Protein AF-0000000067216711 (afdb_homodimer)

Radius of gyration: 52.89 Å; Cα contacts (8 Å, |Δi|>4): 1421; chains: 2; bounding box: 70×177×104 Å

Foldseek 3Di:
DPPPPPVQQQAAPQPRHGAQQWKAWDVGDIHRPVRQLVVCVPDDPDRADPPPRHGTDPDIHGDVVSVVVSLVVCVPPVPPPPDQPPQADPVPRHGQFKAFPPVGDTHDPVRCCDPVNVPTDIDGPSVVVVVVSVVVVVVVVVVSVVVVVVVVVVVVVVVCVVCVVVVVVVVVVVVVVVVVVVVVVLVVVVVVVVVLQVVVQVVLVVVQVVLVVVQVVLVVLLVVLVVVVVVLVPDDPVSNVVCVVVSVVSNVVSPPDRRDHGDPATDWAARPCQLVVLCVQEDDWAWDPPPLPQAWPQDPRSRKTDLANPDVSNPPDDPADLKGKTWTPDWDQADKHKYKDFPDPFQWKKWFKWFPVVSPDDGDPLDDDTQTQIWIGHNVQFIWGSGDPPTDTFHDDDDLGMKMWMDHQCQQKIWIARNVRNTTRDMDHRHHDDGIMIIMMMGRSDNDDMD/DPPPPPVQQQAAPQPRHGADQWKAWDVGDIHRPVRQLVVCVVDDPDRADPPPRHGTDPDIHGDVVSVVVSLVVPVPPPPPPPDQPPQADPVPRHGQFKAFPPVGDTHDPVRCCDPVNVPTDIDGPSVVVVVVSVVVVVVVVVVSVVVVVVVVVVVVVVVCVVCVVVVVVVVVVVVVVVVVVVVVVLVVVVVVVVVLQVVVQVVLVVVQVVLVVVQVVLVVLLVVLVVVVVVLVPDDPVSNVVCVVVSVVSNVVSPPDRRDHGDPATDWAARPCQLVVLCVQEDDWAWDPPLQPQAWPQDPVSRKTDLANPDVSRPPDDDADLKGKTWTPDWDQADKHKYKDFPDPFQWKKWFKWFPVVSPDDGDPPDQPTQTQIWIGHNVQWIWGNGHDDTDTFHDDDDLGMKMWMDHQCQQKIWIARNVRNTTRDMDPRHHDDGIMIIMMMGRSDNDDMD

Nearest PDB structures (foldseek):
  6j0k-assembly1_B  TM=8.368E-01  e=1.723E-11  Homo sapiens
  5zz3-assembly1_A  TM=7.904E-01  e=6.500E-12  Homo sapiens
  6sjh-assembly2_B  TM=7.836E-01  e=4.033E-10  Homo sapiens
  7jl4-assembly3_B  TM=8.054E-01  e=1.896E-09  Homo sapiens
  7qs2-assembly1_A  TM=8.087E-01  e=2.252E-09  Homo sapiens

pLDDT: mean 81.12, std 16.22, range [25.59, 97.12]

Structure (mmCIF, N/CA/C/O backbone):
data_AF-0000000067216711-model_v1
#
loop_
_entity.id
_entity.type
_entity.pdbx_description
1 polymer 'Tripartite motif containing 77'
#
loop_
_atom_site.group_PDB
_atom_site.id
_atom_site.type_symbol
_atom_site.label_atom_id
_atom_site.label_alt_id
_atom_site.label_comp_id
_atom_site.label_asym_id
_atom_site.label_entity_id
_atom_site.label_seq_id
_atom_site.pdbx_PDB_ins_code
_atom_site.Cartn_x
_atom_site.Cartn_y
_atom_site.Cartn_z
_atom_site.occupancy
_atom_site.B_iso_or_equiv
_atom_site.auth_seq_id
_atom_site.auth_comp_id
_atom_site.auth_asym_id
_atom_site.auth_atom_id
_atom_site.pdbx_PDB_model_num
ATOM 1 N N . MET A 1 1 ? -6.895 -93.688 -28.984 1 25.84 1 MET A N 1
ATOM 2 C CA . MET A 1 1 ? -7.379 -92.5 -29.719 1 25.84 1 MET A CA 1
ATOM 3 C C . MET A 1 1 ? -6.516 -91.312 -29.406 1 25.84 1 MET A C 1
ATOM 5 O O . MET A 1 1 ? -6.441 -90.812 -28.266 1 25.84 1 MET A O 1
ATOM 9 N N . ASP A 1 2 ? -5.305 -91.188 -29.984 1 31.84 2 ASP A N 1
ATOM 10 C CA . ASP A 1 2 ? -4.25 -90.188 -29.891 1 31.84 2 ASP A CA 1
ATOM 11 C C . ASP A 1 2 ? -4.809 -88.812 -30.078 1 31.84 2 ASP A C 1
ATOM 13 O O . ASP A 1 2 ? -5.418 -88.5 -31.109 1 31.84 2 ASP A O 1
ATOM 17 N N . SER A 1 3 ? -5.555 -88.25 -29.156 1 39.06 3 SER A N 1
ATOM 18 C CA . SER A 1 3 ? -6.152 -86.875 -29.188 1 39.06 3 SER A CA 1
ATOM 19 C C . SER A 1 3 ? -5.23 -85.875 -29.875 1 39.06 3 SER A C 1
ATOM 21 O O . SER A 1 3 ? -4.223 -85.438 -29.297 1 39.06 3 SER A O 1
ATOM 23 N N . ASN A 1 4 ? -4.926 -86.062 -31.141 1 39.53 4 ASN A N 1
ATOM 24 C CA . ASN A 1 4 ? -4.258 -85.125 -32.031 1 39.53 4 ASN A CA 1
ATOM 25 C C . ASN A 1 4 ? -4.762 -83.688 -31.812 1 39.53 4 ASN A C 1
ATOM 27 O O . ASN A 1 4 ? -5.832 -83.312 -32.281 1 39.53 4 ASN A O 1
ATOM 31 N N . ILE A 1 5 ? -4.773 -83.125 -30.625 1 47.5 5 ILE A N 1
ATOM 32 C CA . ILE A 1 5 ? -4.977 -81.688 -30.516 1 47.5 5 ILE A CA 1
ATOM 33 C C . ILE A 1 5 ? -4.414 -80.938 -31.75 1 47.5 5 ILE A C 1
ATOM 35 O O . ILE A 1 5 ? -3.24 -81.125 -32.094 1 47.5 5 ILE A O 1
ATOM 39 N N . ASP A 1 6 ? -5.16 -80.812 -32.781 1 51.59 6 ASP A N 1
ATOM 40 C CA . ASP A 1 6 ? -4.758 -80.062 -33.969 1 51.59 6 ASP A CA 1
ATOM 41 C C . ASP A 1 6 ? -3.883 -78.812 -33.594 1 51.59 6 ASP A C 1
ATOM 43 O O . ASP A 1 6 ? -4.242 -78.062 -32.719 1 51.59 6 ASP A O 1
ATOM 47 N N . GLN A 1 7 ? -2.477 -78.938 -33.719 1 56.66 7 GLN A N 1
ATOM 48 C CA . GLN A 1 7 ? -1.347 -78 -33.531 1 56.66 7 GLN A CA 1
ATOM 49 C C . GLN A 1 7 ? -1.715 -76.562 -33.875 1 56.66 7 GLN A C 1
ATOM 51 O O . GLN A 1 7 ? -1.201 -75.625 -33.281 1 56.66 7 GLN A O 1
ATOM 56 N N . ASP A 1 8 ? -2.695 -76.438 -34.719 1 66.69 8 ASP A N 1
ATOM 57 C CA . ASP A 1 8 ? -3.01 -75.125 -35.188 1 66.69 8 ASP A CA 1
ATOM 58 C C . ASP A 1 8 ? -3.713 -74.312 -34.125 1 66.69 8 ASP A C 1
ATOM 60 O O . ASP A 1 8 ? -3.674 -73.062 -34.125 1 66.69 8 ASP A O 1
ATOM 64 N N . GLU A 1 9 ? -4.148 -74.938 -33.031 1 81.06 9 GLU A N 1
ATOM 65 C CA . GLU A 1 9 ? -4.949 -74.25 -32.031 1 81.06 9 GLU A CA 1
ATOM 66 C C . GLU A 1 9 ? -4.062 -73.625 -30.953 1 81.06 9 GLU A C 1
ATOM 68 O O . GLU A 1 9 ? -4.543 -72.875 -30.109 1 81.06 9 GLU A O 1
ATOM 73 N N . LEU A 1 10 ? -2.826 -73.812 -31.016 1 90.56 10 LEU A N 1
ATOM 74 C CA . LEU A 1 10 ? -1.934 -73.312 -29.984 1 90.56 10 LEU A CA 1
ATOM 75 C C . LEU A 1 10 ? -1.128 -72.125 -30.484 1 90.56 10 LEU A C 1
ATOM 77 O O . LEU A 1 10 ? -0.149 -71.75 -29.859 1 90.56 10 LEU A O 1
ATOM 81 N N . PHE A 1 11 ? -1.542 -71.625 -31.656 1 92.31 11 PHE A N 1
ATOM 82 C CA . PHE A 1 11 ? -0.827 -70.5 -32.25 1 92.31 11 PHE A CA 1
ATOM 83 C C . PHE A 1 11 ? -1.663 -69.25 -32.188 1 92.31 11 PHE A C 1
ATOM 85 O O . PHE A 1 11 ? -2.887 -69.312 -32.344 1 92.31 11 PHE A O 1
ATOM 92 N N . CYS A 1 12 ? -1.003 -68.25 -31.984 1 93.5 12 CYS A N 1
ATOM 93 C CA . CYS A 1 12 ? -1.645 -66.938 -32 1 93.5 12 CYS A CA 1
ATOM 94 C C . CYS A 1 12 ? -1.988 -66.5 -33.406 1 93.5 12 CYS A C 1
ATOM 96 O O . CYS A 1 12 ? -1.147 -66.562 -34.312 1 93.5 12 CYS A O 1
ATOM 98 N N . SER A 1 13 ? -3.207 -65.938 -33.625 1 92.69 13 SER A N 1
ATOM 99 C CA . SER A 1 13 ? -3.664 -65.562 -34.938 1 92.69 13 SER A CA 1
ATOM 100 C C . SER A 1 13 ? -2.98 -64.25 -35.438 1 92.69 13 SER A C 1
ATOM 102 O O . SER A 1 13 ? -2.994 -63.969 -36.625 1 92.69 13 SER A O 1
ATOM 104 N N . ILE A 1 14 ? -2.297 -63.562 -34.531 1 91.56 14 ILE A N 1
ATOM 105 C CA . ILE A 1 14 ? -1.688 -62.312 -34.906 1 91.56 14 ILE A CA 1
ATOM 106 C C . ILE A 1 14 ? -0.231 -62.531 -35.312 1 91.56 14 ILE A C 1
ATOM 108 O O . ILE A 1 14 ? 0.186 -62.125 -36.375 1 91.56 14 ILE A O 1
ATOM 112 N N . CYS A 1 15 ? 0.497 -63.125 -34.438 1 91 15 CYS A N 1
ATOM 113 C CA . CYS A 1 15 ? 1.919 -63.281 -34.719 1 91 15 CYS A CA 1
ATOM 114 C C . CYS A 1 15 ? 2.193 -64.625 -35.375 1 91 15 CYS A C 1
ATOM 116 O O . CYS A 1 15 ? 3.281 -64.875 -35.906 1 91 15 CYS A O 1
ATOM 118 N N . GLU A 1 16 ? 1.276 -65.688 -35.25 1 91.38 16 GLU A N 1
ATOM 119 C CA . GLU A 1 16 ? 1.35 -67 -35.844 1 91.38 16 GLU A CA 1
ATOM 120 C C . GLU A 1 16 ? 2.416 -67.875 -35.156 1 91.38 16 GLU A C 1
ATOM 122 O O . GLU A 1 16 ? 3.049 -68.688 -35.812 1 91.38 16 GLU A O 1
ATOM 127 N N . ASN A 1 17 ? 2.674 -67.562 -33.969 1 90.81 17 ASN A N 1
ATOM 128 C CA . ASN A 1 17 ? 3.557 -68.375 -33.125 1 90.81 17 ASN A CA 1
ATOM 129 C C . ASN A 1 17 ? 2.812 -68.938 -31.906 1 90.81 17 ASN A C 1
ATOM 131 O O . ASN A 1 17 ? 1.635 -68.625 -31.703 1 90.81 17 ASN A O 1
ATOM 135 N N . TYR A 1 18 ? 3.586 -69.875 -31.25 1 90.19 18 TYR A N 1
ATOM 136 C CA . TYR A 1 18 ? 3.008 -70.375 -30 1 90.19 18 TYR A CA 1
ATOM 137 C C . TYR A 1 18 ? 2.633 -69.188 -29.078 1 90.19 18 TYR A C 1
ATOM 139 O O . TYR A 1 18 ? 3.371 -68.25 -28.969 1 90.19 18 TYR A O 1
ATOM 147 N N . PHE A 1 19 ? 1.536 -69.375 -28.422 1 92.44 19 PHE A N 1
ATOM 148 C CA . PHE A 1 19 ? 1.042 -68.312 -27.516 1 92.44 19 PHE A CA 1
ATOM 149 C C . PHE A 1 19 ? 2.088 -68 -26.469 1 92.44 19 PHE A C 1
ATOM 151 O O . PHE A 1 19 ? 2.748 -68.875 -25.922 1 92.44 19 PHE A O 1
ATOM 158 N N . ILE A 1 20 ? 2.221 -66.688 -26.328 1 90.12 20 ILE A N 1
ATOM 159 C CA . ILE A 1 20 ? 2.967 -66.188 -25.172 1 90.12 20 ILE A CA 1
ATOM 160 C C . ILE A 1 20 ? 2.031 -65.438 -24.25 1 90.12 20 ILE A C 1
ATOM 162 O O . ILE A 1 20 ? 1.416 -64.438 -24.656 1 90.12 20 ILE A O 1
ATOM 166 N N . ASP A 1 21 ? 1.976 -65.812 -23.016 1 91.62 21 ASP A N 1
ATOM 167 C CA . ASP A 1 21 ? 1.042 -65.25 -22.062 1 91.62 21 ASP A CA 1
ATOM 168 C C . ASP A 1 21 ? -0.345 -65.062 -22.688 1 91.62 21 ASP A C 1
ATOM 170 O O . ASP A 1 21 ? -0.819 -63.969 -22.875 1 91.62 21 ASP A O 1
ATOM 174 N N . PRO A 1 22 ? -0.914 -66.188 -22.969 1 93.69 22 PRO A N 1
ATOM 175 C CA . PRO A 1 22 ? -2.188 -66.188 -23.703 1 93.69 22 PRO A CA 1
ATOM 176 C C . PRO A 1 22 ? -3.309 -65.5 -22.891 1 93.69 22 PRO A C 1
ATOM 178 O O . PRO A 1 22 ? -3.438 -65.812 -21.688 1 93.69 22 PRO A O 1
ATOM 181 N N . VAL A 1 23 ? -4.043 -64.625 -23.547 1 92.94 23 VAL A N 1
ATOM 182 C CA . VAL A 1 23 ? -5.195 -64 -22.938 1 92.94 23 VAL A CA 1
ATOM 183 C C . VAL A 1 23 ? -6.438 -64.25 -23.797 1 92.94 23 VAL A C 1
ATOM 185 O O . VAL A 1 23 ? -6.352 -64.312 -25.016 1 92.94 23 VAL A O 1
ATOM 188 N N . THR A 1 24 ? -7.574 -64.438 -23.062 1 91.25 24 THR A N 1
ATOM 189 C CA . THR A 1 24 ? -8.844 -64.625 -23.75 1 91.25 24 THR A CA 1
ATOM 190 C C . THR A 1 24 ? -9.75 -63.406 -23.547 1 91.25 24 THR A C 1
ATOM 192 O O . THR A 1 24 ? -9.906 -62.906 -22.406 1 91.25 24 THR A O 1
ATOM 195 N N . ILE A 1 25 ? -10.25 -62.906 -24.609 1 90.56 25 ILE A N 1
ATOM 196 C CA . ILE A 1 25 ? -11.062 -61.688 -24.5 1 90.56 25 ILE A CA 1
ATOM 197 C C . ILE A 1 25 ? -12.547 -62.062 -24.547 1 90.56 25 ILE A C 1
ATOM 199 O O . ILE A 1 25 ? -12.898 -63.25 -24.547 1 90.56 25 ILE A O 1
ATOM 203 N N . GLY A 1 26 ? -13.461 -61.125 -24.469 1 86.25 26 GLY A N 1
ATOM 204 C CA . GLY A 1 26 ? -14.891 -61.344 -24.266 1 86.25 26 GLY A CA 1
ATOM 205 C C . GLY A 1 26 ? -15.523 -62.188 -25.344 1 86.25 26 GLY A C 1
ATOM 206 O O . GLY A 1 26 ? -16.406 -63 -25.062 1 86.25 26 GLY A O 1
ATOM 207 N N . CYS A 1 27 ? -15.086 -62.125 -26.562 1 87.38 27 CYS A N 1
ATOM 208 C CA . CYS A 1 27 ? -15.695 -62.844 -27.672 1 87.38 27 CYS A CA 1
ATOM 209 C C . CYS A 1 27 ? -15.273 -64.312 -27.672 1 87.38 27 CYS A C 1
ATOM 211 O O . CYS A 1 27 ? -15.812 -65.125 -28.422 1 87.38 27 CYS A O 1
ATOM 213 N N . GLY A 1 28 ? -14.203 -64.625 -26.828 1 87.75 28 GLY A N 1
ATOM 214 C CA . GLY A 1 28 ? -13.766 -66 -26.703 1 87.75 28 GLY A CA 1
ATOM 215 C C . GLY A 1 28 ? -12.453 -66.25 -27.406 1 87.75 28 GLY A C 1
ATOM 216 O O . GLY A 1 28 ? -11.844 -67.312 -27.203 1 87.75 28 GLY A O 1
ATOM 217 N N . HIS A 1 29 ? -12.062 -65.375 -28.203 1 89.81 29 HIS A N 1
ATOM 218 C CA . HIS A 1 29 ? -10.797 -65.562 -28.906 1 89.81 29 HIS A CA 1
ATOM 219 C C . HIS A 1 29 ? -9.617 -65.312 -27.969 1 89.81 29 HIS A C 1
ATOM 221 O O . HIS A 1 29 ? -9.719 -64.438 -27.062 1 89.81 29 HIS A O 1
ATOM 227 N N . SER A 1 30 ? -8.477 -66.062 -28.25 1 92.5 30 SER A N 1
ATOM 228 C CA . SER A 1 30 ? -7.289 -65.875 -27.422 1 92.5 30 SER A CA 1
ATOM 229 C C . SER A 1 30 ? -6.117 -65.375 -28.25 1 92.5 30 SER A C 1
ATOM 231 O O . SER A 1 30 ? -6.008 -65.688 -29.438 1 92.5 30 SER A O 1
ATOM 233 N N . PHE A 1 31 ? -5.312 -64.625 -27.641 1 93.31 31 PHE A N 1
ATOM 234 C CA . PHE A 1 31 ? -4.137 -64 -28.25 1 93.31 31 PHE A CA 1
ATOM 235 C C . PHE A 1 31 ? -2.986 -63.938 -27.25 1 93.31 31 PHE A C 1
ATOM 237 O O . PHE A 1 31 ? -3.188 -64.125 -26.047 1 93.31 31 PHE A O 1
ATOM 244 N N . CYS A 1 32 ? -1.756 -63.781 -27.875 1 93.56 32 CYS A N 1
ATOM 245 C CA . CYS A 1 32 ? -0.687 -63.344 -26.984 1 93.56 32 CYS A CA 1
ATOM 246 C C . CYS A 1 32 ? -1.005 -62 -26.344 1 93.56 32 CYS A C 1
ATOM 248 O O . CYS A 1 32 ? -1.479 -61.094 -27.031 1 93.56 32 CYS A O 1
ATOM 250 N N . ARG A 1 33 ? -0.792 -61.812 -25.109 1 92.12 33 ARG A N 1
ATOM 251 C CA . ARG A 1 33 ? -1.007 -60.531 -24.469 1 92.12 33 ARG A CA 1
ATOM 252 C C . ARG A 1 33 ? -0.234 -59.438 -25.172 1 92.12 33 ARG A C 1
ATOM 254 O O . ARG A 1 33 ? -0.8 -58.375 -25.516 1 92.12 33 ARG A O 1
ATOM 261 N N . PRO A 1 34 ? 1.048 -59.656 -25.438 1 91.25 34 PRO A N 1
ATOM 262 C CA . PRO A 1 34 ? 1.799 -58.594 -26.125 1 91.25 34 PRO A CA 1
ATOM 263 C C . PRO A 1 34 ? 1.244 -58.25 -27.5 1 91.25 34 PRO A C 1
ATOM 265 O O . PRO A 1 34 ? 1.243 -57.094 -27.922 1 91.25 34 PRO A O 1
ATOM 268 N N . CYS A 1 35 ? 0.791 -59.312 -28.234 1 91.94 35 CYS A N 1
ATOM 269 C CA . CYS A 1 35 ? 0.217 -59.094 -29.547 1 91.94 35 CYS A CA 1
ATOM 270 C C . CYS A 1 35 ? -1.052 -58.25 -29.453 1 91.94 35 CYS A C 1
ATOM 272 O O . CYS A 1 35 ? -1.236 -57.281 -30.219 1 91.94 35 CYS A O 1
ATOM 274 N N . LEU A 1 36 ? -1.818 -58.562 -28.516 1 91.06 36 LEU A N 1
ATOM 275 C CA . LEU A 1 36 ? -3.072 -57.844 -28.344 1 91.06 36 LEU A CA 1
ATOM 276 C C . LEU A 1 36 ? -2.812 -56.375 -27.922 1 91.06 36 LEU A C 1
ATOM 278 O O . LEU A 1 36 ? -3.463 -55.469 -28.406 1 91.06 36 LEU A O 1
ATOM 282 N N . CYS A 1 37 ? -1.928 -56.188 -26.984 1 88.81 37 CYS A N 1
ATOM 283 C CA . CYS A 1 37 ? -1.57 -54.875 -26.5 1 88.81 37 CYS A CA 1
ATOM 284 C C . CYS A 1 37 ? -1.113 -53.969 -27.641 1 88.81 37 CYS A C 1
ATOM 286 O O . CYS A 1 37 ? -1.572 -52.844 -27.766 1 88.81 37 CYS A O 1
ATOM 288 N N . ILE A 1 38 ? -0.231 -54.469 -28.453 1 88.12 38 ILE A N 1
ATOM 289 C CA . ILE A 1 38 ? 0.293 -53.688 -29.578 1 88.12 38 ILE A CA 1
ATOM 290 C C . ILE A 1 38 ? -0.833 -53.375 -30.562 1 88.12 38 ILE A C 1
ATOM 292 O O . ILE A 1 38 ? -0.942 -52.25 -31.062 1 88.12 38 ILE A O 1
ATOM 296 N N . PHE A 1 39 ? -1.649 -54.406 -30.766 1 90.69 39 PHE A N 1
ATOM 297 C CA . PHE A 1 39 ? -2.766 -54.219 -31.688 1 90.69 39 PHE A CA 1
ATOM 298 C C . PHE A 1 39 ? -3.707 -53.125 -31.203 1 90.69 39 PHE A C 1
ATOM 300 O O . PHE A 1 39 ? -4.09 -52.25 -31.969 1 90.69 39 PHE A O 1
ATOM 307 N N . TRP A 1 40 ? -4.07 -53.125 -29.969 1 88.94 40 TRP A N 1
ATOM 308 C CA . TRP A 1 40 ? -5.039 -52.188 -29.406 1 88.94 40 TRP A CA 1
ATOM 309 C C . TRP A 1 40 ? -4.449 -50.781 -29.312 1 88.94 40 TRP A C 1
ATOM 311 O O . TRP A 1 40 ? -5.184 -49.781 -29.297 1 88.94 40 TRP A O 1
ATOM 321 N N . GLU A 1 41 ? -3.229 -50.688 -29.172 1 84.44 41 GLU A N 1
ATOM 322 C CA . GLU A 1 41 ? -2.58 -49.375 -29.125 1 84.44 41 GLU A CA 1
ATOM 323 C C . GLU A 1 41 ? -2.688 -48.688 -30.469 1 84.44 41 GLU A C 1
ATOM 325 O O . GLU A 1 41 ? -2.799 -47.438 -30.531 1 84.44 41 GLU A O 1
ATOM 330 N N . GLU A 1 42 ? -2.574 -49.406 -31.469 1 85.75 42 GLU A N 1
ATOM 331 C CA . GLU A 1 42 ? -2.561 -48.844 -32.812 1 85.75 42 GLU A CA 1
ATOM 332 C C . GLU A 1 42 ? -3.975 -48.688 -33.375 1 85.75 42 GLU A C 1
ATOM 334 O O . GLU A 1 42 ? -4.211 -47.906 -34.312 1 85.75 42 GLU A O 1
ATOM 339 N N . ALA A 1 43 ? -4.844 -49.438 -32.75 1 85.06 43 ALA A N 1
ATOM 340 C CA . ALA A 1 43 ? -6.215 -49.469 -33.25 1 85.06 43 ALA A CA 1
ATOM 341 C C . ALA A 1 43 ? -7.016 -48.281 -32.656 1 85.06 43 ALA A C 1
ATOM 343 O O . ALA A 1 43 ? -6.66 -47.75 -31.625 1 85.06 43 ALA A O 1
ATOM 344 N N . PRO A 1 44 ? -7.949 -47.906 -33.406 1 82.88 44 PRO A N 1
ATOM 345 C CA . PRO A 1 44 ? -8.812 -46.812 -32.906 1 82.88 44 PRO A CA 1
ATOM 346 C C . PRO A 1 44 ? -9.625 -47.25 -31.688 1 82.88 44 PRO A C 1
ATOM 348 O O . PRO A 1 44 ? -9.883 -48.438 -31.5 1 82.88 44 PRO A O 1
ATOM 351 N N . TYR A 1 45 ? -10.023 -46.375 -30.953 1 81.94 45 TYR A N 1
ATOM 352 C CA . TYR A 1 45 ? -10.875 -46.625 -29.797 1 81.94 45 TYR A CA 1
ATOM 353 C C . TYR A 1 45 ? -12.344 -46.688 -30.203 1 81.94 45 TYR A C 1
ATOM 355 O O . TYR A 1 45 ? -12.797 -45.906 -31.047 1 81.94 45 TYR A O 1
ATOM 363 N N . PRO A 1 46 ? -12.906 -47.594 -29.531 1 86.44 46 PRO A N 1
ATOM 364 C CA . PRO A 1 46 ? -12.602 -48.5 -28.438 1 86.44 46 PRO A CA 1
ATOM 365 C C . PRO A 1 46 ? -11.938 -49.812 -28.906 1 86.44 46 PRO A C 1
ATOM 367 O O . PRO A 1 46 ? -12.023 -50.156 -30.094 1 86.44 46 PRO A O 1
ATOM 370 N N . PRO A 1 47 ? -11.352 -50.5 -28.078 1 87.88 47 PRO A N 1
ATOM 371 C CA . PRO A 1 47 ? -10.68 -51.75 -28.438 1 87.88 47 PRO A CA 1
ATOM 372 C C . PRO A 1 47 ? -11.633 -52.812 -29 1 87.88 47 PRO A C 1
ATOM 374 O O . PRO A 1 47 ? -12.781 -52.906 -28.562 1 87.88 47 PRO A O 1
ATOM 377 N N . TYR A 1 48 ? -11.148 -53.562 -30.016 1 90.81 48 TYR A N 1
ATOM 378 C CA . TYR A 1 48 ? -11.945 -54.594 -30.641 1 90.81 48 TYR A CA 1
ATOM 379 C C . TYR A 1 48 ? -11.102 -55.844 -30.922 1 90.81 48 TYR A C 1
ATOM 381 O O . TYR A 1 48 ? -9.867 -55.781 -30.906 1 90.81 48 TYR A O 1
ATOM 389 N N . CYS A 1 49 ? -11.75 -57 -31.109 1 91.31 49 CYS A N 1
ATOM 390 C CA . CYS A 1 49 ? -11.07 -58.25 -31.375 1 91.31 49 CYS A CA 1
ATOM 391 C C . CYS A 1 49 ? -10.461 -58.25 -32.75 1 91.31 49 CYS A C 1
ATOM 393 O O . CYS A 1 49 ? -11.141 -57.969 -33.75 1 91.31 49 CYS A O 1
ATOM 395 N N . PRO A 1 50 ? -9.227 -58.625 -32.938 1 91.5 50 PRO A N 1
ATOM 396 C CA . PRO A 1 50 ? -8.547 -58.625 -34.219 1 91.5 50 PRO A CA 1
ATOM 397 C C . PRO A 1 50 ? -9.133 -59.656 -35.188 1 91.5 50 PRO A C 1
ATOM 399 O O . PRO A 1 50 ? -8.945 -59.531 -36.406 1 91.5 50 PRO A O 1
ATOM 402 N N . VAL A 1 51 ? -9.875 -60.625 -34.688 1 92.25 51 VAL A N 1
ATOM 403 C CA . VAL A 1 51 ? -10.359 -61.688 -35.531 1 92.25 51 VAL A CA 1
ATOM 404 C C . VAL A 1 51 ? -11.828 -61.469 -35.906 1 92.25 51 VAL A C 1
ATOM 406 O O . VAL A 1 51 ? -12.18 -61.344 -37.062 1 92.25 51 VAL A O 1
ATOM 409 N N . CYS A 1 52 ? -12.672 -61.25 -34.906 1 92.19 52 CYS A N 1
ATOM 410 C CA . CYS A 1 52 ? -14.102 -61.156 -35.156 1 92.19 52 CYS A CA 1
ATOM 411 C C . CYS A 1 52 ? -14.562 -59.719 -35.156 1 92.19 52 CYS A C 1
ATOM 413 O O . CYS A 1 52 ? -15.703 -59.406 -35.531 1 92.19 52 CYS A O 1
ATOM 415 N N . ARG A 1 53 ? -13.812 -58.75 -34.594 1 91.38 53 ARG A N 1
ATOM 416 C CA . ARG A 1 53 ? -14.039 -57.312 -34.625 1 91.38 53 ARG A CA 1
ATOM 417 C C . ARG A 1 53 ? -15.109 -56.938 -33.594 1 91.38 53 ARG A C 1
ATOM 419 O O . ARG A 1 53 ? -15.656 -55.812 -33.688 1 91.38 53 ARG A O 1
ATOM 426 N N . GLU A 1 54 ? -15.391 -57.781 -32.75 1 90.44 54 GLU A N 1
ATOM 427 C CA . GLU A 1 54 ? -16.297 -57.438 -31.656 1 90.44 54 GLU A CA 1
ATOM 428 C C . GLU A 1 54 ? -15.625 -56.5 -30.641 1 90.44 54 GLU A C 1
ATOM 430 O O . GLU A 1 54 ? -14.438 -56.688 -30.344 1 90.44 54 GLU A O 1
ATOM 435 N N . THR A 1 55 ? -16.406 -55.625 -30.109 1 88.81 55 THR A N 1
ATOM 436 C CA . THR A 1 55 ? -15.875 -54.688 -29.156 1 88.81 55 THR A CA 1
ATOM 437 C C . THR A 1 55 ? -15.484 -55.375 -27.859 1 88.81 55 THR A C 1
ATOM 439 O O . THR A 1 55 ? -16.203 -56.25 -27.375 1 88.81 55 THR A O 1
ATOM 442 N N . SER A 1 56 ? -14.32 -55.094 -27.406 1 82 56 SER A N 1
ATOM 443 C CA . SER A 1 56 ? -13.812 -55.719 -26.203 1 82 56 SER A CA 1
ATOM 444 C C . SER A 1 56 ? -13.438 -54.688 -25.141 1 82 56 SER A C 1
ATOM 446 O O . SER A 1 56 ? -13.164 -53.531 -25.453 1 82 56 SER A O 1
ATOM 448 N N . HIS A 1 57 ? -13.695 -55.188 -23.875 1 73.19 57 HIS A N 1
ATOM 449 C CA . HIS A 1 57 ? -13.242 -54.344 -22.781 1 73.19 57 HIS A CA 1
ATOM 450 C C . HIS A 1 57 ? -11.805 -54.656 -22.391 1 73.19 57 HIS A C 1
ATOM 452 O O . HIS A 1 57 ? -11.336 -55.781 -22.609 1 73.19 57 HIS A O 1
ATOM 458 N N . GLN A 1 58 ? -10.984 -53.75 -21.969 1 65.12 58 GLN A N 1
ATOM 459 C CA . GLN A 1 58 ? -9.547 -53.844 -21.75 1 65.12 58 GLN A CA 1
ATOM 460 C C . GLN A 1 58 ? -9.211 -54.781 -20.594 1 65.12 58 GLN A C 1
ATOM 462 O O . GLN A 1 58 ? -8.047 -55.125 -20.391 1 65.12 58 GLN A O 1
ATOM 467 N N . MET A 1 59 ? -10.234 -55.469 -20.016 1 66.38 59 MET A N 1
ATOM 468 C CA . MET A 1 59 ? -9.844 -56.312 -18.891 1 66.38 59 MET A CA 1
ATOM 469 C C . MET A 1 59 ? -9.734 -57.781 -19.312 1 66.38 59 MET A C 1
ATOM 471 O O . MET A 1 59 ? -10.703 -58.344 -19.812 1 66.38 59 MET A O 1
ATOM 475 N N . PHE A 1 60 ? -8.508 -58.25 -19.453 1 76.56 60 PHE A N 1
ATOM 476 C CA . PHE A 1 60 ? -8.352 -59.656 -19.734 1 76.56 60 PHE A CA 1
ATOM 477 C C . PHE A 1 60 ? -7.344 -60.281 -18.797 1 76.56 60 PHE A C 1
ATOM 479 O O . PHE A 1 60 ? -6.492 -59.594 -18.234 1 76.56 60 PHE A O 1
ATOM 486 N N . LYS A 1 61 ? -7.734 -61.562 -18.531 1 81.69 61 LYS A N 1
ATOM 487 C CA . LYS A 1 61 ? -6.859 -62.344 -17.672 1 81.69 61 LYS A CA 1
ATOM 488 C C . LYS A 1 61 ? -6.133 -63.438 -18.469 1 81.69 61 LYS A C 1
ATOM 490 O O . LYS A 1 61 ? -6.602 -63.844 -19.531 1 81.69 61 LYS A O 1
ATOM 495 N N . THR A 1 62 ? -5.023 -63.781 -18 1 87.94 62 THR A N 1
ATOM 496 C CA . THR A 1 62 ? -4.227 -64.812 -18.625 1 87.94 62 THR A CA 1
ATOM 497 C C . THR A 1 62 ? -4.992 -66.125 -18.641 1 87.94 62 THR A C 1
ATOM 499 O O . THR A 1 62 ? -5.641 -66.5 -17.656 1 87.94 62 THR A O 1
ATOM 502 N N . ASN A 1 63 ? -5.035 -66.812 -19.797 1 91.19 63 ASN A N 1
ATOM 503 C CA . ASN A 1 63 ? -5.602 -68.125 -19.922 1 91.19 63 ASN A CA 1
ATOM 504 C C . ASN A 1 63 ? -4.613 -69.188 -19.484 1 91.19 63 ASN A C 1
ATOM 506 O O . ASN A 1 63 ? -3.748 -69.625 -20.25 1 91.19 63 ASN A O 1
ATOM 510 N N . ILE A 1 64 ? -4.742 -69.75 -18.344 1 91.06 64 ILE A N 1
ATOM 511 C CA . ILE A 1 64 ? -3.781 -70.625 -17.703 1 91.06 64 ILE A CA 1
ATOM 512 C C . ILE A 1 64 ? -3.732 -71.938 -18.422 1 91.06 64 ILE A C 1
ATOM 514 O O . ILE A 1 64 ? -2.656 -72.5 -18.609 1 91.06 64 ILE A O 1
ATOM 518 N N . VAL A 1 65 ? -4.879 -72.438 -18.828 1 91.06 65 VAL A N 1
ATOM 519 C CA . VAL A 1 65 ? -4.953 -73.75 -19.5 1 91.06 65 VAL A CA 1
ATOM 520 C C . VAL A 1 65 ? -4.199 -73.688 -20.828 1 91.06 65 VAL A C 1
ATOM 522 O O . VAL A 1 65 ? -3.387 -74.562 -21.109 1 91.06 65 VAL A O 1
ATOM 525 N N . LEU A 1 66 ? -4.547 -72.688 -21.484 1 91.38 66 LEU A N 1
ATOM 526 C CA . LEU A 1 66 ? -3.873 -72.562 -22.766 1 91.38 66 LEU A CA 1
ATOM 527 C C . LEU A 1 66 ? -2.371 -72.375 -22.578 1 91.38 66 LEU A C 1
ATOM 529 O O . LEU A 1 66 ? -1.573 -72.875 -23.359 1 91.38 66 LEU A O 1
ATOM 533 N N . LYS A 1 67 ? -1.979 -71.625 -21.562 1 90.88 67 LYS A N 1
ATOM 534 C CA . LYS A 1 67 ? -0.57 -71.438 -21.234 1 90.88 67 LYS A CA 1
ATOM 535 C C . LYS A 1 67 ? 0.131 -72.75 -20.969 1 90.88 67 LYS A C 1
ATOM 537 O O . LYS A 1 67 ? 1.228 -73 -21.484 1 90.88 67 LYS A O 1
ATOM 542 N N . THR A 1 68 ? -0.506 -73.625 -20.281 1 89 68 THR A N 1
ATOM 543 C CA . THR A 1 68 ? 0.049 -74.938 -19.938 1 89 68 THR A CA 1
ATOM 544 C C . THR A 1 68 ? 0.154 -75.812 -21.188 1 89 68 THR A C 1
ATOM 546 O O . THR A 1 68 ? 1.155 -76.5 -21.375 1 89 68 THR A O 1
ATOM 549 N N . GLN A 1 69 ? -0.873 -75.75 -21.953 1 90.25 69 GLN A N 1
ATOM 550 C CA . GLN A 1 69 ? -0.879 -76.562 -23.156 1 90.25 69 GLN A CA 1
ATOM 551 C C . GLN A 1 69 ? 0.254 -76.188 -24.109 1 90.25 69 GLN A C 1
ATOM 553 O O . GLN A 1 69 ? 0.901 -77 -24.703 1 90.25 69 GLN A O 1
ATOM 558 N N . VAL A 1 70 ? 0.419 -74.938 -24.203 1 89.44 70 VAL A N 1
ATOM 559 C CA . VAL A 1 70 ? 1.488 -74.438 -25.062 1 89.44 70 VAL A CA 1
ATOM 560 C C . VAL A 1 70 ? 2.842 -74.875 -24.516 1 89.44 70 VAL A C 1
ATOM 562 O O . VAL A 1 70 ? 3.729 -75.312 -25.266 1 89.44 70 VAL A O 1
ATOM 565 N N . PHE A 1 71 ? 3.031 -74.812 -23.25 1 85.56 71 PHE A N 1
ATOM 566 C CA . PHE A 1 71 ? 4.262 -75.25 -22.594 1 85.56 71 PHE A CA 1
ATOM 567 C C . PHE A 1 71 ? 4.547 -76.75 -22.906 1 85.56 71 PHE A C 1
ATOM 569 O O . PHE A 1 71 ? 5.664 -77.062 -23.281 1 85.56 71 PHE A O 1
ATOM 576 N N . LEU A 1 72 ? 3.549 -77.5 -22.797 1 84.06 72 LEU A N 1
ATOM 577 C CA . LEU A 1 72 ? 3.699 -78.938 -23.031 1 84.06 72 LEU A CA 1
ATOM 578 C C . LEU A 1 72 ? 4.008 -79.25 -24.5 1 84.06 72 LEU A C 1
ATOM 580 O O . LEU A 1 72 ? 4.824 -80.125 -24.812 1 84.06 72 LEU A O 1
ATOM 584 N N . ALA A 1 73 ? 3.359 -78.5 -25.281 1 84.06 73 ALA A N 1
ATOM 585 C CA . ALA A 1 73 ? 3.596 -78.688 -26.719 1 84.06 73 ALA A CA 1
ATOM 586 C C . ALA A 1 73 ? 5.027 -78.312 -27.078 1 84.06 73 ALA A C 1
ATOM 588 O O . ALA A 1 73 ? 5.66 -79 -27.906 1 84.06 73 ALA A O 1
ATOM 589 N N . ARG A 1 74 ? 5.562 -77.375 -26.469 1 79.31 74 ARG A N 1
ATOM 590 C CA . ARG A 1 74 ? 6.934 -76.938 -26.719 1 79.31 74 ARG A CA 1
ATOM 591 C C . ARG A 1 74 ? 7.934 -77.938 -26.188 1 79.31 74 ARG A C 1
ATOM 593 O O . ARG A 1 74 ? 8.961 -78.188 -26.828 1 79.31 74 ARG A O 1
ATOM 600 N N . TRP A 1 75 ? 7.484 -78.438 -25.109 1 74.88 75 TRP A N 1
ATOM 601 C CA . TRP A 1 75 ? 8.344 -79.438 -24.469 1 74.88 75 TRP A CA 1
ATOM 602 C C . TRP A 1 75 ? 8.414 -80.75 -25.297 1 74.88 75 TRP A C 1
ATOM 604 O O . TRP A 1 75 ? 9.469 -81.375 -25.375 1 74.88 75 TRP A O 1
ATOM 614 N N . ALA A 1 76 ? 7.188 -81.125 -25.797 1 71.81 76 ALA A N 1
ATOM 615 C CA . ALA A 1 76 ? 7.094 -82.375 -26.531 1 71.81 76 ALA A CA 1
ATOM 616 C C . ALA A 1 76 ? 7.773 -82.312 -27.891 1 71.81 76 ALA A C 1
ATOM 618 O O . ALA A 1 76 ? 8.18 -83.312 -28.469 1 71.81 76 ALA A O 1
ATOM 619 N N . ARG A 1 77 ? 7.48 -81.25 -28.578 1 61.81 77 ARG A N 1
ATOM 620 C CA . ARG A 1 77 ? 8.086 -81.125 -29.906 1 61.81 77 ARG A CA 1
ATOM 621 C C . ARG A 1 77 ? 9.555 -80.688 -29.797 1 61.81 77 ARG A C 1
ATOM 623 O O . ARG A 1 77 ? 9.867 -79.5 -29.656 1 61.81 77 ARG A O 1
ATOM 630 N N . PRO A 1 78 ? 10.242 -81.562 -29.281 1 49.19 78 PRO A N 1
ATOM 631 C CA . PRO A 1 78 ? 11.641 -81.125 -29.328 1 49.19 78 PRO A CA 1
ATOM 632 C C . PRO A 1 78 ? 11.969 -80.375 -30.594 1 49.19 78 PRO A C 1
ATOM 634 O O . PRO A 1 78 ? 11.5 -80.688 -31.688 1 49.19 78 PRO A O 1
ATOM 637 N N . TYR A 1 79 ? 11.82 -79.125 -30.625 1 45.28 79 TYR A N 1
ATOM 638 C CA . TYR A 1 79 ? 12.234 -78.438 -31.812 1 45.28 79 TYR A CA 1
ATOM 639 C C . TYR A 1 79 ? 13.125 -79.312 -32.688 1 45.28 79 TYR A C 1
ATOM 641 O O . TYR A 1 79 ? 14.047 -79.938 -32.219 1 45.28 79 TYR A O 1
ATOM 649 N N . CYS A 1 80 ? 12.57 -79.938 -33.656 1 43.66 80 CYS A N 1
ATOM 650 C CA . CYS A 1 80 ? 13.445 -80.25 -34.781 1 43.66 80 CYS A CA 1
ATOM 651 C C . CYS A 1 80 ? 14.555 -79.25 -34.938 1 43.66 80 CYS A C 1
ATOM 653 O O . CYS A 1 80 ? 14.312 -78.125 -35.375 1 43.66 80 CYS A O 1
ATOM 655 N N . LEU A 1 81 ? 15.367 -78.938 -33.906 1 44.12 81 LEU A N 1
ATOM 656 C CA . LEU A 1 81 ? 16.594 -78.188 -33.938 1 44.12 81 LEU A CA 1
ATOM 657 C C . LEU A 1 81 ? 17.156 -78.125 -35.375 1 44.12 81 LEU A C 1
ATOM 659 O O . LEU A 1 81 ? 17.156 -79.125 -36.094 1 44.12 81 LEU A O 1
ATOM 663 N N . PRO A 1 82 ? 17.109 -77.062 -36 1 43.28 82 PRO A N 1
ATOM 664 C CA . PRO A 1 82 ? 17.906 -77.125 -37.25 1 43.28 82 PRO A CA 1
ATOM 665 C C . PRO A 1 82 ? 19.078 -78.062 -37.156 1 43.28 82 PRO A C 1
ATOM 667 O O . PRO A 1 82 ? 19.297 -78.688 -36.094 1 43.28 82 PRO A O 1
ATOM 670 N N . SER A 1 83 ? 20.391 -77.562 -37.781 1 46 83 SER A N 1
ATOM 671 C CA . SER A 1 83 ? 21.609 -78.312 -38.125 1 46 83 SER A CA 1
ATOM 672 C C . SER A 1 83 ? 22.141 -79.125 -36.938 1 46 83 SER A C 1
ATOM 674 O O . SER A 1 83 ? 22.109 -78.625 -35.812 1 46 83 SER A O 1
ATOM 676 N N . SER A 1 84 ? 22.141 -80.562 -36.844 1 49.72 84 SER A N 1
ATOM 677 C CA . SER A 1 84 ? 22.656 -81.75 -36.219 1 49.72 84 SER A CA 1
ATOM 678 C C . SER A 1 84 ? 23.922 -81.438 -35.406 1 49.72 84 SER A C 1
ATOM 680 O O . SER A 1 84 ? 24.125 -82 -34.312 1 49.72 84 SER A O 1
ATOM 682 N N . ALA A 1 85 ? 24.828 -80.75 -36 1 54.72 85 ALA A N 1
ATOM 683 C CA . ALA A 1 85 ? 26.203 -80.688 -35.5 1 54.72 85 ALA A CA 1
ATOM 684 C C . ALA A 1 85 ? 26.312 -79.812 -34.25 1 54.72 85 ALA A C 1
ATOM 686 O O . ALA A 1 85 ? 27.078 -80.125 -33.344 1 54.72 85 ALA A O 1
ATOM 687 N N . GLU A 1 86 ? 25.547 -78.688 -34 1 58.25 86 GLU A N 1
ATOM 688 C CA . GLU A 1 86 ? 25.766 -77.688 -32.938 1 58.25 86 GLU A CA 1
ATOM 689 C C . GLU A 1 86 ? 25.094 -78.125 -31.641 1 58.25 86 GLU A C 1
ATOM 691 O O . GLU A 1 86 ? 25.422 -77.625 -30.578 1 58.25 86 GLU A O 1
ATOM 696 N N . GLN A 1 87 ? 24.266 -79.125 -31.656 1 68.69 87 GLN A N 1
ATOM 697 C CA . GLN A 1 87 ? 23.547 -79.625 -30.5 1 68.69 87 GLN A CA 1
ATOM 698 C C . GLN A 1 87 ? 24.25 -80.812 -29.891 1 68.69 87 GLN A C 1
ATOM 700 O O . GLN A 1 87 ? 23.859 -81.25 -28.812 1 68.69 87 GLN A O 1
ATOM 705 N N . MET A 1 88 ? 25.266 -80.938 -30.594 1 79.69 88 MET A N 1
ATOM 706 C CA . MET A 1 88 ? 25.984 -82.125 -30.047 1 79.69 88 MET A CA 1
ATOM 707 C C . MET A 1 88 ? 27.234 -81.688 -29.312 1 79.69 88 MET A C 1
ATOM 709 O O . MET A 1 88 ? 27.938 -80.75 -29.75 1 79.69 88 MET A O 1
ATOM 713 N N . CYS A 1 89 ? 27.344 -82.188 -28.172 1 84.38 89 CYS A N 1
ATOM 714 C CA . CYS A 1 89 ? 28.562 -81.938 -27.406 1 84.38 89 CYS A CA 1
ATOM 715 C C . CYS A 1 89 ? 29.797 -82.375 -28.156 1 84.38 89 CYS A C 1
ATOM 717 O O . CYS A 1 89 ? 29.844 -83.562 -28.609 1 84.38 89 CYS A O 1
ATOM 719 N N . GLU A 1 90 ? 30.719 -81.562 -28.422 1 81.81 90 GLU A N 1
ATOM 720 C CA . GLU A 1 90 ? 31.922 -81.938 -29.172 1 81.81 90 GLU A CA 1
ATOM 721 C C . GLU A 1 90 ? 32.75 -83 -28.453 1 81.81 90 GLU A C 1
ATOM 723 O O . GLU A 1 90 ? 33.438 -83.812 -29.094 1 81.81 90 GLU A O 1
ATOM 728 N N . ILE A 1 91 ? 32.625 -83 -27.203 1 82.94 91 ILE A N 1
ATOM 729 C CA . ILE A 1 91 ? 33.469 -83.875 -26.391 1 82.94 91 ILE A CA 1
ATOM 730 C C . ILE A 1 91 ? 32.844 -85.25 -26.297 1 82.94 91 ILE A C 1
ATOM 732 O O . ILE A 1 91 ? 33.531 -86.312 -26.484 1 82.94 91 ILE A O 1
ATOM 736 N N . HIS A 1 92 ? 31.531 -85.312 -26.109 1 85.94 92 HIS A N 1
ATOM 737 C CA . HIS A 1 92 ? 30.891 -86.562 -25.781 1 85.94 92 HIS A CA 1
ATOM 738 C C . HIS A 1 92 ? 29.984 -87.062 -26.922 1 85.94 92 HIS A C 1
ATOM 740 O O . HIS A 1 92 ? 29.469 -88.188 -26.875 1 85.94 92 HIS A O 1
ATOM 746 N N . MET A 1 93 ? 29.828 -86.25 -27.922 1 83.94 93 MET A N 1
ATOM 747 C CA . MET A 1 93 ? 29.031 -86.5 -29.109 1 83.94 93 MET A CA 1
ATOM 748 C C . MET A 1 93 ? 27.594 -86.875 -28.734 1 83.94 93 MET A C 1
ATOM 750 O O . MET A 1 93 ? 27.031 -87.812 -29.266 1 83.94 93 MET A O 1
ATOM 754 N N . LYS A 1 94 ? 27.172 -86.312 -27.609 1 84.56 94 LYS A N 1
ATOM 755 C CA . LYS A 1 94 ? 25.781 -86.438 -27.188 1 84.56 94 LYS A CA 1
ATOM 756 C C . LYS A 1 94 ? 25.031 -85.125 -27.312 1 84.56 94 LYS A C 1
ATOM 758 O O . LYS A 1 94 ? 25.656 -84.062 -27.406 1 84.56 94 LYS A O 1
ATOM 763 N N . THR A 1 95 ? 23.75 -85.25 -27.422 1 83.12 95 THR A N 1
ATOM 764 C CA . THR A 1 95 ? 22.906 -84.062 -27.562 1 83.12 95 THR A CA 1
ATOM 765 C C . THR A 1 95 ? 22.953 -83.25 -26.297 1 83.12 95 THR A C 1
ATOM 767 O O . THR A 1 95 ? 22.953 -83.75 -25.188 1 83.12 95 THR A O 1
ATOM 770 N N . LYS A 1 96 ? 23.141 -81.938 -26.516 1 86 96 LYS A N 1
ATOM 771 C CA . LYS A 1 96 ? 23.141 -81 -25.391 1 86 96 LYS A CA 1
ATOM 772 C C . LYS A 1 96 ? 21.703 -80.688 -24.938 1 86 96 LYS A C 1
ATOM 774 O O . LYS A 1 96 ? 21 -79.938 -25.578 1 86 96 LYS A O 1
ATOM 779 N N . ASN A 1 97 ? 21.234 -81.25 -23.812 1 83.75 97 ASN A N 1
ATOM 780 C CA . ASN A 1 97 ? 19.844 -81.125 -23.359 1 83.75 97 ASN A CA 1
ATOM 781 C C . ASN A 1 97 ? 19.781 -80.375 -22.031 1 83.75 97 ASN A C 1
ATOM 783 O O . ASN A 1 97 ? 18.688 -80.125 -21.516 1 83.75 97 ASN A O 1
ATOM 787 N N . PHE A 1 98 ? 20.953 -79.938 -21.547 1 88.88 98 PHE A N 1
ATOM 788 C CA . PHE A 1 98 ? 20.969 -79.312 -20.234 1 88.88 98 PHE A CA 1
ATOM 789 C C . PHE A 1 98 ? 21.625 -77.938 -20.297 1 88.88 98 PHE A C 1
ATOM 791 O O . PHE A 1 98 ? 22.422 -77.688 -21.188 1 88.88 98 PHE A O 1
ATOM 798 N N . PHE A 1 99 ? 21.172 -77.125 -19.422 1 89.94 99 PHE A N 1
ATOM 799 C CA . PHE A 1 99 ? 21.672 -75.75 -19.328 1 89.94 99 PHE A CA 1
ATOM 800 C C . PHE A 1 99 ? 22.234 -75.5 -17.938 1 89.94 99 PHE A C 1
ATOM 802 O O . PHE A 1 99 ? 21.609 -75.812 -16.922 1 89.94 99 PHE A O 1
ATOM 809 N N . CYS A 1 100 ? 23.469 -75.062 -17.875 1 89.88 100 CYS A N 1
ATOM 810 C CA . CYS A 1 100 ? 24.094 -74.688 -16.594 1 89.88 100 CYS A CA 1
ATOM 811 C C . CYS A 1 100 ? 23.703 -73.312 -16.172 1 89.88 100 CYS A C 1
ATOM 813 O O . CYS A 1 100 ? 24 -72.312 -16.875 1 89.88 100 CYS A O 1
ATOM 815 N N . GLU A 1 101 ? 23.141 -73 -15.07 1 83.94 101 GLU A N 1
ATOM 816 C CA . GLU A 1 101 ? 22.641 -71.75 -14.602 1 83.94 101 GLU A CA 1
ATOM 817 C C . GLU A 1 101 ? 23.797 -70.812 -14.211 1 83.94 101 GLU A C 1
ATOM 819 O O . GLU A 1 101 ? 23.641 -69.562 -14.211 1 83.94 101 GLU A O 1
ATOM 824 N N . VAL A 1 102 ? 24.891 -71.375 -13.906 1 85.69 102 VAL A N 1
ATOM 825 C CA . VAL A 1 102 ? 26.016 -70.625 -13.414 1 85.69 102 VAL A CA 1
ATOM 826 C C . VAL A 1 102 ? 26.875 -70.125 -14.594 1 85.69 102 VAL A C 1
ATOM 828 O O . VAL A 1 102 ? 27.109 -68.938 -14.758 1 85.69 102 VAL A O 1
ATOM 831 N N . THR A 1 103 ? 27.281 -71.062 -15.477 1 85.5 103 THR A N 1
ATOM 832 C CA . THR A 1 103 ? 28.172 -70.688 -16.578 1 85.5 103 THR A CA 1
ATOM 833 C C . THR A 1 103 ? 27.359 -70.312 -17.812 1 85.5 103 THR A C 1
ATOM 835 O O . THR A 1 103 ? 27.891 -69.688 -18.766 1 85.5 103 THR A O 1
ATOM 838 N N . LYS A 1 104 ? 26.109 -70.625 -17.891 1 86.06 104 LYS A N 1
ATOM 839 C CA . LYS A 1 104 ? 25.188 -70.375 -18.969 1 86.06 104 LYS A CA 1
ATOM 840 C C . LYS A 1 104 ? 25.562 -71.125 -20.234 1 86.06 104 LYS A C 1
ATOM 842 O O . LYS A 1 104 ? 25.406 -70.562 -21.344 1 86.06 104 LYS A O 1
ATOM 847 N N . ASP A 1 105 ? 26.016 -72.312 -20.062 1 85.06 105 ASP A N 1
ATOM 848 C CA . ASP A 1 105 ? 26.422 -73.125 -21.188 1 85.06 105 ASP A CA 1
ATOM 849 C C . ASP A 1 105 ? 25.438 -74.312 -21.391 1 85.06 105 ASP A C 1
ATOM 851 O O . ASP A 1 105 ? 24.766 -74.75 -20.453 1 85.06 105 ASP A O 1
ATOM 855 N N . LEU A 1 106 ? 25.375 -74.75 -22.594 1 87.44 106 LEU A N 1
ATOM 856 C CA . LEU A 1 106 ? 24.625 -75.938 -22.922 1 87.44 106 LEU A CA 1
ATOM 857 C C . LEU A 1 106 ? 25.484 -77.188 -22.703 1 87.44 106 LEU A C 1
ATOM 859 O O . LEU A 1 106 ? 26.656 -77.188 -23.094 1 87.44 106 LEU A O 1
ATOM 863 N N . LEU A 1 107 ? 24.828 -78.125 -22.016 1 87.75 107 LEU A N 1
ATOM 864 C CA . LEU A 1 107 ? 25.594 -79.25 -21.609 1 87.75 107 LEU A CA 1
ATOM 865 C C . LEU A 1 107 ? 24.891 -80.562 -22.047 1 87.75 107 LEU A C 1
ATOM 867 O O . LEU A 1 107 ? 23.672 -80.625 -22.188 1 87.75 107 LEU A O 1
ATOM 871 N N . CYS A 1 108 ? 25.734 -81.5 -22.406 1 87.06 108 CYS A N 1
ATOM 872 C CA . CYS A 1 108 ? 25.203 -82.875 -22.531 1 87.06 108 CYS A CA 1
ATOM 873 C C . CYS A 1 108 ? 25.156 -83.562 -21.172 1 87.06 108 CYS A C 1
ATOM 875 O O . CYS A 1 108 ? 25.625 -83 -20.172 1 87.06 108 CYS A O 1
ATOM 877 N N . LEU A 1 109 ? 24.562 -84.75 -21.047 1 85.94 109 LEU A N 1
ATOM 878 C CA . LEU A 1 109 ? 24.391 -85.438 -19.766 1 85.94 109 LEU A CA 1
ATOM 879 C C . LEU A 1 109 ? 25.75 -85.75 -19.125 1 85.94 109 LEU A C 1
ATOM 881 O O . LEU A 1 109 ? 25.906 -85.625 -17.906 1 85.94 109 LEU A O 1
ATOM 885 N N . HIS A 1 110 ? 26.734 -85.938 -19.922 1 88.94 110 HIS A N 1
ATOM 886 C CA . HIS A 1 110 ? 28.062 -86.312 -19.422 1 88.94 110 HIS A CA 1
ATOM 887 C C . HIS A 1 110 ? 28.797 -85.062 -18.953 1 88.94 110 HIS A C 1
ATOM 889 O O . HIS A 1 110 ? 29.531 -85.062 -17.953 1 88.94 110 HIS A O 1
ATOM 895 N N . CYS A 1 111 ? 28.609 -84 -19.75 1 89.19 111 CYS A N 1
ATOM 896 C CA . CYS A 1 111 ? 29.234 -82.75 -19.344 1 89.19 111 CYS A CA 1
ATOM 897 C C . CYS A 1 111 ? 28.703 -82.312 -18 1 89.19 111 CYS A C 1
ATOM 899 O O . CYS A 1 111 ? 29.438 -81.625 -17.234 1 89.19 111 CYS A O 1
ATOM 901 N N . CYS A 1 112 ? 27.438 -82.625 -17.609 1 86.62 112 CYS A N 1
ATOM 902 C CA . CYS A 1 112 ? 26.828 -82.25 -16.344 1 86.62 112 CYS A CA 1
ATOM 903 C C . CYS A 1 112 ? 27.547 -82.938 -15.164 1 86.62 112 CYS A C 1
ATOM 905 O O . CYS A 1 112 ? 27.562 -82.375 -14.062 1 86.62 112 CYS A O 1
ATOM 907 N N . THR A 1 113 ? 28.156 -84.062 -15.445 1 85.69 113 THR A N 1
ATOM 908 C CA . THR A 1 113 ? 28.828 -84.75 -14.383 1 85.69 113 THR A CA 1
ATOM 909 C C . THR A 1 113 ? 30.328 -84.5 -14.391 1 85.69 113 THR A C 1
ATOM 911 O O . THR A 1 113 ? 31.078 -85.062 -13.641 1 85.69 113 THR A O 1
ATOM 914 N N . SER A 1 114 ? 30.703 -83.688 -15.219 1 86.31 114 SER A N 1
ATOM 915 C CA . SER A 1 114 ? 32.125 -83.312 -15.289 1 86.31 114 SER A CA 1
ATOM 916 C C . SER A 1 114 ? 32.531 -82.5 -14.094 1 86.31 114 SER A C 1
ATOM 918 O O . SER A 1 114 ? 31.703 -81.938 -13.383 1 86.31 114 SER A O 1
ATOM 920 N N . LYS A 1 115 ? 33.812 -82.312 -13.844 1 87.06 115 LYS A N 1
ATOM 921 C CA . LYS A 1 115 ? 34.375 -81.562 -12.695 1 87.06 115 LYS A CA 1
ATOM 922 C C . LYS A 1 115 ? 34.031 -80.125 -12.742 1 87.06 115 LYS A C 1
ATOM 924 O O . LYS A 1 115 ? 33.812 -79.5 -11.703 1 87.06 115 LYS A O 1
ATOM 929 N N . GLU A 1 116 ? 33.938 -79.688 -13.898 1 86 116 GLU A N 1
ATOM 930 C CA . GLU A 1 116 ? 33.719 -78.25 -14.062 1 86 116 GLU A CA 1
ATOM 931 C C . GLU A 1 116 ? 32.281 -77.812 -13.703 1 86 116 GLU A C 1
ATOM 933 O O . GLU A 1 116 ? 32.031 -76.688 -13.234 1 86 116 GLU A O 1
ATOM 938 N N . HIS A 1 117 ? 31.203 -78.812 -13.906 1 87.81 117 HIS A N 1
ATOM 939 C CA . HIS A 1 117 ? 29.812 -78.438 -13.797 1 87.81 117 HIS A CA 1
ATOM 940 C C . HIS A 1 117 ? 29.078 -79.188 -12.719 1 87.81 117 HIS A C 1
ATOM 942 O O . HIS A 1 117 ? 27.906 -78.938 -12.438 1 87.81 117 HIS A O 1
ATOM 948 N N . VAL A 1 118 ? 29.797 -80.125 -12.086 1 85.56 118 VAL A N 1
ATOM 949 C CA . VAL A 1 118 ? 29.172 -81.125 -11.18 1 85.56 118 VAL A CA 1
ATOM 950 C C . VAL A 1 118 ? 28.547 -80.375 -10 1 85.56 118 VAL A C 1
ATOM 952 O O . VAL A 1 118 ? 27.5 -80.75 -9.484 1 85.56 118 VAL A O 1
ATOM 955 N N . VAL A 1 119 ? 29.188 -79.25 -9.625 1 87.56 119 VAL A N 1
ATOM 956 C CA . VAL A 1 119 ? 28.719 -78.562 -8.438 1 87.56 119 VAL A CA 1
ATOM 957 C C . VAL A 1 119 ? 27.672 -77.5 -8.836 1 87.56 119 VAL A C 1
ATOM 959 O O . VAL A 1 119 ? 27 -76.938 -7.973 1 87.56 119 VAL A O 1
ATOM 962 N N . HIS A 1 120 ? 27.453 -77.375 -10.156 1 87.5 120 HIS A N 1
ATOM 963 C CA . HIS A 1 120 ? 26.516 -76.375 -10.617 1 87.5 120 HIS A CA 1
ATOM 964 C C . HIS A 1 120 ? 25.094 -76.938 -10.711 1 87.5 120 HIS A C 1
ATOM 966 O O . HIS A 1 120 ? 24.922 -78.125 -10.727 1 87.5 120 HIS A O 1
ATOM 972 N N . ASN A 1 121 ? 24.125 -76 -10.664 1 87.12 121 ASN A N 1
ATOM 973 C CA . ASN A 1 121 ? 22.75 -76.438 -10.922 1 87.12 121 ASN A CA 1
ATOM 974 C C . ASN A 1 121 ? 22.453 -76.5 -12.414 1 87.12 121 ASN A C 1
ATOM 976 O O . ASN A 1 121 ? 22.75 -75.562 -13.156 1 87.12 121 ASN A O 1
ATOM 980 N N . HIS A 1 122 ? 22.109 -77.75 -12.891 1 86.75 122 HIS A N 1
ATOM 981 C CA . HIS A 1 122 ? 21.781 -77.938 -14.289 1 86.75 122 HIS A CA 1
ATOM 982 C C . HIS A 1 122 ? 20.297 -78.25 -14.461 1 86.75 122 HIS A C 1
ATOM 984 O O . HIS A 1 122 ? 19.688 -78.938 -13.625 1 86.75 122 HIS A O 1
ATOM 990 N N . CYS A 1 123 ? 19.641 -77.562 -15.383 1 85.25 123 CYS A N 1
ATOM 991 C CA . CYS A 1 123 ? 18.25 -77.875 -15.703 1 85.25 123 CYS A CA 1
ATOM 992 C C . CYS A 1 123 ? 18.078 -78.125 -17.188 1 85.25 123 CYS A C 1
ATOM 994 O O . CYS A 1 123 ? 18.969 -77.812 -17.984 1 85.25 123 CYS A O 1
ATOM 996 N N . SER A 1 124 ? 16.984 -78.812 -17.484 1 87.31 124 SER A N 1
ATOM 997 C CA . SER A 1 124 ? 16.703 -79.062 -18.906 1 87.31 124 SER A CA 1
ATOM 998 C C . SER A 1 124 ? 16.547 -77.75 -19.656 1 87.31 124 SER A C 1
ATOM 1000 O O . SER A 1 124 ? 16.188 -76.688 -19.062 1 87.31 124 SER A O 1
ATOM 1002 N N . ILE A 1 125 ? 16.922 -77.75 -20.812 1 85.56 125 ILE A N 1
ATOM 1003 C CA . ILE A 1 125 ? 16.859 -76.562 -21.656 1 85.56 125 ILE A CA 1
ATOM 1004 C C . ILE A 1 125 ? 15.43 -76 -21.688 1 85.56 125 ILE A C 1
ATOM 1006 O O . ILE A 1 125 ? 15.203 -74.812 -21.547 1 85.56 125 ILE A O 1
ATOM 1010 N N . GLY A 1 126 ? 14.492 -76.875 -21.859 1 82.25 126 GLY A N 1
ATOM 1011 C CA . GLY A 1 126 ? 13.086 -76.5 -21.922 1 82.25 126 GLY A CA 1
ATOM 1012 C C . GLY A 1 126 ? 12.602 -75.812 -20.656 1 82.25 126 GLY A C 1
ATOM 1013 O O . GLY A 1 126 ? 11.93 -74.75 -20.719 1 82.25 126 GLY A O 1
ATOM 1014 N N . TRP A 1 127 ? 13.023 -76.312 -19.578 1 86.81 127 TRP A N 1
ATOM 1015 C CA . TRP A 1 127 ? 12.594 -75.812 -18.297 1 86.81 127 TRP A CA 1
ATOM 1016 C C . TRP A 1 127 ? 13.203 -74.438 -18.047 1 86.81 127 TRP A C 1
ATOM 1018 O O . TRP A 1 127 ? 12.508 -73.5 -17.641 1 86.81 127 TRP A O 1
ATOM 1028 N N . THR A 1 128 ? 14.453 -74.312 -18.266 1 88.94 128 THR A N 1
ATOM 1029 C CA . THR A 1 128 ? 15.141 -73.062 -18.047 1 88.94 128 THR A CA 1
ATOM 1030 C C . THR A 1 128 ? 14.609 -72 -19.016 1 88.94 128 THR A C 1
ATOM 1032 O O . THR A 1 128 ? 14.422 -70.875 -18.625 1 88.94 128 THR A O 1
ATOM 1035 N N . ALA A 1 129 ? 14.414 -72.438 -20.234 1 89.75 129 ALA A N 1
ATOM 1036 C CA . ALA A 1 129 ? 13.898 -71.5 -21.234 1 89.75 129 ALA A CA 1
ATOM 1037 C C . ALA A 1 129 ? 12.531 -70.938 -20.828 1 89.75 129 ALA A C 1
ATOM 1039 O O . ALA A 1 129 ? 12.258 -69.75 -20.984 1 89.75 129 ALA A O 1
ATOM 1040 N N . GLU A 1 130 ? 11.75 -71.812 -20.312 1 88.69 130 GLU A N 1
ATOM 1041 C CA . GLU A 1 130 ? 10.43 -71.375 -19.859 1 88.69 130 GLU A CA 1
ATOM 1042 C C . GLU A 1 130 ? 10.547 -70.375 -18.703 1 88.69 130 GLU A C 1
ATOM 1044 O O . GLU A 1 130 ? 9.812 -69.438 -18.656 1 88.69 130 GLU A O 1
ATOM 1049 N N . GLY A 1 131 ? 11.43 -70.688 -17.812 1 89.25 131 GLY A N 1
ATOM 1050 C CA . GLY A 1 131 ? 11.672 -69.688 -16.734 1 89.25 131 GLY A CA 1
ATOM 1051 C C . GLY A 1 131 ? 12.109 -68.375 -17.234 1 89.25 131 GLY A C 1
ATOM 1052 O O . GLY A 1 131 ? 11.617 -67.312 -16.75 1 89.25 131 GLY A O 1
ATOM 1053 N N . TYR A 1 132 ? 13 -68.375 -18.141 1 92.5 132 TYR A N 1
ATOM 1054 C CA . TYR A 1 132 ? 13.484 -67.125 -18.734 1 92.5 132 TYR A CA 1
ATOM 1055 C C . TYR A 1 132 ? 12.359 -66.375 -19.469 1 92.5 132 TYR A C 1
ATOM 1057 O O . TYR A 1 132 ? 12.25 -65.188 -19.406 1 92.5 132 TYR A O 1
ATOM 1065 N N . ARG A 1 133 ? 11.531 -67.125 -20.141 1 91.94 133 ARG A N 1
ATOM 1066 C CA . ARG A 1 133 ? 10.391 -66.562 -20.844 1 91.94 133 ARG A CA 1
ATOM 1067 C C . ARG A 1 133 ? 9.453 -65.812 -19.875 1 91.94 133 ARG A C 1
ATOM 1069 O O . ARG A 1 133 ? 8.992 -64.75 -20.125 1 91.94 133 ARG A O 1
ATOM 1076 N N . GLN A 1 134 ? 9.297 -66.438 -18.75 1 91.19 134 GLN A N 1
ATOM 1077 C CA . GLN A 1 134 ? 8.422 -65.812 -17.734 1 91.19 134 GLN A CA 1
ATOM 1078 C C . GLN A 1 134 ? 9.016 -64.562 -17.203 1 91.19 134 GLN A C 1
ATOM 1080 O O . GLN A 1 134 ? 8.281 -63.594 -16.938 1 91.19 134 GLN A O 1
ATOM 1085 N N . ASN A 1 135 ? 10.242 -64.562 -17.047 1 94.12 135 ASN A N 1
ATOM 1086 C CA . ASN A 1 135 ? 10.914 -63.344 -16.578 1 94.12 135 ASN A CA 1
ATOM 1087 C C . ASN A 1 135 ? 10.773 -62.188 -17.594 1 94.12 135 ASN A C 1
ATOM 1089 O O . ASN A 1 135 ? 10.5 -61.062 -17.234 1 94.12 135 ASN A O 1
ATOM 1093 N N . LEU A 1 136 ? 10.953 -62.562 -18.812 1 94.69 136 LEU A N 1
ATOM 1094 C CA . LEU A 1 136 ? 10.82 -61.562 -19.875 1 94.69 136 LEU A CA 1
ATOM 1095 C C . LEU A 1 136 ? 9.391 -61.031 -19.953 1 94.69 136 LEU A C 1
ATOM 1097 O O . LEU A 1 136 ? 9.18 -59.844 -20.172 1 94.69 136 LEU A O 1
ATOM 1101 N N . LEU A 1 137 ? 8.477 -61.875 -19.688 1 92.19 137 LEU A N 1
ATOM 1102 C CA . LEU A 1 137 ? 7.078 -61.469 -19.703 1 92.19 137 LEU A CA 1
ATOM 1103 C C . LEU A 1 137 ? 6.785 -60.5 -18.562 1 92.19 137 LEU A C 1
ATOM 1105 O O . LEU A 1 137 ? 6.012 -59.562 -18.734 1 92.19 137 LEU A O 1
ATOM 1109 N N . LYS A 1 138 ? 7.402 -60.75 -17.469 1 93.38 138 LYS A N 1
ATOM 1110 C CA . LYS A 1 138 ? 7.273 -59.812 -16.359 1 93.38 138 LYS A CA 1
ATOM 1111 C C . LYS A 1 138 ? 7.828 -58.438 -16.734 1 93.38 138 LYS A C 1
ATOM 1113 O O . LYS A 1 138 ? 7.203 -57.406 -16.438 1 93.38 138 LYS A O 1
ATOM 1118 N N . GLN A 1 139 ? 8.969 -58.438 -17.375 1 94.56 139 GLN A N 1
ATOM 1119 C CA . GLN A 1 139 ? 9.562 -57.188 -17.844 1 94.56 139 GLN A CA 1
ATOM 1120 C C . GLN A 1 139 ? 8.672 -56.5 -18.859 1 94.56 139 GLN A C 1
ATOM 1122 O O . GLN A 1 139 ? 8.539 -55.281 -18.859 1 94.56 139 GLN A O 1
ATOM 1127 N N . MET A 1 140 ? 8.062 -57.25 -19.672 1 94.19 140 MET A N 1
ATOM 1128 C CA . MET A 1 140 ? 7.188 -56.719 -20.703 1 94.19 140 MET A CA 1
ATOM 1129 C C . MET A 1 140 ? 5.957 -56.062 -20.094 1 94.19 140 MET A C 1
ATOM 1131 O O . MET A 1 140 ? 5.492 -55.031 -20.578 1 94.19 140 MET A O 1
ATOM 1135 N N . ARG A 1 141 ? 5.465 -56.656 -19.016 1 91.38 141 ARG A N 1
ATOM 1136 C CA . ARG A 1 141 ? 4.34 -56.031 -18.328 1 91.38 141 ARG A CA 1
ATOM 1137 C C . ARG A 1 141 ? 4.723 -54.688 -17.766 1 91.38 141 ARG A C 1
ATOM 1139 O O . ARG A 1 141 ? 3.977 -53.688 -17.922 1 91.38 141 ARG A O 1
ATOM 1146 N N . SER A 1 142 ? 5.883 -54.656 -17.156 1 93.81 142 SER A N 1
ATOM 1147 C CA . SER A 1 142 ? 6.391 -53.375 -16.625 1 93.81 142 SER A CA 1
ATOM 1148 C C . SER A 1 142 ? 6.602 -52.344 -17.719 1 93.81 142 SER A C 1
ATOM 1150 O O . SER A 1 142 ? 6.23 -51.188 -17.578 1 93.81 142 SER A O 1
ATOM 1152 N N . LEU A 1 143 ? 7.156 -52.812 -18.797 1 94.06 143 LEU A N 1
ATOM 1153 C CA . LEU A 1 143 ? 7.414 -51.938 -19.938 1 94.06 143 LEU A CA 1
ATOM 1154 C C . LEU A 1 143 ? 6.109 -51.375 -20.5 1 94.06 143 LEU A C 1
ATOM 1156 O O . LEU A 1 143 ? 6.051 -50.219 -20.859 1 94.06 143 LEU A O 1
ATOM 1160 N N . TRP A 1 144 ? 5.148 -52.188 -20.5 1 92.38 144 TRP A N 1
ATOM 1161 C CA . TRP A 1 144 ? 3.865 -51.719 -21.031 1 92.38 144 TRP A CA 1
ATOM 1162 C C . TRP A 1 144 ? 3.23 -50.688 -20.125 1 92.38 144 TRP A C 1
ATOM 1164 O O . TRP A 1 144 ? 2.684 -49.688 -20.609 1 92.38 144 TRP A O 1
ATOM 1174 N N . GLU A 1 145 ? 3.32 -50.906 -18.844 1 92.44 145 GLU A N 1
ATOM 1175 C CA . GLU A 1 145 ? 2.811 -49.906 -17.891 1 92.44 145 GLU A CA 1
ATOM 1176 C C . GLU A 1 145 ? 3.52 -48.562 -18.062 1 92.44 145 GLU A C 1
ATOM 1178 O O . GLU A 1 145 ? 2.879 -47.531 -18.047 1 92.44 145 GLU A O 1
ATOM 1183 N N . GLN A 1 146 ? 4.762 -48.594 -18.266 1 94.56 146 GLN A N 1
ATOM 1184 C CA . GLN A 1 146 ? 5.535 -47.375 -18.453 1 94.56 146 GLN A CA 1
ATOM 1185 C C . GLN A 1 146 ? 5.184 -46.688 -19.781 1 94.56 146 GLN A C 1
ATOM 1187 O O . GLN A 1 146 ? 5.168 -45.438 -19.859 1 94.56 146 GLN A O 1
ATOM 1192 N N . THR A 1 147 ? 4.934 -47.5 -20.75 1 93 147 THR A N 1
ATOM 1193 C CA . THR A 1 147 ? 4.535 -46.969 -22.047 1 93 147 THR A CA 1
ATOM 1194 C C . THR A 1 147 ? 3.213 -46.219 -21.922 1 93 147 THR A C 1
ATOM 1196 O O . THR A 1 147 ? 3.068 -45.125 -22.469 1 93 147 THR A O 1
ATOM 1199 N N . GLN A 1 148 ? 2.322 -46.844 -21.156 1 91.31 148 GLN A N 1
ATOM 1200 C CA . GLN A 1 148 ? 1.026 -46.188 -20.969 1 91.31 148 GLN A CA 1
ATOM 1201 C C . GLN A 1 148 ? 1.169 -44.906 -20.172 1 91.31 148 GLN A C 1
ATOM 1203 O O . GLN A 1 148 ? 0.548 -43.906 -20.516 1 91.31 148 GLN A O 1
ATOM 1208 N N . GLU A 1 149 ? 1.967 -44.906 -19.156 1 93.31 149 GLU A N 1
ATOM 1209 C CA . GLU A 1 149 ? 2.211 -43.719 -18.344 1 93.31 149 GLU A CA 1
ATOM 1210 C C . GLU A 1 149 ? 2.854 -42.625 -19.172 1 93.31 149 GLU A C 1
ATOM 1212 O O . GLU A 1 149 ? 2.436 -41.469 -19.094 1 93.31 149 GLU A O 1
ATOM 1217 N N . ASN A 1 150 ? 3.818 -42.969 -19.938 1 95.12 150 ASN A N 1
ATOM 1218 C CA . ASN A 1 150 ? 4.492 -42 -20.797 1 95.12 150 ASN A CA 1
ATOM 1219 C C . ASN A 1 150 ? 3.531 -41.375 -21.828 1 95.12 150 ASN A C 1
ATOM 1221 O O . ASN A 1 150 ? 3.598 -40.188 -22.109 1 95.12 150 ASN A O 1
ATOM 1225 N N . ARG A 1 151 ? 2.66 -42.219 -22.328 1 92.62 151 ARG A N 1
ATOM 1226 C CA . ARG A 1 151 ? 1.687 -41.75 -23.297 1 92.62 151 ARG A CA 1
ATOM 1227 C C . ARG A 1 151 ? 0.725 -40.75 -22.672 1 92.62 151 ARG A C 1
ATOM 1229 O O . ARG A 1 151 ? 0.4 -39.719 -23.281 1 92.62 151 ARG A O 1
ATOM 1236 N N . ARG A 1 152 ? 0.306 -41 -21.5 1 91.69 152 ARG A N 1
ATOM 1237 C CA . ARG A 1 152 ? -0.562 -40.094 -20.781 1 91.69 152 ARG A CA 1
ATOM 1238 C C . ARG A 1 152 ? 0.137 -38.75 -20.531 1 91.69 152 ARG A C 1
ATOM 1240 O O . ARG A 1 152 ? -0.447 -37.688 -20.734 1 91.69 152 ARG A O 1
ATOM 1247 N N . ASN A 1 153 ? 1.307 -38.812 -20.078 1 92.69 153 ASN A N 1
ATOM 1248 C CA . ASN A 1 153 ? 2.088 -37.625 -19.812 1 92.69 153 ASN A CA 1
ATOM 1249 C C . ASN A 1 153 ? 2.338 -36.812 -21.094 1 92.69 153 ASN A C 1
ATOM 1251 O O . ASN A 1 153 ? 2.301 -35.594 -21.078 1 92.69 153 ASN A O 1
ATOM 1255 N N . GLN A 1 154 ? 2.551 -37.562 -22.125 1 94.06 154 GLN A N 1
ATOM 1256 C CA . GLN A 1 154 ? 2.783 -36.906 -23.406 1 94.06 154 GLN A CA 1
ATOM 1257 C C . GLN A 1 154 ? 1.539 -36.156 -23.875 1 94.06 154 GLN A C 1
ATOM 1259 O O . GLN A 1 154 ? 1.638 -35.031 -24.375 1 94.06 154 GLN A O 1
ATOM 1264 N N . LYS A 1 155 ? 0.404 -36.75 -23.734 1 92.12 155 LYS A N 1
ATOM 1265 C CA . LYS A 1 155 ? -0.846 -36.094 -24.109 1 92.12 155 LYS A CA 1
ATOM 1266 C C . LYS A 1 155 ? -1.068 -34.844 -23.266 1 92.12 155 LYS A C 1
ATOM 1268 O O . LYS A 1 155 ? -1.491 -33.812 -23.797 1 92.12 155 LYS A O 1
ATOM 1273 N N . ARG A 1 156 ? -0.784 -34.906 -22.047 1 89.06 156 ARG A N 1
ATOM 1274 C CA . ARG A 1 156 ? -0.913 -33.781 -21.156 1 89.06 156 ARG A CA 1
ATOM 1275 C C . ARG A 1 156 ? 0.031 -32.656 -21.562 1 89.06 156 ARG A C 1
ATOM 1277 O O . ARG A 1 156 ? -0.361 -31.484 -21.594 1 89.06 156 ARG A O 1
ATOM 1284 N N . GLU A 1 157 ? 1.229 -33.094 -21.859 1 91.88 157 GLU A N 1
ATOM 1285 C CA . GLU A 1 157 ? 2.213 -32.094 -22.266 1 91.88 157 GLU A CA 1
ATOM 1286 C C . GLU A 1 157 ? 1.812 -31.438 -23.578 1 91.88 157 GLU A C 1
ATOM 1288 O O . GLU A 1 157 ? 1.96 -30.219 -23.734 1 91.88 157 GLU A O 1
ATOM 1293 N N . THR A 1 158 ? 1.312 -32.188 -24.5 1 93.88 158 THR A N 1
ATOM 1294 C CA . THR A 1 158 ? 0.861 -31.656 -25.766 1 93.88 158 THR A CA 1
ATOM 1295 C C . THR A 1 158 ? -0.285 -30.672 -25.578 1 93.88 158 THR A C 1
ATOM 1297 O O . THR A 1 158 ? -0.341 -29.625 -26.234 1 93.88 158 THR A O 1
ATOM 1300 N N . SER A 1 159 ? -1.15 -30.984 -24.688 1 90.38 159 SER A N 1
ATOM 1301 C CA . SER A 1 159 ? -2.262 -30.094 -24.375 1 90.38 159 SER A CA 1
ATOM 1302 C C . SER A 1 159 ? -1.766 -28.781 -23.781 1 90.38 159 SER A C 1
ATOM 1304 O O . SER A 1 159 ? -2.266 -27.703 -24.109 1 90.38 159 SER A O 1
ATOM 1306 N N . LYS A 1 160 ? -0.822 -28.844 -22.891 1 89.25 160 LYS A N 1
ATOM 1307 C CA . LYS A 1 160 ? -0.239 -27.656 -22.297 1 89.25 160 LYS A CA 1
ATOM 1308 C C . LYS A 1 160 ? 0.383 -26.734 -23.344 1 89.25 160 LYS A C 1
ATOM 1310 O O . LYS A 1 160 ? 0.207 -25.516 -23.312 1 89.25 160 LYS A O 1
ATOM 1315 N N . VAL A 1 161 ? 1.096 -27.375 -24.266 1 93.75 161 VAL A N 1
ATOM 1316 C CA . VAL A 1 161 ? 1.764 -26.625 -25.312 1 93.75 161 VAL A CA 1
ATOM 1317 C C . VAL A 1 161 ? 0.725 -25.922 -26.188 1 93.75 161 VAL A C 1
ATOM 1319 O O . VAL A 1 161 ? 0.887 -24.75 -26.531 1 93.75 161 VAL A O 1
ATOM 1322 N N . ARG A 1 162 ? -0.305 -26.625 -26.5 1 92.06 162 ARG A N 1
ATOM 1323 C CA . ARG A 1 162 ? -1.344 -26.078 -27.359 1 92.06 162 ARG A CA 1
ATOM 1324 C C . ARG A 1 162 ? -2.064 -24.922 -26.703 1 92.06 162 ARG A C 1
ATOM 1326 O O . ARG A 1 162 ? -2.365 -23.906 -27.344 1 92.06 162 ARG A O 1
ATOM 1333 N N . THR A 1 163 ? -2.33 -24.938 -25.359 1 89.62 163 THR A N 1
ATOM 1334 C CA . THR A 1 163 ? -3.133 -23.938 -24.656 1 89.62 163 THR A CA 1
ATOM 1335 C C . THR A 1 163 ? -2.24 -22.875 -24.031 1 89.62 163 THR A C 1
ATOM 1337 O O . THR A 1 163 ? -2.736 -21.891 -23.469 1 89.62 163 THR A O 1
ATOM 1340 N N . TRP A 1 164 ? -0.915 -23.016 -24.156 1 91.62 164 TRP A N 1
ATOM 1341 C CA . TRP A 1 164 ? 0.02 -22.172 -23.422 1 91.62 164 TRP A CA 1
ATOM 1342 C C . TRP A 1 164 ? -0.109 -20.719 -23.859 1 91.62 164 TRP A C 1
ATOM 1344 O O . TRP A 1 164 ? -0.197 -19.812 -23.016 1 91.62 164 TRP A O 1
ATOM 1354 N N . LYS A 1 165 ? -0.172 -20.469 -25.172 1 91.38 165 LYS A N 1
ATOM 1355 C CA . LYS A 1 165 ? -0.258 -19.094 -25.672 1 91.38 165 LYS A CA 1
ATOM 1356 C C . LYS A 1 165 ? -1.53 -18.406 -25.203 1 91.38 165 LYS A C 1
ATOM 1358 O O . LYS A 1 165 ? -1.509 -17.234 -24.844 1 91.38 165 LYS A O 1
ATOM 1363 N N . GLY A 1 166 ? -2.615 -19.141 -25.219 1 89.31 166 GLY A N 1
ATOM 1364 C CA . GLY A 1 166 ? -3.859 -18.594 -24.703 1 89.31 166 GLY A CA 1
ATOM 1365 C C . GLY A 1 166 ? -3.809 -18.312 -23.203 1 89.31 166 GLY A C 1
ATOM 1366 O O . GLY A 1 166 ? -4.301 -17.281 -22.75 1 89.31 166 GLY A O 1
ATOM 1367 N N . TYR A 1 167 ? -3.174 -19.172 -22.531 1 87.31 167 TYR A N 1
ATOM 1368 C CA . TYR A 1 167 ? -3.023 -19.016 -21.094 1 87.31 167 TYR A CA 1
ATOM 1369 C C . TYR A 1 167 ? -2.215 -17.766 -20.766 1 87.31 167 TYR A C 1
ATOM 1371 O O . TYR A 1 167 ? -2.602 -16.984 -19.891 1 87.31 167 TYR A O 1
ATOM 1379 N N . VAL A 1 168 ? -1.148 -17.562 -21.438 1 92.38 168 VAL A N 1
ATOM 1380 C CA . VAL A 1 168 ? -0.269 -16.422 -21.188 1 92.38 168 VAL A CA 1
ATOM 1381 C C . VAL A 1 168 ? -0.991 -15.125 -21.547 1 92.38 168 VAL A C 1
ATOM 1383 O O . VAL A 1 168 ? -0.903 -14.141 -20.812 1 92.38 168 VAL A O 1
ATOM 1386 N N . SER A 1 169 ? -1.675 -15.133 -22.641 1 92.31 169 SER A N 1
ATOM 1387 C CA . SER A 1 169 ? -2.42 -13.945 -23.062 1 92.31 169 SER A CA 1
ATOM 1388 C C . SER A 1 169 ? -3.484 -13.578 -22.031 1 92.31 169 SER A C 1
ATOM 1390 O O . SER A 1 169 ? -3.646 -12.398 -21.703 1 92.31 169 SER A O 1
ATOM 1392 N N . LEU A 1 170 ? -4.148 -14.539 -21.562 1 88.62 170 LEU A N 1
ATOM 1393 C CA . LEU A 1 170 ? -5.172 -14.289 -20.562 1 88.62 170 LEU A CA 1
ATOM 1394 C C . LEU A 1 170 ? -4.555 -13.758 -19.281 1 88.62 170 LEU A C 1
ATOM 1396 O O . LEU A 1 170 ? -5.098 -12.836 -18.656 1 88.62 170 LEU A O 1
ATOM 1400 N N . ARG A 1 171 ? -3.488 -14.352 -18.938 1 90.5 171 ARG A N 1
ATOM 1401 C CA . ARG A 1 171 ? -2.803 -13.906 -17.734 1 90.5 171 ARG A CA 1
ATOM 1402 C C . ARG A 1 171 ? -2.371 -12.445 -17.859 1 90.5 171 ARG A C 1
ATOM 1404 O O . ARG A 1 171 ? -2.514 -11.664 -16.906 1 90.5 171 ARG A O 1
ATOM 1411 N N . ARG A 1 172 ? -1.871 -12.078 -18.984 1 93.12 172 ARG A N 1
ATOM 1412 C CA . ARG A 1 172 ? -1.47 -10.703 -19.25 1 93.12 172 ARG A CA 1
ATOM 1413 C C . ARG A 1 172 ? -2.652 -9.75 -19.109 1 93.12 172 ARG A C 1
ATOM 1415 O O . ARG A 1 172 ? -2.533 -8.688 -18.5 1 93.12 172 ARG A O 1
ATOM 1422 N N . GLU A 1 173 ? -3.736 -10.172 -19.625 1 91.44 173 GLU A N 1
ATOM 1423 C CA . GLU A 1 173 ? -4.93 -9.336 -19.562 1 91.44 173 GLU A CA 1
ATOM 1424 C C . GLU A 1 173 ? -5.422 -9.188 -18.125 1 91.44 173 GLU A C 1
ATOM 1426 O O . GLU A 1 173 ? -5.887 -8.117 -17.719 1 91.44 173 GLU A O 1
ATOM 1431 N N . MET A 1 174 ? -5.336 -10.211 -17.391 1 89.94 174 MET A N 1
ATOM 1432 C CA . MET A 1 174 ? -5.758 -10.164 -15.992 1 89.94 174 MET A CA 1
ATOM 1433 C C . MET A 1 174 ? -4.871 -9.219 -15.188 1 89.94 174 MET A C 1
ATOM 1435 O O . MET A 1 174 ? -5.367 -8.461 -14.352 1 89.94 174 MET A O 1
ATOM 1439 N N . ILE A 1 175 ? -3.619 -9.281 -15.477 1 93.06 175 ILE A N 1
ATOM 1440 C CA . ILE A 1 175 ? -2.676 -8.422 -14.781 1 93.06 175 ILE A CA 1
ATOM 1441 C C . ILE A 1 175 ? -2.963 -6.961 -15.125 1 93.06 175 ILE A C 1
ATOM 1443 O O . ILE A 1 175 ? -3.027 -6.109 -14.234 1 93.06 175 ILE A O 1
ATOM 1447 N N . ARG A 1 176 ? -3.148 -6.691 -16.391 1 93.81 176 ARG A N 1
ATOM 1448 C CA . ARG A 1 176 ? -3.471 -5.336 -16.812 1 93.81 176 ARG A CA 1
ATOM 1449 C C . ARG A 1 176 ? -4.758 -4.844 -16.156 1 93.81 176 ARG A C 1
ATOM 1451 O O . ARG A 1 176 ? -4.828 -3.701 -15.703 1 93.81 176 ARG A O 1
ATOM 1458 N N . ALA A 1 177 ? -5.695 -5.711 -16.109 1 91.62 177 ALA A N 1
ATOM 1459 C CA . ALA A 1 177 ? -6.98 -5.352 -15.516 1 91.62 177 ALA A CA 1
ATOM 1460 C C . ALA A 1 177 ? -6.832 -5.059 -14.031 1 91.62 177 ALA A C 1
ATOM 1462 O O . ALA A 1 177 ? -7.492 -4.16 -13.5 1 91.62 177 ALA A O 1
ATOM 1463 N N . GLU A 1 178 ? -6.023 -5.812 -13.422 1 93 178 GLU A N 1
ATOM 1464 C CA . GLU A 1 178 ? -5.809 -5.598 -12 1 93 178 GLU A CA 1
ATOM 1465 C C . GLU A 1 178 ? -5.152 -4.246 -11.734 1 93 178 GLU A C 1
ATOM 1467 O O . GLU A 1 178 ? -5.551 -3.523 -10.82 1 93 178 GLU A O 1
ATOM 1472 N N . TYR A 1 179 ? -4.164 -3.914 -12.5 1 94.88 179 TYR A N 1
ATOM 1473 C CA . TYR A 1 179 ? -3.502 -2.625 -12.336 1 94.88 179 TYR A CA 1
ATOM 1474 C C . TYR A 1 179 ? -4.445 -1.479 -12.68 1 94.88 179 TYR A C 1
ATOM 1476 O O . TYR A 1 179 ? -4.41 -0.422 -12.047 1 94.88 179 TYR A O 1
ATOM 1484 N N . GLN A 1 180 ? -5.258 -1.704 -13.625 1 92.31 180 GLN A N 1
ATOM 1485 C CA . GLN A 1 180 ? -6.262 -0.697 -13.953 1 92.31 180 GLN A CA 1
ATOM 1486 C C . GLN A 1 180 ? -7.23 -0.487 -12.797 1 92.31 180 GLN A C 1
ATOM 1488 O O . GLN A 1 180 ? -7.609 0.647 -12.492 1 92.31 180 GLN A O 1
ATOM 1493 N N . LYS A 1 181 ? -7.617 -1.558 -12.25 1 91.38 181 LYS A N 1
ATOM 1494 C CA . LYS A 1 181 ? -8.484 -1.484 -11.078 1 91.38 181 LYS A CA 1
ATOM 1495 C C . LYS A 1 181 ? -7.828 -0.691 -9.953 1 91.38 181 LYS A C 1
ATOM 1497 O O . LYS A 1 181 ? -8.461 0.171 -9.336 1 91.38 181 LYS A O 1
ATOM 1502 N N . VAL A 1 182 ? -6.609 -0.998 -9.727 1 93.56 182 VAL A N 1
ATOM 1503 C CA . VAL A 1 182 ? -5.879 -0.304 -8.672 1 93.56 182 VAL A CA 1
ATOM 1504 C C . VAL A 1 182 ? -5.805 1.188 -8.984 1 93.56 182 VAL A C 1
ATOM 1506 O O . VAL A 1 182 ? -6.012 2.027 -8.109 1 93.56 182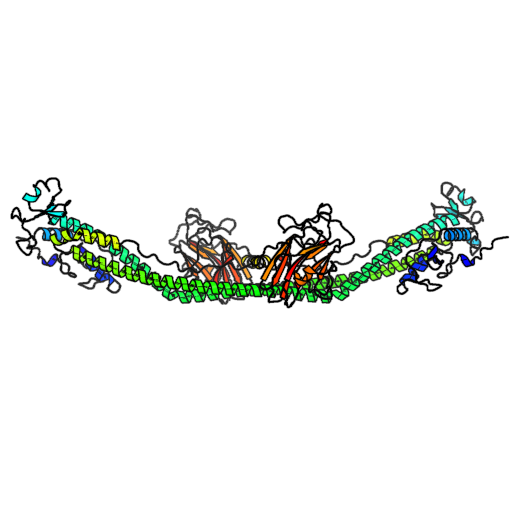 VAL A O 1
ATOM 1509 N N . CYS A 1 183 ? -5.512 1.547 -10.203 1 93.69 183 CYS A N 1
ATOM 1510 C CA . CYS A 1 183 ? -5.449 2.943 -10.617 1 93.69 183 CYS A CA 1
ATOM 1511 C C . CYS A 1 183 ? -6.797 3.627 -10.438 1 93.69 183 CYS A C 1
ATOM 1513 O O . CYS A 1 183 ? -6.859 4.777 -10 1 93.69 183 CYS A O 1
ATOM 1515 N N . HIS A 1 184 ? -7.781 2.893 -10.734 1 92.75 184 HIS A N 1
ATOM 1516 C CA . HIS A 1 184 ? -9.117 3.451 -10.562 1 92.75 184 HIS A CA 1
ATOM 1517 C C . HIS A 1 184 ? -9.414 3.729 -9.094 1 92.75 184 HIS A C 1
ATOM 1519 O O . HIS A 1 184 ? -9.961 4.781 -8.758 1 92.75 184 HIS A O 1
ATOM 1525 N N . LEU A 1 185 ? -9.102 2.82 -8.305 1 93.44 185 LEU A N 1
ATOM 1526 C CA . LEU A 1 185 ? -9.312 3.006 -6.875 1 93.44 185 LEU A CA 1
ATOM 1527 C C . LEU A 1 185 ? -8.492 4.184 -6.355 1 93.44 185 LEU A C 1
ATOM 1529 O O . LEU A 1 185 ? -8.945 4.914 -5.465 1 93.44 185 LEU A O 1
ATOM 1533 N N . LEU A 1 186 ? -7.328 4.391 -6.93 1 94.19 186 LEU A N 1
ATOM 1534 C CA . LEU A 1 186 ? -6.488 5.527 -6.562 1 94.19 186 LEU A CA 1
ATOM 1535 C C . LEU A 1 186 ? -7.141 6.84 -6.984 1 94.19 186 LEU A C 1
ATOM 1537 O O . LEU A 1 186 ? -7.102 7.824 -6.238 1 94.19 186 LEU A O 1
ATOM 1541 N N . TYR A 1 187 ? -7.746 6.82 -8.078 1 94.75 187 TYR A N 1
ATOM 1542 C CA . TYR A 1 187 ? -8.438 8.016 -8.562 1 94.75 187 TYR A CA 1
ATOM 1543 C C . TYR A 1 187 ? -9.609 8.367 -7.656 1 94.75 187 TYR A C 1
ATOM 1545 O O . TYR A 1 187 ? -9.836 9.539 -7.359 1 94.75 187 TYR A O 1
ATOM 1553 N N . GLU A 1 188 ? -10.273 7.379 -7.23 1 93.62 188 GLU A N 1
ATOM 1554 C CA . GLU A 1 188 ? -11.383 7.613 -6.309 1 93.62 188 GLU A CA 1
ATOM 1555 C C . GLU A 1 188 ? -10.883 8.133 -4.965 1 93.62 188 GLU A C 1
ATOM 1557 O O . GLU A 1 188 ? -11.5 9.016 -4.367 1 93.62 188 GLU A O 1
ATOM 1562 N N . GLU A 1 189 ? -9.867 7.562 -4.539 1 94.88 189 GLU A N 1
ATOM 1563 C CA . GLU A 1 189 ? -9.25 8.031 -3.303 1 94.88 189 GLU A CA 1
ATOM 1564 C C . GLU A 1 189 ? -8.82 9.484 -3.416 1 94.88 189 GLU A C 1
ATOM 1566 O O . GLU A 1 189 ? -9.039 10.281 -2.498 1 94.88 189 GLU A O 1
ATOM 1571 N N . GLU A 1 190 ? -8.18 9.852 -4.512 1 96.44 190 GLU A N 1
ATOM 1572 C CA . GLU A 1 190 ? -7.773 11.234 -4.77 1 96.44 190 GLU A CA 1
ATOM 1573 C C . GLU A 1 190 ? -8.977 12.172 -4.738 1 96.44 190 GLU A C 1
ATOM 1575 O O . GLU A 1 190 ? -8.914 13.242 -4.129 1 96.44 190 GLU A O 1
ATOM 1580 N N . ARG A 1 191 ? -10.031 11.773 -5.344 1 96.5 191 ARG A N 1
ATOM 1581 C CA . ARG A 1 191 ? -11.242 12.586 -5.395 1 96.5 191 ARG A CA 1
ATOM 1582 C C . ARG A 1 191 ? -11.812 12.812 -3.996 1 96.5 191 ARG A C 1
ATOM 1584 O O . ARG A 1 191 ? -12.18 13.938 -3.641 1 96.5 191 ARG A O 1
ATOM 1591 N N . ARG A 1 192 ? -11.844 11.797 -3.236 1 95.12 192 ARG A N 1
ATOM 1592 C CA . ARG A 1 192 ? -12.336 11.914 -1.867 1 95.12 192 ARG A CA 1
ATOM 1593 C C . ARG A 1 192 ? -11.438 12.828 -1.04 1 95.12 192 ARG A C 1
ATOM 1595 O O . ARG A 1 192 ? -11.93 13.648 -0.258 1 95.12 192 ARG A O 1
ATOM 1602 N N . TYR A 1 193 ? -10.148 12.641 -1.229 1 96.31 193 TYR A N 1
ATOM 1603 C CA . TYR A 1 193 ? -9.172 13.484 -0.535 1 96.31 193 TYR A CA 1
ATOM 1604 C C . TYR A 1 193 ? -9.383 14.953 -0.878 1 96.31 193 TYR A C 1
ATOM 1606 O O . TYR A 1 193 ? -9.484 15.797 0.015 1 96.31 193 TYR A O 1
ATOM 1614 N N . LEU A 1 194 ? -9.477 15.266 -2.143 1 97.12 194 LEU A N 1
ATOM 1615 C CA . LEU A 1 194 ? -9.609 16.641 -2.594 1 97.12 194 LEU A CA 1
ATOM 1616 C C . LEU A 1 194 ? -10.945 17.234 -2.148 1 97.12 194 LEU A C 1
ATOM 1618 O O . LEU A 1 194 ? -11.016 18.406 -1.777 1 97.12 194 LEU A O 1
ATOM 1622 N N . GLU A 1 195 ? -11.969 16.422 -2.111 1 97.06 195 GLU A N 1
ATOM 1623 C CA . GLU A 1 195 ? -13.258 16.875 -1.604 1 97.06 195 GLU A CA 1
ATOM 1624 C C . GLU A 1 195 ? -13.195 17.172 -0.11 1 97.06 195 GLU A C 1
ATOM 1626 O O . GLU A 1 195 ? -13.773 18.141 0.36 1 97.06 195 GLU A O 1
ATOM 1631 N N . GLY A 1 196 ? -12.484 16.328 0.534 1 96.06 196 GLY A N 1
ATOM 1632 C CA . GLY A 1 196 ? -12.289 16.547 1.959 1 96.06 196 GLY A CA 1
ATOM 1633 C C . GLY A 1 196 ? -11.539 17.828 2.268 1 96.06 196 GLY A C 1
ATOM 1634 O O . GLY A 1 196 ? -11.93 18.594 3.156 1 96.06 196 GLY A O 1
ATOM 1635 N N . ILE A 1 197 ? -10.531 18.094 1.54 1 95.44 197 ILE A N 1
ATOM 1636 C CA . ILE A 1 197 ? -9.719 19.297 1.72 1 95.44 197 ILE A CA 1
ATOM 1637 C C . ILE A 1 197 ? -10.547 20.531 1.389 1 95.44 197 ILE A C 1
ATOM 1639 O O . ILE A 1 197 ? -10.43 21.562 2.059 1 95.44 197 ILE A O 1
ATOM 1643 N N . GLU A 1 198 ? -11.391 20.453 0.417 1 96 198 GLU A N 1
ATOM 1644 C CA . GLU A 1 198 ? -12.234 21.578 0.03 1 96 198 GLU A CA 1
ATOM 1645 C C . GLU A 1 198 ? -13.25 21.906 1.125 1 96 198 GLU A C 1
ATOM 1647 O O . GLU A 1 198 ? -13.445 23.078 1.459 1 96 198 GLU A O 1
ATOM 1652 N N . ARG A 1 199 ? -13.812 20.938 1.686 1 96.56 199 ARG A N 1
ATOM 1653 C CA . ARG A 1 199 ? -14.758 21.141 2.775 1 96.56 199 ARG A CA 1
ATOM 1654 C C . ARG A 1 199 ? -14.062 21.734 3.998 1 96.56 199 ARG A C 1
ATOM 1656 O O . ARG A 1 199 ? -14.547 22.703 4.586 1 96.56 199 ARG A O 1
ATOM 1663 N N . GLU A 1 200 ? -12.961 21.172 4.332 1 96.25 200 GLU A N 1
ATOM 1664 C CA . GLU A 1 200 ? -12.188 21.656 5.473 1 96.25 200 GLU A CA 1
ATOM 1665 C C . GLU A 1 200 ? -11.703 23.078 5.246 1 96.25 200 GLU A C 1
ATOM 1667 O O . GLU A 1 200 ? -11.688 23.891 6.176 1 96.25 200 GLU A O 1
ATOM 1672 N N . SER A 1 201 ? -11.266 23.344 4.016 1 96.25 201 SER A N 1
ATOM 1673 C CA . SER A 1 201 ? -10.773 24.672 3.676 1 96.25 201 SER A CA 1
ATOM 1674 C C . SER A 1 201 ? -11.852 25.734 3.883 1 96.25 201 SER A C 1
ATOM 1676 O O . SER A 1 201 ? -11.57 26.828 4.398 1 96.25 201 SER A O 1
ATOM 1678 N N . LYS A 1 202 ? -13.078 25.469 3.578 1 96.94 202 LYS A N 1
ATOM 1679 C CA . LYS A 1 202 ? -14.18 26.406 3.752 1 96.94 202 LYS A CA 1
ATOM 1680 C C . LYS A 1 202 ? -14.461 26.656 5.23 1 96.94 202 LYS A C 1
ATOM 1682 O O . LYS A 1 202 ? -14.68 27.797 5.641 1 96.94 202 LYS A O 1
ATOM 1687 N N . GLU A 1 203 ? -14.391 25.625 5.926 1 96.88 203 GLU A N 1
ATOM 1688 C CA . GLU A 1 203 ? -14.633 25.75 7.363 1 96.88 203 GLU A CA 1
ATOM 1689 C C . GLU A 1 203 ? -13.539 26.562 8.047 1 96.88 203 GLU A C 1
ATOM 1691 O O . GLU A 1 203 ? -13.836 27.453 8.844 1 96.88 203 GLU A O 1
ATOM 1696 N N . ILE A 1 204 ? -12.328 26.266 7.746 1 95.5 204 ILE A N 1
ATOM 1697 C CA . ILE A 1 204 ? -11.203 26.969 8.359 1 95.5 204 ILE A CA 1
ATOM 1698 C C . ILE A 1 204 ? -11.211 28.438 7.918 1 95.5 204 ILE A C 1
ATOM 1700 O O . ILE A 1 204 ? -10.938 29.328 8.719 1 95.5 204 ILE A O 1
ATOM 1704 N N . PHE A 1 205 ? -11.516 28.641 6.668 1 96.56 205 PHE A N 1
ATOM 1705 C CA . PHE A 1 205 ? -11.547 30.016 6.148 1 96.56 205 PHE A CA 1
ATOM 1706 C C . PHE A 1 205 ? -12.586 30.844 6.887 1 96.56 205 PHE A C 1
ATOM 1708 O O . PHE A 1 205 ? -12.328 32 7.23 1 96.56 205 PHE A O 1
ATOM 1715 N N . GLN A 1 206 ? -13.727 30.25 7.172 1 96.56 206 GLN A N 1
ATOM 1716 C CA . GLN A 1 206 ? -14.773 30.953 7.922 1 96.56 206 GLN A CA 1
ATOM 1717 C C . GLN A 1 206 ? -14.312 31.25 9.344 1 96.56 206 GLN A C 1
ATOM 1719 O O . GLN A 1 206 ? -14.562 32.344 9.867 1 96.56 206 GLN A O 1
ATOM 1724 N N . ARG A 1 207 ? -13.672 30.375 9.898 1 96.5 207 ARG A N 1
ATOM 1725 C CA . ARG A 1 207 ? -13.148 30.578 11.242 1 96.5 207 ARG A CA 1
ATOM 1726 C C . ARG A 1 207 ? -12.102 31.688 11.258 1 96.5 207 ARG A C 1
ATOM 1728 O O . ARG A 1 207 ? -12.039 32.469 12.211 1 96.5 207 ARG A O 1
ATOM 1735 N N . LEU A 1 208 ? -11.258 31.672 10.234 1 96 208 LEU A N 1
ATOM 1736 C CA . LEU A 1 208 ? -10.234 32.688 10.125 1 96 208 LEU A CA 1
ATOM 1737 C C . LEU A 1 208 ? -10.867 34.094 10.008 1 96 208 LEU A C 1
ATOM 1739 O O . LEU A 1 208 ? -10.445 35.031 10.68 1 96 208 LEU A O 1
ATOM 1743 N N . LYS A 1 209 ? -11.938 34.219 9.289 1 96.12 209 LYS A N 1
ATOM 1744 C CA . LYS A 1 209 ? -12.641 35.469 9.125 1 96.12 209 LYS A CA 1
ATOM 1745 C C . LYS A 1 209 ? -13.281 35.906 10.438 1 96.12 209 LYS A C 1
ATOM 1747 O O . LYS A 1 209 ? -13.219 37.094 10.805 1 96.12 209 LYS A O 1
ATOM 1752 N N . GLU A 1 210 ? -13.875 34.969 11.07 1 96 210 GLU A N 1
ATOM 1753 C CA . GLU A 1 210 ? -14.508 35.25 12.352 1 96 210 GLU A CA 1
ATOM 1754 C C . GLU A 1 210 ? -13.469 35.688 13.391 1 96 210 GLU A C 1
ATOM 1756 O O . GLU A 1 210 ? -13.711 36.625 14.18 1 96 210 GLU A O 1
ATOM 1761 N N . SER A 1 211 ? -12.375 35 13.359 1 95.94 211 SER A N 1
ATOM 1762 C CA . SER A 1 211 ? -11.297 35.344 14.289 1 95.94 211 SER A CA 1
ATOM 1763 C C . SER A 1 211 ? -10.766 36.719 14.031 1 95.94 211 SER A C 1
ATOM 1765 O O . SER A 1 211 ? -10.523 37.5 14.969 1 95.94 211 SER A O 1
ATOM 1767 N N . GLU A 1 212 ? -10.555 37.062 12.789 1 95.25 212 GLU A N 1
ATOM 1768 C CA . GLU A 1 212 ? -10.102 38.375 12.422 1 95.25 212 GLU A CA 1
ATOM 1769 C C . GLU A 1 212 ? -11.078 39.469 12.891 1 95.25 212 GLU A C 1
ATOM 1771 O O . GLU A 1 212 ? -10.672 40.469 13.445 1 95.25 212 GLU A O 1
ATOM 1776 N N . GLU A 1 213 ? -12.367 39.188 12.766 1 95.56 213 GLU A N 1
ATOM 1777 C CA . GLU A 1 213 ? -13.406 40.125 13.195 1 95.56 213 GLU A CA 1
ATOM 1778 C C . GLU A 1 213 ? -13.43 40.281 14.719 1 95.56 213 GLU A C 1
ATOM 1780 O O . GLU A 1 213 ? -13.578 41.375 15.242 1 95.56 213 GLU A O 1
ATOM 1785 N N . ASN A 1 214 ? -13.336 39.188 15.367 1 96 214 ASN A N 1
ATOM 1786 C CA . ASN A 1 214 ? -13.328 39.219 16.828 1 96 214 ASN A CA 1
ATOM 1787 C C . ASN A 1 214 ? -12.148 40 17.375 1 96 214 ASN A C 1
ATOM 1789 O O . ASN A 1 214 ? -12.289 40.75 18.359 1 96 214 ASN A O 1
ATOM 1793 N N . MET A 1 215 ? -11.031 39.844 16.719 1 96.88 215 MET A N 1
ATOM 1794 C CA . MET A 1 215 ? -9.844 40.562 17.172 1 96.88 215 MET A CA 1
ATOM 1795 C C . MET A 1 215 ? -9.984 42.062 16.891 1 96.88 215 MET A C 1
ATOM 1797 O O . MET A 1 215 ? -9.492 42.875 17.656 1 96.88 215 MET A O 1
ATOM 1801 N N . ASP A 1 216 ? -10.664 42.344 15.805 1 95.75 216 ASP A N 1
ATOM 1802 C CA . ASP A 1 216 ? -10.922 43.75 15.492 1 95.75 216 ASP A CA 1
ATOM 1803 C C . ASP A 1 216 ? -11.844 44.375 16.547 1 95.75 216 ASP A C 1
ATOM 1805 O O . ASP A 1 216 ? -11.578 45.469 17.016 1 95.75 216 ASP A O 1
ATOM 1809 N N . VAL A 1 217 ? -12.93 43.688 16.922 1 95.88 217 VAL A N 1
ATOM 1810 C CA . VAL A 1 217 ? -13.875 44.156 17.922 1 95.88 217 VAL A CA 1
ATOM 1811 C C . VAL A 1 217 ? -13.164 44.281 19.266 1 95.88 217 VAL A C 1
ATOM 1813 O O . VAL A 1 217 ? -13.312 45.312 19.953 1 95.88 217 VAL A O 1
ATOM 1816 N N . LYS A 1 218 ? -12.406 43.25 19.562 1 96.56 218 LYS A N 1
ATOM 1817 C CA . LYS A 1 218 ? -11.688 43.312 20.844 1 96.56 218 LYS A CA 1
ATOM 1818 C C . LYS A 1 218 ? -10.688 44.469 20.859 1 96.56 218 LYS A C 1
ATOM 1820 O O . LYS A 1 218 ? -10.508 45.125 21.891 1 96.56 218 LYS A O 1
ATOM 1825 N N . GLY A 1 219 ? -10.016 44.688 19.734 1 95 219 GLY A N 1
ATOM 1826 C CA . GLY A 1 219 ? -9.086 45.781 19.656 1 95 219 GLY A CA 1
ATOM 1827 C C . GLY A 1 219 ? -9.742 47.125 19.922 1 95 219 GLY A C 1
ATOM 1828 O O . GLY A 1 219 ? -9.195 47.969 20.641 1 95 219 GLY A O 1
ATOM 1829 N N . LYS A 1 220 ? -10.938 47.375 19.453 1 94.94 220 LYS A N 1
ATOM 1830 C CA . LYS A 1 220 ? -11.688 48.594 19.672 1 94.94 220 LYS A CA 1
ATOM 1831 C C . LYS A 1 220 ? -12.117 48.719 21.125 1 94.94 220 LYS A C 1
ATOM 1833 O O . LYS A 1 220 ? -12.086 49.844 21.688 1 94.94 220 LYS A O 1
ATOM 1838 N N . LEU A 1 221 ? -12.477 47.594 21.641 1 95.94 221 LEU A N 1
ATOM 1839 C CA . LEU A 1 221 ? -12.891 47.625 23.047 1 95.94 221 LEU A CA 1
ATOM 1840 C C . LEU A 1 221 ? -11.719 47.969 23.953 1 95.94 221 LEU A C 1
ATOM 1842 O O . LEU A 1 221 ? -11.859 48.781 24.859 1 95.94 221 LEU A O 1
ATOM 1846 N N . LEU A 1 222 ? -10.625 47.375 23.688 1 95.81 222 LEU A N 1
ATOM 1847 C CA . LEU A 1 222 ? -9.438 47.656 24.5 1 95.81 222 LEU A CA 1
ATOM 1848 C C . LEU A 1 222 ? -9.008 49.094 24.375 1 95.81 222 LEU A C 1
ATOM 1850 O O . LEU A 1 222 ? -8.711 49.75 25.375 1 95.81 222 LEU A O 1
ATOM 1854 N N . ARG A 1 223 ? -9.016 49.562 23.188 1 92.81 223 ARG A N 1
ATOM 1855 C CA . ARG A 1 223 ? -8.656 50.969 22.953 1 92.81 223 ARG A CA 1
ATOM 1856 C C . ARG A 1 223 ? -9.633 51.906 23.625 1 92.81 223 ARG A C 1
ATOM 1858 O O . ARG A 1 223 ? -9.227 52.906 24.219 1 92.81 223 ARG A O 1
ATOM 1865 N N . GLY A 1 224 ? -10.883 51.594 23.531 1 94.38 224 GLY A N 1
ATOM 1866 C CA . GLY A 1 224 ? -11.891 52.375 24.203 1 94.38 224 GLY A CA 1
ATOM 1867 C C . GLY A 1 224 ? -11.711 52.438 25.703 1 94.38 224 GLY A C 1
ATOM 1868 O O . GLY A 1 224 ? -11.812 53.5 26.328 1 94.38 224 GLY A O 1
ATOM 1869 N N . MET A 1 225 ? -11.43 51.312 26.25 1 96.25 225 MET A N 1
ATOM 1870 C CA . MET A 1 225 ? -11.211 51.25 27.688 1 96.25 225 MET A CA 1
ATOM 1871 C C . MET A 1 225 ? -9.961 52.031 28.078 1 96.25 225 MET A C 1
ATOM 1873 O O . MET A 1 225 ? -9.938 52.688 29.125 1 96.25 225 MET A O 1
ATOM 1877 N N . TYR A 1 226 ? -8.945 51.906 27.281 1 95.38 226 TYR A N 1
ATOM 1878 C CA . TYR A 1 226 ? -7.707 52.656 27.531 1 95.38 226 TYR A CA 1
ATOM 1879 C C . TYR A 1 226 ? -7.957 54.156 27.562 1 95.38 226 TYR A C 1
ATOM 1881 O O . TYR A 1 226 ? -7.484 54.844 28.469 1 95.38 226 TYR A O 1
ATOM 1889 N N . GLU A 1 227 ? -8.719 54.656 26.688 1 93.38 227 GLU A N 1
ATOM 1890 C CA . GLU A 1 227 ? -9.062 56.062 26.641 1 93.38 227 GLU A CA 1
ATOM 1891 C C . GLU A 1 227 ? -9.922 56.469 27.828 1 93.38 227 GLU A C 1
ATOM 1893 O O . GLU A 1 227 ? -9.75 57.562 28.391 1 93.38 227 GLU A O 1
ATOM 1898 N N . ASP A 1 228 ? -10.789 55.625 28.188 1 95 228 ASP A N 1
ATOM 1899 C CA . ASP A 1 228 ? -11.648 55.906 29.344 1 95 228 ASP A CA 1
ATOM 1900 C C . ASP A 1 228 ? -10.828 56.031 30.625 1 95 228 ASP A C 1
ATOM 1902 O O . ASP A 1 228 ? -11.086 56.906 31.453 1 95 228 ASP A O 1
ATOM 1906 N N . LEU A 1 229 ? -9.891 55.156 30.797 1 95.5 229 LEU A N 1
ATOM 1907 C CA . LEU A 1 229 ? -9.062 55.219 32 1 95.5 229 LEU A CA 1
ATOM 1908 C C . LEU A 1 229 ? -8.172 56.438 32 1 95.5 229 LEU A C 1
ATOM 1910 O O . LEU A 1 229 ? -7.918 57.031 33.062 1 95.5 229 LEU A O 1
ATOM 1914 N N . LYS A 1 230 ? -7.73 56.781 30.859 1 93.81 230 LYS A N 1
ATOM 1915 C CA . LYS A 1 230 ? -6.957 58 30.734 1 93.81 230 LYS A CA 1
ATOM 1916 C C . LYS A 1 230 ? -7.766 59.219 31.219 1 93.81 230 LYS A C 1
ATOM 1918 O O . LYS A 1 230 ? -7.273 60 32 1 93.81 230 LYS A O 1
ATOM 1923 N N . LYS A 1 231 ? -8.984 59.312 30.797 1 92.62 231 LYS A N 1
ATOM 1924 C CA . LYS A 1 231 ? -9.867 60.375 31.219 1 92.62 231 LYS A CA 1
ATOM 1925 C C . LYS A 1 231 ? -10.117 60.344 32.719 1 92.62 231 LYS A C 1
ATOM 1927 O O . LYS A 1 231 ? -10.172 61.375 33.375 1 92.62 231 LYS A O 1
ATOM 1932 N N . MET A 1 232 ? -10.203 59.156 33.219 1 93.75 232 MET A N 1
ATOM 1933 C CA . MET A 1 232 ? -10.438 58.969 34.656 1 93.75 232 MET A CA 1
ATOM 1934 C C . MET A 1 232 ? -9.258 59.5 35.469 1 93.75 232 MET A C 1
ATOM 1936 O O . MET A 1 232 ? -9.445 60.094 36.531 1 93.75 232 MET A O 1
ATOM 1940 N N . CYS A 1 233 ? -8.078 59.25 35 1 91.88 233 CYS A N 1
ATOM 1941 C CA . CYS A 1 233 ? -6.867 59.656 35.688 1 91.88 233 CYS A CA 1
ATOM 1942 C C . CYS A 1 233 ? -6.715 61.188 35.688 1 91.88 233 CYS A C 1
ATOM 1944 O O . CYS A 1 233 ? -6.035 61.75 36.562 1 91.88 233 CYS A O 1
ATOM 1946 N N . GLN A 1 234 ? -7.367 61.812 34.719 1 89.25 234 GLN A N 1
ATOM 1947 C CA . GLN A 1 234 ? -7.246 63.281 34.594 1 89.25 234 GLN A CA 1
ATOM 1948 C C . GLN A 1 234 ? -8.352 63.969 35.375 1 89.25 234 GLN A C 1
ATOM 1950 O O . GLN A 1 234 ? -8.312 65.188 35.531 1 89.25 234 GLN A O 1
ATOM 1955 N N . LYS A 1 235 ? -9.258 63.344 35.875 1 88.31 235 LYS A N 1
ATOM 1956 C CA . LYS A 1 235 ? -10.367 63.938 36.625 1 88.31 235 LYS A CA 1
ATOM 1957 C C . LYS A 1 235 ? -9.898 64.438 37.969 1 88.31 235 LYS A C 1
ATOM 1959 O O . LYS A 1 235 ? -8.891 64 38.5 1 88.31 235 LYS A O 1
ATOM 1964 N N . PRO A 1 236 ? -10.656 65.438 38.438 1 86 236 PRO A N 1
ATOM 1965 C CA . PRO A 1 236 ? -10.352 65.875 39.812 1 86 236 PRO A CA 1
ATOM 1966 C C . PRO A 1 236 ? -10.469 64.812 40.844 1 86 236 PRO A C 1
ATOM 1968 O O . PRO A 1 236 ? -11.141 63.781 40.625 1 86 236 PRO A O 1
ATOM 1971 N N . ASP A 1 237 ? -9.875 64.938 41.969 1 86.25 237 ASP A N 1
ATOM 1972 C CA . ASP A 1 237 ? -9.727 63.906 43 1 86.25 237 ASP A CA 1
ATOM 1973 C C . ASP A 1 237 ? -11.086 63.375 43.438 1 86.25 237 ASP A C 1
ATOM 1975 O O . ASP A 1 237 ? -11.289 62.156 43.562 1 86.25 237 ASP A O 1
ATOM 1979 N N . MET A 1 238 ? -11.953 64.312 43.594 1 82.94 238 MET A N 1
ATOM 1980 C CA . MET A 1 238 ? -13.25 63.875 44.125 1 82.94 238 MET A CA 1
ATOM 1981 C C . MET A 1 238 ? -13.992 63 43.125 1 82.94 238 MET A C 1
ATOM 1983 O O . MET A 1 238 ? -14.57 61.969 43.5 1 82.94 238 MET A O 1
ATOM 1987 N N . GLU A 1 239 ? -13.945 63.406 41.969 1 87.31 239 GLU A N 1
ATOM 1988 C CA . GLU A 1 239 ? -14.617 62.656 40.906 1 87.31 239 GLU A CA 1
ATOM 1989 C C . GLU A 1 239 ? -13.938 61.281 40.688 1 87.31 239 GLU A C 1
ATOM 1991 O O . GLU A 1 239 ? -14.609 60.281 40.438 1 87.31 239 GLU A O 1
ATOM 1996 N N . LEU A 1 240 ? -12.633 61.281 40.781 1 91.44 240 LEU A N 1
ATOM 1997 C CA . LEU A 1 240 ? -11.859 60.062 40.625 1 91.44 240 LEU A CA 1
ATOM 1998 C C . LEU A 1 240 ? -12.25 59.031 41.688 1 91.44 240 LEU A C 1
ATOM 2000 O O . LEU A 1 240 ? -12.43 57.844 41.375 1 91.44 240 LEU A O 1
ATOM 2004 N N . LEU A 1 241 ? -12.414 59.531 42.906 1 89.19 241 LEU A N 1
ATOM 2005 C CA . LEU A 1 241 ? -12.742 58.656 44.031 1 89.19 241 LEU A CA 1
ATOM 2006 C C . LEU A 1 241 ? -14.148 58.062 43.844 1 89.19 241 LEU A C 1
ATOM 2008 O O . LEU A 1 241 ? -14.398 56.906 44.219 1 89.19 241 LEU A O 1
ATOM 2012 N N . GLN A 1 242 ? -15.016 58.844 43.25 1 86.44 242 GLN A N 1
ATOM 2013 C CA . GLN A 1 242 ? -16.406 58.438 43.094 1 86.44 242 GLN A CA 1
ATOM 2014 C C . GLN A 1 242 ? -16.562 57.344 42.031 1 86.44 242 GLN A C 1
ATOM 2016 O O . GLN A 1 242 ? -17.375 56.438 42.188 1 86.44 242 GLN A O 1
ATOM 2021 N N . HIS A 1 243 ? -15.75 57.438 41.031 1 90.81 243 HIS A N 1
ATOM 2022 C CA . HIS A 1 243 ? -15.953 56.562 39.906 1 90.81 243 HIS A CA 1
ATOM 2023 C C . HIS A 1 243 ? -14.859 55.5 39.812 1 90.81 243 HIS A C 1
ATOM 2025 O O . HIS A 1 243 ? -14.812 54.719 38.875 1 90.81 243 HIS A O 1
ATOM 2031 N N . PHE A 1 244 ? -14.016 55.406 40.75 1 92.5 244 PHE A N 1
ATOM 2032 C CA . PHE A 1 244 ? -12.844 54.562 40.719 1 92.5 244 PHE A CA 1
ATOM 2033 C C . PHE A 1 244 ? -13.258 53.094 40.625 1 92.5 244 PHE A C 1
ATOM 2035 O O . PHE A 1 244 ? -12.773 52.344 39.75 1 92.5 244 PHE A O 1
ATOM 2042 N N . GLU A 1 245 ? -14.148 52.625 41.5 1 90.88 245 GLU A N 1
ATOM 2043 C CA . GLU A 1 245 ? -14.508 51.219 41.562 1 90.88 245 GLU A CA 1
ATOM 2044 C C . GLU A 1 245 ? -15.164 50.75 40.281 1 90.88 245 GLU A C 1
ATOM 2046 O O . GLU A 1 245 ? -14.898 49.656 39.812 1 90.88 245 GLU A O 1
ATOM 2051 N N . SER A 1 246 ? -15.992 51.531 39.781 1 92.75 246 SER A N 1
ATOM 2052 C CA . SER A 1 246 ? -16.672 51.188 38.531 1 92.75 246 SER A CA 1
ATOM 2053 C C . SER A 1 246 ? -15.68 51.094 37.375 1 92.75 246 SER A C 1
ATOM 2055 O O . SER A 1 246 ? -15.766 50.188 36.531 1 92.75 246 SER A O 1
ATOM 2057 N N . ALA A 1 247 ? -14.773 52 37.312 1 94.19 247 ALA A N 1
ATOM 2058 C CA . ALA A 1 247 ? -13.758 52.031 36.25 1 94.19 247 ALA A CA 1
ATOM 2059 C C . ALA A 1 247 ? -12.852 50.812 36.344 1 94.19 247 ALA A C 1
ATOM 2061 O O . ALA A 1 247 ? -12.492 50.188 35.344 1 94.19 247 ALA A O 1
ATOM 2062 N N . LEU A 1 248 ? -12.555 50.469 37.562 1 93.12 248 LEU A N 1
ATOM 2063 C CA . LEU A 1 248 ? -11.688 49.344 37.781 1 93.12 248 LEU A CA 1
ATOM 2064 C C . LEU A 1 248 ? -12.367 48.031 37.375 1 93.12 248 LEU A C 1
ATOM 2066 O O . LEU A 1 248 ? -11.75 47.188 36.719 1 93.12 248 LEU A O 1
ATOM 2070 N N . LYS A 1 249 ? -13.625 47.938 37.656 1 94.38 249 LYS A N 1
ATOM 2071 C CA . LYS A 1 249 ? -14.383 46.719 37.312 1 94.38 249 LYS A CA 1
ATOM 2072 C C . LYS A 1 249 ? -14.531 46.594 35.812 1 94.38 249 LYS A C 1
ATOM 2074 O O . LYS A 1 249 ? -14.398 45.5 35.25 1 94.38 249 LYS A O 1
ATOM 2079 N N . ARG A 1 250 ? -14.773 47.594 35.125 1 94.5 250 ARG A N 1
ATOM 2080 C CA . ARG A 1 250 ? -14.914 47.594 33.688 1 94.5 250 ARG A CA 1
ATOM 2081 C C . ARG A 1 250 ? -13.602 47.219 33 1 94.5 250 ARG A C 1
ATOM 2083 O O . ARG A 1 250 ? -13.578 46.469 32.031 1 94.5 250 ARG A O 1
ATOM 2090 N N . SER A 1 251 ? -12.547 47.781 33.5 1 94.5 251 SER A N 1
ATOM 2091 C CA . SER A 1 251 ? -11.219 47.5 32.938 1 94.5 251 SER A CA 1
ATOM 2092 C C . SER A 1 251 ? -10.859 46.031 33.094 1 94.5 251 SER A C 1
ATOM 2094 O O . SER A 1 251 ? -10.328 45.438 32.156 1 94.5 251 SER A O 1
ATOM 2096 N N . GLU A 1 252 ? -11.18 45.469 34.219 1 92.94 252 GLU A N 1
ATOM 2097 C CA . GLU A 1 252 ? -10.891 44.031 34.438 1 92.94 252 GLU A CA 1
ATOM 2098 C C . GLU A 1 252 ? -11.734 43.156 33.531 1 92.94 252 GLU A C 1
ATOM 2100 O O . GLU A 1 252 ? -11.258 42.125 33.062 1 92.94 252 GLU A O 1
ATOM 2105 N N . ALA A 1 253 ? -12.922 43.531 33.281 1 93.75 253 ALA A N 1
ATOM 2106 C CA . ALA A 1 253 ? -13.828 42.781 32.438 1 93.75 253 ALA A CA 1
ATOM 2107 C C . ALA A 1 253 ? -13.352 42.75 30.984 1 93.75 253 ALA A C 1
ATOM 2109 O O . ALA A 1 253 ? -13.414 41.719 30.328 1 93.75 253 ALA A O 1
ATOM 2110 N N . VAL A 1 254 ? -12.836 43.844 30.516 1 93.75 254 VAL A N 1
ATOM 2111 C CA . VAL A 1 254 ? -12.414 43.969 29.125 1 93.75 254 VAL A CA 1
ATOM 2112 C C . VAL A 1 254 ? -11.125 43.156 28.906 1 93.75 254 VAL A C 1
ATOM 2114 O O . VAL A 1 254 ? -10.891 42.656 27.812 1 93.75 254 VAL A O 1
ATOM 2117 N N . GLN A 1 255 ? -10.344 43.062 29.984 1 91.38 255 GLN A N 1
ATOM 2118 C CA . GLN A 1 255 ? -9.039 42.406 29.859 1 91.38 255 GLN A CA 1
ATOM 2119 C C . GLN A 1 255 ? -9.18 40.906 29.922 1 91.38 255 GLN A C 1
ATOM 2121 O O . GLN A 1 255 ? -8.234 40.188 29.594 1 91.38 255 GLN A O 1
ATOM 2126 N N . GLN A 1 256 ? -10.406 40.5 30.125 1 89.44 256 GLN A N 1
ATOM 2127 C CA . GLN A 1 256 ? -10.602 39.062 30.219 1 89.44 256 GLN A CA 1
ATOM 2128 C C . GLN A 1 256 ? -10.805 38.438 28.828 1 89.44 256 GLN A C 1
ATOM 2130 O O . GLN A 1 256 ? -11.422 39.062 27.953 1 89.44 256 GLN A O 1
ATOM 2135 N N . HIS A 1 257 ? -10.234 37.281 28.5 1 85.31 257 HIS A N 1
ATOM 2136 C CA . HIS A 1 257 ? -10.422 36.375 27.375 1 85.31 257 HIS A CA 1
ATOM 2137 C C . HIS A 1 257 ? -9.945 37 26.078 1 85.31 257 HIS A C 1
ATOM 2139 O O . HIS A 1 257 ? -10.758 37.469 25.266 1 85.31 257 HIS A O 1
ATOM 2145 N N . LEU A 1 258 ? -8.797 37.188 25.812 1 90.31 258 LEU A N 1
ATOM 2146 C CA . LEU A 1 258 ? -8.266 37.594 24.516 1 90.31 258 LEU A CA 1
ATOM 2147 C C . LEU A 1 258 ? -8.5 36.531 23.453 1 90.31 258 LEU A C 1
ATOM 2149 O O . LEU A 1 258 ? -8.328 35.344 23.734 1 90.31 258 LEU A O 1
ATOM 2153 N N . PRO A 1 259 ? -9.016 36.906 22.312 1 92.38 259 PRO A N 1
ATOM 2154 C CA . PRO A 1 259 ? -9.227 35.938 21.25 1 92.38 259 PRO A CA 1
ATOM 2155 C C . PRO A 1 259 ? -7.945 35.219 20.859 1 92.38 259 PRO A C 1
ATOM 2157 O O . PRO A 1 259 ? -6.879 35.812 20.797 1 92.38 259 PRO A O 1
ATOM 2160 N N . GLN A 1 260 ? -8.094 33.969 20.688 1 89.75 260 GLN A N 1
ATOM 2161 C CA . GLN A 1 260 ? -6.949 33.125 20.297 1 89.75 260 GLN A CA 1
ATOM 2162 C C . GLN A 1 260 ? -6.891 32.969 18.797 1 89.75 260 GLN A C 1
ATOM 2164 O O . GLN A 1 260 ? -7.926 32.812 18.141 1 89.75 260 GLN A O 1
ATOM 2169 N N . PRO A 1 261 ? -5.621 33 18.297 1 91.12 261 PRO A N 1
ATOM 2170 C CA . PRO A 1 261 ? -5.48 32.812 16.859 1 91.12 261 PRO A CA 1
ATOM 2171 C C . PRO A 1 261 ? -5.906 31.406 16.422 1 91.12 261 PRO A C 1
ATOM 2173 O O . PRO A 1 261 ? -5.82 30.453 17.203 1 91.12 261 PRO A O 1
ATOM 2176 N N . VAL A 1 262 ? -6.395 31.344 15.164 1 91.25 262 VAL A N 1
ATOM 2177 C CA . VAL A 1 262 ? -6.871 30.078 14.602 1 91.25 262 VAL A CA 1
ATOM 2178 C C . VAL A 1 262 ? -5.707 29.312 13.984 1 91.25 262 VAL A C 1
ATOM 2180 O O . VAL A 1 262 ? -4.84 29.906 13.336 1 91.25 262 VAL A O 1
ATOM 2183 N N . ASP A 1 263 ? -5.738 28 14.25 1 85.75 263 ASP A N 1
ATOM 2184 C CA . ASP A 1 263 ? -4.777 27.125 13.586 1 85.75 263 ASP A CA 1
ATOM 2185 C C . ASP A 1 263 ? -5.207 26.812 12.156 1 85.75 263 ASP A C 1
ATOM 2187 O O . ASP A 1 263 ? -6.188 26.094 11.938 1 85.75 263 ASP A O 1
ATOM 2191 N N . ALA A 1 264 ? -4.438 27.391 11.219 1 87.25 264 ALA A N 1
ATOM 2192 C CA . ALA A 1 264 ? -4.781 27.266 9.805 1 87.25 264 ALA A CA 1
ATOM 2193 C C . ALA A 1 264 ? -4.062 26.078 9.172 1 87.25 264 ALA A C 1
ATOM 2195 O O . ALA A 1 264 ? -3.189 26.25 8.32 1 87.25 264 ALA A O 1
ATOM 2196 N N . GLN A 1 265 ? -4.328 24.891 9.633 1 83.56 265 GLN A N 1
ATOM 2197 C CA . GLN A 1 265 ? -3.697 23.688 9.086 1 83.56 265 GLN A CA 1
ATOM 2198 C C . GLN A 1 265 ? -4.734 22.75 8.492 1 83.56 265 GLN A C 1
ATOM 2200 O O . GLN A 1 265 ? -5.77 22.469 9.109 1 83.56 265 GLN A O 1
ATOM 2205 N N . LEU A 1 266 ? -4.395 22.375 7.289 1 89.44 266 LEU A N 1
ATOM 2206 C CA . LEU A 1 266 ? -5.25 21.391 6.652 1 89.44 266 LEU A CA 1
ATOM 2207 C C . LEU A 1 266 ? -4.863 19.984 7.098 1 89.44 266 LEU A C 1
ATOM 2209 O O . LEU A 1 266 ? -3.693 19.703 7.371 1 89.44 266 LEU A O 1
ATOM 2213 N N . SER A 1 267 ? -5.844 19.141 7.172 1 88.5 267 SER A N 1
ATOM 2214 C CA . SER A 1 267 ? -5.594 17.75 7.562 1 88.5 267 SER A CA 1
ATOM 2215 C C . SER A 1 267 ? -4.84 17 6.473 1 88.5 267 SER A C 1
ATOM 2217 O O . SER A 1 267 ? -4.949 17.328 5.289 1 88.5 267 SER A O 1
ATOM 2219 N N . SER A 1 268 ? -3.984 16.109 6.887 1 88.06 268 SER A N 1
ATOM 2220 C CA . SER A 1 268 ? -3.283 15.211 5.969 1 88.06 268 SER A CA 1
ATOM 2221 C C . SER A 1 268 ? -3.896 13.812 5.973 1 88.06 268 SER A C 1
ATOM 2223 O O . SER A 1 268 ? -4.207 13.273 7.039 1 88.06 268 SER A O 1
ATOM 2225 N N . TRP A 1 269 ? -4.102 13.336 4.793 1 90.38 269 TRP A N 1
ATOM 2226 C CA . TRP A 1 269 ? -4.695 12.016 4.664 1 90.38 269 TRP A CA 1
ATOM 2227 C C . TRP A 1 269 ? -3.666 11 4.18 1 90.38 269 TRP A C 1
ATOM 2229 O O . TRP A 1 269 ? -2.807 11.32 3.357 1 90.38 269 TRP A O 1
ATOM 2239 N N . PRO A 1 270 ? -3.842 9.844 4.723 1 93 270 PRO A N 1
ATOM 2240 C CA . PRO A 1 270 ? -2.928 8.797 4.25 1 93 270 PRO A CA 1
ATOM 2241 C C . PRO A 1 270 ? -3.184 8.406 2.799 1 93 270 PRO A C 1
ATOM 2243 O O . PRO A 1 270 ? -4.332 8.391 2.352 1 93 270 PRO A O 1
ATOM 2246 N N . ILE A 1 271 ? -2.143 8.172 2.096 1 94 271 ILE A N 1
ATOM 2247 C CA . ILE A 1 271 ? -2.205 7.625 0.744 1 94 271 ILE A CA 1
ATOM 2248 C C . ILE A 1 271 ? -1.877 6.137 0.771 1 94 271 ILE A C 1
ATOM 2250 O O . ILE A 1 271 ? -0.787 5.738 1.192 1 94 271 ILE A O 1
ATOM 2254 N N . THR A 1 272 ? -2.773 5.41 0.26 1 92.56 272 THR A N 1
ATOM 2255 C CA . THR A 1 272 ? -2.686 3.959 0.385 1 92.56 272 THR A CA 1
ATOM 2256 C C . THR A 1 272 ? -1.476 3.424 -0.375 1 92.56 272 THR A C 1
ATOM 2258 O O . THR A 1 272 ? -1.304 3.711 -1.561 1 92.56 272 THR A O 1
ATOM 2261 N N . GLY A 1 273 ? -0.669 2.658 0.38 1 91.5 273 GLY A N 1
ATOM 2262 C CA . GLY A 1 273 ? 0.465 1.965 -0.211 1 91.5 273 GLY A CA 1
ATOM 2263 C C . GLY A 1 273 ? 1.63 2.885 -0.523 1 91.5 273 GLY A C 1
ATOM 2264 O O . GLY A 1 273 ? 2.574 2.49 -1.21 1 91.5 273 GLY A O 1
ATOM 2265 N N . LEU A 1 274 ? 1.594 4.074 -0.107 1 94.19 274 LEU A N 1
ATOM 2266 C CA . LEU A 1 274 ? 2.604 5.059 -0.479 1 94.19 274 LEU A CA 1
ATOM 2267 C C . LEU A 1 274 ? 3.979 4.652 0.037 1 94.19 274 LEU A C 1
ATOM 2269 O O . LEU A 1 274 ? 4.938 4.57 -0.735 1 94.19 274 LEU A O 1
ATOM 2273 N N . ILE A 1 275 ? 4.074 4.359 1.298 1 94.31 275 ILE A N 1
ATOM 2274 C CA . ILE A 1 275 ? 5.375 4.082 1.901 1 94.31 275 ILE A CA 1
ATOM 2275 C C . ILE A 1 275 ? 5.93 2.77 1.354 1 94.31 275 ILE A C 1
ATOM 2277 O O . ILE A 1 275 ? 7.129 2.658 1.089 1 94.31 275 ILE A O 1
ATOM 2281 N N . GLU A 1 276 ? 5.059 1.853 1.186 1 92.38 276 GLU A N 1
ATOM 2282 C CA . GLU A 1 276 ? 5.484 0.583 0.607 1 92.38 276 GLU A CA 1
ATOM 2283 C C . GLU A 1 276 ? 6.066 0.78 -0.79 1 92.38 276 GLU A C 1
ATOM 2285 O O . GLU A 1 276 ? 7.074 0.161 -1.143 1 92.38 276 GLU A O 1
ATOM 2290 N N . ARG A 1 277 ? 5.477 1.543 -1.456 1 93.44 277 ARG A N 1
ATOM 2291 C CA . ARG A 1 277 ? 5.914 1.814 -2.82 1 93.44 277 ARG A CA 1
ATOM 2292 C C . ARG A 1 277 ? 7.25 2.553 -2.83 1 93.44 277 ARG A C 1
ATOM 2294 O O . ARG A 1 277 ? 8.156 2.199 -3.588 1 93.44 277 ARG A O 1
ATOM 2301 N N . LEU A 1 278 ? 7.309 3.537 -1.976 1 94.88 278 LEU A N 1
ATOM 2302 C CA . LEU A 1 278 ? 8.539 4.324 -1.93 1 94.88 278 LEU A CA 1
ATOM 2303 C C . LEU A 1 278 ? 9.695 3.488 -1.398 1 94.88 278 LEU A C 1
ATOM 2305 O O . LEU A 1 278 ? 10.852 3.697 -1.789 1 94.88 278 LEU A O 1
ATOM 2309 N N . SER A 1 279 ? 9.43 2.58 -0.546 1 94 279 SER A N 1
ATOM 2310 C CA . SER A 1 279 ? 10.453 1.755 0.082 1 94 279 SER A CA 1
ATOM 2311 C C . SER A 1 279 ? 11.18 0.893 -0.948 1 94 279 SER A C 1
ATOM 2313 O O . SER A 1 279 ? 12.266 0.378 -0.68 1 94 279 SER A O 1
ATOM 2315 N N . GLN A 1 280 ? 10.547 0.724 -2.076 1 91.56 280 GLN A N 1
ATOM 2316 C CA . GLN A 1 280 ? 11.203 -0.024 -3.143 1 91.56 280 GLN A CA 1
ATOM 2317 C C . GLN A 1 280 ? 12.445 0.708 -3.645 1 91.56 280 GLN A C 1
ATOM 2319 O O . GLN A 1 280 ? 13.328 0.099 -4.25 1 91.56 280 GLN A O 1
ATOM 2324 N N . PHE A 1 281 ? 12.484 1.979 -3.34 1 95.12 281 PHE A N 1
ATOM 2325 C CA . PHE A 1 281 ? 13.586 2.807 -3.818 1 95.12 281 PHE A CA 1
ATOM 2326 C C . PHE A 1 281 ? 14.484 3.234 -2.662 1 95.12 281 PHE A C 1
ATOM 2328 O O . PHE A 1 281 ? 15.227 4.207 -2.777 1 95.12 281 PHE A O 1
ATOM 2335 N N . LEU A 1 282 ? 14.406 2.545 -1.607 1 95.19 282 LEU A N 1
ATOM 2336 C CA . LEU A 1 282 ? 15.125 2.912 -0.395 1 95.19 282 LEU A CA 1
ATOM 2337 C C . LEU A 1 282 ? 16.641 2.758 -0.592 1 95.19 282 LEU A C 1
ATOM 2339 O O . LEU A 1 282 ? 17.094 1.713 -1.054 1 95.19 282 LEU A O 1
ATOM 2343 N N . VAL A 1 283 ? 17.359 3.82 -0.33 1 93.25 283 VAL A N 1
ATOM 2344 C CA . VAL A 1 283 ? 18.812 3.807 -0.404 1 93.25 283 VAL A CA 1
ATOM 2345 C C . VAL A 1 283 ? 19.406 4.301 0.916 1 93.25 283 VAL A C 1
ATOM 2347 O O . VAL A 1 283 ? 18.891 5.238 1.521 1 93.25 283 VAL A O 1
ATOM 2350 N N . PRO A 1 284 ? 20.438 3.658 1.389 1 88.88 284 PRO A N 1
ATOM 2351 C CA . PRO A 1 284 ? 21.094 4.168 2.592 1 88.88 284 PRO A CA 1
ATOM 2352 C C . PRO A 1 284 ? 21.906 5.441 2.334 1 88.88 284 PRO A C 1
ATOM 2354 O O . PRO A 1 284 ? 22.578 5.555 1.308 1 88.88 284 PRO A O 1
ATOM 2357 N N . ILE A 1 285 ? 21.641 6.387 3.189 1 87.38 285 ILE A N 1
ATOM 2358 C CA . ILE A 1 285 ? 22.375 7.641 3.055 1 87.38 285 ILE A CA 1
ATOM 2359 C C . ILE A 1 285 ? 23.453 7.727 4.137 1 87.38 285 ILE A C 1
ATOM 2361 O O . ILE A 1 285 ? 23.172 7.5 5.316 1 87.38 285 ILE A O 1
ATOM 2365 N N . PHE A 1 286 ? 24.703 8 3.65 1 83.81 286 PHE A N 1
ATOM 2366 C CA . PHE A 1 286 ? 25.828 8.219 4.547 1 83.81 286 PHE A CA 1
ATOM 2367 C C . PHE A 1 286 ? 26.344 9.648 4.445 1 83.81 286 PHE A C 1
ATOM 2369 O O . PHE A 1 286 ? 26.422 10.211 3.352 1 83.81 286 PHE A O 1
ATOM 2376 N N . PHE A 1 287 ? 26.531 10.164 5.59 1 77.69 287 PHE A N 1
ATOM 2377 C CA . PHE A 1 287 ? 27.031 11.539 5.582 1 77.69 287 PHE A CA 1
ATOM 2378 C C . PHE A 1 287 ? 28.531 11.562 5.289 1 77.69 287 PHE A C 1
ATOM 2380 O O . PHE A 1 287 ? 29.266 10.656 5.684 1 77.69 287 PHE A O 1
ATOM 2387 N N . GLU A 1 288 ? 28.875 12.523 4.383 1 70.81 288 GLU A N 1
ATOM 2388 C CA . GLU A 1 288 ? 30.297 12.727 4.129 1 70.81 288 GLU A CA 1
ATOM 2389 C C . GLU A 1 288 ? 31.016 13.242 5.371 1 70.81 288 GLU A C 1
ATOM 2391 O O . GLU A 1 288 ? 30.469 14.055 6.117 1 70.81 288 GLU A O 1
ATOM 2396 N N . ASN A 1 289 ? 31.953 12.312 5.863 1 55.84 289 ASN A N 1
ATOM 2397 C CA . ASN A 1 289 ? 32.719 12.633 7.055 1 55.84 289 ASN A CA 1
ATOM 2398 C C . ASN A 1 289 ? 33.281 14.055 6.992 1 55.84 289 ASN A C 1
ATOM 2400 O O . ASN A 1 289 ? 33.406 14.727 8.016 1 55.84 289 ASN A O 1
ATOM 2404 N N . GLU A 1 290 ? 33.875 14.281 5.734 1 49.25 290 GLU A N 1
ATOM 2405 C CA . GLU A 1 290 ? 34.75 15.461 5.824 1 49.25 290 GLU A CA 1
ATOM 2406 C C . GLU A 1 290 ? 33.938 16.703 6.191 1 49.25 290 GLU A C 1
ATOM 2408 O O . GLU A 1 290 ? 34.281 17.422 7.137 1 49.25 290 GLU A O 1
ATOM 2413 N N . VAL A 1 291 ? 33.531 17.281 5.102 1 44.44 291 VAL A N 1
ATOM 2414 C CA . VAL A 1 291 ? 33.156 18.688 5.211 1 44.44 291 VAL A CA 1
ATOM 2415 C C . VAL A 1 291 ? 31.938 18.828 6.105 1 44.44 291 VAL A C 1
ATOM 2417 O O . VAL A 1 291 ? 30.844 19.125 5.629 1 44.44 291 VAL A O 1
ATOM 2420 N N . THR A 1 292 ? 31.297 17.641 6.363 1 44.75 292 THR A N 1
ATOM 2421 C CA . THR A 1 292 ? 30.438 18.047 7.477 1 44.75 292 THR A CA 1
ATOM 2422 C C . THR A 1 292 ? 31.109 19.156 8.289 1 44.75 292 THR A C 1
ATOM 2424 O O . THR A 1 292 ? 32.188 18.938 8.875 1 44.75 292 THR A O 1
ATOM 2427 N N . THR A 1 293 ? 31.062 20.125 7.75 1 42.78 293 THR A N 1
ATOM 2428 C CA . THR A 1 293 ? 31.734 21.188 8.484 1 42.78 293 THR A CA 1
ATOM 2429 C C . THR A 1 293 ? 31.812 20.844 9.969 1 42.78 293 THR A C 1
ATOM 2431 O O . THR A 1 293 ? 31.078 20 10.461 1 42.78 293 THR A O 1
ATOM 2434 N N . ARG A 1 294 ? 32.5 21.906 10.617 1 43.62 294 ARG A N 1
ATOM 2435 C CA . ARG A 1 294 ? 33.188 22.109 11.883 1 43.62 294 ARG A CA 1
ATOM 2436 C C . ARG A 1 294 ? 32.438 21.469 13.031 1 43.62 294 ARG A C 1
ATOM 2438 O O . ARG A 1 294 ? 33 21.219 14.102 1 43.62 294 ARG A O 1
ATOM 2445 N N . HIS A 1 295 ? 30.828 21.469 13.062 1 45.22 295 HIS A N 1
ATOM 2446 C CA . HIS A 1 295 ? 30.297 21.406 14.422 1 45.22 295 HIS A CA 1
ATOM 2447 C C . HIS A 1 295 ? 29.641 20.062 14.711 1 45.22 295 HIS A C 1
ATOM 2449 O O . HIS A 1 295 ? 29.062 19.859 15.773 1 45.22 295 HIS A O 1
ATOM 2455 N N . VAL A 1 296 ? 29.234 19.172 13.695 1 50.75 296 VAL A N 1
ATOM 2456 C CA . VAL A 1 296 ? 28.375 18.125 14.234 1 50.75 296 VAL A CA 1
ATOM 2457 C C . VAL A 1 296 ? 29.156 16.812 14.336 1 50.75 296 VAL A C 1
ATOM 2459 O O . VAL A 1 296 ? 29.734 16.359 13.352 1 50.75 296 VAL A O 1
ATOM 2462 N N . PRO A 1 297 ? 29.484 16.469 15.523 1 51.81 297 PRO A N 1
ATOM 2463 C CA . PRO A 1 297 ? 30.047 15.125 15.664 1 51.81 297 PRO A CA 1
ATOM 2464 C C . PRO A 1 297 ? 29.172 14.047 15.023 1 51.81 297 PRO A C 1
ATOM 2466 O O . PRO A 1 297 ? 27.953 14.016 15.258 1 51.81 297 PRO A O 1
ATOM 2469 N N . LEU A 1 298 ? 29.516 13.609 13.797 1 58.91 298 LEU A N 1
ATOM 2470 C CA . LEU A 1 298 ? 28.891 12.43 13.219 1 58.91 298 LEU A CA 1
ATOM 2471 C C . LEU A 1 298 ? 29.297 11.164 13.969 1 58.91 298 LEU A C 1
ATOM 2473 O O . LEU A 1 298 ? 30.438 11.062 14.445 1 58.91 298 LEU A O 1
ATOM 2477 N N . PHE A 1 299 ? 28.203 10.422 14.305 1 62 299 PHE A N 1
ATOM 2478 C CA . PHE A 1 299 ? 28.516 9.109 14.875 1 62 299 PHE A CA 1
ATOM 2479 C C . PHE A 1 299 ? 29.312 8.273 13.883 1 62 299 PHE A C 1
ATOM 2481 O O . PHE A 1 299 ? 29.375 8.602 12.695 1 62 299 PHE A O 1
ATOM 2488 N N . GLU A 1 300 ? 30 7.363 14.43 1 59.41 300 GLU A N 1
ATOM 2489 C CA . GLU A 1 300 ? 30.859 6.434 13.703 1 59.41 300 GLU A CA 1
ATOM 2490 C C . GLU A 1 300 ? 30.125 5.805 12.523 1 59.41 300 GLU A C 1
ATOM 2492 O O . GLU A 1 300 ? 30.719 5.492 11.5 1 59.41 300 GLU A O 1
ATOM 2497 N N . ASP A 1 301 ? 28.766 5.734 12.625 1 65 301 ASP A N 1
ATOM 2498 C CA . ASP A 1 301 ? 28.062 5.035 11.547 1 65 301 ASP A CA 1
ATOM 2499 C C . ASP A 1 301 ? 27.734 5.984 10.398 1 65 301 ASP A C 1
ATOM 2501 O O . ASP A 1 301 ? 27.328 5.543 9.32 1 65 301 ASP A O 1
ATOM 2505 N N . LEU A 1 302 ? 28.031 7.277 10.562 1 68.56 302 LEU A N 1
ATOM 2506 C CA . LEU A 1 302 ? 27.828 8.32 9.562 1 68.56 302 LEU A CA 1
ATOM 2507 C C . LEU A 1 302 ? 26.359 8.453 9.195 1 68.56 302 LEU A C 1
ATOM 2509 O O . LEU A 1 302 ? 26.016 8.898 8.094 1 68.56 302 LEU A O 1
ATOM 2513 N N . ARG A 1 303 ? 25.547 7.945 10.125 1 77.69 303 ARG A N 1
ATOM 2514 C CA . ARG A 1 303 ? 24.125 7.996 9.836 1 77.69 303 ARG A CA 1
ATOM 2515 C C . ARG A 1 303 ? 23.375 8.766 10.922 1 77.69 303 ARG A C 1
ATOM 2517 O O . ARG A 1 303 ? 22.172 8.992 10.812 1 77.69 303 ARG A O 1
ATOM 2524 N N . HIS A 1 304 ? 24.172 9.094 11.945 1 74.62 304 HIS A N 1
ATOM 2525 C CA . HIS A 1 304 ? 23.547 9.797 13.062 1 74.62 304 HIS A CA 1
ATOM 2526 C C . HIS A 1 304 ? 24.25 11.117 13.344 1 74.62 304 HIS A C 1
ATOM 2528 O O . HIS A 1 304 ? 25.484 11.195 13.266 1 74.62 304 HIS A O 1
ATOM 2534 N N . LEU A 1 305 ? 23.359 12.117 13.453 1 69.75 305 LEU A N 1
ATOM 2535 C CA . LEU A 1 305 ? 23.891 13.414 13.867 1 69.75 305 LEU A CA 1
ATOM 2536 C C . LEU A 1 305 ? 23.609 13.68 15.336 1 69.75 305 LEU A C 1
ATOM 2538 O O . LEU A 1 305 ? 22.484 13.484 15.805 1 69.75 305 LEU A O 1
ATOM 2542 N N . HIS A 1 306 ? 24.703 13.641 16.188 1 63.19 306 HIS A N 1
ATOM 2543 C CA . HIS A 1 306 ? 24.531 14 17.594 1 63.19 306 HIS A CA 1
ATOM 2544 C C . HIS A 1 306 ? 24.812 15.484 17.828 1 63.19 306 HIS A C 1
ATOM 2546 O O . HIS A 1 306 ? 25.812 16.016 17.359 1 63.19 306 HIS A O 1
ATOM 2552 N N . VAL A 1 307 ? 23.797 16.172 18.156 1 57.12 307 VAL A N 1
ATOM 2553 C CA . VAL A 1 307 ? 23.953 17.594 18.422 1 57.12 307 VAL A CA 1
ATOM 2554 C C . VAL A 1 307 ? 24.297 17.797 19.891 1 57.12 307 VAL A C 1
ATOM 2556 O O . VAL A 1 307 ? 23.453 17.609 20.766 1 57.12 307 VAL A O 1
ATOM 2559 N N . SER A 1 308 ? 25.438 17.234 20.406 1 54.03 308 SER A N 1
ATOM 2560 C CA . SER A 1 308 ? 25.781 17.594 21.781 1 54.03 308 SER A CA 1
ATOM 2561 C C . SER A 1 308 ? 26.734 18.781 21.812 1 54.03 308 SER A C 1
ATOM 2563 O O . SER A 1 308 ? 27.766 18.781 21.141 1 54.03 308 SER A O 1
ATOM 2565 N N . PRO A 1 309 ? 26.234 19.953 22.297 1 52.19 309 PRO A N 1
ATOM 2566 C CA . PRO A 1 309 ? 27.156 21.078 22.438 1 52.19 309 PRO A CA 1
ATOM 2567 C C . PRO A 1 309 ? 28.516 20.656 23.016 1 52.19 309 PRO A C 1
ATOM 2569 O O . PRO A 1 309 ? 29.531 21.281 22.734 1 52.19 309 PRO A O 1
ATOM 2572 N N . ASN A 1 310 ? 28.391 19.812 23.984 1 50.25 310 ASN A N 1
ATOM 2573 C CA . ASN A 1 310 ? 29.609 19.547 24.766 1 50.25 310 ASN A CA 1
ATOM 2574 C C . ASN A 1 310 ? 30.5 18.531 24.078 1 50.25 310 ASN A C 1
ATOM 2576 O O . ASN A 1 310 ? 31.391 17.953 24.703 1 50.25 310 ASN A O 1
ATOM 2580 N N . HIS A 1 311 ? 30.156 18.281 22.906 1 50.88 311 HIS A N 1
ATOM 2581 C CA . HIS A 1 311 ? 31.094 17.297 22.406 1 50.88 311 HIS A CA 1
ATOM 2582 C C . HIS A 1 311 ? 32.438 17.922 22.094 1 50.88 311 HIS A C 1
ATOM 2584 O O . HIS A 1 311 ? 32.5 19.016 21.531 1 50.88 311 HIS A O 1
ATOM 2590 N N . PRO A 1 312 ? 33.469 17.406 22.766 1 48.88 312 PRO A N 1
ATOM 2591 C CA . PRO A 1 312 ? 34.812 17.984 22.703 1 48.88 312 PRO A CA 1
ATOM 2592 C C . PRO A 1 312 ? 35.219 18.391 21.281 1 48.88 312 PRO A C 1
ATOM 2594 O O . PRO A 1 312 ? 36.031 19.312 21.109 1 48.88 312 PRO A O 1
ATOM 2597 N N . ASP A 1 313 ? 34.844 17.578 20.438 1 48.16 313 ASP A N 1
ATOM 2598 C CA . ASP A 1 313 ? 35.344 17.875 19.109 1 48.16 313 ASP A CA 1
ATOM 2599 C C . ASP A 1 313 ? 34.625 19.062 18.469 1 48.16 313 ASP A C 1
ATOM 2601 O O . ASP A 1 313 ? 34.812 19.359 17.281 1 48.16 313 ASP A O 1
ATOM 2605 N N . VAL A 1 314 ? 33.562 19.438 19.078 1 49.94 314 VAL A N 1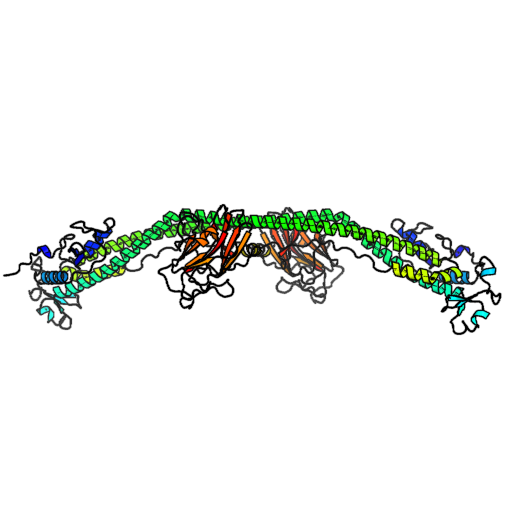
ATOM 2606 C CA . VAL A 1 314 ? 32.938 20.656 18.594 1 49.94 314 VAL A CA 1
ATOM 2607 C C . VAL A 1 314 ? 33.875 21.844 18.75 1 49.94 314 VAL A C 1
ATOM 2609 O O . VAL A 1 314 ? 34.281 22.172 19.875 1 49.94 314 VAL A O 1
ATOM 2612 N N . VAL A 1 315 ? 34.781 22.047 17.875 1 44.94 315 VAL A N 1
ATOM 2613 C CA . VAL A 1 315 ? 35.625 23.234 17.891 1 44.94 315 VAL A CA 1
ATOM 2614 C C . VAL A 1 315 ? 34.75 24.484 18 1 44.94 315 VAL A C 1
ATOM 2616 O O . VAL A 1 315 ? 33.938 24.75 17.109 1 44.94 315 VAL A O 1
ATOM 2619 N N . THR A 1 316 ? 34.375 24.969 19.188 1 42.47 316 THR A N 1
ATOM 2620 C CA . THR A 1 316 ? 33.688 26.203 19.531 1 42.47 316 THR A CA 1
ATOM 2621 C C . THR A 1 316 ? 34.375 27.406 18.891 1 42.47 316 THR A C 1
ATOM 2623 O O . THR A 1 316 ? 34.156 28.547 19.281 1 42.47 316 THR A O 1
ATOM 2626 N N . ASN A 1 317 ? 35.5 27.297 18.203 1 39.44 317 ASN A N 1
ATOM 2627 C CA . ASN A 1 317 ? 36.125 28.594 17.969 1 39.44 317 ASN A CA 1
ATOM 2628 C C . ASN A 1 317 ? 35.094 29.641 17.5 1 39.44 317 ASN A C 1
ATOM 2630 O O . ASN A 1 317 ? 35.062 30.75 18.031 1 39.44 317 ASN A O 1
ATOM 2634 N N . THR A 1 318 ? 35.156 29.906 16.141 1 42.5 318 THR A N 1
ATOM 2635 C CA . THR A 1 318 ? 34.875 31.172 15.492 1 42.5 318 THR A CA 1
ATOM 2636 C C . THR A 1 318 ? 33.406 31.547 15.641 1 42.5 318 THR A C 1
ATOM 2638 O O . THR A 1 318 ? 32.531 30.672 15.766 1 42.5 318 THR A O 1
ATOM 2641 N N . LYS A 1 319 ? 33.031 32.781 15.484 1 44 319 LYS A N 1
ATOM 2642 C CA . LYS A 1 319 ? 31.812 33.594 15.461 1 44 319 LYS A CA 1
ATOM 2643 C C . LYS A 1 319 ? 30.641 32.812 14.82 1 44 319 LYS A C 1
ATOM 2645 O O . LYS A 1 319 ? 29.594 33.406 14.531 1 44 319 LYS A O 1
ATOM 2650 N N . ARG A 1 320 ? 30.797 31.641 14.172 1 43.94 320 ARG A N 1
ATOM 2651 C CA . ARG A 1 320 ? 30.047 31.156 13.023 1 43.94 320 ARG A CA 1
ATOM 2652 C C . ARG A 1 320 ? 28.75 30.484 13.453 1 43.94 320 ARG A C 1
ATOM 2654 O O . ARG A 1 320 ? 28.594 30.141 14.625 1 43.94 320 ARG A O 1
ATOM 2661 N N . SER A 1 321 ? 27.922 29.828 12.383 1 49.56 321 SER A N 1
ATOM 2662 C CA . SER A 1 321 ? 26.531 29.469 12.211 1 49.56 321 SER A CA 1
ATOM 2663 C C . SER A 1 321 ? 26.125 28.328 13.148 1 49.56 321 SER A C 1
ATOM 2665 O O . SER A 1 321 ? 26.859 27.359 13.297 1 49.56 321 SER A O 1
ATOM 2667 N N . ASN A 1 322 ? 25.438 28.672 14.25 1 56.53 322 ASN A N 1
ATOM 2668 C CA . ASN A 1 322 ? 24.797 27.844 15.258 1 56.53 322 ASN A CA 1
ATOM 2669 C C . ASN A 1 322 ? 24.078 26.641 14.633 1 56.53 322 ASN A C 1
ATOM 2671 O O . ASN A 1 322 ? 23.391 25.891 15.328 1 56.53 322 ASN A O 1
ATOM 2675 N N . TYR A 1 323 ? 24.109 26.469 13.32 1 63.34 323 TYR A N 1
ATOM 2676 C CA . TYR A 1 323 ? 23.406 25.328 12.75 1 63.34 323 TYR A CA 1
ATOM 2677 C C . TYR A 1 323 ? 24.359 24.203 12.367 1 63.34 323 TYR A C 1
ATOM 2679 O O . TYR A 1 323 ? 25.516 24.469 12.008 1 63.34 323 TYR A O 1
ATOM 2687 N N . PHE A 1 324 ? 23.906 22.984 12.531 1 69.12 324 PHE A N 1
ATOM 2688 C CA . PHE A 1 324 ? 24.656 21.797 12.109 1 69.12 324 PHE A CA 1
ATOM 2689 C C . PHE A 1 324 ? 24.25 21.375 10.703 1 69.12 324 PHE A C 1
ATOM 2691 O O . PHE A 1 324 ? 23.078 21.141 10.43 1 69.12 324 PHE A O 1
ATOM 2698 N N . LEU A 1 325 ? 25.234 21.422 9.789 1 73 325 LEU A N 1
ATOM 2699 C CA . LEU A 1 325 ? 24.969 21.047 8.398 1 73 325 LEU A CA 1
ATOM 2700 C C . LEU A 1 325 ? 25.609 19.703 8.062 1 73 325 LEU A C 1
ATOM 2702 O O . LEU A 1 325 ? 26.719 19.406 8.5 1 73 325 LEU A O 1
ATOM 2706 N N . ALA A 1 326 ? 24.859 18.797 7.434 1 77.44 326 ALA A N 1
ATOM 2707 C CA . ALA A 1 326 ? 25.359 17.516 6.973 1 77.44 326 ALA A CA 1
ATOM 2708 C C . ALA A 1 326 ? 24.938 17.234 5.535 1 77.44 326 ALA A C 1
ATOM 2710 O O . ALA A 1 326 ? 23.797 17.531 5.156 1 77.44 326 ALA A O 1
ATOM 2711 N N . TRP A 1 327 ? 25.953 16.75 4.75 1 78.88 327 TRP A N 1
ATOM 2712 C CA . TRP A 1 327 ? 25.656 16.375 3.369 1 78.88 327 TRP A CA 1
ATOM 2713 C C . TRP A 1 327 ? 25.859 14.867 3.164 1 78.88 327 TRP A C 1
ATOM 2715 O O . TRP A 1 327 ? 26.766 14.273 3.736 1 78.88 327 TRP A O 1
ATOM 2725 N N . GLY A 1 328 ? 24.969 14.398 2.348 1 80.81 328 GLY A N 1
ATOM 2726 C CA . GLY A 1 328 ? 25.125 13 1.991 1 80.81 328 GLY A CA 1
ATOM 2727 C C . GLY A 1 328 ? 26.328 12.734 1.097 1 80.81 328 GLY A C 1
ATOM 2728 O O . GLY A 1 328 ? 26.688 13.578 0.275 1 80.81 328 GLY A O 1
ATOM 2729 N N . ALA A 1 329 ? 26.906 11.594 1.244 1 82.31 329 ALA A N 1
ATOM 2730 C CA . ALA A 1 329 ? 28.047 11.195 0.428 1 82.31 329 ALA A CA 1
ATOM 2731 C C . ALA A 1 329 ? 27.609 10.805 -0.98 1 82.31 329 ALA A C 1
ATOM 2733 O O . ALA A 1 329 ? 28.359 10.953 -1.938 1 82.31 329 ALA A O 1
ATOM 2734 N N . GLN A 1 330 ? 26.422 10.453 -1.063 1 86.56 330 GLN A N 1
ATOM 2735 C CA . GLN A 1 330 ? 25.906 9.984 -2.348 1 86.56 330 GLN A CA 1
ATOM 2736 C C . GLN A 1 330 ? 25.391 11.148 -3.193 1 86.56 330 GLN A C 1
ATOM 2738 O O . GLN A 1 330 ? 24.797 12.086 -2.668 1 86.56 330 GLN A O 1
ATOM 2743 N N . THR A 1 331 ? 25.703 11.047 -4.473 1 88.56 331 THR A N 1
ATOM 2744 C CA . THR A 1 331 ? 25.188 12.016 -5.438 1 88.56 331 THR A CA 1
ATOM 2745 C C . THR A 1 331 ? 24.25 11.336 -6.426 1 88.56 331 THR A C 1
ATOM 2747 O O . THR A 1 331 ? 24.547 10.258 -6.941 1 88.56 331 THR A O 1
ATOM 2750 N N . PHE A 1 332 ? 23.109 11.977 -6.613 1 91 332 PHE A N 1
ATOM 2751 C CA . PHE A 1 332 ? 22.109 11.406 -7.508 1 91 332 PHE A CA 1
ATOM 2752 C C . PHE A 1 332 ? 22.031 12.195 -8.805 1 91 332 PHE A C 1
ATOM 2754 O O . PHE A 1 332 ? 21.875 13.422 -8.789 1 91 332 PHE A O 1
ATOM 2761 N N . THR A 1 333 ? 22.141 11.516 -9.953 1 92.06 333 THR A N 1
ATOM 2762 C CA . THR A 1 333 ? 22.094 12.164 -11.258 1 92.06 333 THR A CA 1
ATOM 2763 C C . THR A 1 333 ? 20.984 11.578 -12.125 1 92.06 333 THR A C 1
ATOM 2765 O O . THR A 1 333 ? 20.766 12.031 -13.242 1 92.06 333 THR A O 1
ATOM 2768 N N . CYS A 1 334 ? 20.391 10.531 -11.633 1 92 334 CYS A N 1
ATOM 2769 C CA . CYS A 1 334 ? 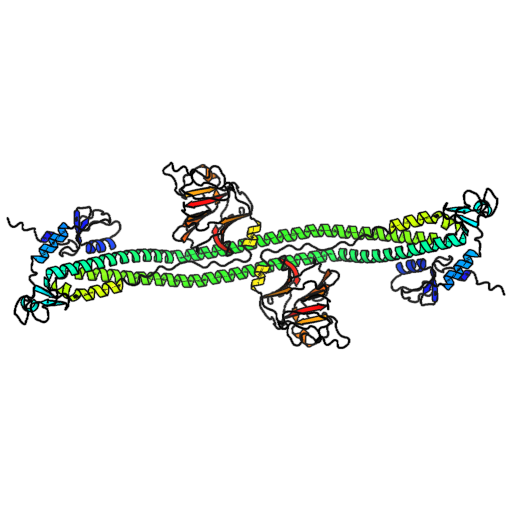19.297 9.891 -12.352 1 92 334 CYS A CA 1
ATOM 2770 C C . CYS A 1 334 ? 18.562 8.906 -11.461 1 92 334 CYS A C 1
ATOM 2772 O O . CYS A 1 334 ? 19.016 8.586 -10.367 1 92 334 CYS A O 1
ATOM 2774 N N . GLY A 1 335 ? 17.328 8.68 -11.883 1 92.12 335 GLY A N 1
ATOM 2775 C CA . GLY A 1 335 ? 16.594 7.602 -11.242 1 92.12 335 GLY A CA 1
ATOM 2776 C C . GLY A 1 335 ? 15.719 8.07 -10.094 1 92.12 335 GLY A C 1
ATOM 2777 O O . GLY A 1 335 ? 15.547 9.273 -9.891 1 92.12 335 GLY A O 1
ATOM 2778 N N . GLN A 1 336 ? 15.109 7.098 -9.492 1 94 336 GLN A N 1
ATOM 2779 C CA . GLN A 1 336 ? 14.258 7.316 -8.328 1 94 336 GLN A CA 1
ATOM 2780 C C . GLN A 1 336 ? 14.938 6.84 -7.051 1 94 336 GLN A C 1
ATOM 2782 O O . GLN A 1 336 ? 15.523 5.754 -7.02 1 94 336 GLN A O 1
ATOM 2787 N N . HIS A 1 337 ? 14.922 7.691 -6.086 1 95.56 337 HIS A N 1
ATOM 2788 C CA . HIS A 1 337 ? 15.586 7.383 -4.82 1 95.56 337 HIS A CA 1
ATOM 2789 C C . HIS A 1 337 ? 14.719 7.785 -3.635 1 95.56 337 HIS A C 1
ATOM 2791 O O . HIS A 1 337 ? 14 8.781 -3.693 1 95.56 337 HIS A O 1
ATOM 2797 N N . TYR A 1 338 ? 14.797 7 -2.602 1 96.12 338 TYR A N 1
ATOM 2798 C CA . TYR A 1 338 ? 14.031 7.258 -1.39 1 96.12 338 TYR A CA 1
ATOM 2799 C C . TYR A 1 338 ? 14.875 7.02 -0.146 1 96.12 338 TYR A C 1
ATOM 2801 O O . TYR A 1 338 ? 15.656 6.062 -0.09 1 96.12 338 TYR A O 1
ATOM 2809 N N . TRP A 1 339 ? 14.836 7.93 0.836 1 94 339 TRP A N 1
ATOM 2810 C CA . TRP A 1 339 ? 15.5 7.727 2.121 1 94 339 TRP A CA 1
ATOM 2811 C C . TRP A 1 339 ? 14.672 8.328 3.258 1 94 339 TRP A C 1
ATOM 2813 O O . TRP A 1 339 ? 13.781 9.141 3.021 1 94 339 TRP A O 1
ATOM 2823 N N . GLU A 1 340 ? 14.859 7.879 4.453 1 92.44 340 GLU A N 1
ATOM 2824 C CA . GLU A 1 340 ? 14.109 8.328 5.625 1 92.44 340 GLU A CA 1
ATOM 2825 C C . GLU A 1 340 ? 15.039 8.875 6.699 1 92.44 340 GLU A C 1
ATOM 2827 O O . GLU A 1 340 ? 16.203 8.461 6.797 1 92.44 340 GLU A O 1
ATOM 2832 N N . VAL A 1 341 ? 14.547 9.836 7.402 1 89.62 341 VAL A N 1
ATOM 2833 C CA . VAL A 1 341 ? 15.289 10.438 8.508 1 89.62 341 VAL A CA 1
ATOM 2834 C C . VAL A 1 341 ? 14.398 10.531 9.742 1 89.62 341 VAL A C 1
ATOM 2836 O O . VAL A 1 341 ? 13.219 10.898 9.641 1 89.62 341 VAL A O 1
ATOM 2839 N N . ASP A 1 342 ? 14.977 10.164 10.844 1 88.12 342 ASP A N 1
ATOM 2840 C CA . ASP A 1 342 ? 14.297 10.367 12.117 1 88.12 342 ASP A CA 1
ATOM 2841 C C . ASP A 1 342 ? 14.695 11.703 12.75 1 88.12 342 ASP A C 1
ATOM 2843 O O . ASP A 1 342 ? 15.812 11.844 13.25 1 88.12 342 ASP A O 1
ATOM 2847 N N . VAL A 1 343 ? 13.773 12.633 12.68 1 81 343 VAL A N 1
ATOM 2848 C CA . VAL A 1 343 ? 14.07 13.961 13.195 1 81 343 VAL A CA 1
ATOM 2849 C C . VAL A 1 343 ? 13.742 14.031 14.68 1 81 343 VAL A C 1
ATOM 2851 O O . VAL A 1 343 ? 14.094 14.992 15.359 1 81 343 VAL A O 1
ATOM 2854 N N . GLY A 1 344 ? 13.172 13.047 15.188 1 74.94 344 GLY A N 1
ATOM 2855 C CA . GLY A 1 344 ? 12.875 12.977 16.609 1 74.94 344 GLY A CA 1
ATOM 2856 C C . GLY A 1 344 ? 12.102 14.18 17.109 1 74.94 344 GLY A C 1
ATOM 2857 O O . GLY A 1 344 ? 11.062 14.539 16.562 1 74.94 344 GLY A O 1
ATOM 2858 N N . ASN A 1 345 ? 12.656 14.797 18.203 1 71.94 345 ASN A N 1
ATOM 2859 C CA . ASN A 1 345 ? 11.992 15.938 18.828 1 71.94 345 ASN A CA 1
ATOM 2860 C C . ASN A 1 345 ? 12.68 17.25 18.5 1 71.94 345 ASN A C 1
ATOM 2862 O O . ASN A 1 345 ? 12.445 18.266 19.156 1 71.94 345 ASN A O 1
ATOM 2866 N N . CYS A 1 346 ? 13.469 17.172 17.438 1 73.25 346 CYS A N 1
ATOM 2867 C CA . CYS A 1 346 ? 14.148 18.406 17.031 1 73.25 346 CYS A CA 1
ATOM 2868 C C . CYS A 1 346 ? 13.148 19.438 16.516 1 73.25 346 CYS A C 1
ATOM 2870 O O . CYS A 1 346 ? 12.273 19.109 15.719 1 73.25 346 CYS A O 1
ATOM 2872 N N . GLN A 1 347 ? 13.266 20.547 16.984 1 70.12 347 GLN A N 1
ATOM 2873 C CA . GLN A 1 347 ? 12.266 21.578 16.688 1 70.12 347 GLN A CA 1
ATOM 2874 C C . GLN A 1 347 ? 12.641 22.344 15.422 1 70.12 347 GLN A C 1
ATOM 2876 O O . GLN A 1 347 ? 11.773 22.875 14.734 1 70.12 347 GLN A O 1
ATOM 2881 N N . ASN A 1 348 ? 13.953 22.469 15.141 1 75 348 ASN A N 1
ATOM 2882 C CA . ASN A 1 348 ? 14.414 23.234 13.984 1 75 348 ASN A CA 1
ATOM 2883 C C . ASN A 1 348 ? 15.336 22.406 13.094 1 75 348 ASN A C 1
ATOM 2885 O O . ASN A 1 348 ? 16.406 22 13.523 1 75 348 ASN A O 1
ATOM 2889 N N . TRP A 1 349 ? 14.836 22.094 12 1 78.44 349 TRP A N 1
ATOM 2890 C CA . TRP A 1 349 ? 15.672 21.344 11.062 1 78.44 349 TRP A CA 1
ATOM 2891 C C . TRP A 1 349 ? 15.273 21.625 9.625 1 78.44 349 TRP A C 1
ATOM 2893 O O . TRP A 1 349 ? 14.18 22.141 9.367 1 78.44 349 TRP A O 1
ATOM 2903 N N . VAL A 1 350 ? 16.219 21.406 8.766 1 80.19 350 VAL A N 1
ATOM 2904 C CA . VAL A 1 350 ? 16.016 21.531 7.324 1 80.19 350 VAL A CA 1
ATOM 2905 C C . VAL A 1 350 ? 16.453 20.234 6.641 1 80.19 350 VAL A C 1
ATOM 2907 O O . VAL A 1 350 ? 17.5 19.672 6.98 1 80.19 350 VAL A O 1
ATOM 2910 N N . LEU A 1 351 ? 15.578 19.766 5.828 1 83.75 351 LEU A N 1
ATOM 2911 C CA . LEU A 1 351 ? 15.852 18.516 5.109 1 83.75 351 LEU A CA 1
ATOM 2912 C C . LEU A 1 351 ? 15.586 18.688 3.617 1 83.75 351 LEU A C 1
ATOM 2914 O O . LEU A 1 351 ? 14.68 19.422 3.221 1 83.75 351 LEU A O 1
ATOM 2918 N N . GLY A 1 352 ? 16.422 17.984 2.777 1 85.44 352 GLY A N 1
ATOM 2919 C CA . GLY A 1 352 ? 16.156 18 1.348 1 85.44 352 GLY A CA 1
ATOM 2920 C C . GLY A 1 352 ? 17.391 17.688 0.512 1 85.44 352 GLY A C 1
ATOM 2921 O O . GLY A 1 352 ? 18.172 16.797 0.855 1 85.44 352 GLY A O 1
ATOM 2922 N N . PHE A 1 353 ? 17.422 18.359 -0.64 1 84 353 PHE A N 1
ATOM 2923 C CA . PHE A 1 353 ? 18.516 18.172 -1.583 1 84 353 PHE A CA 1
ATOM 2924 C C . PHE A 1 353 ? 19.172 19.516 -1.912 1 84 353 PHE A C 1
ATOM 2926 O O . PHE A 1 353 ? 18.516 20.547 -1.97 1 84 353 PHE A O 1
ATOM 2933 N N . CYS A 1 354 ? 20.453 19.391 -2.092 1 78.69 354 CYS A N 1
ATOM 2934 C CA . CYS A 1 354 ? 21.203 20.562 -2.551 1 78.69 354 CYS A CA 1
ATOM 2935 C C . CYS A 1 354 ? 22.062 20.203 -3.766 1 78.69 354 CYS A C 1
ATOM 2937 O O . CYS A 1 354 ? 22.328 19.031 -4.027 1 78.69 354 CYS A O 1
ATOM 2939 N N . ASP A 1 355 ? 22.266 21.312 -4.41 1 75.5 355 ASP A N 1
ATOM 2940 C CA . ASP A 1 355 ? 23.188 21.141 -5.527 1 75.5 355 ASP A CA 1
ATOM 2941 C C . ASP A 1 355 ? 24.609 20.812 -5.031 1 75.5 355 ASP A C 1
ATOM 2943 O O . ASP A 1 355 ? 25.062 21.391 -4.043 1 75.5 355 ASP A O 1
ATOM 2947 N N . ASP A 1 356 ? 25.25 19.906 -5.625 1 68.19 356 ASP A N 1
ATOM 2948 C CA . ASP A 1 356 ? 26.578 19.453 -5.246 1 68.19 356 ASP A CA 1
ATOM 2949 C C . ASP A 1 356 ? 27.578 20.609 -5.25 1 68.19 356 ASP A C 1
ATOM 2951 O O . ASP A 1 356 ? 28.547 20.609 -4.492 1 68.19 356 ASP A O 1
ATOM 2955 N N . SER A 1 357 ? 27.375 21.578 -6.062 1 62.97 357 SER A N 1
ATOM 2956 C CA . SER A 1 357 ? 28.297 22.703 -6.172 1 62.97 357 SER A CA 1
ATOM 2957 C C . SER A 1 357 ? 28.234 23.594 -4.934 1 62.97 357 SER A C 1
ATOM 2959 O O . SER A 1 357 ? 29.188 24.328 -4.648 1 62.97 357 SER A O 1
ATOM 2961 N N . TRP A 1 358 ? 27.188 23.5 -4.238 1 60.44 358 TRP A N 1
ATOM 2962 C CA . TRP A 1 358 ? 27 24.344 -3.064 1 60.44 358 TRP A CA 1
ATOM 2963 C C . TRP A 1 358 ? 27.891 23.875 -1.91 1 60.44 358 TRP A C 1
ATOM 2965 O O . TRP A 1 358 ? 28.25 24.672 -1.04 1 60.44 358 TRP A O 1
ATOM 2975 N N . THR A 1 359 ? 28.219 22.562 -1.779 1 54.31 359 THR A N 1
ATOM 2976 C CA . THR A 1 359 ? 28.984 22.031 -0.66 1 54.31 359 THR A CA 1
ATOM 2977 C C . THR A 1 359 ? 30.312 22.781 -0.5 1 54.31 359 THR A C 1
ATOM 2979 O O . THR A 1 359 ? 30.844 22.875 0.605 1 54.31 3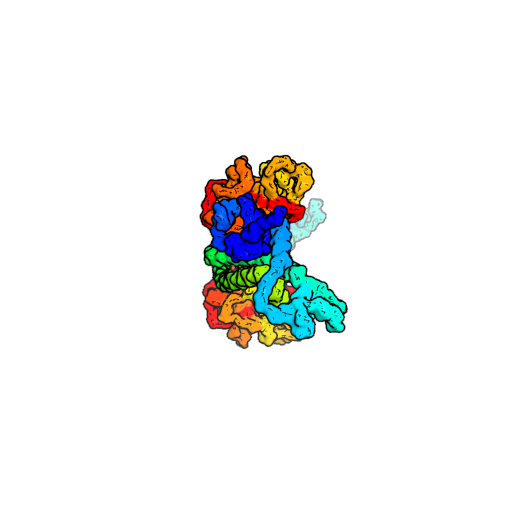59 THR A O 1
ATOM 2982 N N . MET A 1 360 ? 30.922 23.219 -1.538 1 48.47 360 MET A N 1
ATOM 2983 C CA . MET A 1 360 ? 32.312 23.703 -1.477 1 48.47 360 MET A CA 1
ATOM 2984 C C . MET A 1 360 ? 32.344 25.141 -0.968 1 48.47 360 MET A C 1
ATOM 2986 O O . MET A 1 360 ? 33.406 25.594 -0.49 1 48.47 360 MET A O 1
ATOM 2990 N N . THR A 1 361 ? 31.469 25.922 -1.398 1 45.72 361 THR A N 1
ATOM 2991 C CA . THR A 1 361 ? 31.812 27.312 -1.16 1 45.72 361 THR A CA 1
ATOM 2992 C C . THR A 1 361 ? 31.234 27.797 0.168 1 45.72 361 THR A C 1
ATOM 2994 O O . THR A 1 361 ? 31.859 28.594 0.868 1 45.72 361 THR A O 1
ATOM 2997 N N . ASN A 1 362 ? 29.812 28.328 0.255 1 43.12 362 ASN A N 1
ATOM 2998 C CA . ASN A 1 362 ? 29.25 29.484 0.939 1 43.12 362 ASN A CA 1
ATOM 2999 C C . ASN A 1 362 ? 28.797 29.125 2.355 1 43.12 362 ASN A C 1
ATOM 3001 O O . ASN A 1 362 ? 28.469 27.969 2.639 1 43.12 362 ASN A O 1
ATOM 3005 N N . ASP A 1 363 ? 29.172 29.953 3.342 1 40.88 363 ASP A N 1
ATOM 3006 C CA . ASP A 1 363 ? 28.594 30.234 4.652 1 40.88 363 ASP A CA 1
ATOM 3007 C C . ASP A 1 363 ? 27.094 29.984 4.656 1 40.88 363 ASP A C 1
ATOM 3009 O O . ASP A 1 363 ? 26.438 30.062 3.613 1 40.88 363 ASP A O 1
ATOM 3013 N N . MET A 1 364 ? 26.438 29.609 5.738 1 44.47 364 MET A N 1
ATOM 3014 C CA . MET A 1 364 ? 25.188 29.125 6.316 1 44.47 364 MET A CA 1
ATOM 3015 C C . MET A 1 364 ? 23.984 29.844 5.711 1 44.47 364 MET A C 1
ATOM 3017 O O . MET A 1 364 ? 22.859 29.688 6.184 1 44.47 364 MET A O 1
ATOM 3021 N N . VAL A 1 365 ? 24.078 31.109 5.125 1 43.88 365 VAL A N 1
ATOM 3022 C CA . VAL A 1 365 ? 22.797 31.766 4.945 1 43.88 365 VAL A CA 1
ATOM 3023 C C . VAL A 1 365 ? 21.922 30.953 3.998 1 43.88 365 VAL A C 1
ATOM 3025 O O . VAL A 1 365 ? 22.281 30.719 2.846 1 43.88 365 VAL A O 1
ATOM 3028 N N . LEU A 1 366 ? 21.219 29.969 4.488 1 47.72 366 LEU A N 1
ATOM 3029 C CA . LEU A 1 366 ? 20.109 29.359 3.764 1 47.72 366 LEU A CA 1
ATOM 3030 C C . LEU A 1 366 ? 19.609 30.281 2.664 1 47.72 366 LEU A C 1
ATOM 3032 O O . LEU A 1 366 ? 18.453 30.172 2.242 1 47.72 366 LEU A O 1
ATOM 3036 N N . ASP A 1 367 ? 20.219 31.5 2.348 1 42.5 367 ASP A N 1
ATOM 3037 C CA . ASP A 1 367 ? 19.688 32.438 1.377 1 42.5 367 ASP A CA 1
ATOM 3038 C C . ASP A 1 367 ? 19.422 31.781 0.033 1 42.5 367 ASP A C 1
ATOM 3040 O O . ASP A 1 367 ? 19.672 30.578 -0.121 1 42.5 367 ASP A O 1
ATOM 3044 N N . SER A 1 368 ? 19.766 32.688 -1.208 1 41.56 368 SER A N 1
ATOM 3045 C CA . SER A 1 368 ? 19.156 32.969 -2.508 1 41.56 368 SER A CA 1
ATOM 3046 C C . SER A 1 368 ? 19.328 31.797 -3.463 1 41.56 368 SER A C 1
ATOM 3048 O O . SER A 1 368 ? 18.344 31.328 -4.039 1 41.56 368 SER A O 1
ATOM 3050 N N . GLU A 1 369 ? 20.453 31.812 -4.328 1 44.47 369 GLU A N 1
ATOM 3051 C CA . GLU A 1 369 ? 20.422 31.406 -5.727 1 44.47 369 GLU A CA 1
ATOM 3052 C C . GLU A 1 369 ? 20.484 29.891 -5.859 1 44.47 369 GLU A C 1
ATOM 3054 O O . GLU A 1 369 ? 20.25 29.344 -6.938 1 44.47 369 GLU A O 1
ATOM 3059 N N . GLY A 1 370 ? 21.062 29.188 -4.977 1 47.19 370 GLY A N 1
ATOM 3060 C CA . GLY A 1 370 ? 21.141 27.766 -5.285 1 47.19 370 GLY A CA 1
ATOM 3061 C C . GLY A 1 370 ? 19.859 27.016 -4.941 1 47.19 370 GLY A C 1
ATOM 3062 O O . GLY A 1 370 ? 19.172 27.359 -3.975 1 47.19 370 GLY A O 1
ATOM 3063 N N . ILE A 1 371 ? 19.203 26.391 -5.898 1 50.19 371 ILE A N 1
ATOM 3064 C CA . ILE A 1 371 ? 17.922 25.703 -5.969 1 50.19 371 ILE A CA 1
ATOM 3065 C C . ILE A 1 371 ? 17.797 24.719 -4.809 1 50.19 371 ILE A C 1
ATOM 3067 O O . ILE A 1 371 ? 18.578 23.781 -4.699 1 50.19 371 ILE A O 1
ATOM 3071 N N . PHE A 1 372 ? 17.5 25.141 -3.434 1 58.16 372 PHE A N 1
ATOM 3072 C CA . PHE A 1 372 ? 17.312 24.156 -2.371 1 58.16 372 PHE A CA 1
ATOM 3073 C C . PHE A 1 372 ? 15.875 23.656 -2.336 1 58.16 372 PHE A C 1
ATOM 3075 O O . PHE A 1 372 ? 14.938 24.453 -2.504 1 58.16 372 PHE A O 1
ATOM 3082 N N . LEU A 1 373 ? 15.672 22.375 -2.768 1 62.03 373 LEU A N 1
ATOM 3083 C CA . LEU A 1 373 ? 14.414 21.688 -2.494 1 62.03 373 LEU A CA 1
ATOM 3084 C C . LEU A 1 373 ? 14.336 21.25 -1.037 1 62.03 373 LEU A C 1
ATOM 3086 O O . LEU A 1 373 ? 14.453 20.062 -0.738 1 62.03 373 LEU A O 1
ATOM 3090 N N . LEU A 1 374 ? 14.297 22.438 -0.06 1 64 374 LEU A N 1
ATOM 3091 C CA . LEU A 1 374 ? 14.406 22.156 1.368 1 64 374 LEU A CA 1
ATOM 3092 C C . LEU A 1 374 ? 13.07 22.359 2.066 1 64 374 LEU A C 1
ATOM 3094 O O . LEU A 1 374 ? 12.328 23.297 1.725 1 64 374 LEU A O 1
ATOM 3098 N N . PHE A 1 375 ? 12.852 21.469 2.918 1 69.31 375 PHE A N 1
ATOM 3099 C CA . PHE A 1 375 ? 11.734 21.562 3.85 1 69.31 375 PHE A CA 1
ATOM 3100 C C . PHE A 1 375 ? 12.219 21.969 5.234 1 69.31 375 PHE A C 1
ATOM 3102 O O . PHE A 1 375 ? 13.078 21.297 5.82 1 69.31 375 PHE A O 1
ATOM 3109 N N . CYS A 1 376 ? 11.773 23.219 5.57 1 64.75 376 CYS A N 1
ATOM 3110 C CA . CYS A 1 376 ? 12.234 23.781 6.832 1 64.75 376 CYS A CA 1
ATOM 3111 C C . CYS A 1 376 ? 11.102 23.859 7.844 1 64.75 376 CYS A C 1
ATOM 3113 O O . CYS A 1 376 ? 9.977 24.234 7.5 1 64.75 376 CYS A O 1
ATOM 3115 N N . ILE A 1 377 ? 11.406 23.328 9.023 1 63.41 377 ILE A N 1
ATOM 3116 C CA . ILE A 1 377 ? 10.461 23.469 10.125 1 63.41 377 ILE A CA 1
ATOM 3117 C C . ILE A 1 377 ? 11.055 24.375 11.203 1 63.41 377 ILE A C 1
ATOM 3119 O O . ILE A 1 377 ? 12.227 24.234 11.562 1 63.41 377 ILE A O 1
ATOM 3123 N N . LYS A 1 378 ? 10.375 25.469 11.398 1 64.12 378 LYS A N 1
ATOM 3124 C CA . LYS A 1 378 ? 10.805 26.391 12.445 1 64.12 378 LYS A CA 1
ATOM 3125 C C . LYS A 1 378 ? 9.992 26.203 13.719 1 64.12 378 LYS A C 1
ATOM 3127 O O . LYS A 1 378 ? 8.984 25.484 13.719 1 64.12 378 LYS A O 1
ATOM 3132 N N . GLU A 1 379 ? 10.508 26.703 14.805 1 59.16 379 GLU A N 1
ATOM 3133 C CA . GLU A 1 379 ? 9.945 26.547 16.141 1 59.16 379 GLU A CA 1
ATOM 3134 C C . GLU A 1 379 ? 8.461 26.891 16.156 1 59.16 379 GLU A C 1
ATOM 3136 O O . GLU A 1 379 ? 7.688 26.281 16.906 1 59.16 379 GLU A O 1
ATOM 3141 N N . ASP A 1 380 ? 8.039 27.859 15.406 1 55.88 380 ASP A N 1
ATOM 3142 C CA . ASP A 1 380 ? 6.641 28.25 15.508 1 55.88 380 ASP A CA 1
ATOM 3143 C C . ASP A 1 380 ? 5.754 27.359 14.641 1 55.88 380 ASP A C 1
ATOM 3145 O O . ASP A 1 380 ? 4.645 27.75 14.266 1 55.88 380 ASP A O 1
ATOM 3149 N N . ASN A 1 381 ? 6.254 26.094 14.391 1 55.34 381 ASN A N 1
ATOM 3150 C CA . ASN A 1 381 ? 5.488 25.109 13.633 1 55.34 381 ASN A CA 1
ATOM 3151 C C . ASN A 1 381 ? 5.242 25.578 12.203 1 55.34 381 ASN A C 1
ATOM 3153 O O . ASN A 1 381 ? 4.344 25.062 11.523 1 55.34 381 ASN A O 1
ATOM 3157 N N . GLN A 1 382 ? 5.918 26.719 11.992 1 58.44 382 GLN A N 1
ATOM 3158 C CA . GLN A 1 382 ? 5.805 27.141 10.602 1 58.44 382 GLN A CA 1
ATOM 3159 C C . GLN A 1 382 ? 6.816 26.406 9.719 1 58.44 382 GLN A C 1
ATOM 3161 O O . GLN A 1 382 ? 7.957 26.188 10.133 1 58.44 382 GLN A O 1
ATOM 3166 N N . CYS A 1 383 ? 6.266 25.547 8.844 1 58.72 383 CYS A N 1
ATOM 3167 C CA . CYS A 1 383 ? 7.141 24.859 7.898 1 58.72 383 CYS A CA 1
ATOM 3168 C C . CYS A 1 383 ? 7.207 25.609 6.57 1 58.72 383 CYS A C 1
ATOM 3170 O O . CYS A 1 383 ? 6.246 26.266 6.176 1 58.72 383 CYS A O 1
ATOM 3172 N N . SER A 1 384 ? 8.5 25.891 6.148 1 60.38 384 SER A N 1
ATOM 3173 C CA . SER A 1 384 ? 8.648 26.594 4.875 1 60.38 384 SER A CA 1
ATOM 3174 C C . SER A 1 384 ? 9.414 25.734 3.869 1 60.38 384 SER A C 1
ATOM 3176 O O . SER A 1 384 ? 10.242 24.906 4.254 1 60.38 384 SER A O 1
ATOM 3178 N N . LEU A 1 385 ? 8.812 25.5 2.797 1 55.91 385 LEU A N 1
ATOM 3179 C CA . LEU A 1 385 ? 9.555 24.922 1.69 1 55.91 385 LEU A CA 1
ATOM 3180 C C . LEU A 1 385 ? 10.461 25.953 1.034 1 55.91 385 LEU A C 1
ATOM 3182 O O . LEU A 1 385 ? 10.016 27.062 0.7 1 55.91 385 LEU A O 1
ATOM 3186 N N . PHE A 1 386 ? 11.906 25.688 1.265 1 57.19 386 PHE A N 1
ATOM 3187 C CA . PHE A 1 386 ? 12.891 26.609 0.705 1 57.19 386 PHE A CA 1
ATOM 3188 C C . PHE A 1 386 ? 13.094 26.344 -0.782 1 57.19 386 PHE A C 1
ATOM 3190 O O . PHE A 1 386 ? 13.695 25.328 -1.159 1 57.19 386 PHE A O 1
ATOM 3197 N N . THR A 1 387 ? 12.172 25.922 -1.508 1 52.12 387 THR A N 1
ATOM 3198 C CA . THR A 1 387 ? 12.539 25.766 -2.914 1 52.12 387 THR A CA 1
ATOM 3199 C C . THR A 1 387 ? 12.281 27.062 -3.68 1 52.12 387 THR A C 1
ATOM 3201 O O . THR A 1 387 ? 13.008 27.391 -4.617 1 52.12 387 THR A O 1
ATOM 3204 N N . SER A 1 388 ? 10.844 27.453 -3.748 1 47.94 388 SER A N 1
ATOM 3205 C CA . SER A 1 388 ? 10.18 28.312 -4.727 1 47.94 388 SER A CA 1
ATOM 3206 C C . SER A 1 388 ? 10.086 29.75 -4.23 1 47.94 388 SER A C 1
ATOM 3208 O O . SER A 1 388 ? 9.82 29.984 -3.049 1 47.94 388 SER A O 1
ATOM 3210 N N . SER A 1 389 ? 10.742 30.5 -4.613 1 47.03 389 SER A N 1
ATOM 3211 C CA . SER A 1 389 ? 10.414 31.922 -4.438 1 47.03 389 SER A CA 1
ATOM 3212 C C . SER A 1 389 ? 8.984 32.219 -4.891 1 47.03 389 SER A C 1
ATOM 3214 O O . SER A 1 389 ? 8.609 31.906 -6.023 1 47.03 389 SER A O 1
ATOM 3216 N N . PRO A 1 390 ? 8.094 32.938 -4.043 1 51.19 390 PRO A N 1
ATOM 3217 C CA . PRO A 1 390 ? 8.109 33.25 -2.617 1 51.19 390 PRO A CA 1
ATOM 3218 C C . PRO A 1 390 ? 7.832 32.062 -1.725 1 51.19 390 PRO A C 1
ATOM 3220 O O . PRO A 1 390 ? 7.176 31.094 -2.152 1 51.19 390 PRO A O 1
ATOM 3223 N N . LEU A 1 391 ? 8.375 31.891 -0.521 1 54.56 391 LEU A N 1
ATOM 3224 C CA . LEU A 1 391 ? 8.203 30.906 0.551 1 54.56 391 LEU A CA 1
ATOM 3225 C C . LEU A 1 391 ? 6.746 30.828 0.98 1 54.56 391 LEU A C 1
ATOM 3227 O O . LEU A 1 391 ? 6.121 31.844 1.275 1 54.56 391 LEU A O 1
ATOM 3231 N N . SER A 1 392 ? 6.09 29.875 0.334 1 61.31 392 SER A N 1
ATOM 3232 C CA . SER A 1 392 ? 4.723 29.703 0.817 1 61.31 392 SER A CA 1
ATOM 3233 C C . SER A 1 392 ? 4.688 28.938 2.135 1 61.31 392 SER A C 1
ATOM 3235 O O . SER A 1 392 ? 5.309 27.875 2.262 1 61.31 392 SER A O 1
ATOM 3237 N N . PRO A 1 393 ? 4.242 29.609 3.107 1 63.84 393 PRO A N 1
ATOM 3238 C CA . PRO A 1 393 ? 4.168 28.922 4.402 1 63.84 393 PRO A CA 1
ATOM 3239 C C . PRO A 1 393 ? 3.355 27.625 4.34 1 63.84 393 PRO A C 1
ATOM 3241 O O . PRO A 1 393 ? 2.357 27.562 3.615 1 63.84 393 PRO A O 1
ATOM 3244 N N . GLN A 1 394 ? 4.027 26.594 4.758 1 71.69 394 GLN A N 1
ATOM 3245 C CA . GLN A 1 394 ? 3.311 25.328 4.906 1 71.69 394 GLN A CA 1
ATOM 3246 C C . GLN A 1 394 ? 3.043 25.016 6.375 1 71.69 394 GLN A C 1
ATOM 3248 O O . GLN A 1 394 ? 3.773 25.469 7.258 1 71.69 394 GLN A O 1
ATOM 3253 N N . TYR A 1 395 ? 1.845 24.484 6.555 1 71.62 395 TYR A N 1
ATOM 3254 C CA . TYR A 1 395 ? 1.483 24.094 7.914 1 71.62 395 TYR A CA 1
ATOM 3255 C C . TYR A 1 395 ? 1.578 22.594 8.102 1 71.62 395 TYR A C 1
ATOM 3257 O O . TYR A 1 395 ? 1.093 21.828 7.262 1 71.62 395 TYR A O 1
ATOM 3265 N N . VAL A 1 396 ? 2.432 22.234 9.07 1 73.69 396 VAL A N 1
ATOM 3266 C CA . VAL A 1 396 ? 2.572 20.812 9.328 1 73.69 396 VAL A CA 1
ATOM 3267 C C . VAL A 1 396 ? 2.295 20.531 10.805 1 73.69 396 VAL A C 1
ATOM 3269 O O . VAL A 1 396 ? 2.67 21.312 11.672 1 73.69 396 VAL A O 1
ATOM 3272 N N . GLN A 1 397 ? 1.622 19.422 10.961 1 71.75 397 GLN A N 1
ATOM 3273 C CA . GLN A 1 397 ? 1.367 19 12.336 1 71.75 397 GLN A CA 1
ATOM 3274 C C . GLN A 1 397 ? 2.59 18.297 12.93 1 71.75 397 GLN A C 1
ATOM 3276 O O . GLN A 1 397 ? 3.174 17.406 12.305 1 71.75 397 GLN A O 1
ATOM 3281 N N . ARG A 1 398 ? 3.072 18.703 14.156 1 74.69 398 ARG A N 1
ATOM 3282 C CA . ARG A 1 398 ? 4.195 18.109 14.875 1 74.69 398 ARG A CA 1
ATOM 3283 C C . ARG A 1 398 ? 3.707 17.094 15.906 1 74.69 398 ARG A C 1
ATOM 3285 O O . ARG A 1 398 ? 2.561 17.156 16.359 1 74.69 398 ARG A O 1
ATOM 3292 N N . PRO A 1 399 ? 4.484 16.172 16.266 1 76.12 399 PRO A N 1
ATOM 3293 C CA . PRO A 1 399 ? 5.836 15.867 15.781 1 76.12 399 PRO A CA 1
ATOM 3294 C C . PRO A 1 399 ? 5.828 15.008 14.516 1 76.12 399 PRO A C 1
ATOM 3296 O O . PRO A 1 399 ? 4.957 14.148 14.352 1 76.12 399 PRO A O 1
ATOM 3299 N N . LEU A 1 400 ? 6.73 15.297 13.594 1 77.06 400 LEU A N 1
ATOM 3300 C CA . LEU A 1 400 ? 6.797 14.539 12.352 1 77.06 400 LEU A CA 1
ATOM 3301 C C . LEU A 1 400 ? 7.523 13.211 12.562 1 77.06 400 LEU A C 1
ATOM 3303 O O . LEU A 1 400 ? 7.176 12.203 11.945 1 77.06 400 LEU A O 1
ATOM 3307 N N . GLY A 1 401 ? 8.484 13.266 13.523 1 82.06 401 GLY A N 1
ATOM 3308 C CA . GLY A 1 401 ? 9.211 12.039 13.805 1 82.06 401 GLY A CA 1
ATOM 3309 C C . GLY A 1 401 ? 10.047 11.555 12.641 1 82.06 401 GLY A C 1
ATOM 3310 O O . GLY A 1 401 ? 11.109 12.109 12.352 1 82.06 401 GLY A O 1
ATOM 3311 N N . HIS A 1 402 ? 9.414 10.516 11.805 1 89.81 402 HIS A N 1
ATOM 3312 C CA . HIS A 1 402 ? 10.094 9.961 10.641 1 89.81 402 HIS A CA 1
ATOM 3313 C C . HIS A 1 402 ? 9.625 10.633 9.359 1 89.81 402 HIS A C 1
ATOM 3315 O O . HIS A 1 402 ? 8.438 10.555 9.016 1 89.81 402 HIS A O 1
ATOM 3321 N N . VAL A 1 403 ? 10.641 11.227 8.719 1 91 403 VAL A N 1
ATOM 3322 C CA . VAL A 1 403 ? 10.32 11.914 7.469 1 91 403 VAL A CA 1
ATOM 3323 C C . VAL A 1 403 ? 11.008 11.211 6.305 1 91 403 VAL A C 1
ATOM 3325 O O . VAL A 1 403 ? 12.203 10.906 6.367 1 91 403 VAL A O 1
ATOM 3328 N N . GLY A 1 404 ? 10.172 10.969 5.312 1 93.69 404 GLY A N 1
ATOM 3329 C CA . GLY A 1 404 ? 10.719 10.391 4.094 1 93.69 404 GLY A CA 1
ATOM 3330 C C . GLY A 1 404 ? 10.922 11.414 2.992 1 93.69 404 GLY A C 1
ATOM 3331 O O . GLY A 1 404 ? 10.109 12.328 2.824 1 93.69 404 GLY A O 1
ATOM 3332 N N . VAL A 1 405 ? 12.008 11.195 2.203 1 93.62 405 VAL A N 1
ATOM 3333 C CA . VAL A 1 405 ? 12.32 12.07 1.078 1 93.62 405 VAL A CA 1
ATOM 3334 C C . VAL A 1 405 ? 12.445 11.25 -0.201 1 93.62 405 VAL A C 1
ATOM 3336 O O . VAL A 1 405 ? 13.25 10.32 -0.275 1 93.62 405 VAL A O 1
ATOM 3339 N N . PHE A 1 406 ? 11.602 11.562 -1.144 1 94.56 406 PHE A N 1
ATOM 3340 C CA . PHE A 1 406 ? 11.617 10.867 -2.422 1 94.56 406 PHE A CA 1
ATOM 3341 C C . PHE A 1 406 ? 12.062 11.789 -3.545 1 94.56 406 PHE A C 1
ATOM 3343 O O . PHE A 1 406 ? 11.617 12.938 -3.633 1 94.56 406 PHE A O 1
ATOM 3350 N N . LEU A 1 407 ? 12.961 11.289 -4.363 1 92.56 407 LEU A N 1
ATOM 3351 C CA . LEU A 1 407 ? 13.477 12.031 -5.508 1 92.56 407 LEU A CA 1
ATOM 3352 C C . LEU A 1 407 ? 13.227 11.273 -6.805 1 92.56 407 LEU A C 1
ATOM 3354 O O . LEU A 1 407 ? 13.562 10.086 -6.906 1 92.56 407 LEU A O 1
ATOM 3358 N N . ASP A 1 408 ? 12.555 11.883 -7.656 1 90.31 408 ASP A N 1
ATOM 3359 C CA . ASP A 1 408 ? 12.523 11.461 -9.055 1 90.31 408 ASP A CA 1
ATOM 3360 C C . ASP A 1 408 ? 13.289 12.438 -9.938 1 90.31 408 ASP A C 1
ATOM 3362 O O . ASP A 1 408 ? 12.766 13.484 -10.312 1 90.31 408 ASP A O 1
ATOM 3366 N N . TYR A 1 409 ? 14.469 12.062 -10.305 1 89.88 409 TYR A N 1
ATOM 3367 C CA . TYR A 1 409 ? 15.383 12.977 -10.969 1 89.88 409 TYR A CA 1
ATOM 3368 C C . TYR A 1 409 ? 14.875 13.344 -12.359 1 89.88 409 TYR A C 1
ATOM 3370 O O . TYR A 1 409 ? 14.898 14.516 -12.75 1 89.88 409 TYR A O 1
ATOM 3378 N N . GLU A 1 410 ? 14.43 12.414 -13.133 1 88 410 GLU A N 1
ATOM 3379 C CA . GLU A 1 410 ? 14.016 12.648 -14.516 1 88 410 GLU A CA 1
ATOM 3380 C C . GLU A 1 410 ? 12.75 13.5 -14.578 1 88 410 GLU A C 1
ATOM 3382 O O . GLU A 1 410 ? 12.617 14.359 -15.453 1 88 410 GLU A O 1
ATOM 3387 N N . ARG A 1 411 ? 11.906 13.344 -13.602 1 86 411 ARG A N 1
ATOM 3388 C CA . ARG A 1 411 ? 10.633 14.062 -13.633 1 86 411 ARG A CA 1
ATOM 3389 C C . ARG A 1 411 ? 10.711 15.352 -12.82 1 86 411 ARG A C 1
ATOM 3391 O O . ARG A 1 411 ? 9.781 16.156 -12.852 1 86 411 ARG A O 1
ATOM 3398 N N . GLY A 1 412 ? 11.766 15.438 -12.039 1 83.31 412 GLY A N 1
ATOM 3399 C CA . GLY A 1 412 ? 11.969 16.672 -11.289 1 83.31 412 GLY A CA 1
ATOM 3400 C C . GLY A 1 412 ? 11.031 16.812 -10.102 1 83.31 412 GLY A C 1
ATOM 3401 O O . GLY A 1 412 ? 10.461 17.875 -9.875 1 83.31 412 GLY A O 1
ATOM 3402 N N . VAL A 1 413 ? 10.82 15.711 -9.43 1 85.38 413 VAL A N 1
ATOM 3403 C CA . VAL A 1 413 ? 9.898 15.734 -8.297 1 85.38 413 VAL A CA 1
ATOM 3404 C C . VAL A 1 413 ? 10.648 15.375 -7.016 1 85.38 413 VAL A C 1
ATOM 3406 O O . VAL A 1 413 ? 11.438 14.43 -6.996 1 85.38 413 VAL A O 1
ATOM 3409 N N . VAL A 1 414 ? 10.492 16.25 -6.008 1 88.75 414 VAL A N 1
ATOM 3410 C CA . VAL A 1 414 ? 10.969 15.938 -4.66 1 88.75 414 VAL A CA 1
ATOM 3411 C C . VAL A 1 414 ? 9.805 16.016 -3.674 1 88.75 414 VAL A C 1
ATOM 3413 O O . VAL A 1 414 ? 9.125 17.031 -3.582 1 88.75 414 VAL A O 1
ATOM 3416 N N . SER A 1 415 ? 9.555 14.922 -3.045 1 91.12 415 SER A N 1
ATOM 3417 C CA . SER A 1 415 ? 8.43 14.898 -2.119 1 91.12 415 SER A CA 1
ATOM 3418 C C . SER A 1 415 ? 8.875 14.523 -0.71 1 91.12 415 SER A C 1
ATOM 3420 O O . SER A 1 415 ? 9.812 13.742 -0.539 1 91.12 415 SER A O 1
ATOM 3422 N N . PHE A 1 416 ? 8.258 15.102 0.24 1 91.12 416 PHE A N 1
ATOM 3423 C CA . PHE A 1 416 ? 8.453 14.805 1.654 1 91.12 416 PHE A CA 1
ATOM 3424 C C . PHE A 1 416 ? 7.211 14.141 2.242 1 91.12 416 PHE A C 1
ATOM 3426 O O . PHE A 1 416 ? 6.098 14.656 2.1 1 91.12 416 PHE A O 1
ATOM 3433 N N . VAL A 1 417 ? 7.449 13.078 2.887 1 93 417 VAL A N 1
ATOM 3434 C CA . VAL A 1 417 ? 6.293 12.328 3.369 1 93 417 VAL A CA 1
ATOM 3435 C C . VAL A 1 417 ? 6.469 12.008 4.852 1 93 417 VAL A C 1
ATOM 3437 O O . VAL A 1 417 ? 7.594 11.945 5.352 1 93 417 VAL A O 1
ATOM 3440 N N . HIS A 1 418 ? 5.348 11.922 5.477 1 92.06 418 HIS A N 1
ATOM 3441 C CA . HIS A 1 418 ? 5.301 11.43 6.848 1 92.06 418 HIS A CA 1
ATOM 3442 C C . HIS A 1 418 ? 5.172 9.914 6.887 1 92.06 418 HIS A C 1
ATOM 3444 O O . HIS A 1 418 ? 4.141 9.359 6.496 1 92.06 418 HIS A O 1
ATOM 3450 N N . VAL A 1 419 ? 6.164 9.227 7.422 1 93.75 419 VAL A N 1
ATOM 3451 C CA . VAL A 1 419 ? 6.254 7.777 7.289 1 93.75 419 VAL A CA 1
ATOM 3452 C C . VAL A 1 419 ? 5.211 7.109 8.18 1 93.75 419 VAL A C 1
ATOM 3454 O O . VAL A 1 419 ? 4.539 6.164 7.762 1 93.75 419 VAL A O 1
ATOM 3457 N N . ALA A 1 420 ? 5.043 7.578 9.328 1 89.81 420 ALA A N 1
ATOM 3458 C CA . ALA A 1 420 ? 4.148 6.945 10.289 1 89.81 420 ALA A CA 1
ATOM 3459 C C . ALA A 1 420 ? 2.699 7 9.812 1 89.81 420 ALA A C 1
ATOM 3461 O O . ALA A 1 420 ? 1.953 6.031 9.953 1 89.81 420 ALA A O 1
ATOM 3462 N N . SER A 1 421 ? 2.334 8.07 9.18 1 90.44 421 SER A N 1
ATOM 3463 C CA . SER A 1 421 ? 0.947 8.227 8.75 1 90.44 421 SER A CA 1
ATOM 3464 C C . SER A 1 421 ? 0.794 7.977 7.254 1 90.44 421 SER A C 1
ATOM 3466 O O . SER A 1 421 ? -0.318 8.008 6.727 1 90.44 421 SER A O 1
ATOM 3468 N N . SER A 1 422 ? 1.809 7.797 6.555 1 93.12 422 SER A N 1
ATOM 3469 C CA . SER A 1 422 ? 1.788 7.562 5.113 1 93.12 422 SER A CA 1
ATOM 3470 C C . SER A 1 422 ? 1.099 8.703 4.375 1 93.12 422 SER A C 1
ATOM 3472 O O . SER A 1 422 ? 0.237 8.477 3.525 1 93.12 422 SER A O 1
ATOM 3474 N N . SER A 1 423 ? 1.456 9.859 4.773 1 93.12 423 SER A N 1
ATOM 3475 C CA . SER A 1 423 ? 0.818 11.031 4.191 1 93.12 423 SER A CA 1
ATOM 3476 C C . SER A 1 423 ? 1.852 11.984 3.605 1 93.12 423 SER A C 1
ATOM 3478 O O . SER A 1 423 ? 3.033 11.922 3.951 1 93.12 423 SER A O 1
ATOM 3480 N N . LEU A 1 424 ? 1.395 12.805 2.727 1 91.81 424 LEU A N 1
ATOM 3481 C CA . LEU A 1 424 ? 2.248 13.797 2.08 1 91.81 424 LEU A CA 1
ATOM 3482 C C . LEU A 1 424 ? 2.432 15.016 2.973 1 91.81 424 LEU A C 1
ATOM 3484 O O . LEU A 1 424 ? 1.458 15.547 3.514 1 91.81 424 LEU A O 1
ATOM 3488 N N . ILE A 1 425 ? 3.646 15.398 3.184 1 88.44 425 ILE A N 1
ATOM 3489 C CA . ILE A 1 425 ? 3.912 16.656 3.865 1 88.44 425 ILE A CA 1
ATOM 3490 C C . ILE A 1 425 ? 3.939 17.797 2.852 1 88.44 425 ILE A C 1
ATOM 3492 O O . ILE A 1 425 ? 3.115 18.719 2.914 1 88.44 425 ILE A O 1
ATOM 3496 N N . CYS A 1 426 ? 4.859 17.703 1.889 1 86.25 426 CYS A N 1
ATOM 3497 C CA . CYS A 1 426 ? 4.957 18.672 0.812 1 86.25 426 CYS A CA 1
ATOM 3498 C C . CYS A 1 426 ? 5.738 18.109 -0.369 1 86.25 426 CYS A C 1
ATOM 3500 O O . CYS A 1 426 ? 6.367 17.062 -0.255 1 86.25 426 CYS A O 1
ATOM 3502 N N . SER A 1 427 ? 5.543 18.766 -1.481 1 85.5 427 SER A N 1
ATOM 3503 C CA . SER A 1 427 ? 6.242 18.344 -2.695 1 85.5 427 SER A CA 1
ATOM 3504 C C . SER A 1 427 ? 6.648 19.562 -3.533 1 85.5 427 SER A C 1
ATOM 3506 O O . SER A 1 427 ? 5.934 20.562 -3.572 1 85.5 427 SER A O 1
ATOM 3508 N N . PHE A 1 428 ? 7.863 19.375 -4.07 1 80.56 428 PHE A N 1
ATOM 3509 C CA . PHE A 1 428 ? 8.266 20.344 -5.066 1 80.56 428 PHE A CA 1
ATOM 3510 C C . PHE A 1 428 ? 7.758 19.969 -6.449 1 80.56 428 PHE A C 1
ATOM 3512 O O . PHE A 1 428 ? 7.871 18.797 -6.855 1 80.56 428 PHE A O 1
ATOM 3519 N N . LEU A 1 429 ? 7.082 20.906 -7.066 1 72.44 429 LEU A N 1
ATOM 3520 C CA . LEU A 1 429 ? 6.453 20.609 -8.352 1 72.44 429 LEU A CA 1
ATOM 3521 C C . LEU A 1 429 ? 7.309 21.109 -9.508 1 72.44 429 LEU A C 1
ATOM 3523 O O . LEU A 1 429 ? 7.766 22.25 -9.492 1 72.44 429 LEU A O 1
ATOM 3527 N N . SER A 1 430 ? 7.5 20.25 -10.547 1 67.69 430 SER A N 1
ATOM 3528 C CA . SER A 1 430 ? 8.023 20.516 -11.883 1 67.69 430 SER A CA 1
ATOM 3529 C C . SER A 1 430 ? 9.383 21.188 -11.812 1 67.69 430 SER A C 1
ATOM 3531 O O . SER A 1 430 ? 9.586 22.25 -12.406 1 67.69 430 SER A O 1
ATOM 3533 N N . CYS A 1 431 ? 10.25 20.484 -11.023 1 71.06 431 CYS A N 1
ATOM 3534 C CA . CYS A 1 431 ? 11.617 20.984 -11.023 1 71.06 431 CYS A CA 1
ATOM 3535 C C . CYS A 1 431 ? 12.453 20.281 -12.102 1 71.06 431 CYS A C 1
ATOM 3537 O O . CYS A 1 431 ? 12.164 19.141 -12.477 1 71.06 431 CYS A O 1
ATOM 3539 N N . SER A 1 432 ? 13.148 21.031 -12.922 1 78.06 432 SER A N 1
ATOM 3540 C CA . SER A 1 432 ? 14.109 20.438 -13.844 1 78.06 432 SER A CA 1
ATOM 3541 C C . SER A 1 432 ? 15.5 20.391 -13.234 1 78.06 432 SER A C 1
ATOM 3543 O O . SER A 1 432 ? 16.031 21.422 -12.805 1 78.06 432 SER A O 1
ATOM 3545 N N . PHE A 1 433 ? 15.977 19.172 -13.102 1 79.69 433 PHE A N 1
ATOM 3546 C CA . PHE A 1 433 ? 17.281 19 -12.484 1 79.69 433 PHE A CA 1
ATOM 3547 C C . PHE A 1 433 ? 18.375 18.844 -13.547 1 79.69 433 PHE A C 1
ATOM 3549 O O . PHE A 1 433 ? 18.203 18.078 -14.5 1 79.69 433 PHE A O 1
ATOM 3556 N N . SER A 1 434 ? 19.344 19.719 -13.539 1 80.25 434 SER A N 1
ATOM 3557 C CA . SER A 1 434 ? 20.469 19.609 -14.469 1 80.25 434 SER A CA 1
ATOM 3558 C C . SER A 1 434 ? 21.766 19.344 -13.734 1 80.25 434 SER A C 1
ATOM 3560 O O . SER A 1 434 ? 22.797 19.047 -14.359 1 80.25 434 SER A O 1
ATOM 3562 N N . CYS A 1 435 ? 21.812 19.422 -12.453 1 80.44 435 CYS A N 1
ATOM 3563 C CA . CYS A 1 435 ? 23.016 19.203 -11.648 1 80.44 435 CYS A CA 1
ATOM 3564 C C . CYS A 1 435 ? 22.812 18.047 -10.672 1 80.44 435 CYS A C 1
ATOM 3566 O O . CYS A 1 435 ? 21.688 17.688 -10.359 1 80.44 435 CYS A O 1
ATOM 3568 N N . PRO A 1 436 ? 23.953 17.484 -10.344 1 86.75 436 PRO A N 1
ATOM 3569 C CA . PRO A 1 436 ? 23.859 16.422 -9.344 1 86.75 436 PRO A CA 1
ATOM 3570 C C . PRO A 1 436 ? 23.312 16.906 -8.008 1 86.75 436 PRO A C 1
ATOM 3572 O O . PRO A 1 436 ? 23.609 18.031 -7.59 1 86.75 436 PRO A O 1
ATOM 3575 N N . LEU A 1 437 ? 22.453 16.047 -7.449 1 87.06 437 LEU A N 1
ATOM 3576 C CA . LEU A 1 437 ? 21.828 16.406 -6.176 1 87.06 437 LEU A CA 1
ATOM 3577 C C . LEU A 1 437 ? 22.406 15.57 -5.039 1 87.06 437 LEU A C 1
ATOM 3579 O O . LEU A 1 437 ? 22.656 14.375 -5.211 1 87.06 437 LEU A O 1
ATOM 3583 N N . ARG A 1 438 ? 22.547 16.219 -3.893 1 85.5 438 ARG A N 1
ATOM 3584 C CA . ARG A 1 438 ? 23.031 15.547 -2.693 1 85.5 438 ARG A CA 1
ATOM 3585 C C . ARG A 1 438 ? 22.062 15.727 -1.532 1 85.5 438 ARG A C 1
ATOM 3587 O O . ARG A 1 438 ? 21.516 16.812 -1.344 1 85.5 438 ARG A O 1
ATOM 3594 N N . PRO A 1 439 ? 21.875 14.641 -0.803 1 87.56 439 PRO A N 1
ATOM 3595 C CA . PRO A 1 439 ? 21.047 14.812 0.394 1 87.56 439 PRO A CA 1
ATOM 3596 C C . PRO A 1 439 ? 21.625 15.828 1.375 1 87.56 439 PRO A C 1
ATOM 3598 O O . PRO A 1 439 ? 22.859 15.914 1.524 1 87.56 439 PRO A O 1
ATOM 3601 N N . PHE A 1 440 ? 20.703 16.562 2.02 1 83.69 440 PHE A N 1
ATOM 3602 C CA . PHE A 1 440 ? 21.125 17.641 2.912 1 83.69 440 PHE A CA 1
ATOM 3603 C C . PHE A 1 440 ? 20.312 17.625 4.203 1 83.69 440 PHE A C 1
ATOM 3605 O O . PHE A 1 440 ? 19.109 17.391 4.176 1 83.69 440 PHE A O 1
ATOM 3612 N N . LEU A 1 441 ? 20.953 17.828 5.281 1 82.25 441 LEU A N 1
ATOM 3613 C CA . LEU A 1 441 ? 20.312 17.922 6.59 1 82.25 441 LEU A CA 1
ATOM 3614 C C . LEU A 1 441 ? 20.953 19.047 7.414 1 82.25 441 LEU A C 1
ATOM 3616 O O . LEU A 1 441 ? 22.172 19.188 7.445 1 82.25 441 LEU A O 1
ATOM 3620 N N . CYS A 1 442 ? 20.047 19.938 7.914 1 78.06 442 CYS A N 1
ATOM 3621 C CA . CYS A 1 442 ? 20.5 20.984 8.812 1 78.06 442 CYS A CA 1
ATOM 3622 C C . CYS A 1 442 ? 19.688 21.016 10.094 1 78.06 442 CYS A C 1
ATOM 3624 O O . CYS A 1 442 ? 18.453 20.922 10.047 1 78.06 442 CYS A O 1
ATOM 3626 N N . SER A 1 443 ? 20.281 20.953 11.219 1 76.25 443 SER A N 1
ATOM 3627 C CA . SER A 1 443 ? 19.547 21 12.484 1 76.25 443 SER A CA 1
ATOM 3628 C C . SER A 1 443 ? 20.141 22.047 13.422 1 76.25 443 SER A C 1
ATOM 3630 O O . SER A 1 443 ? 21.359 22.266 13.438 1 76.25 443 SER A O 1
ATOM 3632 N N . ALA A 1 444 ? 19.219 22.812 14.008 1 67.19 444 ALA A N 1
ATOM 3633 C CA . ALA A 1 444 ? 19.672 23.719 15.062 1 67.19 444 ALA A CA 1
ATOM 3634 C C . ALA A 1 444 ? 20.078 22.938 16.312 1 67.19 444 ALA A C 1
ATOM 3636 O O . ALA A 1 444 ? 19.609 21.828 16.547 1 67.19 444 ALA A O 1
ATOM 3637 N N . PRO A 1 445 ? 21.172 23.453 16.984 1 60.34 445 PRO A N 1
ATOM 3638 C CA . PRO A 1 445 ? 21.625 22.781 18.188 1 60.34 445 PRO A CA 1
ATOM 3639 C C . PRO A 1 445 ? 20.516 22.594 19.219 1 60.34 445 PRO A C 1
ATOM 3641 O O . PRO A 1 445 ? 19.75 23.516 19.484 1 60.34 445 PRO A O 1
ATOM 3644 N N . SER A 1 446 ? 19.75 21.531 19.031 1 57.94 446 SER A N 1
ATOM 3645 C CA . SER A 1 446 ? 18.812 21.328 20.141 1 57.94 446 SER A CA 1
ATOM 3646 C C . SER A 1 446 ? 19.406 20.438 21.219 1 57.94 446 SER A C 1
ATOM 3648 O O . SER A 1 446 ? 20.297 19.625 20.938 1 57.94 446 SER A O 1
ATOM 3650 N N . TYR A 1 447 ? 19.344 20.906 22.547 1 53.44 447 TYR A N 1
ATOM 3651 C CA . TYR A 1 447 ? 19.922 20.266 23.719 1 53.44 447 TYR A CA 1
ATOM 3652 C C . TYR A 1 447 ? 19.672 18.766 23.688 1 53.44 447 TYR A C 1
ATOM 3654 O O . TYR A 1 447 ? 20.438 18 24.297 1 53.44 447 TYR A O 1
ATOM 3662 N N . GLU A 1 448 ? 18.547 18.328 23.203 1 52.16 448 GLU A N 1
ATOM 3663 C CA . GLU A 1 448 ? 18.203 16.938 23.484 1 52.16 448 GLU A CA 1
ATOM 3664 C C . GLU A 1 448 ? 17.641 16.25 22.234 1 52.16 448 GLU A C 1
ATOM 3666 O O . GLU A 1 448 ? 16.625 16.672 21.688 1 52.16 448 GLU A O 1
ATOM 3671 N N . GLY A 1 449 ? 18.656 15.766 21.266 1 56.16 449 GLY A N 1
ATOM 3672 C CA . GLY A 1 449 ? 18 14.859 20.312 1 56.16 449 GLY A CA 1
ATOM 3673 C C . GLY A 1 449 ? 18.875 14.516 19.125 1 56.16 449 GLY A C 1
ATOM 3674 O O . GLY A 1 449 ? 19.859 15.211 18.844 1 56.16 449 GLY A O 1
ATOM 3675 N N . CYS A 1 450 ? 19.078 13.352 18.875 1 58.41 450 CYS A N 1
ATOM 3676 C CA . CYS A 1 450 ? 19.797 12.742 17.766 1 58.41 450 CYS A CA 1
ATOM 3677 C C . CYS A 1 450 ? 18.906 12.648 16.531 1 58.41 450 CYS A C 1
ATOM 3679 O O . CYS A 1 450 ? 17.688 12.453 16.641 1 58.41 450 CYS A O 1
ATOM 3681 N N . VAL A 1 451 ? 19.531 13.312 15.453 1 70.19 451 VAL A N 1
ATOM 3682 C CA . VAL A 1 451 ? 18.875 13.047 14.172 1 70.19 451 VAL A CA 1
ATOM 3683 C C . VAL A 1 451 ? 19.578 11.898 13.461 1 70.19 451 VAL A C 1
ATOM 3685 O O . VAL A 1 451 ? 20.812 11.898 13.328 1 70.19 451 VAL A O 1
ATOM 3688 N N . MET B 1 1 ? 12.344 84.5 47.656 1 25.59 1 MET B N 1
ATOM 3689 C CA . MET B 1 1 ? 12.227 84.312 46.219 1 25.59 1 MET B CA 1
ATOM 3690 C C . MET B 1 1 ? 11.359 83.125 45.875 1 25.59 1 MET B C 1
ATOM 3692 O O . MET B 1 1 ? 11.711 82 46.25 1 25.59 1 MET B O 1
ATOM 3696 N N . ASP B 1 2 ? 10.062 83.188 46.062 1 31.38 2 ASP B N 1
ATOM 3697 C CA . ASP B 1 2 ? 8.977 82.25 45.844 1 31.38 2 ASP B CA 1
ATOM 3698 C C . ASP B 1 2 ? 9.086 81.562 44.5 1 31.38 2 ASP B C 1
ATOM 3700 O O . ASP B 1 2 ? 9.062 82.25 43.469 1 31.38 2 ASP B O 1
ATOM 3704 N N . SER B 1 3 ? 10.047 80.688 44.219 1 38.62 3 SER B N 1
ATOM 3705 C CA . SER B 1 3 ? 10.297 80 43 1 38.62 3 SER B CA 1
ATOM 3706 C C . SER B 1 3 ? 8.992 79.562 42.312 1 38.62 3 SER B C 1
ATOM 3708 O O . SER B 1 3 ? 8.297 78.688 42.75 1 38.62 3 SER B O 1
ATOM 3710 N N . ASN B 1 4 ? 8.203 80.5 41.844 1 39.28 4 ASN B N 1
ATOM 3711 C CA . ASN B 1 4 ? 7.035 80.375 41 1 39.28 4 ASN B CA 1
ATOM 3712 C C . ASN B 1 4 ? 7.285 79.375 39.875 1 39.28 4 ASN B C 1
ATOM 3714 O O . ASN B 1 4 ? 7.918 79.688 38.875 1 39.28 4 ASN B O 1
ATOM 3718 N N . ILE B 1 5 ? 7.684 78.188 40.094 1 47.28 5 ILE B N 1
ATOM 3719 C CA . ILE B 1 5 ? 7.621 77.188 39.031 1 47.28 5 ILE B CA 1
ATOM 3720 C C . ILE B 1 5 ? 6.438 77.438 38.094 1 47.28 5 ILE B C 1
ATOM 3722 O O . ILE B 1 5 ? 5.297 77.562 38.562 1 47.28 5 ILE B O 1
ATOM 3726 N N . ASP B 1 6 ? 6.605 78.188 37.094 1 51.34 6 ASP B N 1
ATOM 3727 C CA . ASP B 1 6 ? 5.574 78.5 36.094 1 51.34 6 ASP B CA 1
ATOM 3728 C C . ASP B 1 6 ? 4.734 77.25 35.812 1 51.34 6 ASP B C 1
ATOM 3730 O O . ASP B 1 6 ? 5.277 76.188 35.562 1 51.34 6 ASP B O 1
ATOM 3734 N N . GLN B 1 7 ? 3.459 77.125 36.406 1 56.22 7 GLN B N 1
ATOM 3735 C CA . GLN B 1 7 ? 2.375 76.125 36.344 1 56.22 7 GLN B CA 1
ATOM 3736 C C . GLN B 1 7 ? 2.264 75.5 34.969 1 56.22 7 GLN B C 1
ATOM 3738 O O . GLN B 1 7 ? 1.884 74.375 34.812 1 56.22 7 GLN B O 1
ATOM 3743 N N . ASP B 1 8 ? 2.746 76.25 34 1 66.69 8 ASP B N 1
ATOM 3744 C CA . ASP B 1 8 ? 2.557 75.75 32.625 1 66.69 8 ASP B CA 1
ATOM 3745 C C . ASP B 1 8 ? 3.492 74.562 32.344 1 66.69 8 ASP B C 1
ATOM 3747 O O . ASP B 1 8 ? 3.215 73.75 31.453 1 66.69 8 ASP B O 1
ATOM 3751 N N . GLU B 1 9 ? 4.473 74.312 33.188 1 81.06 9 GLU B N 1
ATOM 3752 C CA . GLU B 1 9 ? 5.488 73.312 32.906 1 81.06 9 GLU B CA 1
ATOM 3753 C C . GLU B 1 9 ? 5.051 71.938 33.438 1 81.06 9 GLU B C 1
ATOM 3755 O O . GLU B 1 9 ? 5.699 70.938 33.156 1 81.06 9 GLU B O 1
ATOM 3760 N N . LEU B 1 10 ? 3.971 71.875 34.062 1 90.5 10 LEU B N 1
ATOM 3761 C CA . LEU B 1 10 ? 3.539 70.625 34.656 1 90.5 10 LEU B CA 1
ATOM 3762 C C . LEU B 1 10 ? 2.381 70 33.875 1 90.5 10 LEU B C 1
ATOM 3764 O O . LEU B 1 10 ? 1.716 69.062 34.344 1 90.5 10 LEU B O 1
ATOM 3768 N N . PHE B 1 11 ? 2.145 70.625 32.688 1 92.31 11 PHE B N 1
ATOM 3769 C CA . PHE B 1 11 ? 1.037 70.125 31.875 1 92.31 11 PHE B CA 1
ATOM 3770 C C . PHE B 1 11 ? 1.552 69.375 30.641 1 92.31 11 PHE B C 1
ATOM 3772 O O . PHE B 1 11 ? 2.574 69.812 30.062 1 92.31 11 PHE B O 1
ATOM 3779 N N . CYS B 1 12 ? 0.854 68.438 30.297 1 93.56 12 CYS B N 1
ATOM 3780 C CA . CYS B 1 12 ? 1.163 67.688 29.094 1 93.56 12 CYS B CA 1
ATOM 3781 C C . CYS B 1 12 ? 0.766 68.438 27.844 1 93.56 12 CYS B C 1
ATOM 3783 O O . CYS B 1 12 ? -0.348 69 27.766 1 93.56 12 CYS B O 1
ATOM 3785 N N . SER B 1 13 ? 1.642 68.5 26.812 1 92.75 13 SER B N 1
ATOM 3786 C CA . SER B 1 13 ? 1.393 69.25 25.609 1 92.75 13 SER B CA 1
ATOM 3787 C C . SER B 1 13 ? 0.335 68.625 24.719 1 92.75 13 SER B C 1
ATOM 3789 O O . SER B 1 13 ? -0.225 69.25 23.844 1 92.75 13 SER B O 1
ATOM 3791 N N . ILE B 1 14 ? -0.026 67.375 25.031 1 91.62 14 ILE B N 1
ATOM 3792 C CA . ILE B 1 14 ? -0.967 66.625 24.172 1 91.62 14 ILE B CA 1
ATOM 3793 C C . ILE B 1 14 ? -2.381 66.812 24.734 1 91.62 14 ILE B C 1
ATOM 3795 O O . ILE B 1 14 ? -3.297 67.188 24.031 1 91.62 14 ILE B O 1
ATOM 3799 N N . CYS B 1 15 ? -2.527 66.438 25.953 1 91.12 15 CYS B N 1
ATOM 3800 C CA . CYS B 1 15 ? -3.863 66.438 26.531 1 91.12 15 CYS B CA 1
ATOM 3801 C C . CYS B 1 15 ? -4.117 67.75 27.266 1 91.12 15 CYS B C 1
ATOM 3803 O O . CYS B 1 15 ? -5.258 68.062 27.609 1 91.12 15 CYS B O 1
ATOM 3805 N N . GLU B 1 16 ? -3.062 68.562 27.672 1 91.31 16 GLU B N 1
ATOM 3806 C CA . GLU B 1 16 ? -3.123 69.875 28.328 1 91.31 16 GLU B CA 1
ATOM 3807 C C . GLU B 1 16 ? -3.594 69.75 29.766 1 91.31 16 GLU B C 1
ATOM 3809 O O . GLU B 1 16 ? -4.246 70.625 30.297 1 91.31 16 GLU B O 1
ATOM 3814 N N . ASN B 1 17 ? -3.359 68.625 30.328 1 90.69 17 ASN B N 1
ATOM 3815 C CA . ASN B 1 17 ? -3.611 68.375 31.75 1 90.69 17 ASN B CA 1
ATOM 3816 C C . ASN B 1 17 ? -2.322 68.062 32.5 1 90.69 17 ASN B C 1
ATOM 3818 O O . ASN B 1 17 ? -1.256 67.938 31.891 1 90.69 17 ASN B O 1
ATOM 3822 N N . TYR B 1 18 ? -2.525 68.062 33.875 1 90.12 18 TYR B N 1
ATOM 3823 C CA . TYR B 1 18 ? -1.379 67.625 34.656 1 90.12 18 TYR B CA 1
ATOM 3824 C C . TYR B 1 18 ? -0.874 66.25 34.188 1 90.12 18 TYR B C 1
ATOM 3826 O O . TYR B 1 18 ? -1.669 65.375 33.875 1 90.12 18 TYR B O 1
ATOM 3834 N N . PHE B 1 19 ? 0.392 66.125 34.156 1 92.38 19 PHE B N 1
ATOM 3835 C CA . PHE B 1 19 ? 1.017 64.875 33.719 1 92.38 19 PHE B CA 1
ATOM 3836 C C . PHE B 1 19 ? 0.489 63.688 34.5 1 92.38 19 PHE B C 1
ATOM 3838 O O . PHE B 1 19 ? 0.319 63.781 35.719 1 92.38 19 PHE B O 1
ATOM 3845 N N . ILE B 1 20 ? 0.188 62.719 33.719 1 90.06 20 ILE B N 1
ATOM 3846 C CA . ILE B 1 20 ? -0.053 61.406 34.344 1 90.06 20 ILE B CA 1
ATOM 3847 C C . ILE B 1 20 ? 1.02 60.406 33.875 1 90.06 20 ILE B C 1
ATOM 3849 O O . ILE B 1 20 ? 1.188 60.188 32.688 1 90.06 20 ILE B O 1
ATOM 3853 N N . ASP B 1 21 ? 1.684 59.812 34.812 1 91.5 21 ASP B N 1
ATOM 3854 C CA . ASP B 1 21 ? 2.799 58.938 34.5 1 91.5 21 ASP B CA 1
ATOM 3855 C C . ASP B 1 21 ? 3.719 59.531 33.469 1 91.5 21 ASP B C 1
ATOM 3857 O O . ASP B 1 21 ? 3.844 59 32.344 1 91.5 21 ASP B O 1
ATOM 3861 N N . PRO B 1 22 ? 4.32 60.625 33.844 1 93.69 22 PRO B N 1
ATOM 3862 C CA . PRO B 1 22 ? 5.117 61.375 32.875 1 93.69 22 PRO B CA 1
ATOM 3863 C C . PRO B 1 22 ? 6.328 60.594 32.375 1 93.69 22 PRO B C 1
ATOM 3865 O O . PRO B 1 22 ? 7.012 59.938 33.156 1 93.69 22 PRO B O 1
ATOM 3868 N N . VAL B 1 23 ? 6.496 60.625 31.062 1 92.94 23 VAL B N 1
ATOM 3869 C CA . VAL B 1 23 ? 7.645 59.969 30.438 1 92.94 23 VAL B CA 1
ATOM 3870 C C . VAL B 1 23 ? 8.414 61 29.594 1 92.94 23 VAL B C 1
ATOM 3872 O O . VAL B 1 23 ? 7.816 61.906 29.016 1 92.94 23 VAL B O 1
ATOM 3875 N N . THR B 1 24 ? 9.781 60.844 29.625 1 91.25 24 THR B N 1
ATOM 3876 C CA . THR B 1 24 ? 10.633 61.719 28.828 1 91.25 24 THR B CA 1
ATOM 3877 C C . THR B 1 24 ? 11.289 60.938 27.688 1 91.25 24 THR B C 1
ATOM 3879 O O . THR B 1 24 ? 11.82 59.844 27.906 1 91.25 24 THR B O 1
ATOM 3882 N N . ILE B 1 25 ? 11.156 61.438 26.562 1 90.62 25 ILE B N 1
ATOM 3883 C CA . ILE B 1 25 ? 11.672 60.719 25.406 1 90.62 25 ILE B CA 1
ATOM 3884 C C . ILE B 1 25 ? 13.031 61.312 25 1 90.62 25 ILE B C 1
ATOM 3886 O O . ILE B 1 25 ? 13.578 62.156 25.703 1 90.62 25 ILE B O 1
ATOM 3890 N N . GLY B 1 26 ? 13.688 60.844 23.984 1 86.38 26 GLY B N 1
ATOM 3891 C CA . GLY B 1 26 ? 15.07 61.125 23.625 1 86.38 26 GLY B CA 1
ATOM 3892 C C . GLY B 1 26 ? 15.328 62.594 23.359 1 86.38 26 GLY B C 1
ATOM 3893 O O . GLY B 1 26 ? 16.375 63.125 23.734 1 86.38 26 GLY B O 1
ATOM 3894 N N . CYS B 1 27 ? 14.398 63.312 22.828 1 87.44 27 CYS B N 1
ATOM 3895 C CA . CYS B 1 27 ? 14.594 64.688 22.469 1 87.44 27 CYS B CA 1
ATOM 3896 C C . CYS B 1 27 ? 14.508 65.562 23.719 1 87.44 27 CYS B C 1
ATOM 3898 O O . CYS B 1 27 ? 14.828 66.75 23.656 1 87.44 27 CYS B O 1
ATOM 3900 N N . GLY B 1 28 ? 13.992 65 24.828 1 87.75 28 GLY B N 1
ATOM 3901 C CA . GLY B 1 28 ? 13.938 65.75 26.078 1 87.75 28 GLY B CA 1
ATOM 3902 C C . GLY B 1 28 ? 12.539 66.188 26.469 1 87.75 28 GLY B C 1
ATOM 3903 O O . GLY B 1 28 ? 12.297 66.625 27.594 1 87.75 28 GLY B O 1
ATOM 3904 N N . HIS B 1 29 ? 11.664 66.062 25.547 1 89.81 29 HIS B N 1
ATOM 3905 C CA . HIS B 1 29 ? 10.289 66.438 25.844 1 89.81 29 HIS B CA 1
ATOM 3906 C C . HIS B 1 29 ? 9.602 65.312 26.672 1 89.81 29 HIS B C 1
ATOM 3908 O O . HIS B 1 29 ? 9.922 64.125 26.547 1 89.81 29 HIS B O 1
ATOM 3914 N N . SER B 1 30 ? 8.641 65.812 27.578 1 92.56 30 SER B N 1
ATOM 3915 C CA . SER B 1 30 ? 7.918 64.875 28.422 1 92.56 30 SER B CA 1
ATOM 3916 C C . SER B 1 30 ? 6.426 64.875 28.109 1 92.56 30 SER B C 1
ATOM 3918 O O . SER B 1 30 ? 5.875 65.938 27.719 1 92.56 30 SER B O 1
ATOM 3920 N N . PHE B 1 31 ? 5.84 63.781 28.266 1 93.44 31 PHE B N 1
ATOM 3921 C CA . PHE B 1 31 ? 4.418 63.594 28 1 93.44 31 PHE B CA 1
ATOM 3922 C C . PHE B 1 31 ? 3.828 62.562 28.984 1 93.44 31 PHE B C 1
ATOM 3924 O O . PHE B 1 31 ? 4.566 61.875 29.688 1 93.44 31 PHE B O 1
ATOM 3931 N N . CYS B 1 32 ? 2.436 62.656 29.047 1 93.62 32 CYS B N 1
ATOM 3932 C CA . CYS B 1 32 ? 1.807 61.5 29.703 1 93.62 32 CYS B CA 1
ATOM 3933 C C . CYS B 1 32 ? 2.098 60.219 28.953 1 93.62 32 CYS B C 1
ATOM 3935 O O . CYS B 1 32 ? 2.041 60.188 27.719 1 93.62 32 CYS B O 1
ATOM 3937 N N . ARG B 1 33 ? 2.42 59.188 29.594 1 92.25 33 ARG B N 1
ATOM 3938 C CA . ARG B 1 33 ? 2.637 57.906 28.938 1 92.25 33 ARG B CA 1
ATOM 3939 C C . ARG B 1 33 ? 1.431 57.5 28.078 1 92.25 33 ARG B C 1
ATOM 3941 O O . ARG B 1 33 ? 1.575 57.156 26.906 1 92.25 33 ARG B O 1
ATOM 3948 N N . PRO B 1 34 ? 0.232 57.562 28.641 1 91.44 34 PRO B N 1
ATOM 3949 C CA . PRO B 1 34 ? -0.931 57.188 27.844 1 91.44 34 PRO B CA 1
ATOM 3950 C C . PRO B 1 34 ? -1.109 58.062 26.609 1 91.44 34 PRO B C 1
ATOM 3952 O O . PRO B 1 34 ? -1.519 57.594 25.547 1 91.44 34 PRO B O 1
ATOM 3955 N N . CYS B 1 35 ? -0.826 59.406 26.766 1 92.19 35 CYS B N 1
ATOM 3956 C CA . CYS B 1 35 ? -0.942 60.281 25.641 1 92.19 35 CYS B CA 1
ATOM 3957 C C . CYS B 1 35 ? 0.049 59.938 24.531 1 92.19 35 CYS B C 1
ATOM 3959 O O . CYS B 1 35 ? -0.309 59.875 23.359 1 92.19 35 CYS B O 1
ATOM 3961 N N . LEU B 1 36 ? 1.2 59.625 24.953 1 91.31 36 LEU B N 1
ATOM 3962 C CA . LEU B 1 36 ? 2.234 59.281 23.984 1 91.31 36 LEU B CA 1
ATOM 3963 C C . LEU B 1 36 ? 1.903 57.938 23.297 1 91.31 36 LEU B C 1
ATOM 3965 O O . LEU B 1 36 ? 2.074 57.812 22.078 1 91.31 36 LEU B O 1
ATOM 3969 N N . CYS B 1 37 ? 1.485 56.969 24.031 1 89.06 37 CYS B N 1
ATOM 3970 C CA . CYS B 1 37 ? 1.125 55.656 23.516 1 89.06 37 CYS B CA 1
ATOM 3971 C C . CYS B 1 37 ? 0.046 55.781 22.438 1 89.06 37 CYS B C 1
ATOM 3973 O O . CYS B 1 37 ? 0.171 55.188 21.359 1 89.06 37 CYS B O 1
ATOM 3975 N N . ILE B 1 38 ? -0.989 56.5 22.734 1 88.5 38 ILE B N 1
ATOM 3976 C CA . ILE B 1 38 ? -2.092 56.688 21.812 1 88.5 38 ILE B CA 1
ATOM 3977 C C . ILE B 1 38 ? -1.597 57.406 20.562 1 88.5 38 ILE B C 1
ATOM 3979 O O . ILE B 1 38 ? -1.94 57.031 19.438 1 88.5 38 ILE B O 1
ATOM 3983 N N . PHE B 1 39 ? -0.764 58.406 20.812 1 90.94 39 PHE B N 1
ATOM 3984 C CA . PHE B 1 39 ? -0.222 59.188 19.703 1 90.94 39 PHE B CA 1
ATOM 3985 C C . PHE B 1 39 ? 0.601 58.281 18.781 1 90.94 39 PHE B C 1
ATOM 3987 O O . PHE B 1 39 ? 0.436 58.344 17.562 1 90.94 39 PHE B O 1
ATOM 3994 N N . TRP B 1 40 ? 1.451 57.469 19.281 1 89.19 40 TRP B N 1
ATOM 3995 C CA . TRP B 1 40 ? 2.359 56.656 18.5 1 89.19 40 TRP B CA 1
ATOM 3996 C C . TRP B 1 40 ? 1.604 55.5 17.812 1 89.19 40 TRP B C 1
ATOM 3998 O O . TRP B 1 40 ? 2.059 55 16.797 1 89.19 40 TRP B O 1
ATOM 4008 N N . GLU B 1 41 ? 0.581 55.094 18.359 1 84.81 41 GLU B N 1
ATOM 4009 C CA . GLU B 1 41 ? -0.231 54.062 17.734 1 84.81 41 GLU B CA 1
ATOM 4010 C C . GLU B 1 41 ? -0.864 54.562 16.438 1 84.81 41 GLU B C 1
ATOM 4012 O O . GLU B 1 41 ? -1.045 53.812 15.492 1 84.81 41 GLU B O 1
ATOM 4017 N N . GLU B 1 42 ? -1.248 55.75 16.469 1 85.88 42 GLU B N 1
ATOM 4018 C CA . GLU B 1 42 ? -1.959 56.312 15.328 1 85.88 42 GLU B CA 1
ATOM 4019 C C . GLU B 1 42 ? -0.987 56.906 14.305 1 85.88 42 GLU B C 1
ATOM 4021 O O . GLU B 1 42 ? -1.336 57.094 13.133 1 85.88 42 GLU B O 1
ATOM 4026 N N . ALA B 1 43 ? 0.194 57.156 14.797 1 85.19 43 ALA B N 1
ATOM 4027 C CA . ALA B 1 43 ? 1.185 57.781 13.93 1 85.19 43 ALA B CA 1
ATOM 4028 C C . ALA B 1 43 ? 1.913 56.75 13.078 1 85.19 43 ALA B C 1
ATOM 4030 O O . ALA B 1 43 ? 1.949 55.562 13.422 1 85.19 43 ALA B O 1
ATOM 4031 N N . PRO B 1 44 ? 2.336 57.219 11.977 1 82.81 44 PRO B N 1
ATOM 4032 C CA . PRO B 1 44 ? 3.109 56.312 11.117 1 82.81 44 PRO B CA 1
ATOM 4033 C C . PRO B 1 44 ? 4.438 55.875 11.742 1 82.81 44 PRO B C 1
ATOM 4035 O O . PRO B 1 44 ? 4.973 56.594 12.594 1 82.81 44 PRO B O 1
ATOM 4038 N N . TYR B 1 45 ? 4.93 54.844 11.344 1 81.75 45 TYR B N 1
ATOM 4039 C CA . TYR B 1 45 ? 6.234 54.375 11.789 1 81.75 45 TYR B CA 1
ATOM 4040 C C . TYR B 1 45 ? 7.359 55.031 10.992 1 81.75 45 TYR B C 1
ATOM 4042 O O . TYR B 1 45 ? 7.242 55.188 9.773 1 81.75 45 TYR B O 1
ATOM 4050 N N . PRO B 1 46 ? 8.312 55.281 11.758 1 86.25 46 PRO B N 1
ATOM 4051 C CA . PRO B 1 46 ? 8.703 55.031 13.148 1 86.25 46 PRO B CA 1
ATOM 4052 C C . PRO B 1 46 ? 8.172 56.094 14.102 1 86.25 46 PRO B C 1
ATOM 4054 O O . PRO B 1 46 ? 7.801 57.188 13.664 1 86.25 46 PRO B O 1
ATOM 4057 N N . PRO B 1 47 ? 8.164 55.844 15.312 1 87.88 47 PRO B N 1
ATOM 4058 C CA . PRO B 1 47 ? 7.668 56.812 16.312 1 87.88 47 PRO B CA 1
ATOM 4059 C C . PRO B 1 47 ? 8.469 58.094 16.328 1 87.88 47 PRO B C 1
ATOM 4061 O O . PRO B 1 47 ? 9.688 58.094 16.141 1 87.88 47 PRO B O 1
ATOM 4064 N N . TYR B 1 48 ? 7.738 59.25 16.516 1 90.81 48 TYR B N 1
ATOM 4065 C CA . TYR B 1 48 ? 8.367 60.562 16.562 1 90.81 48 TYR B CA 1
ATOM 4066 C C . TYR B 1 48 ? 7.754 61.406 17.656 1 90.81 48 TYR B C 1
ATOM 4068 O O . TYR B 1 48 ? 6.672 61.094 18.172 1 90.81 48 TYR B O 1
ATOM 4076 N N . CYS B 1 49 ? 8.477 62.438 18.109 1 91.38 49 CYS B N 1
ATOM 4077 C CA . CYS B 1 49 ? 8.008 63.344 19.156 1 91.38 49 CYS B CA 1
ATOM 4078 C C . CYS B 1 49 ? 6.867 64.188 18.656 1 91.38 49 CYS B C 1
ATOM 4080 O O . CYS B 1 49 ? 6.98 64.812 17.609 1 91.38 49 CYS B O 1
ATOM 4082 N N . PRO B 1 50 ? 5.797 64.312 19.359 1 91.5 50 PRO B N 1
ATOM 4083 C CA . PRO B 1 50 ? 4.637 65.125 18.953 1 91.5 50 PRO B CA 1
ATOM 4084 C C . PRO B 1 50 ? 4.934 66.625 18.891 1 91.5 50 PRO B C 1
ATOM 4086 O O . PRO B 1 50 ? 4.211 67.375 18.234 1 91.5 50 PRO B O 1
ATOM 4089 N N . VAL B 1 51 ? 5.988 67.062 19.531 1 92.25 51 VAL B N 1
ATOM 4090 C CA . VAL B 1 51 ? 6.262 68.5 19.641 1 92.25 51 VAL B CA 1
ATOM 4091 C C . VAL B 1 51 ? 7.348 68.875 18.641 1 92.25 51 VAL B C 1
ATOM 4093 O O . VAL B 1 51 ? 7.125 69.688 17.766 1 92.25 51 VAL B O 1
ATOM 4096 N N . CYS B 1 52 ? 8.492 68.188 18.672 1 92.12 52 CYS B N 1
ATOM 4097 C CA . CYS B 1 52 ? 9.609 68.625 17.828 1 92.12 52 CYS B CA 1
ATOM 4098 C C . CYS B 1 52 ? 9.727 67.75 16.594 1 92.12 52 CYS B C 1
ATOM 4100 O O . CYS B 1 52 ? 10.508 68 15.688 1 92.12 52 CYS B O 1
ATOM 4102 N N . ARG B 1 53 ? 9.117 66.562 16.562 1 91.31 53 ARG B N 1
ATOM 4103 C CA . ARG B 1 53 ? 9.031 65.625 15.422 1 91.31 53 ARG B CA 1
ATOM 4104 C C . ARG B 1 53 ? 10.328 64.875 15.234 1 91.31 53 ARG B C 1
ATOM 4106 O O . ARG B 1 53 ? 10.562 64.25 14.172 1 91.31 53 ARG B O 1
ATOM 4113 N N . GLU B 1 54 ? 11.125 64.875 16.188 1 90.38 54 GLU B N 1
ATOM 4114 C CA . GLU B 1 54 ? 12.328 64.062 16.156 1 90.38 54 GLU B CA 1
ATOM 4115 C C . GLU B 1 54 ? 11.984 62.594 16.344 1 90.38 54 GLU B C 1
ATOM 4117 O O . GLU B 1 54 ? 11.109 62.219 17.125 1 90.38 54 GLU B O 1
ATOM 4122 N N . THR B 1 55 ? 12.734 61.75 15.664 1 88.75 55 THR B N 1
ATOM 4123 C CA . THR B 1 55 ? 12.492 60.312 15.734 1 88.75 55 THR B CA 1
ATOM 4124 C C . THR B 1 55 ? 12.852 59.781 17.125 1 88.75 55 THR B C 1
ATOM 4126 O O . THR B 1 55 ? 13.867 60.188 17.703 1 88.75 55 THR B O 1
ATOM 4129 N N . SER B 1 56 ? 11.969 59.031 17.688 1 81.69 56 SER B N 1
ATOM 4130 C CA . SER B 1 56 ? 12.18 58.5 19.031 1 81.69 56 SER B CA 1
ATOM 4131 C C . SER B 1 56 ? 12.117 56.969 19.031 1 81.69 56 SER B C 1
ATOM 4133 O O . SER B 1 56 ? 11.5 56.375 18.156 1 81.69 56 SER B O 1
ATOM 4135 N N . HIS B 1 57 ? 13.008 56.469 19.938 1 72.75 57 HIS B N 1
ATOM 4136 C CA . HIS B 1 57 ? 12.93 55.031 20.141 1 72.75 57 HIS B CA 1
ATOM 4137 C C . HIS B 1 57 ? 11.898 54.688 21.203 1 72.75 57 HIS B C 1
ATOM 4139 O O . HIS B 1 57 ? 11.617 55.5 22.094 1 72.75 57 HIS B O 1
ATOM 4145 N N . GLN B 1 58 ? 11.188 53.625 21.125 1 64.81 58 GLN B N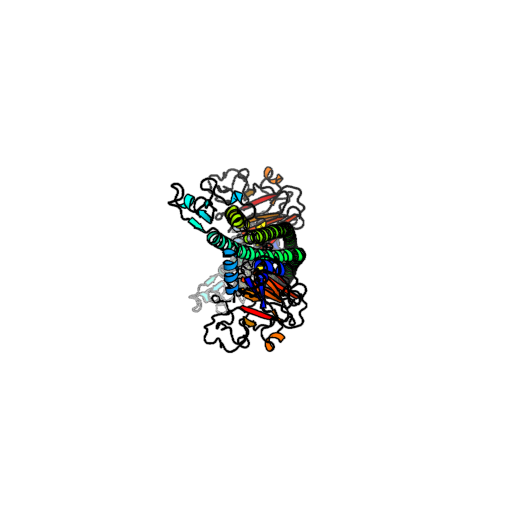 1
ATOM 4146 C CA . GLN B 1 58 ? 10.031 53.219 21.922 1 64.81 58 GLN B CA 1
ATOM 4147 C C . GLN B 1 58 ? 10.438 52.938 23.375 1 64.81 58 GLN B C 1
ATOM 4149 O O . GLN B 1 58 ? 9.578 52.719 24.234 1 64.81 58 GLN B O 1
ATOM 4154 N N . MET B 1 59 ? 11.703 53.25 23.75 1 66.25 59 MET B N 1
ATOM 4155 C CA . MET B 1 59 ? 12.016 52.906 25.141 1 66.25 59 MET B CA 1
ATOM 4156 C C . MET B 1 59 ? 12.016 54.156 26.016 1 66.25 59 MET B C 1
ATOM 4158 O O . MET B 1 59 ? 12.758 55.125 25.75 1 66.25 59 MET B O 1
ATOM 4162 N N . PHE B 1 60 ? 10.953 54.312 26.797 1 76.31 60 PHE B N 1
ATOM 4163 C CA . PHE B 1 60 ? 10.969 55.438 27.734 1 76.31 60 PHE B CA 1
ATOM 4164 C C . PHE B 1 60 ? 10.625 54.969 29.141 1 76.31 60 PHE B C 1
ATOM 4166 O O . PHE B 1 60 ? 9.992 53.938 29.312 1 76.31 60 PHE B O 1
ATOM 4173 N N . LYS B 1 61 ? 11.32 55.719 30.016 1 81.5 61 LYS B N 1
ATOM 4174 C CA . LYS B 1 61 ? 11.086 55.469 31.422 1 81.5 61 LYS B CA 1
ATOM 4175 C C . LYS B 1 61 ? 10.312 56.594 32.062 1 81.5 61 LYS B C 1
ATOM 4177 O O . LYS B 1 61 ? 10.336 57.75 31.578 1 81.5 61 LYS B O 1
ATOM 4182 N N . THR B 1 62 ? 9.602 56.281 33.062 1 87.81 62 THR B N 1
ATOM 4183 C CA . THR B 1 62 ? 8.836 57.281 33.812 1 87.81 62 THR B CA 1
ATOM 4184 C C . THR B 1 62 ? 9.758 58.344 34.438 1 87.81 62 THR B C 1
ATOM 4186 O O . THR B 1 62 ? 10.82 58 34.938 1 87.81 62 THR B O 1
ATOM 4189 N N . ASN B 1 63 ? 9.422 59.594 34.25 1 91.19 63 ASN B N 1
ATOM 4190 C CA . ASN B 1 63 ? 10.117 60.688 34.875 1 91.19 63 ASN B CA 1
ATOM 4191 C C . ASN B 1 63 ? 9.664 60.906 36.312 1 91.19 63 ASN B C 1
ATOM 4193 O O . ASN B 1 63 ? 8.648 61.531 36.562 1 91.19 63 ASN B O 1
ATOM 4197 N N . ILE B 1 64 ? 10.383 60.469 37.25 1 91 64 ILE B N 1
ATOM 4198 C CA . ILE B 1 64 ? 10 60.406 38.656 1 91 64 ILE B CA 1
ATOM 4199 C C . ILE B 1 64 ? 9.898 61.812 39.219 1 91 64 ILE B C 1
ATOM 4201 O O . ILE B 1 64 ? 8.984 62.125 40 1 91 64 ILE B O 1
ATOM 4205 N N . VAL B 1 65 ? 10.828 62.688 38.875 1 90.88 65 VAL B N 1
ATOM 4206 C CA . VAL B 1 65 ? 10.852 64.062 39.406 1 90.88 65 VAL B CA 1
ATOM 4207 C C . VAL B 1 65 ? 9.602 64.812 38.969 1 90.88 65 VAL B C 1
ATOM 4209 O O . VAL B 1 65 ? 8.93 65.438 39.781 1 90.88 65 VAL B O 1
ATOM 4212 N N . LEU B 1 66 ? 9.414 64.688 37.75 1 91.25 66 LEU B N 1
ATOM 4213 C CA . LEU B 1 66 ? 8.227 65.312 37.219 1 91.25 66 LEU B CA 1
ATOM 4214 C C . LEU B 1 66 ? 6.961 64.75 37.844 1 91.25 66 LEU B C 1
ATOM 4216 O O . LEU B 1 66 ? 6.02 65.5 38.125 1 91.25 66 LEU B O 1
ATOM 4220 N N . LYS B 1 67 ? 6.926 63.5 38.062 1 90.81 67 LYS B N 1
ATOM 4221 C CA . LYS B 1 67 ? 5.793 62.812 38.688 1 90.81 67 LYS B CA 1
ATOM 4222 C C . LYS B 1 67 ? 5.555 63.375 40.094 1 90.81 67 LYS B C 1
ATOM 4224 O O . LYS B 1 67 ? 4.418 63.688 40.469 1 90.81 67 LYS B O 1
ATOM 4229 N N . THR B 1 68 ? 6.57 63.594 40.781 1 88.81 68 THR B N 1
ATOM 4230 C CA . THR B 1 68 ? 6.488 64.125 42.156 1 88.81 68 THR B CA 1
ATOM 4231 C C . THR B 1 68 ? 6.027 65.562 42.156 1 88.81 68 THR B C 1
ATOM 4233 O O . THR B 1 68 ? 5.215 65.938 42.969 1 88.81 68 THR B O 1
ATOM 4236 N N . GLN B 1 69 ? 6.582 66.312 41.25 1 89.88 69 GLN B N 1
ATOM 4237 C CA . GLN B 1 69 ? 6.219 67.688 41.156 1 89.88 69 GLN B CA 1
ATOM 4238 C C . GLN B 1 69 ? 4.734 67.875 40.844 1 89.88 69 GLN B C 1
ATOM 4240 O O . GLN B 1 69 ? 4.07 68.75 41.406 1 89.88 69 GLN B O 1
ATOM 4245 N N . VAL B 1 70 ? 4.305 67.125 40 1 89.31 70 VAL B N 1
ATOM 4246 C CA . VAL B 1 70 ? 2.893 67.188 39.625 1 89.31 70 VAL B CA 1
ATOM 4247 C C . VAL B 1 70 ? 2.029 66.812 40.844 1 89.31 70 VAL B C 1
ATOM 4249 O O . VAL B 1 70 ? 0.997 67.438 41.094 1 89.31 70 VAL B O 1
ATOM 4252 N N . PHE B 1 71 ? 2.422 65.812 41.594 1 85.62 71 PHE B N 1
ATOM 4253 C CA . PHE B 1 71 ? 1.71 65.375 42.781 1 85.62 71 PHE B CA 1
ATOM 4254 C C . PHE B 1 71 ? 1.61 66.5 43.781 1 85.62 71 PHE B C 1
ATOM 4256 O O . PHE B 1 71 ? 0.534 66.812 44.312 1 85.62 71 PHE B O 1
ATOM 4263 N N . LEU B 1 72 ? 2.684 67.188 43.969 1 83.94 72 LEU B N 1
ATOM 4264 C CA . LEU B 1 72 ? 2.729 68.312 44.906 1 83.94 72 LEU B CA 1
ATOM 4265 C C . LEU B 1 72 ? 1.867 69.5 44.438 1 83.94 72 LEU B C 1
ATOM 4267 O O . LEU B 1 72 ? 1.186 70.125 45.25 1 83.94 72 LEU B O 1
ATOM 4271 N N . ALA B 1 73 ? 1.945 69.688 43.25 1 84 73 ALA B N 1
ATOM 4272 C CA . ALA B 1 73 ? 1.143 70.75 42.656 1 84 73 ALA B CA 1
ATOM 4273 C C . ALA B 1 73 ? -0.349 70.438 42.812 1 84 73 ALA B C 1
ATOM 4275 O O . ALA B 1 73 ? -1.138 71.375 43.094 1 84 73 ALA B O 1
ATOM 4276 N N . ARG B 1 74 ? -0.724 69.25 42.688 1 79.12 74 ARG B N 1
ATOM 4277 C CA . ARG B 1 74 ? -2.119 68.875 42.844 1 79.12 74 ARG B CA 1
ATOM 4278 C C . ARG B 1 74 ? -2.566 69 44.312 1 79.12 74 ARG B C 1
ATOM 4280 O O . ARG B 1 74 ? -3.693 69.375 44.594 1 79.12 74 ARG B O 1
ATOM 4287 N N . TRP B 1 75 ? -1.604 68.625 45.094 1 74.69 75 TRP B N 1
ATOM 4288 C CA . TRP B 1 75 ? -1.884 68.688 46.5 1 74.69 75 TRP B CA 1
ATOM 4289 C C . TRP B 1 75 ? -2.061 70.125 47 1 74.69 75 TRP B C 1
ATOM 4291 O O . TRP B 1 75 ? -2.877 70.375 47.875 1 74.69 75 TRP B O 1
ATOM 4301 N N . ALA B 1 76 ? -1.146 71 46.469 1 71.69 76 ALA B N 1
ATOM 4302 C CA . ALA B 1 76 ? -1.136 72.375 46.906 1 71.69 76 ALA B CA 1
ATOM 4303 C C . ALA B 1 76 ? -2.35 73.125 46.406 1 71.69 76 ALA B C 1
ATOM 4305 O O . ALA B 1 76 ? -2.764 74.125 46.969 1 71.69 76 ALA B O 1
ATOM 4306 N N . ARG B 1 77 ? -2.588 73 45.156 1 61.34 77 ARG B N 1
ATOM 4307 C CA . ARG B 1 77 ? -3.721 73.688 44.594 1 61.34 77 ARG B CA 1
ATOM 4308 C C . ARG B 1 77 ? -5.043 73.062 45.031 1 61.34 77 ARG B C 1
ATOM 4310 O O . ARG B 1 77 ? -5.504 72.062 44.469 1 61.34 77 ARG B O 1
ATOM 4317 N N . PRO B 1 78 ? -5.234 73.25 46.25 1 48.88 78 PRO B N 1
ATOM 4318 C CA . PRO B 1 78 ? -6.578 72.75 46.562 1 48.88 78 PRO B CA 1
ATOM 4319 C C . PRO B 1 78 ? -7.582 73.062 45.438 1 48.88 78 PRO B C 1
ATOM 4321 O O . PRO B 1 78 ? -7.551 74.125 44.844 1 48.88 78 PRO B O 1
ATOM 4324 N N . TYR B 1 79 ? -7.715 72.25 44.531 1 44.84 79 TYR B N 1
ATOM 4325 C CA . TYR B 1 79 ? -8.766 72.5 43.562 1 44.84 79 TYR B CA 1
ATOM 4326 C C . TYR B 1 79 ? -9.742 73.5 44.062 1 44.84 79 TYR B C 1
ATOM 4328 O O . TYR B 1 79 ? -10.211 73.438 45.188 1 44.84 79 TYR B O 1
ATOM 4336 N N . CYS B 1 80 ? -9.516 74.75 43.75 1 43.31 80 CYS B N 1
ATOM 4337 C CA . CYS B 1 80 ? -10.703 75.562 43.75 1 43.31 80 CYS B CA 1
ATOM 4338 C C . CYS B 1 80 ? -11.953 74.75 43.406 1 43.31 80 CYS B C 1
ATOM 4340 O O . CYS B 1 80 ? -12.156 74.375 42.25 1 43.31 80 CYS B O 1
ATOM 4342 N N . LEU B 1 81 ? -12.266 73.688 44.125 1 43.59 81 LEU B N 1
ATOM 4343 C CA . LEU B 1 81 ? -13.516 72.938 44.094 1 43.59 81 LEU B CA 1
ATOM 4344 C C . LEU B 1 81 ? -14.641 73.812 43.531 1 43.59 81 LEU B C 1
ATOM 4346 O O . LEU B 1 81 ? -14.766 75 43.844 1 43.59 81 LEU B O 1
ATOM 4350 N N . PRO B 1 82 ? -15.086 73.562 42.375 1 42.78 82 PRO B N 1
ATOM 4351 C CA . PRO B 1 82 ? -16.328 74.312 42.062 1 42.78 82 PRO B CA 1
ATOM 4352 C C . PRO B 1 82 ? -17.109 74.625 43.344 1 42.78 82 PRO B C 1
ATOM 4354 O O . PRO B 1 82 ? -16.734 74.25 44.438 1 42.78 82 PRO B O 1
ATOM 4357 N N . SER B 1 83 ? -18.641 74.5 43.219 1 45.34 83 SER B N 1
ATOM 4358 C CA . SER B 1 83 ? -19.734 74.938 44.062 1 45.34 83 SER B CA 1
ATOM 4359 C C . SER B 1 83 ? -19.531 74.562 45.5 1 45.34 83 SER B C 1
ATOM 4361 O O . SER B 1 83 ? -19.109 73.438 45.781 1 45.34 83 SER B O 1
ATOM 4363 N N . SER B 1 84 ? -19.188 75.438 46.594 1 49.41 84 SER B N 1
ATOM 4364 C CA . SER B 1 84 ? -19.125 75.688 48.031 1 49.41 84 SER B CA 1
ATOM 4365 C C . SER B 1 84 ? -19.953 74.688 48.812 1 49.41 84 SER B C 1
ATOM 4367 O O . SER B 1 84 ? -19.547 74.25 49.875 1 49.41 84 SER B O 1
ATOM 4369 N N . ALA B 1 85 ? -21.141 74.438 48.344 1 54.25 85 ALA B N 1
ATOM 4370 C CA . ALA B 1 85 ? -22.141 73.812 49.188 1 54.25 85 ALA B CA 1
ATOM 4371 C C . ALA B 1 85 ? -21.891 72.312 49.281 1 54.25 85 ALA B C 1
ATOM 4373 O O . ALA B 1 85 ? -22.094 71.688 50.344 1 54.25 85 ALA B O 1
ATOM 4374 N N . GLU B 1 86 ? -21.312 71.5 48.25 1 57.91 86 GLU B N 1
ATOM 4375 C CA . GLU B 1 86 ? -21.25 70.062 48.219 1 57.91 86 GLU B CA 1
ATOM 4376 C C . GLU B 1 86 ? -20.016 69.5 48.938 1 57.91 86 GLU B C 1
ATOM 4378 O O . GLU B 1 86 ? -19.953 68.375 49.281 1 57.91 86 GLU B O 1
ATOM 4383 N N . GLN B 1 87 ? -19.094 70.312 49.25 1 68.69 87 GLN B N 1
ATOM 4384 C CA . GLN B 1 87 ? -17.844 70 49.938 1 68.69 87 GLN B CA 1
ATOM 4385 C C . GLN B 1 87 ? -17.953 70.188 51.438 1 68.69 87 GLN B C 1
ATOM 4387 O O . GLN B 1 87 ? -17.062 69.812 52.188 1 68.69 87 GLN B O 1
ATOM 4392 N N . MET B 1 88 ? -19.125 70.625 51.594 1 79.44 88 MET B N 1
ATOM 4393 C CA . MET B 1 88 ? -19.281 70.875 53.031 1 79.44 88 MET B CA 1
ATOM 4394 C C . MET B 1 88 ? -20.156 69.75 53.688 1 79.44 88 MET B C 1
ATOM 4396 O O . MET B 1 88 ? -21.125 69.312 53.062 1 79.44 88 MET B O 1
ATOM 4400 N N . CYS B 1 89 ? -19.672 69.25 54.688 1 84 89 CYS B N 1
ATOM 4401 C CA . CYS B 1 89 ? -20.438 68.312 55.469 1 84 89 CYS B CA 1
ATOM 4402 C C . CYS B 1 89 ? -21.766 68.938 55.906 1 84 89 CYS B C 1
ATOM 4404 O O . CYS B 1 89 ? -21.781 70 56.5 1 84 89 CYS B O 1
ATOM 4406 N N . GLU B 1 90 ? -22.828 68.375 55.594 1 81.5 90 GLU B N 1
ATOM 4407 C CA . GLU B 1 90 ? -24.141 68.875 55.938 1 81.5 90 GLU B CA 1
ATOM 4408 C C . GLU B 1 90 ? -24.344 68.938 57.438 1 81.5 90 GLU B C 1
ATOM 4410 O O . GLU B 1 90 ? -25.062 69.75 57.969 1 81.5 90 GLU B O 1
ATOM 4415 N N . ILE B 1 91 ? -23.703 68.062 58.094 1 82.69 91 ILE B N 1
ATOM 4416 C CA . ILE B 1 91 ? -23.922 67.875 59.531 1 82.69 91 ILE B CA 1
ATOM 4417 C C . ILE B 1 91 ? -23.047 68.875 60.312 1 82.69 91 ILE B C 1
ATOM 4419 O O . ILE B 1 91 ? -23.516 69.562 61.219 1 82.69 91 ILE B O 1
ATOM 4423 N N . HIS B 1 92 ? -21.812 69.062 59.875 1 85.69 92 HIS B N 1
ATOM 4424 C CA . HIS B 1 92 ? -20.859 69.812 60.688 1 85.69 92 HIS B CA 1
ATOM 4425 C C . HIS B 1 92 ? -20.469 71.125 60 1 85.69 92 HIS B C 1
ATOM 4427 O O . HIS B 1 92 ? -19.766 71.938 60.625 1 85.69 92 HIS B O 1
ATOM 4433 N N . MET B 1 93 ? -20.906 71.312 58.812 1 83.5 93 MET B N 1
ATOM 4434 C CA . MET B 1 93 ? -20.688 72.5 58.031 1 83.5 93 MET B CA 1
ATOM 4435 C C . MET B 1 93 ? -19.188 72.75 57.875 1 83.5 93 MET B C 1
ATOM 4437 O O . MET B 1 93 ? -18.734 73.875 58.031 1 83.5 93 MET B O 1
ATOM 4441 N N . LYS B 1 94 ? -18.422 71.625 57.875 1 84.19 94 LYS B N 1
ATOM 4442 C CA . LYS B 1 94 ? -17 71.75 57.594 1 84.19 94 LYS B CA 1
ATOM 4443 C C . LYS B 1 94 ? -16.656 71.062 56.25 1 84.19 94 LYS B C 1
ATOM 4445 O O . LYS B 1 94 ? -17.438 70.312 55.719 1 84.19 94 LYS B O 1
ATOM 4450 N N . THR B 1 95 ? -15.555 71.5 55.75 1 82.81 95 THR B N 1
ATOM 4451 C CA . THR B 1 95 ? -15.102 71 54.469 1 82.81 95 THR B CA 1
ATOM 4452 C C . THR B 1 95 ? -14.758 69.562 54.562 1 82.81 95 THR B C 1
ATOM 4454 O O . THR B 1 95 ? -14.164 69.062 55.562 1 82.81 95 THR B O 1
ATOM 4457 N N . LYS B 1 96 ? -15.273 68.812 53.594 1 85.81 96 LYS B N 1
ATOM 4458 C CA . LYS B 1 96 ? -14.969 67.375 53.531 1 85.81 96 LYS B CA 1
ATOM 4459 C C . LYS B 1 96 ? -13.578 67.125 52.938 1 85.81 96 LYS B C 1
ATOM 4461 O O . LYS B 1 96 ? -13.383 67.188 51.719 1 85.81 96 LYS B O 1
ATOM 4466 N N . ASN B 1 97 ? -12.547 66.812 53.781 1 83.62 97 ASN B N 1
ATOM 4467 C CA . ASN B 1 97 ? -11.172 66.688 53.312 1 83.62 97 ASN B CA 1
ATOM 4468 C C . ASN B 1 97 ? -10.68 65.25 53.469 1 83.62 97 ASN B C 1
ATOM 4470 O O . ASN B 1 97 ? -9.555 64.875 53.062 1 83.62 97 ASN B O 1
ATOM 4474 N N . PHE B 1 98 ? -11.57 64.375 53.938 1 88.75 98 PHE B N 1
ATOM 4475 C CA . PHE B 1 98 ? -11.133 63 54.25 1 88.75 98 PHE B CA 1
ATOM 4476 C C . PHE B 1 98 ? -12 62 53.5 1 88.75 98 PHE B C 1
ATOM 4478 O O . PHE B 1 98 ? -13.148 62.281 53.156 1 88.75 98 PHE B O 1
ATOM 4485 N N . PHE B 1 99 ? -11.391 60.906 53.188 1 89.62 99 PHE B N 1
ATOM 4486 C CA . PHE B 1 99 ? -12.055 59.844 52.469 1 89.62 99 PHE B CA 1
ATOM 4487 C C . PHE B 1 99 ? -11.992 58.531 53.281 1 89.62 99 PHE B C 1
ATOM 4489 O O . PHE B 1 99 ? -10.938 58.188 53.812 1 89.62 99 PHE B O 1
ATOM 4496 N N . CYS B 1 100 ? -13.141 57.938 53.531 1 89.62 100 CYS B N 1
ATOM 4497 C CA . CYS B 1 100 ? -13.195 56.656 54.25 1 89.62 100 CYS B CA 1
ATOM 4498 C C . CYS B 1 100 ? -12.953 55.5 53.312 1 89.62 100 CYS B C 1
ATOM 4500 O O . CYS B 1 100 ? -13.703 55.312 52.344 1 89.62 100 CYS B O 1
ATOM 4502 N N . GLU B 1 101 ? -12.023 54.656 53.469 1 83.62 101 GLU B N 1
ATOM 4503 C CA . GLU B 1 101 ? -11.648 53.562 52.562 1 83.62 101 GLU B CA 1
ATOM 4504 C C . GLU B 1 101 ? -12.664 52.406 52.625 1 83.62 101 GLU B C 1
ATOM 4506 O O . GLU B 1 101 ? -12.781 51.625 51.688 1 83.62 101 GLU B O 1
ATOM 4511 N N . VAL B 1 102 ? -13.367 52.375 53.688 1 85.38 102 VAL B N 1
ATOM 4512 C CA . VAL B 1 102 ? -14.305 51.281 53.875 1 85.38 102 VAL B CA 1
ATOM 4513 C C . VAL B 1 102 ? -15.656 51.625 53.281 1 85.38 102 VAL B C 1
ATOM 4515 O O . VAL B 1 102 ? -16.172 50.875 52.438 1 85.38 102 VAL B O 1
ATOM 4518 N N . THR B 1 103 ? -16.219 52.781 53.625 1 85.12 103 THR B N 1
ATOM 4519 C CA . THR B 1 103 ? -17.547 53.125 53.125 1 85.12 103 THR B CA 1
ATOM 4520 C C . THR B 1 103 ? -17.453 53.906 51.844 1 85.12 103 THR B C 1
ATOM 4522 O O . THR B 1 103 ? -18.453 54.094 51.125 1 85.12 103 THR B O 1
ATOM 4525 N N . LYS B 1 104 ? -16.344 54.469 51.5 1 85.81 104 LYS B N 1
ATOM 4526 C CA . LYS B 1 104 ? -16.047 55.219 50.312 1 85.81 104 LYS B CA 1
ATOM 4527 C C . LYS B 1 104 ? -16.781 56.562 50.312 1 85.81 104 LYS B C 1
ATOM 4529 O O . LYS B 1 104 ? -17.234 57.031 49.281 1 85.81 104 LYS B O 1
ATOM 4534 N N . ASP B 1 105 ? -16.875 57.156 51.469 1 84.88 105 ASP B N 1
ATOM 4535 C CA . ASP B 1 105 ? -17.547 58.438 51.625 1 84.88 105 ASP B CA 1
ATOM 4536 C C . ASP B 1 105 ? -16.547 59.562 51.906 1 84.88 105 ASP B C 1
ATOM 4538 O O . ASP B 1 105 ? -15.469 59.312 52.438 1 84.88 105 ASP B O 1
ATOM 4542 N N . LEU B 1 106 ? -16.953 60.719 51.531 1 87.19 106 LEU B N 1
ATOM 4543 C CA . LEU B 1 106 ? -16.203 61.906 51.906 1 87.19 106 LEU B CA 1
ATOM 4544 C C . LEU B 1 106 ? -16.609 62.406 53.281 1 87.19 106 LEU B C 1
ATOM 4546 O O . LEU B 1 106 ? -17.797 62.438 53.594 1 87.19 106 LEU B O 1
ATOM 4550 N N . LEU B 1 107 ? -15.531 62.656 54.062 1 87.44 107 LEU B N 1
ATOM 4551 C CA . LEU B 1 107 ? -15.789 63 55.438 1 87.44 107 LEU B CA 1
ATOM 4552 C C . LEU B 1 107 ? -15.125 64.312 55.812 1 87.44 107 LEU B C 1
ATOM 4554 O O . LEU B 1 107 ? -14.109 64.688 55.25 1 87.44 107 LEU B O 1
ATOM 4558 N N . CYS B 1 108 ? -15.844 65.062 56.656 1 86.75 108 CYS B N 1
ATOM 4559 C CA . CYS B 1 108 ? -15.164 66.125 57.312 1 86.75 108 CYS B CA 1
ATOM 4560 C C . CYS B 1 108 ? -14.391 65.625 58.531 1 86.75 108 CYS B C 1
ATOM 4562 O O . CYS B 1 108 ? -14.477 64.5 58.906 1 86.75 108 CYS B O 1
ATOM 4564 N N . LEU B 1 109 ? -13.578 66.438 59.188 1 85.62 109 LEU B N 1
ATOM 4565 C CA . LEU B 1 109 ? -12.734 66.062 60.312 1 85.62 109 LEU B CA 1
ATOM 4566 C C . LEU B 1 109 ? -13.578 65.5 61.469 1 85.62 109 LEU B C 1
ATOM 4568 O O . LEU B 1 109 ? -13.195 64.562 62.125 1 85.62 109 LEU B O 1
ATOM 4572 N N . HIS B 1 110 ? -14.75 66.062 61.625 1 88.69 110 HIS B N 1
ATOM 4573 C CA . HIS B 1 110 ? -15.625 65.625 62.719 1 88.69 110 HIS B CA 1
ATOM 4574 C C . HIS B 1 110 ? -16.312 64.312 62.406 1 88.69 110 HIS B C 1
ATOM 4576 O O . HIS B 1 110 ? -16.531 63.5 63.281 1 88.69 110 HIS B O 1
ATOM 4582 N N . CYS B 1 111 ? -16.703 64.25 61.156 1 89 111 CYS B N 1
ATOM 4583 C CA . CYS B 1 111 ? -17.328 62.969 60.719 1 89 111 CYS B CA 1
ATOM 4584 C C . CYS B 1 111 ? -16.359 61.812 60.906 1 89 111 CYS B C 1
ATOM 4586 O O . CYS B 1 111 ? -16.781 60.688 61.188 1 89 111 CYS B O 1
ATOM 4588 N N . CYS B 1 112 ? -15.016 62.031 60.812 1 86.19 112 CYS B N 1
ATOM 4589 C CA . CYS B 1 112 ? -13.992 61 60.969 1 86.19 112 CYS B CA 1
ATOM 4590 C C . CYS B 1 112 ? -13.984 60.438 62.375 1 86.19 112 CYS B C 1
ATOM 4592 O O . CYS B 1 112 ? -13.625 59.281 62.594 1 86.19 112 CYS B O 1
ATOM 4594 N N . THR B 1 113 ? -14.414 61.25 63.281 1 85.38 113 THR B N 1
ATOM 4595 C CA . THR B 1 113 ? -14.391 60.875 64.688 1 85.38 113 THR B CA 1
ATOM 4596 C C . THR B 1 113 ? -15.758 60.375 65.125 1 85.38 113 THR B C 1
ATOM 4598 O O . THR B 1 113 ? -15.969 60.062 66.312 1 85.38 113 THR B O 1
ATOM 4601 N N . SER B 1 114 ? -16.625 60.344 64.25 1 85.94 114 SER B N 1
ATOM 4602 C CA . SER B 1 114 ? -17.969 59.875 64.625 1 85.94 114 SER B CA 1
ATOM 4603 C C . SER B 1 114 ? -17.984 58.375 64.812 1 85.94 114 SER B C 1
ATOM 4605 O O . SER B 1 114 ? -17.047 57.656 64.438 1 85.94 114 SER B O 1
ATOM 4607 N N . LYS B 1 115 ? -19.016 57.812 65.375 1 86.81 115 LYS B N 1
ATOM 4608 C CA . LYS B 1 115 ? -19.141 56.406 65.75 1 86.81 115 LYS B CA 1
ATOM 4609 C C . LYS B 1 115 ? -19.156 55.5 64.5 1 86.81 115 LYS B C 1
ATOM 4611 O O . LYS B 1 115 ? -18.656 54.375 64.562 1 86.81 115 LYS B O 1
ATOM 4616 N N . GLU B 1 116 ? -19.656 56.031 63.531 1 85.56 116 GLU B N 1
ATOM 4617 C CA . GLU B 1 116 ? -19.828 55.25 62.312 1 85.56 116 GLU B CA 1
ATOM 4618 C C . GLU B 1 116 ? -18.484 55 61.625 1 85.56 116 GLU B C 1
ATOM 4620 O O . GLU B 1 116 ? -18.297 54 60.969 1 85.56 116 GLU B O 1
ATOM 4625 N N . HIS B 1 117 ? -17.453 56.031 61.75 1 87.56 117 HIS B N 1
ATOM 4626 C CA . HIS B 1 117 ? -16.266 56 60.906 1 87.56 117 HIS B CA 1
ATOM 4627 C C . HIS B 1 117 ? -15 55.906 61.75 1 87.56 117 HIS B C 1
ATOM 4629 O O . HIS B 1 117 ? -13.898 55.75 61.219 1 87.56 117 HIS B O 1
ATOM 4635 N N . VAL B 1 118 ? -15.164 55.938 63.062 1 85 118 VAL B N 1
ATOM 4636 C CA . VAL B 1 118 ? -14.031 56.062 63.969 1 85 118 VAL B CA 1
ATOM 4637 C C . VAL B 1 118 ? -13.117 54.844 63.844 1 85 118 VAL B C 1
ATOM 4639 O O . VAL B 1 118 ? -11.898 54.938 63.969 1 85 118 VAL B O 1
ATOM 4642 N N . VAL B 1 119 ? -13.734 53.688 63.531 1 87.19 119 VAL B N 1
ATOM 4643 C CA . VAL B 1 119 ? -12.938 52.469 63.469 1 87.19 119 VAL B CA 1
ATOM 4644 C C . VAL B 1 119 ? -12.391 52.281 62.062 1 87.19 119 VAL B C 1
ATOM 4646 O O . VAL B 1 119 ? -11.539 51.406 61.812 1 87.19 119 VAL B O 1
ATOM 4649 N N . HIS B 1 120 ? -12.82 53.156 61.125 1 87.38 120 HIS B N 1
ATOM 4650 C CA . HIS B 1 120 ? -12.383 53 59.75 1 87.38 120 HIS B CA 1
ATOM 4651 C C . HIS B 1 120 ? -11.078 53.75 59.5 1 87.38 120 HIS B C 1
ATOM 4653 O O . HIS B 1 120 ? -10.688 54.594 60.312 1 87.38 120 HIS B O 1
ATOM 4659 N N . ASN B 1 121 ? -10.383 53.312 58.469 1 86.81 121 ASN B N 1
ATOM 4660 C CA . ASN B 1 121 ? -9.203 54.062 58.031 1 86.81 121 ASN B CA 1
ATOM 4661 C C . ASN B 1 121 ? -9.586 55.219 57.125 1 86.81 121 ASN B C 1
ATOM 4663 O O . ASN B 1 121 ? -10.359 55.062 56.188 1 86.81 121 ASN B O 1
ATOM 4667 N N . HIS B 1 122 ? -9.242 56.469 57.594 1 86.5 122 HIS B N 1
ATOM 4668 C CA . HIS B 1 122 ? -9.516 57.688 56.844 1 86.5 122 HIS B CA 1
ATOM 4669 C C . HIS B 1 122 ? -8.227 58.312 56.344 1 86.5 122 HIS B C 1
ATOM 4671 O O . HIS B 1 122 ? -7.207 58.312 57.031 1 86.5 122 HIS B O 1
ATOM 4677 N N . CYS B 1 123 ? -8.203 58.656 55.062 1 85.06 123 CYS B N 1
ATOM 4678 C CA . CYS B 1 123 ? -7.059 59.344 54.5 1 85.06 123 CYS B CA 1
ATOM 4679 C C . CYS B 1 123 ? -7.504 60.625 53.781 1 85.06 123 CYS B C 1
ATOM 4681 O O . CYS B 1 123 ? -8.695 60.812 53.5 1 85.06 123 CYS B O 1
ATOM 4683 N N . SER B 1 124 ? -6.547 61.5 53.625 1 87.12 124 SER B N 1
ATOM 4684 C CA . SER B 1 124 ? -6.863 62.719 52.906 1 87.12 124 SER B CA 1
ATOM 4685 C C . SER B 1 124 ? -7.316 62.406 51.469 1 87.12 124 SER B C 1
ATOM 4687 O O . SER B 1 124 ? -6.93 61.375 50.906 1 87.12 124 SER B O 1
ATOM 4689 N N . ILE B 1 125 ? -8.156 63.156 51 1 85.38 125 ILE B N 1
ATOM 4690 C CA . ILE B 1 125 ? -8.703 62.969 49.656 1 85.38 125 ILE B CA 1
ATOM 4691 C C . ILE B 1 125 ? -7.559 62.938 48.656 1 85.38 125 ILE B C 1
ATOM 4693 O O . ILE B 1 125 ? -7.527 62.094 47.781 1 85.38 125 ILE B O 1
ATOM 4697 N N . GLY B 1 126 ? -6.633 63.844 48.781 1 82.25 126 GLY B N 1
ATOM 4698 C CA . GLY B 1 126 ? -5.504 63.906 47.844 1 82.25 126 GLY B CA 1
ATOM 4699 C C . GLY B 1 126 ? -4.656 62.656 47.844 1 82.25 126 GLY B C 1
ATOM 4700 O O . GLY B 1 126 ? -4.289 62.156 46.781 1 82.25 126 GLY B O 1
ATOM 4701 N N . TRP B 1 127 ? -4.445 62.156 49 1 86.56 127 TRP B N 1
ATOM 4702 C CA . TRP B 1 127 ? -3.613 60.969 49.156 1 86.56 127 TRP B CA 1
ATOM 4703 C C . TRP B 1 127 ? -4.309 59.75 48.562 1 86.56 127 TRP B C 1
ATOM 4705 O O . TRP B 1 127 ? -3.691 58.969 47.844 1 86.56 127 TRP B O 1
ATOM 4715 N N . THR B 1 128 ? -5.531 59.594 48.906 1 88.75 128 THR B N 1
ATOM 4716 C CA . THR B 1 128 ? -6.289 58.469 48.406 1 88.75 128 THR B CA 1
ATOM 4717 C C . THR B 1 128 ? -6.449 58.531 46.906 1 88.75 128 THR B C 1
ATOM 4719 O O . THR B 1 128 ? -6.355 57.531 46.219 1 88.75 128 THR B O 1
ATOM 4722 N N . ALA B 1 129 ? -6.734 59.719 46.438 1 89.75 129 ALA B N 1
ATOM 4723 C CA . ALA B 1 129 ? -6.898 59.906 45 1 89.75 129 ALA B CA 1
ATOM 4724 C C . ALA B 1 129 ? -5.625 59.531 44.25 1 89.75 129 ALA B C 1
ATOM 4726 O O . ALA B 1 129 ? -5.688 58.906 43.188 1 89.75 129 ALA B O 1
ATOM 4727 N N . GLU B 1 130 ? -4.539 59.938 44.844 1 88.62 130 GLU B N 1
ATOM 4728 C CA . GLU B 1 130 ? -3.271 59.594 44.188 1 88.62 130 GLU B CA 1
ATOM 4729 C C . GLU B 1 130 ? -3.061 58.062 44.156 1 88.62 130 GLU B C 1
ATOM 4731 O O . GLU B 1 130 ? -2.57 57.531 43.188 1 88.62 130 GLU B O 1
ATOM 4736 N N . GLY B 1 131 ? -3.387 57.438 45.219 1 89.19 131 GLY B N 1
ATOM 4737 C CA . GLY B 1 131 ? -3.316 55.969 45.25 1 89.19 131 GLY B CA 1
ATOM 4738 C C . GLY B 1 131 ? -4.18 55.312 44.188 1 89.19 131 GLY B C 1
ATOM 4739 O O . GLY B 1 131 ? -3.746 54.375 43.5 1 89.19 131 GLY B O 1
ATOM 4740 N N . TYR B 1 132 ? -5.363 55.812 44.094 1 92.44 132 TYR B N 1
ATOM 4741 C CA . TYR B 1 132 ? -6.285 55.281 43.094 1 92.44 132 TYR B CA 1
ATOM 4742 C C . TYR B 1 132 ? -5.762 55.562 41.688 1 92.44 132 TYR B C 1
ATOM 4744 O O . TYR B 1 132 ? -5.875 54.719 40.781 1 92.44 132 TYR B O 1
ATOM 4752 N N . ARG B 1 133 ? -5.195 56.688 41.469 1 91.94 133 ARG B N 1
ATOM 4753 C CA . ARG B 1 133 ? -4.609 57.031 40.156 1 91.94 133 ARG B CA 1
ATOM 4754 C C . ARG B 1 133 ? -3.492 56.062 39.781 1 91.94 133 ARG B C 1
ATOM 4756 O O . ARG B 1 133 ? -3.408 55.625 38.656 1 91.94 133 ARG B O 1
ATOM 4763 N N . GLN B 1 134 ? -2.756 55.688 40.75 1 91.19 134 GLN B N 1
ATOM 4764 C CA . GLN B 1 134 ? -1.668 54.75 40.531 1 91.19 134 GLN B CA 1
ATOM 4765 C C . GLN B 1 134 ? -2.207 53.375 40.125 1 91.19 134 GLN B C 1
ATOM 4767 O O . GLN B 1 134 ? -1.63 52.688 39.281 1 91.19 134 GLN B O 1
ATOM 4772 N N . ASN B 1 135 ? -3.209 53.031 40.75 1 94.06 135 ASN B N 1
ATOM 4773 C CA . ASN B 1 135 ? -3.838 51.75 40.438 1 94.06 135 ASN B CA 1
ATOM 4774 C C . ASN B 1 135 ? -4.383 51.75 39 1 94.06 135 ASN B C 1
ATOM 4776 O O . ASN B 1 135 ? -4.23 50.75 38.281 1 94.06 135 ASN B O 1
ATOM 4780 N N . LEU B 1 136 ? -5 52.812 38.688 1 94.69 136 LEU B N 1
ATOM 4781 C CA . LEU B 1 136 ? -5.539 52.938 37.312 1 94.69 136 LEU B CA 1
ATOM 4782 C C . LEU B 1 136 ? -4.422 52.906 36.281 1 94.69 136 LEU B C 1
ATOM 4784 O O . LEU B 1 136 ? -4.574 52.312 35.219 1 94.69 136 LEU B O 1
ATOM 4788 N N . LEU B 1 137 ? -3.336 53.5 36.625 1 92.19 137 LEU B N 1
ATOM 4789 C CA . LEU B 1 137 ? -2.197 53.531 35.719 1 92.19 137 LEU B CA 1
ATOM 4790 C C . LEU B 1 137 ? -1.63 52.125 35.531 1 92.19 137 LEU B C 1
ATOM 4792 O O . LEU B 1 137 ? -1.203 51.75 34.438 1 92.19 137 LEU B O 1
ATOM 4796 N N . LYS B 1 138 ? -1.647 51.344 36.562 1 93.38 138 LYS B N 1
ATOM 4797 C CA . LYS B 1 138 ? -1.233 49.969 36.469 1 93.38 138 LYS B CA 1
ATOM 4798 C C . LYS B 1 138 ? -2.15 49.188 35.5 1 93.38 138 LYS B C 1
ATOM 4800 O O . LYS B 1 138 ? -1.68 48.406 34.688 1 93.38 138 LYS B O 1
ATOM 4805 N N . GLN B 1 139 ? -3.434 49.406 35.656 1 94.56 139 GLN B N 1
ATOM 4806 C CA . GLN B 1 139 ? -4.406 48.781 34.781 1 94.56 139 GLN B CA 1
ATOM 4807 C C . GLN B 1 139 ? -4.203 49.219 33.312 1 94.56 139 GLN B C 1
ATOM 4809 O O . GLN B 1 139 ? -4.344 48.438 32.406 1 94.56 139 GLN B O 1
ATOM 4814 N N . MET B 1 140 ? -3.869 50.438 33.156 1 94.31 140 MET B N 1
ATOM 4815 C CA . MET B 1 140 ? -3.662 51 31.828 1 94.31 140 MET B CA 1
ATOM 4816 C C . MET B 1 140 ? -2.443 50.375 31.156 1 94.31 140 MET B C 1
ATOM 4818 O O . MET B 1 140 ? -2.447 50.125 29.953 1 94.31 140 MET B O 1
ATOM 4822 N N . ARG B 1 141 ? -1.425 50.125 31.953 1 91.5 141 ARG B N 1
ATOM 4823 C CA . ARG B 1 141 ? -0.252 49.438 31.406 1 91.5 141 ARG B CA 1
ATOM 4824 C C . ARG B 1 141 ? -0.608 48.031 30.906 1 91.5 141 ARG B C 1
ATOM 4826 O O . ARG B 1 141 ? -0.199 47.656 29.812 1 91.5 141 ARG B O 1
ATOM 4833 N N . SER B 1 142 ? -1.37 47.344 31.719 1 93.88 142 SER B N 1
ATOM 4834 C CA . SER B 1 142 ? -1.825 46.031 31.328 1 93.88 142 SER B CA 1
ATOM 4835 C C . SER B 1 142 ? -2.697 46.062 30.078 1 93.88 142 SER B C 1
ATOM 4837 O O . SER B 1 142 ? -2.539 45.25 29.172 1 93.88 142 SER B O 1
ATOM 4839 N N . LEU B 1 143 ? -3.559 47.031 30.062 1 94.12 143 LEU B N 1
ATOM 4840 C CA . LEU B 1 143 ? -4.457 47.219 28.938 1 94.12 143 LEU B CA 1
ATOM 4841 C C . LEU B 1 143 ? -3.666 47.5 27.656 1 94.12 143 LEU B C 1
ATOM 4843 O O . LEU B 1 143 ? -4.016 47 26.578 1 94.12 143 LEU B O 1
ATOM 4847 N N . TRP B 1 144 ? -2.662 48.219 27.797 1 92.5 144 TRP B N 1
ATOM 4848 C CA . TRP B 1 144 ? -1.859 48.594 26.641 1 92.5 144 TRP B CA 1
ATOM 4849 C C . TRP B 1 144 ? -1.112 47.375 26.109 1 92.5 144 TRP B C 1
ATOM 4851 O O . TRP B 1 144 ? -1.025 47.156 24.891 1 92.5 144 TRP B O 1
ATOM 4861 N N . GLU B 1 145 ? -0.585 46.562 27 1 92.56 145 GLU B N 1
ATOM 4862 C CA . GLU B 1 145 ? 0.082 45.344 26.594 1 92.56 145 GLU B CA 1
ATOM 4863 C C . GLU B 1 145 ? -0.876 44.406 25.844 1 92.56 145 GLU B C 1
ATOM 4865 O O . GLU B 1 145 ? -0.512 43.812 24.828 1 92.56 145 GLU B O 1
ATOM 4870 N N . GLN B 1 146 ? -2.059 44.312 26.281 1 94.56 146 GLN B N 1
ATOM 4871 C CA . GLN B 1 146 ? -3.059 43.469 25.656 1 94.56 146 GLN B CA 1
ATOM 4872 C C . GLN B 1 146 ? -3.457 44 24.281 1 94.56 146 GLN B C 1
ATOM 4874 O O . GLN B 1 146 ? -3.727 43.25 23.359 1 94.56 146 GLN B O 1
ATOM 4879 N N . THR B 1 147 ? -3.498 45.312 24.234 1 93.06 147 THR B N 1
ATOM 4880 C CA . THR B 1 147 ? -3.818 45.969 22.953 1 93.06 147 THR B CA 1
ATOM 4881 C C . THR B 1 147 ? -2.752 45.625 21.906 1 93.06 147 THR B C 1
ATOM 4883 O O . THR B 1 147 ? -3.074 45.344 20.766 1 93.06 147 THR B O 1
ATOM 4886 N N . GLN B 1 148 ? -1.517 45.688 22.391 1 91.44 148 GLN B N 1
ATOM 4887 C CA . GLN B 1 148 ? -0.418 45.406 21.484 1 91.44 148 GLN B CA 1
ATOM 4888 C C . GLN B 1 148 ? -0.447 43.938 21.047 1 91.44 148 GLN B C 1
ATOM 4890 O O . GLN B 1 148 ? -0.238 43.625 19.875 1 91.44 148 GLN B O 1
ATOM 4895 N N . GLU B 1 149 ? -0.708 43.031 21.969 1 93.38 149 GLU B N 1
ATOM 4896 C CA . GLU B 1 149 ? -0.797 41.625 21.672 1 93.38 149 GLU B CA 1
ATOM 4897 C C . GLU B 1 149 ? -1.939 41.312 20.703 1 93.38 149 GLU B C 1
ATOM 4899 O O . GLU B 1 149 ? -1.764 40.594 19.734 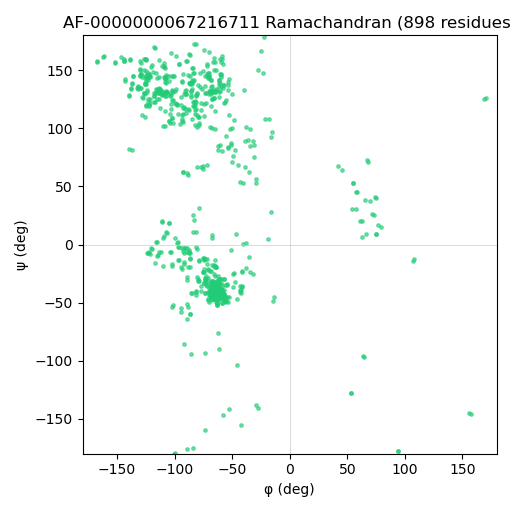1 93.38 149 GLU B O 1
ATOM 4904 N N . ASN B 1 150 ? -3.047 41.906 20.938 1 95.19 150 ASN B N 1
ATOM 4905 C CA . ASN B 1 150 ? -4.203 41.719 20.062 1 95.19 150 ASN B CA 1
ATOM 4906 C C . ASN B 1 150 ? -3.926 42.25 18.656 1 95.19 150 ASN B C 1
ATOM 4908 O O . ASN B 1 150 ? -4.355 41.625 17.672 1 95.19 150 ASN B O 1
ATOM 4912 N N . ARG B 1 151 ? -3.225 43.344 18.594 1 92.75 151 ARG B N 1
ATOM 4913 C CA . ARG B 1 151 ? -2.893 43.906 17.297 1 92.75 151 ARG B CA 1
ATOM 4914 C C . ARG B 1 151 ? -1.969 43 16.5 1 92.75 151 ARG B C 1
ATOM 4916 O O . ARG B 1 151 ? -2.143 42.812 15.297 1 92.75 151 ARG B O 1
ATOM 4923 N N . ARG B 1 152 ? -1.028 42.438 17.156 1 91.88 152 ARG B N 1
ATOM 4924 C CA . ARG B 1 152 ? -0.128 41.469 16.516 1 91.88 152 ARG B CA 1
ATOM 4925 C C . ARG B 1 152 ? -0.892 40.25 16.016 1 91.88 152 ARG B C 1
ATOM 4927 O O . ARG B 1 152 ? -0.682 39.812 14.883 1 91.88 152 ARG B O 1
ATOM 4934 N N . ASN B 1 153 ? -1.707 39.75 16.797 1 92.88 153 ASN B N 1
ATOM 4935 C CA . ASN B 1 153 ? -2.508 38.594 16.422 1 92.88 153 ASN B CA 1
ATOM 4936 C C . ASN B 1 153 ? -3.443 38.906 15.266 1 92.88 153 ASN B C 1
ATOM 4938 O O . ASN B 1 153 ? -3.643 38.062 14.383 1 92.88 153 ASN B O 1
ATOM 4942 N N . GLN B 1 154 ? -3.941 40.094 15.336 1 94.25 154 GLN B N 1
ATOM 4943 C CA . GLN B 1 154 ? -4.836 40.5 14.258 1 94.25 154 GLN B CA 1
ATOM 4944 C C . GLN B 1 154 ? -4.094 40.594 12.93 1 94.25 154 GLN B C 1
ATOM 4946 O O . GLN B 1 154 ? -4.621 40.188 11.891 1 94.25 154 GLN B O 1
ATOM 4951 N N . LYS B 1 155 ? -2.916 41.156 12.93 1 92.31 155 LYS B N 1
ATOM 4952 C CA . LYS B 1 155 ? -2.107 41.219 11.719 1 92.31 155 LYS B CA 1
ATOM 4953 C C . LYS B 1 155 ? -1.797 39.812 11.18 1 92.31 155 LYS B C 1
ATOM 4955 O O . LYS B 1 155 ? -1.859 39.594 9.969 1 92.31 155 LYS B O 1
ATOM 4960 N N . ARG B 1 156 ? -1.499 38.938 12.031 1 89.12 156 ARG B N 1
ATOM 4961 C CA . ARG B 1 156 ? -1.216 37.562 11.656 1 89.12 156 ARG B CA 1
ATOM 4962 C C . ARG B 1 156 ? -2.443 36.906 11.031 1 89.12 156 ARG B C 1
ATOM 4964 O O . ARG B 1 156 ? -2.336 36.219 10.016 1 89.12 156 ARG B O 1
ATOM 4971 N N . GLU B 1 157 ? -3.529 37.188 11.711 1 92 157 GLU B N 1
ATOM 4972 C CA . GLU B 1 157 ? -4.766 36.594 11.195 1 92 157 GLU B CA 1
ATOM 4973 C C . GLU B 1 157 ? -5.117 37.156 9.828 1 92 157 GLU B C 1
ATOM 4975 O O . GLU B 1 157 ? -5.555 36.438 8.938 1 92 157 GLU B O 1
ATOM 4980 N N . THR B 1 158 ? -4.941 38.406 9.648 1 94.06 158 THR B N 1
ATOM 4981 C CA . THR B 1 158 ? -5.207 39.062 8.367 1 94.06 158 THR B CA 1
ATOM 4982 C C . THR B 1 158 ? -4.309 38.469 7.277 1 94.06 158 THR B C 1
ATOM 4984 O O . THR B 1 158 ? -4.75 38.281 6.148 1 94.06 158 THR B O 1
ATOM 4987 N N . SER B 1 159 ? -3.096 38.25 7.609 1 90.38 159 SER B N 1
ATOM 4988 C CA . SER B 1 159 ? -2.16 37.656 6.66 1 90.38 159 SER B CA 1
ATOM 4989 C C . SER B 1 159 ? -2.588 36.25 6.27 1 90.38 159 SER B C 1
ATOM 4991 O O . SER B 1 159 ? -2.506 35.875 5.098 1 90.38 159 SER B O 1
ATOM 4993 N N . LYS B 1 160 ? -3.021 35.469 7.199 1 89.12 160 LYS B N 1
ATOM 4994 C CA . LYS B 1 160 ? -3.5 34.094 6.934 1 89.12 160 LYS B CA 1
ATOM 4995 C C . LYS B 1 160 ? -4.684 34.125 5.973 1 89.12 160 LYS B C 1
ATOM 4997 O O . LYS B 1 160 ? -4.75 33.312 5.047 1 89.12 160 LYS B O 1
ATOM 5002 N N . VAL B 1 161 ? -5.594 35.062 6.23 1 93.69 161 VAL B N 1
ATOM 5003 C CA . VAL B 1 161 ? -6.789 35.156 5.398 1 93.69 161 VAL B CA 1
ATOM 5004 C C . VAL B 1 161 ? -6.395 35.531 3.969 1 93.69 161 VAL B C 1
ATOM 5006 O O . VAL B 1 161 ? -6.922 34.938 3.01 1 93.69 161 VAL B O 1
ATOM 5009 N N . ARG B 1 162 ? -5.48 36.438 3.85 1 92 162 ARG B N 1
ATOM 5010 C CA . ARG B 1 162 ? -5.055 36.875 2.533 1 92 162 ARG B CA 1
ATOM 5011 C C . ARG B 1 162 ? -4.363 35.781 1.756 1 92 162 ARG B C 1
ATOM 5013 O O . ARG B 1 162 ? -4.582 35.625 0.553 1 92 162 ARG B O 1
ATOM 5020 N N . THR B 1 163 ? -3.547 34.875 2.373 1 89.44 163 THR B N 1
ATOM 5021 C CA . THR B 1 163 ? -2.732 33.875 1.701 1 89.44 163 THR B CA 1
ATOM 5022 C C . THR B 1 163 ? -3.447 32.531 1.68 1 89.44 163 THR B C 1
ATOM 5024 O O . THR B 1 163 ? -2.953 31.562 1.086 1 89.44 163 THR B O 1
ATOM 5027 N N . TRP B 1 164 ? -4.637 32.438 2.277 1 91.38 164 TRP B N 1
ATOM 5028 C CA . TRP B 1 164 ? -5.305 31.172 2.486 1 91.38 164 TRP B CA 1
ATOM 5029 C C . TRP B 1 164 ? -5.66 30.516 1.153 1 91.38 164 TRP B C 1
ATOM 5031 O O . TRP B 1 164 ? -5.391 29.328 0.943 1 91.38 164 TRP B O 1
ATOM 5041 N N . LYS B 1 165 ? -6.219 31.281 0.226 1 91.06 165 LYS B N 1
ATOM 5042 C CA . LYS B 1 165 ? -6.633 30.75 -1.065 1 91.06 165 LYS B CA 1
ATOM 5043 C C . LYS B 1 165 ? -5.438 30.188 -1.834 1 91.06 165 LYS B C 1
ATOM 5045 O O . LYS B 1 165 ? -5.539 29.141 -2.477 1 91.06 165 LYS B O 1
ATOM 5050 N N . GLY B 1 166 ? -4.344 30.906 -1.804 1 88.81 166 GLY B N 1
ATOM 5051 C CA . GLY B 1 166 ? -3.131 30.406 -2.438 1 88.81 166 GLY B CA 1
ATOM 5052 C C . GLY B 1 166 ? -2.59 29.156 -1.79 1 88.81 166 GLY B C 1
ATOM 5053 O O . GLY B 1 166 ? -2.164 28.219 -2.484 1 88.81 166 GLY B O 1
ATOM 5054 N N . TYR B 1 167 ? -2.688 29.141 -0.529 1 86.94 167 TYR B N 1
ATOM 5055 C CA . TYR B 1 167 ? -2.229 27.984 0.225 1 86.94 167 TYR B CA 1
ATOM 5056 C C . TYR B 1 167 ? -3.041 26.75 -0.13 1 86.94 167 TYR B C 1
ATOM 5058 O O . TYR B 1 167 ? -2.477 25.672 -0.378 1 86.94 167 TYR B O 1
ATOM 5066 N N . VAL B 1 168 ? -4.305 26.859 -0.193 1 92.12 168 VAL B N 1
ATOM 5067 C CA . VAL B 1 168 ? -5.191 25.734 -0.485 1 92.12 168 VAL B CA 1
ATOM 5068 C C . VAL B 1 168 ? -4.965 25.25 -1.917 1 92.12 168 VAL B C 1
ATOM 5070 O O . VAL B 1 168 ? -4.914 24.047 -2.174 1 92.12 168 VAL B O 1
ATOM 5073 N N . SER B 1 169 ? -4.859 26.172 -2.824 1 91.94 169 SER B N 1
ATOM 5074 C CA . SER B 1 169 ? -4.621 25.828 -4.219 1 91.94 169 SER B CA 1
ATOM 5075 C C . SER B 1 169 ? -3.311 25.047 -4.379 1 91.94 169 SER B C 1
ATOM 5077 O O . SER B 1 169 ? -3.254 24.062 -5.098 1 91.94 169 SER B O 1
ATOM 5079 N N . LEU B 1 170 ? -2.326 25.5 -3.732 1 88.19 170 LEU B N 1
ATOM 5080 C CA . LEU B 1 170 ? -1.036 24.828 -3.795 1 88.19 170 LEU B CA 1
ATOM 5081 C C . LEU B 1 170 ? -1.126 23.422 -3.197 1 88.19 170 LEU B C 1
ATOM 5083 O O . LEU B 1 170 ? -0.565 22.469 -3.744 1 88.19 170 LEU B O 1
ATOM 5087 N N . ARG B 1 171 ? -1.797 23.375 -2.121 1 90.12 171 ARG B N 1
ATOM 5088 C CA . ARG B 1 171 ? -1.962 22.078 -1.474 1 90.12 171 ARG B CA 1
ATOM 5089 C C . ARG B 1 171 ? -2.684 21.094 -2.393 1 90.12 171 ARG B C 1
ATOM 5091 O O . ARG B 1 171 ? -2.303 19.922 -2.484 1 90.12 171 ARG B O 1
ATOM 5098 N N . ARG B 1 172 ? -3.689 21.547 -3.057 1 92.88 172 ARG B N 1
ATOM 5099 C CA . ARG B 1 172 ? -4.426 20.719 -4.008 1 92.88 172 ARG B CA 1
ATOM 5100 C C . ARG B 1 172 ? -3.516 20.219 -5.121 1 92.88 172 ARG B C 1
ATOM 5102 O O . ARG B 1 172 ? -3.564 19.047 -5.488 1 92.88 172 ARG B O 1
ATOM 5109 N N . GLU B 1 173 ? -2.713 21.094 -5.586 1 91.06 173 GLU B N 1
ATOM 5110 C CA . GLU B 1 173 ? -1.798 20.719 -6.66 1 91.06 173 GLU B CA 1
ATOM 5111 C C . GLU B 1 173 ? -0.771 19.688 -6.18 1 91.06 173 GLU B C 1
ATOM 5113 O O . GLU B 1 173 ? -0.402 18.781 -6.926 1 91.06 173 GLU B O 1
ATOM 5118 N N . MET B 1 174 ? -0.318 19.859 -5.02 1 89.38 174 MET B N 1
ATOM 5119 C CA . MET B 1 174 ? 0.651 18.922 -4.465 1 89.38 174 MET B CA 1
ATOM 5120 C C . MET B 1 174 ? 0.035 17.531 -4.309 1 89.38 174 MET B C 1
ATOM 5122 O O . MET B 1 174 ? 0.681 16.516 -4.602 1 89.38 174 MET B O 1
ATOM 5126 N N . ILE B 1 175 ? -1.178 17.516 -3.873 1 92.75 175 ILE B N 1
ATOM 5127 C CA . ILE B 1 175 ? -1.876 16.25 -3.693 1 92.75 175 ILE B CA 1
ATOM 5128 C C . ILE B 1 175 ? -2.061 15.562 -5.047 1 92.75 175 ILE B C 1
ATOM 5130 O O . ILE B 1 175 ? -1.785 14.375 -5.188 1 92.75 175 ILE B O 1
ATOM 5134 N N . ARG B 1 176 ? -2.512 16.328 -6.004 1 93.88 176 ARG B N 1
ATOM 5135 C CA . ARG B 1 176 ? -2.688 15.781 -7.348 1 93.88 176 ARG B CA 1
ATOM 5136 C C . ARG B 1 176 ? -1.371 15.242 -7.895 1 93.88 176 ARG B C 1
ATOM 5138 O O . ARG B 1 176 ? -1.336 14.156 -8.484 1 93.88 176 ARG B O 1
ATOM 5145 N N . ALA B 1 177 ? -0.343 15.984 -7.672 1 91.31 177 ALA B N 1
ATOM 5146 C CA . ALA B 1 177 ? 0.972 15.57 -8.156 1 91.31 177 ALA B CA 1
ATOM 5147 C C . ALA B 1 177 ? 1.432 14.289 -7.48 1 91.31 177 ALA B C 1
ATOM 5149 O O . ALA B 1 177 ? 2.064 13.438 -8.109 1 91.31 177 ALA B O 1
ATOM 5150 N N . GLU B 1 178 ? 1.139 14.195 -6.258 1 92.75 178 GLU B N 1
ATOM 5151 C CA . GLU B 1 178 ? 1.529 12.992 -5.527 1 92.75 178 GLU B CA 1
ATOM 5152 C C . GLU B 1 178 ? 0.796 11.766 -6.055 1 92.75 178 GLU B C 1
ATOM 5154 O O . GLU B 1 178 ? 1.4 10.703 -6.238 1 92.75 178 GLU B O 1
ATOM 5159 N N . TYR B 1 179 ? -0.473 11.891 -6.273 1 94.88 179 TYR B N 1
ATOM 5160 C CA . TYR B 1 179 ? -1.238 10.766 -6.812 1 94.88 179 TYR B CA 1
ATOM 5161 C C . TYR B 1 179 ? -0.787 10.43 -8.227 1 94.88 179 TYR B C 1
ATOM 5163 O O . TYR B 1 179 ? -0.755 9.266 -8.617 1 94.88 179 TYR B O 1
ATOM 5171 N N . GLN B 1 180 ? -0.453 11.422 -8.945 1 92.38 180 GLN B N 1
ATOM 5172 C CA . GLN B 1 180 ? 0.082 11.18 -10.281 1 92.38 180 GLN B CA 1
ATOM 5173 C C . GLN B 1 180 ? 1.396 10.406 -10.211 1 92.38 180 GLN B C 1
ATOM 5175 O O . GLN B 1 180 ? 1.632 9.5 -11.016 1 92.38 180 GLN B O 1
ATOM 5180 N N . LYS B 1 181 ? 2.199 10.82 -9.328 1 91.25 181 LYS B N 1
ATOM 5181 C CA . LYS B 1 181 ? 3.457 10.117 -9.117 1 91.25 181 LYS B CA 1
ATOM 5182 C C . LYS B 1 181 ? 3.211 8.648 -8.773 1 91.25 181 LYS B C 1
ATOM 5184 O O . LYS B 1 181 ? 3.859 7.758 -9.328 1 91.25 181 LYS B O 1
ATOM 5189 N N . VAL B 1 182 ? 2.299 8.438 -7.891 1 93.56 182 VAL B N 1
ATOM 5190 C CA . VAL B 1 182 ? 1.981 7.074 -7.484 1 93.56 182 VAL B CA 1
ATOM 5191 C C . VAL B 1 182 ? 1.477 6.281 -8.688 1 93.56 182 VAL B C 1
ATOM 5193 O O . VAL B 1 182 ? 1.872 5.133 -8.891 1 93.56 182 VAL B O 1
ATOM 5196 N N . CYS B 1 183 ? 0.618 6.848 -9.484 1 93.75 183 CYS B N 1
ATOM 5197 C CA . CYS B 1 183 ? 0.102 6.191 -10.68 1 93.75 183 CYS B CA 1
ATOM 5198 C C . CYS B 1 183 ? 1.228 5.871 -11.656 1 93.75 183 CYS B C 1
ATOM 5200 O O . CYS B 1 183 ? 1.244 4.797 -12.258 1 93.75 183 CYS B O 1
ATOM 5202 N N . HIS B 1 184 ? 2.109 6.781 -11.734 1 92.75 184 HIS B N 1
ATOM 5203 C CA . HIS B 1 184 ? 3.244 6.551 -12.625 1 92.75 184 HIS B CA 1
ATOM 5204 C C . HIS B 1 184 ? 4.09 5.379 -12.141 1 92.75 184 HIS B C 1
ATOM 5206 O O . HIS B 1 184 ? 4.5 4.531 -12.938 1 92.75 184 HIS B O 1
ATOM 5212 N N . LEU B 1 185 ? 4.332 5.359 -10.922 1 93.44 185 LEU B N 1
ATOM 5213 C CA . LEU B 1 185 ? 5.105 4.258 -10.359 1 93.44 185 LEU B CA 1
ATOM 5214 C C . LEU B 1 185 ? 4.379 2.93 -10.555 1 93.44 185 LEU B C 1
ATOM 5216 O O . LEU B 1 185 ? 5.012 1.897 -10.781 1 93.44 185 LEU B O 1
ATOM 5220 N N . LEU B 1 186 ? 3.068 2.967 -10.5 1 94.12 186 LEU B N 1
ATOM 5221 C CA . LEU B 1 186 ? 2.264 1.773 -10.742 1 94.12 186 LEU B CA 1
ATOM 5222 C C . LEU B 1 186 ? 2.389 1.316 -12.195 1 94.12 186 LEU B C 1
ATOM 5224 O O . LEU B 1 186 ? 2.482 0.118 -12.469 1 94.12 186 LEU B O 1
ATOM 5228 N N . TYR B 1 187 ? 2.439 2.236 -13.039 1 94.75 187 TYR B N 1
ATOM 5229 C CA . TYR B 1 187 ? 2.596 1.911 -14.453 1 94.75 187 TYR B CA 1
ATOM 5230 C C . TYR B 1 187 ? 3.947 1.258 -14.719 1 94.75 187 TYR B C 1
ATOM 5232 O O . TYR B 1 187 ? 4.043 0.301 -15.492 1 94.75 187 TYR B O 1
ATOM 5240 N N . GLU B 1 188 ? 4.918 1.764 -14.086 1 93.62 188 GLU B N 1
ATOM 5241 C CA . GLU B 1 188 ? 6.242 1.169 -14.234 1 93.62 188 GLU B CA 1
ATOM 5242 C C . GLU B 1 188 ? 6.285 -0.237 -13.641 1 93.62 188 GLU B C 1
ATOM 5244 O O . GLU B 1 188 ? 6.91 -1.136 -14.211 1 93.62 188 GLU B O 1
ATOM 5249 N N . GLU B 1 189 ? 5.699 -0.36 -12.547 1 94.88 189 GLU B N 1
ATOM 5250 C CA . GLU B 1 189 ? 5.605 -1.679 -11.922 1 94.88 189 GLU B CA 1
ATOM 5251 C C . GLU B 1 189 ? 4.887 -2.668 -12.836 1 94.88 189 GLU B C 1
ATOM 5253 O O . GLU B 1 189 ? 5.324 -3.809 -12.992 1 94.88 189 GLU B O 1
ATOM 5258 N N . GLU B 1 190 ? 3.775 -2.264 -13.422 1 96.38 190 GLU B N 1
ATOM 5259 C CA . GLU B 1 190 ? 3.033 -3.092 -14.367 1 96.38 190 GLU B CA 1
ATOM 5260 C C . GLU B 1 190 ? 3.912 -3.514 -15.539 1 96.38 190 GLU B C 1
ATOM 5262 O O . GLU B 1 190 ? 3.908 -4.68 -15.938 1 96.38 190 GLU B O 1
ATOM 5267 N N . ARG B 1 191 ? 4.648 -2.596 -16.062 1 96.5 191 ARG B N 1
ATOM 5268 C CA . ARG B 1 191 ? 5.52 -2.873 -17.188 1 96.5 191 ARG B CA 1
ATOM 5269 C C . ARG B 1 191 ? 6.582 -3.906 -16.828 1 96.5 191 ARG B C 1
ATOM 5271 O O . ARG B 1 191 ? 6.828 -4.844 -17.594 1 96.5 191 ARG B O 1
ATOM 5278 N N . ARG B 1 192 ? 7.148 -3.758 -15.695 1 95.06 192 ARG B N 1
ATOM 5279 C CA . ARG B 1 192 ? 8.156 -4.715 -15.242 1 95.06 192 ARG B CA 1
ATOM 5280 C C . ARG B 1 192 ? 7.543 -6.098 -15.039 1 95.06 192 ARG B C 1
ATOM 5282 O O . ARG B 1 192 ? 8.148 -7.105 -15.406 1 95.06 192 ARG B O 1
ATOM 5289 N N . TYR B 1 193 ? 6.367 -6.102 -14.461 1 96.25 193 TYR B N 1
ATOM 5290 C CA . TYR B 1 193 ? 5.648 -7.352 -14.25 1 96.25 193 TYR B CA 1
ATOM 5291 C C . TYR B 1 193 ? 5.387 -8.062 -15.57 1 96.25 193 TYR B C 1
ATOM 5293 O O . TYR B 1 193 ? 5.695 -9.242 -15.719 1 96.25 193 TYR B O 1
ATOM 5301 N N . LEU B 1 194 ? 4.855 -7.344 -16.516 1 97.12 194 LEU B N 1
ATOM 5302 C CA . LEU B 1 194 ? 4.5 -7.93 -17.812 1 97.12 194 LEU B CA 1
ATOM 5303 C C . LEU B 1 194 ? 5.75 -8.383 -18.562 1 97.12 194 LEU B C 1
ATOM 5305 O O . LEU B 1 194 ? 5.738 -9.422 -19.219 1 97.12 194 LEU B O 1
ATOM 5309 N N . GLU B 1 195 ? 6.824 -7.648 -18.422 1 97.06 195 GLU B N 1
ATOM 5310 C CA . GLU B 1 195 ? 8.086 -8.055 -19.031 1 97.06 195 GLU B CA 1
ATOM 5311 C C . GLU B 1 195 ? 8.617 -9.336 -18.391 1 97.06 195 GLU B C 1
ATOM 5313 O O . GLU B 1 195 ? 9.141 -10.219 -19.078 1 97.06 195 GLU B O 1
ATOM 5318 N N . GLY B 1 196 ? 8.445 -9.367 -17.109 1 96 196 GLY B N 1
ATOM 5319 C CA . GLY B 1 196 ? 8.852 -10.57 -16.406 1 96 196 GLY B CA 1
ATOM 5320 C C . GLY B 1 196 ? 8.07 -11.805 -16.812 1 96 196 GLY B C 1
ATOM 5321 O O . GLY B 1 196 ? 8.648 -12.867 -17.031 1 96 196 GLY B O 1
ATOM 5322 N N . ILE B 1 197 ? 6.82 -11.672 -16.969 1 95.5 197 ILE B N 1
ATOM 5323 C CA . ILE B 1 197 ? 5.945 -12.766 -17.359 1 95.5 197 ILE B CA 1
ATOM 5324 C C . ILE B 1 197 ? 6.281 -13.203 -18.781 1 95.5 197 ILE B C 1
ATOM 5326 O O . ILE B 1 197 ? 6.273 -14.398 -19.094 1 95.5 197 ILE B O 1
ATOM 5330 N N . GLU B 1 198 ? 6.605 -12.281 -19.625 1 96 198 GLU B N 1
ATOM 5331 C CA . GLU B 1 198 ? 6.953 -12.602 -21.016 1 96 198 GLU B CA 1
ATOM 5332 C C . GLU B 1 198 ? 8.25 -13.406 -21.078 1 96 198 GLU B C 1
ATOM 5334 O O . GLU B 1 198 ? 8.328 -14.391 -21.812 1 96 198 GLU B O 1
ATOM 5339 N N . ARG B 1 199 ? 9.188 -13.023 -20.328 1 96.56 199 ARG B N 1
ATOM 5340 C CA . ARG B 1 199 ? 10.453 -13.75 -20.297 1 96.56 199 ARG B CA 1
ATOM 5341 C C . ARG B 1 199 ? 10.258 -15.156 -19.734 1 96.56 199 ARG B C 1
ATOM 5343 O O . ARG B 1 199 ? 10.727 -16.125 -20.328 1 96.56 199 ARG B O 1
ATOM 5350 N N . GLU B 1 200 ? 9.547 -15.234 -18.672 1 96.25 200 GLU B N 1
ATOM 5351 C CA . GLU B 1 200 ? 9.273 -16.531 -18.047 1 96.25 200 GLU B CA 1
ATOM 5352 C C . GLU B 1 200 ? 8.469 -17.422 -18.984 1 96.25 200 GLU B C 1
ATOM 5354 O O . GLU B 1 200 ? 8.695 -18.641 -19.047 1 96.25 200 GLU B O 1
ATOM 5359 N N . SER B 1 201 ? 7.477 -16.812 -19.641 1 96.25 201 SER B N 1
ATOM 5360 C CA . SER B 1 201 ? 6.629 -17.578 -20.562 1 96.25 201 SER B CA 1
ATOM 5361 C C . SER B 1 201 ? 7.453 -18.219 -21.672 1 96.25 201 SER B C 1
ATOM 5363 O O . SER B 1 201 ? 7.219 -19.375 -22.031 1 96.25 201 SER B O 1
ATOM 5365 N N . LYS B 1 202 ? 8.445 -17.547 -22.188 1 96.88 202 LYS B N 1
ATOM 5366 C CA . LYS B 1 202 ? 9.297 -18.094 -23.25 1 96.88 202 LYS B CA 1
ATOM 5367 C C . LYS B 1 202 ? 10.133 -19.266 -22.734 1 96.88 202 LYS B C 1
ATOM 5369 O O . LYS B 1 202 ? 10.273 -20.281 -23.422 1 96.88 202 LYS B O 1
ATOM 5374 N N . GLU B 1 203 ? 10.594 -19.078 -21.594 1 96.88 203 GLU B N 1
ATOM 5375 C CA . GLU B 1 203 ? 11.406 -20.125 -21 1 96.88 203 GLU B CA 1
ATOM 5376 C C . GLU B 1 203 ? 10.578 -21.391 -20.719 1 96.88 203 GLU B C 1
ATOM 5378 O O . GLU B 1 203 ? 11.008 -22.5 -21.047 1 96.88 203 GLU B O 1
ATOM 5383 N N . ILE B 1 204 ? 9.438 -21.219 -20.141 1 95.56 204 ILE B N 1
ATOM 5384 C CA . ILE B 1 204 ? 8.586 -22.344 -19.812 1 95.56 204 ILE B CA 1
ATOM 5385 C C . ILE B 1 204 ? 8.102 -23.016 -21.094 1 95.56 204 ILE B C 1
ATOM 5387 O O . ILE B 1 204 ? 8.031 -24.25 -21.188 1 95.56 204 ILE B O 1
ATOM 5391 N N . PHE B 1 205 ? 7.785 -22.203 -22.078 1 96.5 205 PHE B N 1
ATOM 5392 C CA . PHE B 1 205 ? 7.312 -22.734 -23.344 1 96.5 205 PHE B CA 1
ATOM 5393 C C . PHE B 1 205 ? 8.375 -23.625 -23.984 1 96.5 205 PHE B C 1
ATOM 5395 O O . PHE B 1 205 ? 8.062 -24.703 -24.5 1 96.5 205 PHE B O 1
ATOM 5402 N N . GLN B 1 206 ? 9.625 -23.203 -23.906 1 96.56 206 GLN B N 1
ATOM 5403 C CA . GLN B 1 206 ? 10.719 -24 -24.438 1 96.56 206 GLN B CA 1
ATOM 5404 C C . GLN B 1 206 ? 10.875 -25.312 -23.672 1 96.56 206 GLN B C 1
ATOM 5406 O O . GLN B 1 206 ? 11.086 -26.375 -24.266 1 96.56 206 GLN B O 1
ATOM 5411 N N . ARG B 1 207 ? 10.727 -25.25 -22.453 1 96.56 207 ARG B N 1
ATOM 5412 C CA . ARG B 1 207 ? 10.812 -26.453 -21.641 1 96.56 207 ARG B CA 1
ATOM 5413 C C . ARG B 1 207 ? 9.68 -27.422 -21.953 1 96.56 207 ARG B C 1
ATOM 5415 O O . ARG B 1 207 ? 9.875 -28.641 -21.984 1 96.56 207 ARG B O 1
ATOM 5422 N N . LEU B 1 208 ? 8.492 -26.844 -22.125 1 96.06 208 LEU B N 1
ATOM 5423 C CA . LEU B 1 208 ? 7.34 -27.656 -22.484 1 96.06 208 LEU B CA 1
ATOM 5424 C C . LEU B 1 208 ? 7.566 -28.391 -23.797 1 96.06 208 LEU B C 1
ATOM 5426 O O . LEU B 1 208 ? 7.297 -29.578 -23.906 1 96.06 208 LEU B O 1
ATOM 5430 N N . LYS B 1 209 ? 8.156 -27.734 -24.766 1 96.06 209 LYS B N 1
ATOM 5431 C CA . LYS B 1 209 ? 8.438 -28.328 -26.062 1 96.06 209 LYS B CA 1
ATOM 5432 C C . LYS B 1 209 ? 9.484 -29.438 -25.938 1 96.06 209 LYS B C 1
ATOM 5434 O O . LYS B 1 209 ? 9.344 -30.5 -26.531 1 96.06 209 LYS B O 1
ATOM 5439 N N . GLU B 1 210 ? 10.469 -29.141 -25.172 1 96 210 GLU B N 1
ATOM 5440 C CA . GLU B 1 210 ? 11.523 -30.125 -24.953 1 96 210 GLU B CA 1
ATOM 5441 C C . GLU B 1 210 ? 10.977 -31.359 -24.219 1 96 210 GLU B C 1
ATOM 5443 O O . GLU B 1 210 ? 11.344 -32.5 -24.562 1 96 210 GLU B O 1
ATOM 5448 N N . SER B 1 211 ? 10.148 -31.078 -23.266 1 96 211 SER B N 1
ATOM 5449 C CA . SER B 1 211 ? 9.531 -32.188 -22.531 1 96 211 SER B CA 1
ATOM 5450 C C . SER B 1 211 ? 8.672 -33.031 -23.438 1 96 211 SER B C 1
ATOM 5452 O O . SER B 1 211 ? 8.711 -34.25 -23.359 1 96 211 SER B O 1
ATOM 5454 N N . GLU B 1 212 ? 7.879 -32.438 -24.25 1 95.19 212 GLU B N 1
ATOM 5455 C CA . GLU B 1 212 ? 7.047 -33.156 -25.203 1 95.19 212 GLU B CA 1
ATOM 5456 C C . GLU B 1 212 ? 7.895 -34 -26.125 1 95.19 212 GLU B C 1
ATOM 5458 O O . GLU B 1 212 ? 7.57 -35.188 -26.375 1 95.19 212 GLU B O 1
ATOM 5463 N N . GLU B 1 213 ? 9.023 -33.5 -26.594 1 95.5 213 GLU B N 1
ATOM 5464 C CA . GLU B 1 213 ? 9.93 -34.219 -27.469 1 95.5 213 GLU B CA 1
ATOM 5465 C C . GLU B 1 213 ? 10.578 -35.406 -26.75 1 95.5 213 GLU B C 1
ATOM 5467 O O . GLU B 1 213 ? 10.703 -36.5 -27.297 1 95.5 213 GLU B O 1
ATOM 5472 N N . ASN B 1 214 ? 11 -35.125 -25.578 1 96.06 214 ASN B N 1
ATOM 5473 C CA . ASN B 1 214 ? 11.625 -36.188 -24.797 1 96.06 214 ASN B CA 1
ATOM 5474 C C . ASN B 1 214 ? 10.664 -37.344 -24.531 1 96.06 214 ASN B C 1
ATOM 5476 O O . ASN B 1 214 ? 11.055 -38.531 -24.578 1 96.06 214 ASN B O 1
ATOM 5480 N N . MET B 1 215 ? 9.438 -37 -24.266 1 96.94 215 MET B N 1
ATOM 5481 C CA . MET B 1 215 ? 8.438 -38.031 -24.016 1 96.94 215 MET B CA 1
ATOM 5482 C C . MET B 1 215 ? 8.141 -38.812 -25.297 1 96.94 215 MET B C 1
ATOM 5484 O O . MET B 1 215 ? 7.867 -40 -25.234 1 96.94 215 MET B O 1
ATOM 5488 N N . ASP B 1 216 ? 8.195 -38.094 -26.391 1 95.69 216 ASP B N 1
ATOM 5489 C CA . ASP B 1 216 ? 8 -38.781 -27.672 1 95.69 216 ASP B CA 1
ATOM 5490 C C . ASP B 1 216 ? 9.133 -39.75 -27.953 1 95.69 216 ASP B C 1
ATOM 5492 O O . ASP B 1 216 ? 8.883 -40.906 -28.344 1 95.69 216 ASP B O 1
ATOM 5496 N N . VAL B 1 217 ? 10.398 -39.344 -27.719 1 95.88 217 VAL B N 1
ATOM 5497 C CA . VAL B 1 217 ? 11.562 -40.188 -27.922 1 95.88 217 VAL B CA 1
ATOM 5498 C C . VAL B 1 217 ? 11.492 -41.375 -26.969 1 95.88 217 VAL B C 1
ATOM 5500 O O . VAL B 1 217 ? 11.703 -42.531 -27.375 1 95.88 217 VAL B O 1
ATOM 5503 N N . LYS B 1 218 ? 11.164 -41.062 -25.75 1 96.62 218 LYS B N 1
ATOM 5504 C CA . LYS B 1 218 ? 11.07 -42.156 -24.766 1 96.62 218 LYS B CA 1
ATOM 5505 C C . LYS B 1 218 ? 9.969 -43.125 -25.141 1 96.62 218 LYS B C 1
ATOM 5507 O O . LYS B 1 218 ? 10.133 -44.344 -24.984 1 96.62 218 LYS B O 1
ATOM 5512 N N . GLY B 1 219 ? 8.836 -42.594 -25.609 1 94.88 219 GLY B N 1
ATOM 5513 C CA . GLY B 1 219 ? 7.758 -43.469 -26.047 1 94.88 219 GLY B CA 1
ATOM 5514 C C . GLY B 1 219 ? 8.172 -44.438 -27.141 1 94.88 219 GLY B C 1
ATOM 5515 O O . GLY B 1 219 ? 7.844 -45.625 -27.094 1 94.88 219 GLY B O 1
ATOM 5516 N N . LYS B 1 220 ? 8.977 -44.031 -28.078 1 94.94 220 LYS B N 1
ATOM 5517 C CA . LYS B 1 220 ? 9.477 -44.844 -29.172 1 94.94 220 LYS B CA 1
ATOM 5518 C C . LYS B 1 220 ? 10.461 -45.906 -28.656 1 94.94 220 LYS B C 1
ATOM 5520 O O . LYS B 1 220 ? 10.438 -47.062 -29.094 1 94.94 220 LYS B O 1
ATOM 5525 N N . LEU B 1 221 ? 11.234 -45.438 -27.734 1 96 221 LEU B N 1
ATOM 5526 C CA . LEU B 1 221 ? 12.195 -46.375 -27.156 1 96 221 LEU B CA 1
ATOM 5527 C C . LEU B 1 221 ? 11.484 -47.5 -26.406 1 96 221 LEU B C 1
ATOM 5529 O O . LEU B 1 221 ? 11.836 -48.656 -26.547 1 96 221 LEU B O 1
ATOM 5533 N N . LEU B 1 222 ? 10.531 -47.125 -25.625 1 95.81 222 LEU B N 1
ATOM 5534 C CA . LEU B 1 222 ? 9.781 -48.125 -24.859 1 95.81 222 LEU B CA 1
ATOM 5535 C C . LEU B 1 222 ? 9.055 -49.094 -25.781 1 95.81 222 LEU B C 1
ATOM 5537 O O . LEU B 1 222 ? 9.094 -50.281 -25.578 1 95.81 222 LEU B O 1
ATOM 5541 N N . ARG B 1 223 ? 8.453 -48.562 -26.766 1 92.69 223 ARG B N 1
ATOM 5542 C CA . ARG B 1 223 ? 7.75 -49.375 -27.734 1 92.69 223 ARG B CA 1
ATOM 5543 C C . ARG B 1 223 ? 8.711 -50.312 -28.469 1 92.69 223 ARG B C 1
ATOM 5545 O O . ARG B 1 223 ? 8.406 -51.5 -28.656 1 92.69 223 ARG B O 1
ATOM 5552 N N . GLY B 1 224 ? 9.828 -49.781 -28.844 1 94.31 224 GLY B N 1
ATOM 5553 C CA . GLY B 1 224 ? 10.844 -50.594 -29.484 1 94.31 224 GLY B CA 1
ATOM 5554 C C . GLY B 1 224 ? 11.328 -51.75 -28.609 1 94.31 224 GLY B C 1
ATOM 5555 O O . GLY B 1 224 ? 11.461 -52.875 -29.078 1 94.31 224 GLY B O 1
ATOM 5556 N N . MET B 1 225 ? 11.539 -51.438 -27.406 1 96.31 225 MET B N 1
ATOM 5557 C CA . MET B 1 225 ? 11.984 -52.469 -26.469 1 96.31 225 MET B CA 1
ATOM 5558 C C . MET B 1 225 ? 10.898 -53.5 -26.266 1 96.31 225 MET B C 1
ATOM 5560 O O . MET B 1 225 ? 11.195 -54.688 -26.156 1 96.31 225 MET B O 1
ATOM 5564 N N . TYR B 1 226 ? 9.672 -53.062 -26.156 1 95.31 226 TYR B N 1
ATOM 5565 C CA . TYR B 1 226 ? 8.555 -53.969 -26 1 95.31 226 TYR B CA 1
ATOM 5566 C C . TYR B 1 226 ? 8.477 -54.938 -27.156 1 95.31 226 TYR B C 1
ATOM 5568 O O . TYR B 1 226 ? 8.32 -56.156 -26.953 1 95.31 226 TYR B O 1
ATOM 5576 N N . GLU B 1 227 ? 8.656 -54.531 -28.344 1 93.25 227 GLU B N 1
ATOM 5577 C CA . GLU B 1 227 ? 8.641 -55.375 -29.531 1 93.25 227 GLU B CA 1
ATOM 5578 C C . GLU B 1 227 ? 9.836 -56.312 -29.531 1 93.25 227 GLU B C 1
ATOM 5580 O O . GLU B 1 227 ? 9.695 -57.5 -29.906 1 93.25 227 GLU B O 1
ATOM 5585 N N . ASP B 1 228 ? 10.938 -55.844 -29.125 1 95.06 228 ASP B N 1
ATOM 5586 C CA . ASP B 1 228 ? 12.133 -56.688 -29.062 1 95.06 228 ASP B CA 1
ATOM 5587 C C . ASP B 1 228 ? 11.938 -57.844 -28.078 1 95.06 228 ASP B C 1
ATOM 5589 O O . ASP B 1 228 ? 12.328 -58.969 -28.375 1 95.06 228 ASP B O 1
ATOM 5593 N N . LEU B 1 229 ? 11.367 -57.562 -26.953 1 95.5 229 LEU B N 1
ATOM 5594 C CA . LEU B 1 229 ? 11.148 -58.625 -25.969 1 95.5 229 LEU B CA 1
ATOM 5595 C C . LEU B 1 229 ? 10.117 -59.625 -26.453 1 95.5 229 LEU B C 1
ATOM 5597 O O . LEU B 1 229 ? 10.234 -60.844 -26.188 1 95.5 229 LEU B O 1
ATOM 5601 N N . LYS B 1 230 ? 9.156 -59.125 -27.125 1 93.75 230 LYS B N 1
ATOM 5602 C CA . LYS B 1 230 ? 8.18 -60 -27.734 1 93.75 230 LYS B CA 1
ATOM 5603 C C . LYS B 1 230 ? 8.852 -61 -28.672 1 93.75 230 LYS B C 1
ATOM 5605 O O . LYS B 1 230 ? 8.594 -62.219 -28.609 1 93.75 230 LYS B O 1
ATOM 5610 N N . LYS B 1 231 ? 9.727 -60.531 -29.516 1 92.62 231 LYS B N 1
ATOM 5611 C CA . LYS B 1 231 ? 10.461 -61.375 -30.438 1 92.62 231 LYS B CA 1
ATOM 5612 C C . LYS B 1 231 ? 11.344 -62.375 -29.703 1 92.62 231 LYS B C 1
ATOM 5614 O O . LYS B 1 231 ? 11.453 -63.531 -30.094 1 92.62 231 LYS B O 1
ATOM 5619 N N . MET B 1 232 ? 11.875 -61.906 -28.609 1 93.81 232 MET B N 1
ATOM 5620 C CA . MET B 1 232 ? 12.742 -62.781 -27.797 1 93.81 232 MET B CA 1
ATOM 5621 C C . MET B 1 232 ? 11.945 -63.938 -27.203 1 93.81 232 MET B C 1
ATOM 5623 O O . MET B 1 232 ? 12.438 -65.062 -27.172 1 93.81 232 MET B O 1
ATOM 5627 N N . CYS B 1 233 ? 10.742 -63.656 -26.781 1 91.88 233 CYS B N 1
ATOM 5628 C CA . CYS B 1 233 ? 9.906 -64.688 -26.156 1 91.88 233 CYS B CA 1
ATOM 5629 C C . CYS B 1 233 ? 9.461 -65.75 -27.172 1 91.88 233 CYS B C 1
ATOM 5631 O O . CYS B 1 233 ? 9.117 -66.875 -26.797 1 91.88 233 CYS B O 1
ATOM 5633 N N . GLN B 1 234 ? 9.492 -65.312 -28.438 1 89.31 234 GLN B N 1
ATOM 5634 C CA . GLN B 1 234 ? 9.031 -66.25 -29.484 1 89.31 234 GLN B CA 1
ATOM 5635 C C . GLN B 1 234 ? 10.188 -67.062 -30.062 1 89.31 234 GLN B C 1
ATOM 5637 O O . GLN B 1 234 ? 9.969 -68 -30.812 1 89.31 234 GLN B O 1
ATOM 5642 N N . LYS B 1 235 ? 11.336 -66.812 -29.719 1 88.38 235 LYS B N 1
ATOM 5643 C CA . LYS B 1 235 ? 12.5 -67.5 -30.219 1 88.38 235 LYS B CA 1
ATOM 5644 C C . LYS B 1 235 ? 12.57 -68.938 -29.656 1 88.38 235 LYS B C 1
ATOM 5646 O O . LYS B 1 235 ? 12.008 -69.188 -28.594 1 88.38 235 LYS B O 1
ATOM 5651 N N . PRO B 1 236 ? 13.25 -69.812 -30.391 1 86.19 236 PRO B N 1
ATOM 5652 C CA . PRO B 1 236 ? 13.469 -71.125 -29.844 1 86.19 236 PRO B CA 1
ATOM 5653 C C . PRO B 1 236 ? 14.25 -71.125 -28.547 1 86.19 236 PRO B C 1
ATOM 5655 O O . PRO B 1 236 ? 14.953 -70.125 -28.25 1 86.19 236 PRO B O 1
ATOM 5658 N N . ASP B 1 237 ? 14.18 -72.125 -27.766 1 86.25 237 ASP B N 1
ATOM 5659 C CA . ASP B 1 237 ? 14.703 -72.188 -26.406 1 86.25 237 ASP B CA 1
ATOM 5660 C C . ASP B 1 237 ? 16.203 -71.875 -26.375 1 86.25 237 ASP B C 1
ATOM 5662 O O . ASP B 1 237 ? 16.672 -71.125 -25.547 1 86.25 237 ASP B O 1
ATOM 5666 N N . MET B 1 238 ? 16.844 -72.438 -27.328 1 83.06 238 MET B N 1
ATOM 5667 C CA . MET B 1 238 ? 18.297 -72.312 -27.312 1 83.06 238 MET B CA 1
ATOM 5668 C C . MET B 1 238 ? 18.703 -70.875 -27.547 1 83.06 238 MET B C 1
ATOM 5670 O O . MET B 1 238 ? 19.578 -70.312 -26.875 1 83.06 238 MET B O 1
ATOM 5674 N N . GLU B 1 239 ? 18.078 -70.312 -28.469 1 87.44 239 GLU B N 1
ATOM 5675 C CA . GLU B 1 239 ? 18.375 -68.938 -28.797 1 87.44 239 GLU B CA 1
ATOM 5676 C C . GLU B 1 239 ? 17.953 -68 -27.656 1 87.44 239 GLU B C 1
ATOM 5678 O O . GLU B 1 239 ? 18.641 -67 -27.359 1 87.44 239 GLU B O 1
ATOM 5683 N N . LEU B 1 240 ? 16.828 -68.312 -27.031 1 91.44 240 LEU B N 1
ATOM 5684 C CA . LEU B 1 240 ? 16.344 -67.5 -25.891 1 91.44 240 LEU B CA 1
ATOM 5685 C C . LEU B 1 240 ? 17.359 -67.5 -24.75 1 91.44 240 LEU B C 1
ATOM 5687 O O . LEU B 1 240 ? 17.625 -66.438 -24.172 1 91.44 240 LEU B O 1
ATOM 5691 N N . LEU B 1 241 ? 17.922 -68.688 -24.516 1 89.31 241 LEU B N 1
ATOM 5692 C CA . LEU B 1 241 ? 18.859 -68.812 -23.422 1 89.31 241 LEU B CA 1
ATOM 5693 C C . LEU B 1 241 ? 20.141 -68 -23.703 1 89.31 241 LEU B C 1
ATOM 5695 O O . LEU B 1 241 ? 20.75 -67.438 -22.797 1 89.31 241 LEU B O 1
ATOM 5699 N N . GLN B 1 242 ? 20.484 -67.938 -24.969 1 86.5 242 GLN B N 1
ATOM 5700 C CA . GLN B 1 242 ? 21.734 -67.312 -25.359 1 86.5 242 GLN B CA 1
ATOM 5701 C C . GLN B 1 242 ? 21.641 -65.812 -25.25 1 86.5 242 GLN B C 1
ATOM 5703 O O . GLN B 1 242 ? 22.594 -65.125 -24.859 1 86.5 242 GLN B O 1
ATOM 5708 N N . HIS B 1 243 ? 20.484 -65.25 -25.5 1 90.94 243 HIS B N 1
ATOM 5709 C CA . HIS B 1 243 ? 20.344 -63.844 -25.609 1 90.94 243 HIS B CA 1
ATOM 5710 C C . HIS B 1 243 ? 19.562 -63.281 -24.422 1 90.94 243 HIS B C 1
ATOM 5712 O O . HIS B 1 243 ? 19.281 -62.062 -24.375 1 90.94 243 HIS B O 1
ATOM 5718 N N . PHE B 1 244 ? 19.25 -64.062 -23.484 1 92.5 244 PHE B N 1
ATOM 5719 C CA . PHE B 1 244 ? 18.375 -63.656 -22.375 1 92.5 244 PHE B CA 1
ATOM 5720 C C . PHE B 1 244 ? 19 -62.531 -21.562 1 92.5 244 PHE B C 1
ATOM 5722 O O . PHE B 1 244 ? 18.359 -61.5 -21.312 1 92.5 244 PHE B O 1
ATOM 5729 N N . GLU B 1 245 ? 20.25 -62.688 -21.141 1 91 245 GLU B N 1
ATOM 5730 C CA . GLU B 1 245 ? 20.891 -61.719 -20.25 1 91 245 GLU B CA 1
ATOM 5731 C C . GLU B 1 245 ? 21.016 -60.375 -20.922 1 91 245 GLU B C 1
ATOM 5733 O O . GLU B 1 245 ? 20.781 -59.344 -20.266 1 91 245 GLU B O 1
ATOM 5738 N N . SER B 1 246 ? 21.359 -60.344 -22.125 1 92.88 246 SER B N 1
ATOM 5739 C CA . SER B 1 246 ? 21.484 -59.094 -22.859 1 92.88 246 SER B CA 1
ATOM 5740 C C . SER B 1 246 ? 20.141 -58.406 -23 1 92.88 246 SER B C 1
ATOM 5742 O O . SER B 1 246 ? 20.047 -57.188 -22.828 1 92.88 246 SER B O 1
ATOM 5744 N N . ALA B 1 247 ? 19.125 -59.156 -23.281 1 94.19 247 ALA B N 1
ATOM 5745 C CA . ALA B 1 247 ? 17.781 -58.594 -23.422 1 94.19 247 ALA B CA 1
ATOM 5746 C C . ALA B 1 247 ? 17.281 -58.031 -22.094 1 94.19 247 ALA B C 1
ATOM 5748 O O . ALA B 1 247 ? 16.656 -56.969 -22.062 1 94.19 247 ALA B O 1
ATOM 5749 N N . LEU B 1 248 ? 17.594 -58.719 -21.078 1 93.31 248 LEU B N 1
ATOM 5750 C CA . LEU B 1 248 ? 17.172 -58.281 -19.75 1 93.31 248 LEU B CA 1
ATOM 5751 C C . LEU B 1 248 ? 17.859 -57 -19.359 1 93.31 248 LEU B C 1
ATOM 5753 O O . LEU B 1 248 ? 17.203 -56.062 -18.875 1 93.31 248 LEU B O 1
ATOM 5757 N N . LYS B 1 249 ? 19.094 -56.875 -19.656 1 94.44 249 LYS B N 1
ATOM 5758 C CA . LYS B 1 249 ? 19.859 -55.688 -19.328 1 94.44 249 LYS B CA 1
ATOM 5759 C C . LYS B 1 249 ? 19.375 -54.469 -20.125 1 94.44 249 LYS B C 1
ATOM 5761 O O . LYS B 1 249 ? 19.234 -53.375 -19.578 1 94.44 249 LYS B O 1
ATOM 5766 N N . ARG B 1 250 ? 19.078 -54.656 -21.344 1 94.5 250 ARG B N 1
ATOM 5767 C CA . ARG B 1 250 ? 18.578 -53.562 -22.188 1 94.5 250 ARG B CA 1
ATOM 5768 C C . ARG B 1 250 ? 17.203 -53.094 -21.719 1 94.5 250 ARG B C 1
ATOM 5770 O O . ARG B 1 250 ? 16.922 -51.906 -21.703 1 94.5 250 ARG B O 1
ATOM 5777 N N . SER B 1 251 ? 16.391 -54.031 -21.391 1 94.56 251 SER B N 1
ATOM 5778 C CA . SER B 1 251 ? 15.039 -53.719 -20.906 1 94.56 251 SER B CA 1
ATOM 5779 C C . SER B 1 251 ? 15.094 -52.906 -19.625 1 94.56 251 SER B C 1
ATOM 5781 O O . SER B 1 251 ? 14.344 -51.938 -19.469 1 94.56 251 SER B O 1
ATOM 5783 N N . GLU B 1 252 ? 15.969 -53.25 -18.734 1 93.06 252 GLU B N 1
ATOM 5784 C CA . GLU B 1 252 ? 16.109 -52.5 -17.469 1 93.06 252 GLU B CA 1
ATOM 5785 C C . GLU B 1 252 ? 16.641 -51.094 -17.703 1 93.06 252 GLU B C 1
ATOM 5787 O O . GLU B 1 252 ? 16.219 -50.156 -17.031 1 93.06 252 GLU B O 1
ATOM 5792 N N . ALA B 1 253 ? 17.5 -50.938 -18.656 1 93.75 253 ALA B N 1
ATOM 5793 C CA . ALA B 1 253 ? 18.094 -49.656 -18.953 1 93.75 253 ALA B CA 1
ATOM 5794 C C . ALA B 1 253 ? 17.047 -48.688 -19.531 1 93.75 253 ALA B C 1
ATOM 5796 O O . ALA B 1 253 ? 17.016 -47.5 -19.172 1 93.75 253 ALA B O 1
ATOM 5797 N N . VAL B 1 254 ? 16.156 -49.188 -20.344 1 93.81 254 VAL B N 1
ATOM 5798 C CA . VAL B 1 254 ? 15.156 -48.375 -21 1 93.81 254 VAL B CA 1
ATOM 5799 C C . VAL B 1 254 ? 14.102 -47.938 -20 1 93.81 254 VAL B C 1
ATOM 5801 O O . VAL B 1 254 ? 13.516 -46.844 -20.125 1 93.81 254 VAL B O 1
ATOM 5804 N N . GLN B 1 255 ? 13.891 -48.781 -19 1 91.5 255 GLN B N 1
ATOM 5805 C CA . GLN B 1 255 ? 12.836 -48.5 -18.031 1 91.5 255 GLN B CA 1
ATOM 5806 C C . GLN B 1 255 ? 13.289 -47.5 -16.984 1 91.5 255 GLN B C 1
ATOM 5808 O O . GLN B 1 255 ? 12.469 -46.969 -16.234 1 91.5 255 GLN B O 1
ATOM 5813 N N . GLN B 1 256 ? 14.539 -47.156 -17.109 1 89.56 256 GLN B N 1
ATOM 5814 C CA . GLN B 1 256 ? 15.047 -46.188 -16.125 1 89.56 256 GLN B CA 1
ATOM 5815 C C . GLN B 1 256 ? 14.75 -44.75 -16.531 1 89.56 256 GLN B C 1
ATOM 5817 O O . GLN B 1 256 ? 14.781 -44.438 -17.719 1 89.56 256 GLN B O 1
ATOM 5822 N N . HIS B 1 257 ? 14.344 -43.875 -15.641 1 85.38 257 HIS B N 1
ATOM 5823 C CA . HIS B 1 257 ? 14.203 -42.406 -15.688 1 85.38 257 HIS B CA 1
ATOM 5824 C C . HIS B 1 257 ? 13.094 -42 -16.656 1 85.38 257 HIS B C 1
ATOM 5826 O O . HIS B 1 257 ? 13.375 -41.562 -17.781 1 85.38 257 HIS B O 1
ATOM 5832 N N . LEU B 1 258 ? 11.945 -42.156 -16.422 1 90.31 258 LEU B N 1
ATOM 5833 C CA . LEU B 1 258 ? 10.836 -41.594 -17.188 1 90.31 258 LEU B CA 1
ATOM 5834 C C . LEU B 1 258 ? 10.812 -40.094 -17.109 1 90.31 258 LEU B C 1
ATOM 5836 O O . LEU B 1 258 ? 11.016 -39.5 -16.031 1 90.31 258 LEU B O 1
ATOM 5840 N N . PRO B 1 259 ? 10.688 -39.438 -18.25 1 92.31 259 PRO B N 1
ATOM 5841 C CA . PRO B 1 259 ? 10.625 -37.969 -18.219 1 92.31 259 PRO B CA 1
ATOM 5842 C C . PRO B 1 259 ? 9.477 -37.438 -17.359 1 92.31 259 PRO B C 1
ATOM 5844 O O . PRO B 1 259 ? 8.391 -38 -17.359 1 92.31 259 PRO B O 1
ATOM 5847 N N . GLN B 1 260 ? 9.789 -36.469 -16.641 1 89.81 260 GLN B N 1
ATOM 5848 C CA . GLN B 1 260 ? 8.797 -35.844 -15.773 1 89.81 260 GLN B CA 1
ATOM 5849 C C . GLN B 1 260 ? 8.125 -34.656 -16.453 1 89.81 260 GLN B C 1
ATOM 5851 O O . GLN B 1 260 ? 8.773 -33.875 -17.156 1 89.81 260 GLN B O 1
ATOM 5856 N N . PRO B 1 261 ? 6.797 -34.594 -16.203 1 91 261 PRO B N 1
ATOM 5857 C CA . PRO B 1 261 ? 6.09 -33.438 -16.781 1 91 261 PRO B CA 1
ATOM 5858 C C . PRO B 1 261 ? 6.559 -32.094 -16.219 1 91 261 PRO B C 1
ATOM 5860 O O . PRO B 1 261 ? 7.027 -32.031 -15.086 1 91 261 PRO B O 1
ATOM 5863 N N . VAL B 1 262 ? 6.441 -31.078 -17.078 1 91.19 262 VAL B N 1
ATOM 5864 C CA . VAL B 1 262 ? 6.875 -29.734 -16.703 1 91.19 262 VAL B CA 1
ATOM 5865 C C . VAL B 1 262 ? 5.742 -29.016 -15.984 1 91.19 262 VAL B C 1
ATOM 5867 O O . VAL B 1 262 ? 4.578 -29.109 -16.375 1 91.19 262 VAL B O 1
ATOM 5870 N N . ASP B 1 263 ? 6.156 -28.297 -14.922 1 85.81 263 ASP B N 1
ATOM 5871 C CA . ASP B 1 263 ? 5.207 -27.422 -14.242 1 85.81 263 ASP B CA 1
ATOM 5872 C C . ASP B 1 263 ? 5.027 -26.109 -14.992 1 85.81 263 ASP B C 1
ATOM 5874 O O . ASP B 1 263 ? 5.938 -25.281 -15.039 1 85.81 263 ASP B O 1
ATOM 5878 N N . ALA B 1 264 ? 3.828 -26 -15.562 1 87.44 264 ALA B N 1
ATOM 5879 C CA . ALA B 1 264 ? 3.537 -24.828 -16.406 1 87.44 264 ALA B CA 1
ATOM 5880 C C . ALA B 1 264 ? 2.889 -23.719 -15.586 1 87.44 264 ALA B C 1
ATOM 5882 O O . ALA B 1 264 ? 1.716 -23.391 -15.781 1 87.44 264 ALA B O 1
ATOM 5883 N N . GLN B 1 265 ? 3.58 -23.203 -14.602 1 83.81 265 GLN B N 1
ATOM 5884 C CA . GLN B 1 265 ? 3.045 -22.141 -13.766 1 83.81 265 GLN B CA 1
ATOM 5885 C C . GLN B 1 265 ? 3.877 -20.859 -13.898 1 83.81 265 GLN B C 1
ATOM 5887 O O . GLN B 1 265 ? 5.109 -20.922 -13.859 1 83.81 265 GLN B O 1
ATOM 5892 N N . LEU B 1 266 ? 3.123 -19.828 -14.125 1 89.56 266 LEU B N 1
ATOM 5893 C CA . LEU B 1 266 ? 3.789 -18.531 -14.156 1 89.56 266 LEU B CA 1
ATOM 5894 C C . LEU B 1 266 ? 3.938 -17.969 -12.75 1 89.56 266 LEU B C 1
ATOM 5896 O O . LEU B 1 266 ? 3.092 -18.203 -11.883 1 89.56 266 LEU B O 1
ATOM 5900 N N . SER B 1 267 ? 4.992 -17.25 -12.547 1 88.75 267 SER B N 1
ATOM 5901 C CA . SER B 1 267 ? 5.23 -16.641 -11.25 1 88.75 267 SER B CA 1
ATOM 5902 C C . SER B 1 267 ? 4.234 -15.516 -10.984 1 88.75 267 SER B C 1
ATOM 5904 O O . SER B 1 267 ? 3.75 -14.875 -11.914 1 88.75 267 SER B O 1
ATOM 5906 N N . SER B 1 268 ? 3.852 -15.391 -9.742 1 88.38 268 SER B N 1
ATOM 5907 C CA . SER B 1 268 ? 3.01 -14.281 -9.305 1 88.38 268 SER B CA 1
ATOM 5908 C C . SER B 1 268 ? 3.828 -13.219 -8.578 1 88.38 268 SER B C 1
ATOM 5910 O O . SER B 1 268 ? 4.668 -13.539 -7.734 1 88.38 268 SER B O 1
ATOM 5912 N N . TRP B 1 269 ? 3.59 -12.023 -8.977 1 90.44 269 TRP B N 1
ATOM 5913 C CA . TRP B 1 269 ? 4.32 -10.914 -8.367 1 90.44 269 TRP B CA 1
ATOM 5914 C C . TRP B 1 269 ? 3.404 -10.086 -7.465 1 90.44 269 TRP B C 1
ATOM 5916 O O . TRP B 1 269 ? 2.23 -9.883 -7.781 1 90.44 269 TRP B O 1
ATOM 5926 N N . PRO B 1 270 ? 4.016 -9.664 -6.418 1 93.12 270 PRO B N 1
ATOM 5927 C CA . PRO B 1 270 ? 3.213 -8.812 -5.539 1 93.12 270 PRO B CA 1
ATOM 5928 C C . PRO B 1 270 ? 2.885 -7.461 -6.172 1 93.12 270 PRO B C 1
ATOM 5930 O O . PRO B 1 270 ? 3.705 -6.902 -6.906 1 93.12 270 PRO B O 1
ATOM 5933 N N . ILE B 1 271 ? 1.707 -7.012 -5.934 1 94 271 ILE B N 1
ATOM 5934 C CA . ILE B 1 271 ? 1.278 -5.672 -6.32 1 94 271 ILE B CA 1
ATOM 5935 C C . ILE B 1 271 ? 1.297 -4.75 -5.102 1 94 271 ILE B C 1
ATOM 5937 O O . ILE B 1 271 ? 0.6 -5.004 -4.117 1 94 271 ILE B O 1
ATOM 5941 N N . THR B 1 272 ? 2.008 -3.717 -5.262 1 92.62 272 THR B N 1
ATOM 5942 C CA . THR B 1 272 ? 2.273 -2.848 -4.121 1 92.62 272 THR B CA 1
ATOM 5943 C C . THR B 1 272 ? 0.985 -2.193 -3.631 1 92.62 272 THR B C 1
ATOM 5945 O O . THR B 1 272 ? 0.256 -1.58 -4.414 1 92.62 272 THR B O 1
ATOM 5948 N N . GLY B 1 273 ? 0.767 -2.383 -2.32 1 91.56 273 GLY B N 1
ATOM 5949 C CA . GLY B 1 273 ? -0.348 -1.726 -1.657 1 91.56 273 GLY B CA 1
ATOM 5950 C C . GLY B 1 273 ? -1.689 -2.359 -1.979 1 91.56 273 GLY B C 1
ATOM 5951 O O . GLY B 1 273 ? -2.738 -1.793 -1.666 1 91.56 273 GLY B O 1
ATOM 5952 N N . LEU B 1 274 ? -1.712 -3.441 -2.613 1 94.25 274 LEU B N 1
ATOM 5953 C CA . LEU B 1 274 ? -2.955 -4.043 -3.082 1 94.25 274 LEU B CA 1
ATOM 5954 C C . LEU B 1 274 ? -3.857 -4.414 -1.908 1 94.25 274 LEU B C 1
ATOM 5956 O O . LEU B 1 274 ? -5.016 -3.998 -1.857 1 94.25 274 LEU B O 1
ATOM 5960 N N . ILE B 1 275 ? -3.336 -5.137 -0.964 1 94.38 275 ILE B N 1
ATOM 5961 C CA . ILE B 1 275 ? -4.156 -5.641 0.129 1 94.38 275 ILE B CA 1
ATOM 5962 C C . ILE B 1 275 ? -4.625 -4.477 1.004 1 94.38 275 ILE B C 1
ATOM 5964 O O . ILE B 1 275 ? -5.77 -4.457 1.46 1 94.38 275 ILE B O 1
ATOM 5968 N N . GLU B 1 276 ? -3.742 -3.564 1.184 1 92.38 276 GLU B N 1
ATOM 5969 C CA . GLU B 1 276 ? -4.121 -2.385 1.955 1 92.38 276 GLU B CA 1
ATOM 5970 C C . GLU B 1 276 ? -5.281 -1.644 1.296 1 92.38 276 GLU B C 1
ATOM 5972 O O . GLU B 1 276 ? -6.199 -1.181 1.979 1 92.38 276 GLU B O 1
ATOM 5977 N N . ARG B 1 277 ? -5.207 -1.563 0.113 1 93.5 277 ARG B N 1
ATOM 5978 C CA . ARG B 1 277 ? -6.242 -0.866 -0.643 1 93.5 277 ARG B CA 1
ATOM 5979 C C . ARG B 1 277 ? -7.562 -1.627 -0.593 1 93.5 277 ARG B C 1
ATOM 5981 O O . ARG B 1 277 ? -8.617 -1.033 -0.366 1 93.5 277 ARG B O 1
ATOM 5988 N N . LEU B 1 278 ? -7.441 -2.906 -0.781 1 95.06 278 LEU B N 1
ATOM 5989 C CA . LEU B 1 278 ? -8.656 -3.717 -0.78 1 95.06 278 LEU B CA 1
ATOM 5990 C C . LEU B 1 278 ? -9.273 -3.768 0.612 1 95.06 278 LEU B C 1
ATOM 5992 O O . LEU B 1 278 ? -10.492 -3.855 0.75 1 95.06 278 LEU B O 1
ATOM 5996 N N . SER B 1 279 ? -8.484 -3.709 1.607 1 94.12 279 SER B N 1
ATOM 5997 C CA . SER B 1 279 ? -8.945 -3.807 2.988 1 94.12 279 SER B CA 1
ATOM 5998 C C . SER B 1 279 ? -9.859 -2.641 3.348 1 94.12 279 SER B C 1
ATOM 6000 O O . SER B 1 279 ? -10.602 -2.707 4.332 1 94.12 279 SER B O 1
ATOM 6002 N N . GLN B 1 280 ? -9.766 -1.59 2.574 1 91.69 280 GLN B N 1
ATOM 6003 C CA . GLN B 1 280 ? -10.656 -0.459 2.807 1 91.69 280 GLN B CA 1
ATOM 6004 C C . GLN B 1 280 ? -12.109 -0.845 2.549 1 91.69 280 GLN B C 1
ATOM 6006 O O . GLN B 1 280 ? -13.031 -0.18 3.033 1 91.69 280 GLN B O 1
ATOM 6011 N N . PHE B 1 281 ? -12.258 -1.929 1.816 1 95.19 281 PHE B N 1
ATOM 6012 C CA . PHE B 1 281 ? -13.602 -2.365 1.443 1 95.19 281 PHE B CA 1
ATOM 6013 C C . PHE B 1 281 ? -13.969 -3.656 2.164 1 95.19 281 PHE B C 1
ATOM 6015 O O . PHE B 1 281 ? -14.875 -4.379 1.73 1 95.19 281 PHE B O 1
ATOM 6022 N N . LEU B 1 282 ? -13.312 -3.932 3.201 1 95.31 282 LEU B N 1
ATOM 6023 C CA . LEU B 1 282 ? -13.492 -5.188 3.922 1 95.31 282 LEU B CA 1
ATOM 6024 C C . LEU B 1 282 ? -14.875 -5.246 4.574 1 95.31 282 LEU B C 1
ATOM 6026 O O . LEU B 1 282 ? -15.273 -4.309 5.266 1 95.31 282 LEU B O 1
ATOM 6030 N N . VAL B 1 283 ? -15.602 -6.297 4.273 1 93.38 283 VAL B N 1
ATOM 6031 C CA . VAL B 1 283 ? -16.906 -6.527 4.875 1 93.38 283 VAL B CA 1
ATOM 6032 C C . VAL B 1 283 ? -16.953 -7.918 5.508 1 93.38 283 VAL B C 1
ATOM 6034 O O . VAL B 1 283 ? -16.406 -8.875 4.949 1 93.38 283 VAL B O 1
ATOM 6037 N N . PRO B 1 284 ? -17.531 -8.023 6.672 1 89 284 PRO B N 1
ATOM 6038 C CA . PRO B 1 284 ? -17.672 -9.359 7.266 1 89 284 PRO B CA 1
ATOM 6039 C C . PRO B 1 284 ? -18.75 -10.195 6.562 1 89 284 PRO B C 1
ATOM 6041 O O . PRO B 1 284 ? -19.812 -9.688 6.223 1 89 284 PRO B O 1
ATOM 6044 N N . ILE B 1 285 ? -18.328 -11.383 6.242 1 87.69 285 ILE B N 1
ATOM 6045 C CA . ILE B 1 285 ? -19.281 -12.281 5.598 1 87.69 285 ILE B CA 1
ATOM 6046 C C . ILE B 1 285 ? -19.781 -13.32 6.602 1 87.69 285 ILE B C 1
ATOM 6048 O O . ILE B 1 285 ? -18.969 -13.953 7.293 1 87.69 285 ILE B O 1
ATOM 6052 N N . PHE B 1 286 ? -21.141 -13.422 6.668 1 84.25 286 PHE B N 1
ATOM 6053 C CA . PHE B 1 286 ? -21.781 -14.43 7.504 1 84.25 286 PHE B CA 1
ATOM 6054 C C . PHE B 1 286 ? -22.562 -15.422 6.648 1 84.25 286 PHE B C 1
ATOM 6056 O O . PHE B 1 286 ? -23.234 -15.031 5.688 1 84.25 286 PHE B O 1
ATOM 6063 N N . PHE B 1 287 ? -22.344 -16.625 6.992 1 78.06 287 PHE B N 1
ATOM 6064 C CA . PHE B 1 287 ? -23.062 -17.641 6.227 1 78.06 287 PHE B CA 1
ATOM 6065 C C . PHE B 1 287 ? -24.5 -17.766 6.703 1 78.06 287 PHE B C 1
ATOM 6067 O O . PHE B 1 287 ? -24.781 -17.578 7.891 1 78.06 287 PHE B O 1
ATOM 6074 N N . GLU B 1 288 ? -25.375 -17.875 5.641 1 71 288 GLU B N 1
ATOM 6075 C CA . GLU B 1 288 ? -26.766 -18.125 5.984 1 71 288 GLU B CA 1
ATOM 6076 C C . GLU B 1 288 ? -26.953 -19.516 6.574 1 71 288 GLU B C 1
ATOM 6078 O O . GLU B 1 288 ? -26.312 -20.469 6.125 1 71 288 GLU B O 1
ATOM 6083 N N . ASN B 1 289 ? -27.453 -19.469 7.898 1 55.97 289 ASN B N 1
ATOM 6084 C CA . ASN B 1 289 ? -27.656 -20.719 8.633 1 55.97 289 ASN B CA 1
ATOM 6085 C C . ASN B 1 289 ? -28.5 -21.703 7.832 1 55.97 289 ASN B C 1
ATOM 6087 O O . ASN B 1 289 ? -28.281 -22.922 7.914 1 55.97 289 ASN B O 1
ATOM 6091 N N . GLU B 1 290 ? -29.594 -21.047 7.281 1 50 290 GLU B N 1
ATOM 6092 C CA . GLU B 1 290 ? -30.578 -22.031 6.855 1 50 290 GLU B CA 1
ATOM 6093 C C . GLU B 1 290 ? -30.016 -22.953 5.766 1 50 290 GLU B C 1
ATOM 6095 O O . GLU B 1 290 ? -30.141 -24.172 5.848 1 50 290 GLU B O 1
ATOM 6100 N N . VAL B 1 291 ? -30.016 -22.266 4.652 1 45.5 291 VAL B N 1
ATOM 6101 C CA . VAL B 1 291 ? -29.906 -23.109 3.463 1 45.5 291 VAL B CA 1
ATOM 6102 C C . VAL B 1 291 ? -28.484 -23.672 3.377 1 45.5 291 VAL B C 1
ATOM 6104 O O . VAL B 1 291 ? -27.953 -23.875 2.281 1 45.5 291 VAL B O 1
ATOM 6107 N N . THR B 1 292 ? -27.609 -22.984 4.184 1 45.06 292 THR B N 1
ATOM 6108 C CA . THR B 1 292 ? -26.422 -23.844 4.145 1 45.06 292 THR B CA 1
ATOM 6109 C C . THR B 1 292 ? -26.828 -25.312 4.066 1 45.06 292 THR B C 1
ATOM 6111 O O . THR B 1 292 ? -27.516 -25.828 4.953 1 45.06 292 THR B O 1
ATOM 6114 N N . THR B 1 293 ? -27.031 -25.641 2.967 1 43.38 293 THR B N 1
ATOM 6115 C CA . THR B 1 293 ? -27.453 -27.031 2.852 1 43.38 293 THR B CA 1
ATOM 6116 C C . THR B 1 293 ? -26.953 -27.859 4.039 1 43.38 293 THR B C 1
ATOM 6118 O O . THR B 1 293 ? -26 -27.453 4.719 1 43.38 293 THR B O 1
ATOM 6121 N N . ARG B 1 294 ? -27.641 -29.062 4.023 1 45.19 294 ARG B N 1
ATOM 6122 C CA . ARG B 1 294 ? -27.891 -30.188 4.922 1 45.19 294 ARG B CA 1
ATOM 6123 C C . ARG B 1 294 ? -26.625 -30.578 5.68 1 45.19 294 ARG B C 1
ATOM 6125 O O . ARG B 1 294 ? -26.688 -31.344 6.641 1 45.19 294 ARG B O 1
ATOM 6132 N N . HIS B 1 295 ? -25.188 -30.141 5.012 1 45.81 295 HIS B N 1
ATOM 6133 C CA . HIS B 1 295 ? -24.156 -31.016 5.562 1 45.81 295 HIS B CA 1
ATOM 6134 C C . HIS B 1 295 ? -23.125 -30.234 6.371 1 45.81 295 HIS B C 1
ATOM 6136 O O . HIS B 1 295 ? -22.109 -30.781 6.789 1 45.81 295 HIS B O 1
ATOM 6142 N N . VAL B 1 296 ? -22.969 -28.844 6.297 1 51.28 296 VAL B N 1
ATOM 6143 C CA . VAL B 1 296 ? -21.75 -28.375 6.961 1 51.28 296 VAL B CA 1
ATOM 6144 C C . VAL B 1 296 ? -22.109 -27.719 8.289 1 51.28 296 VAL B C 1
ATOM 6146 O O . VAL B 1 296 ? -22.922 -26.781 8.32 1 51.28 296 VAL B O 1
ATOM 6149 N N . PRO B 1 297 ? -21.812 -28.422 9.312 1 52.12 297 PRO B N 1
ATOM 6150 C CA . PRO B 1 297 ? -21.953 -27.719 10.594 1 52.12 297 PRO B CA 1
ATOM 6151 C C . PRO B 1 297 ? -21.266 -26.359 10.609 1 52.12 297 PRO B C 1
ATOM 6153 O O . PRO B 1 297 ? -20.094 -26.266 10.227 1 52.12 297 PRO B O 1
ATOM 6156 N N . LEU B 1 298 ? -22.031 -25.281 10.438 1 59.12 298 LEU B N 1
ATOM 6157 C CA . LEU B 1 298 ? -21.484 -23.953 10.68 1 59.12 298 LEU B CA 1
ATOM 6158 C C . LEU B 1 298 ? -21.25 -23.719 12.172 1 59.12 298 LEU B C 1
ATOM 6160 O O . LEU B 1 298 ? -22.016 -24.234 13.008 1 59.12 298 LEU B O 1
ATOM 6164 N N . PHE B 1 299 ? -19.984 -23.266 12.375 1 61.84 299 PHE B N 1
ATOM 6165 C CA . PHE B 1 299 ? -19.75 -22.844 13.75 1 61.84 299 PHE B CA 1
ATOM 6166 C C . PHE B 1 299 ? -20.734 -21.734 14.156 1 61.84 299 PHE B C 1
ATOM 6168 O O . PHE B 1 299 ? -21.375 -21.141 13.297 1 61.84 299 PHE B O 1
ATOM 6175 N N . GLU B 1 300 ? -20.938 -21.672 15.406 1 59.44 300 GLU B N 1
ATOM 6176 C CA . GLU B 1 300 ? -21.828 -20.703 16.031 1 59.44 300 GLU B CA 1
ATOM 6177 C C . GLU B 1 300 ? -21.562 -19.297 15.516 1 59.44 300 GLU B C 1
ATOM 6179 O O . GLU B 1 300 ? -22.484 -18.469 15.43 1 59.44 300 GLU B O 1
ATOM 6184 N N . ASP B 1 301 ? -20.328 -19.047 15.023 1 65.06 301 ASP B N 1
ATOM 6185 C CA . ASP B 1 301 ? -20.031 -17.672 14.617 1 65.06 301 ASP B CA 1
ATOM 6186 C C . ASP B 1 301 ? -20.453 -17.422 13.172 1 65.06 301 ASP B C 1
ATOM 6188 O O . ASP B 1 301 ? -20.484 -16.281 12.711 1 65.06 301 ASP B O 1
ATOM 6192 N N . LEU B 1 302 ? -20.875 -18.5 12.469 1 69.44 302 LEU B N 1
ATOM 6193 C CA . LEU B 1 302 ? -21.359 -18.453 11.094 1 69.44 302 LEU B CA 1
ATOM 6194 C C . LEU B 1 302 ? -20.25 -17.984 10.148 1 69.44 302 LEU B C 1
ATOM 6196 O O . LEU B 1 302 ? -20.531 -17.438 9.086 1 69.44 302 LEU B O 1
ATOM 6200 N N . ARG B 1 303 ? -19.031 -18.125 10.656 1 77.81 303 ARG B N 1
ATOM 6201 C CA . ARG B 1 303 ? -17.906 -17.672 9.836 1 77.81 303 ARG B CA 1
ATOM 6202 C C . ARG B 1 303 ? -16.938 -18.812 9.562 1 77.81 303 ARG B C 1
ATOM 6204 O O . ARG B 1 303 ? -15.977 -18.641 8.805 1 77.81 303 ARG B O 1
ATOM 6211 N N . HIS B 1 304 ? -17.234 -19.891 10.25 1 75.19 304 HIS B N 1
ATOM 6212 C CA . HIS B 1 304 ? -16.344 -21.031 10.086 1 75.19 304 HIS B CA 1
ATOM 6213 C C . HIS B 1 304 ? -17.109 -22.281 9.633 1 75.19 304 HIS B C 1
ATOM 6215 O O . HIS B 1 304 ? -18.234 -22.516 10.078 1 75.19 304 HIS B O 1
ATOM 6221 N N . LEU B 1 305 ? -16.484 -22.875 8.609 1 70.44 305 LEU B N 1
ATOM 6222 C CA . LEU B 1 305 ? -17.016 -24.141 8.164 1 70.44 305 LEU B CA 1
ATOM 6223 C C . LEU B 1 305 ? -16.188 -25.312 8.672 1 70.44 305 LEU B C 1
ATOM 6225 O O . LEU B 1 305 ? -14.953 -25.266 8.594 1 70.44 305 LEU B O 1
ATOM 6229 N N . HIS B 1 306 ? -16.766 -26.094 9.641 1 63.53 306 HIS B N 1
ATOM 6230 C CA . HIS B 1 306 ? -16.078 -27.297 10.094 1 63.53 306 HIS B CA 1
ATOM 6231 C C . HIS B 1 306 ? -16.5 -28.5 9.25 1 63.53 306 HIS B C 1
ATOM 6233 O O . HIS B 1 306 ? -17.688 -28.734 9.047 1 63.53 306 HIS B O 1
ATOM 6239 N N . VAL B 1 307 ? -15.578 -28.969 8.531 1 57.22 307 VAL B N 1
ATOM 6240 C CA . VAL B 1 307 ? -15.875 -30.156 7.73 1 57.22 307 VAL B CA 1
ATOM 6241 C C . VAL B 1 307 ? -15.57 -31.422 8.539 1 57.22 307 VAL B C 1
ATOM 6243 O O . VAL B 1 307 ? -14.406 -31.734 8.797 1 57.22 307 VAL B O 1
ATOM 6246 N N . SER B 1 308 ? -16.266 -31.641 9.695 1 54.5 308 SER B N 1
ATOM 6247 C CA . SER B 1 308 ? -16.031 -32.938 10.344 1 54.5 308 SER B CA 1
ATOM 6248 C C . SER B 1 308 ? -17.109 -33.938 9.961 1 54.5 308 SER B C 1
ATOM 6250 O O . SER B 1 308 ? -18.312 -33.656 10.023 1 54.5 308 SER B O 1
ATOM 6252 N N . PRO B 1 309 ? -16.719 -34.969 9.195 1 52.53 309 PRO B N 1
ATOM 6253 C CA . PRO B 1 309 ? -17.703 -36 8.883 1 52.53 309 PRO B CA 1
ATOM 6254 C C . PRO B 1 309 ? -18.547 -36.406 10.094 1 52.53 309 PRO B C 1
ATOM 6256 O O . PRO B 1 309 ? -19.703 -36.812 9.938 1 52.53 309 PRO B O 1
ATOM 6259 N N . ASN B 1 310 ? -17.859 -36.469 11.188 1 50.81 310 ASN B N 1
ATOM 6260 C CA . ASN B 1 310 ? -18.547 -37.094 12.32 1 50.81 310 ASN B CA 1
ATOM 6261 C C . ASN B 1 310 ? -19.422 -36.094 13.055 1 50.81 310 ASN B C 1
ATOM 6263 O O . ASN B 1 310 ? -19.812 -36.312 14.203 1 50.81 310 ASN B O 1
ATOM 6267 N N . HIS B 1 311 ? -19.578 -35 12.461 1 51.25 311 HIS B N 1
ATOM 6268 C CA . HIS B 1 311 ? -20.422 -34.156 13.297 1 51.25 311 HIS B CA 1
ATOM 6269 C C . HIS B 1 311 ? -21.875 -34.625 13.281 1 51.25 311 HIS B C 1
ATOM 6271 O O . HIS B 1 311 ? -22.391 -35 12.227 1 51.25 311 HIS B O 1
ATOM 6277 N N . PRO B 1 312 ? -22.375 -34.938 14.469 1 49.19 312 PRO B N 1
ATOM 6278 C CA . PRO B 1 312 ? -23.703 -35.562 14.617 1 49.19 312 PRO B CA 1
ATOM 6279 C C . PRO B 1 312 ? -24.75 -34.906 13.719 1 49.19 312 PRO B C 1
ATOM 6281 O O . PRO B 1 312 ? -25.719 -35.562 13.32 1 49.19 312 PRO B O 1
ATOM 6284 N N . ASP B 1 313 ? -24.609 -33.656 13.703 1 48.81 313 ASP B N 1
ATOM 6285 C CA . ASP B 1 313 ? -25.703 -33 12.984 1 48.81 313 ASP B CA 1
ATOM 6286 C C . ASP B 1 313 ? -25.562 -33.188 11.477 1 48.81 313 ASP B C 1
ATOM 6288 O O . ASP B 1 313 ? -26.297 -32.594 10.688 1 48.81 313 ASP B O 1
ATOM 6292 N N . VAL B 1 314 ? -24.406 -33.625 11.086 1 49.88 314 VAL B N 1
ATOM 6293 C CA . VAL B 1 314 ? -24.297 -34 9.68 1 49.88 314 VAL B CA 1
ATOM 6294 C C . VAL B 1 314 ? -25.312 -35.094 9.352 1 49.88 314 VAL B C 1
ATOM 6296 O O . VAL B 1 314 ? -25.25 -36.219 9.898 1 49.88 314 VAL B O 1
ATOM 6299 N N . VAL B 1 315 ? -26.5 -34.75 9.133 1 45.22 315 VAL B N 1
ATOM 6300 C CA . VAL B 1 315 ? -27.453 -35.75 8.648 1 45.22 315 VAL B CA 1
ATOM 6301 C C . VAL B 1 315 ? -26.859 -36.469 7.441 1 45.22 315 VAL B C 1
ATOM 6303 O O . VAL B 1 315 ? -26.578 -35.844 6.414 1 45.22 315 VAL B O 1
ATOM 6306 N N . THR B 1 316 ? -26.047 -37.531 7.648 1 42.53 316 THR B N 1
ATOM 6307 C CA . THR B 1 316 ? -25.578 -38.469 6.645 1 42.53 316 THR B CA 1
ATOM 6308 C C . THR B 1 316 ? -26.734 -38.938 5.758 1 42.53 316 THR B C 1
ATOM 6310 O O . THR B 1 316 ? -26.703 -40.031 5.215 1 42.53 316 THR B O 1
ATOM 6313 N N . ASN B 1 317 ? -27.922 -38.406 5.793 1 39.59 317 ASN B N 1
ATOM 6314 C CA . ASN B 1 317 ? -28.828 -39.188 4.945 1 39.59 317 ASN B CA 1
ATOM 6315 C C . ASN B 1 317 ? -28.156 -39.594 3.627 1 39.59 317 ASN B C 1
ATOM 6317 O O . ASN B 1 317 ? -27.156 -39 3.242 1 39.59 317 ASN B O 1
ATOM 6321 N N . THR B 1 318 ? -29.062 -39.844 2.574 1 40.38 318 THR B N 1
ATOM 6322 C CA . THR B 1 318 ? -29.062 -40.688 1.367 1 40.38 318 THR B CA 1
ATOM 6323 C C . THR B 1 318 ? -27.875 -40.312 0.478 1 40.38 318 THR B C 1
ATOM 6325 O O . THR B 1 318 ? -27.219 -39.312 0.691 1 40.38 318 THR B O 1
ATOM 6328 N N . LYS B 1 319 ? -28.047 -40.406 -0.86 1 42.91 319 LYS B N 1
ATOM 6329 C CA . LYS B 1 319 ? -27.359 -40.562 -2.139 1 42.91 319 LYS B CA 1
ATOM 6330 C C . LYS B 1 319 ? -26.484 -39.344 -2.43 1 42.91 319 LYS B C 1
ATOM 6332 O O . LYS B 1 319 ? -25.906 -39.219 -3.516 1 42.91 319 LYS B O 1
ATOM 6337 N N . ARG B 1 320 ? -26.609 -38.094 -1.802 1 43.66 320 ARG B N 1
ATOM 6338 C CA . ARG B 1 320 ? -26.359 -36.781 -2.402 1 43.66 320 ARG B CA 1
ATOM 6339 C C . ARG B 1 320 ? -24.906 -36.375 -2.24 1 43.66 320 ARG B C 1
ATOM 6341 O O . ARG B 1 320 ? -24.188 -36.969 -1.416 1 43.66 320 ARG B O 1
ATOM 6348 N N . SER B 1 321 ? -24.531 -35 -2.721 1 49.66 321 SER B N 1
ATOM 6349 C CA . SER B 1 321 ? -23.297 -34.344 -3.154 1 49.66 321 SER B CA 1
ATOM 6350 C C . SER B 1 321 ? -22.328 -34.188 -1.995 1 49.66 321 SER B C 1
ATOM 6352 O O . SER B 1 321 ? -22.719 -33.781 -0.896 1 49.66 321 SER B O 1
ATOM 6354 N N . ASN B 1 322 ? -21.328 -35.031 -1.863 1 56.34 322 ASN B N 1
ATOM 6355 C CA . ASN B 1 322 ? -20.141 -35.062 -1.004 1 56.34 322 ASN B CA 1
ATOM 6356 C C . ASN B 1 322 ? -19.547 -33.656 -0.806 1 56.34 322 ASN B C 1
ATOM 6358 O O . ASN B 1 322 ? -18.5 -33.5 -0.189 1 56.34 322 ASN B O 1
ATOM 6362 N N . TYR B 1 323 ? -20.125 -32.594 -1.357 1 63.88 323 TYR B N 1
ATOM 6363 C CA . TYR B 1 323 ? -19.5 -31.297 -1.18 1 63.88 323 TYR B CA 1
ATOM 6364 C C . TYR B 1 323 ? -20.281 -30.453 -0.173 1 63.88 323 TYR B C 1
ATOM 6366 O O . TYR B 1 323 ? -21.5 -30.594 -0.058 1 63.88 323 TYR B O 1
ATOM 6374 N N . PHE B 1 324 ? -19.578 -29.656 0.616 1 69.69 324 PHE B N 1
ATOM 6375 C CA . PHE B 1 324 ? -20.172 -28.703 1.55 1 69.69 324 PHE B CA 1
ATOM 6376 C C . PHE B 1 324 ? -20.359 -27.344 0.893 1 69.69 324 PHE B C 1
ATOM 6378 O O . PHE B 1 324 ? -19.391 -26.75 0.399 1 69.69 324 PHE B O 1
ATOM 6385 N N . LEU B 1 325 ? -21.625 -26.922 0.781 1 73.94 325 LEU B N 1
ATOM 6386 C CA . LEU B 1 325 ? -21.922 -25.641 0.16 1 73.94 325 LEU B CA 1
ATOM 6387 C C . LEU B 1 325 ? -22.359 -24.609 1.205 1 73.94 325 LEU B C 1
ATOM 6389 O O . LEU B 1 325 ? -23.078 -24.953 2.139 1 73.94 325 LEU B O 1
ATOM 6393 N N . ALA B 1 326 ? -21.797 -23.422 1.186 1 77.75 326 ALA B N 1
ATOM 6394 C CA . ALA B 1 326 ? -22.172 -22.312 2.064 1 77.75 326 ALA B CA 1
ATOM 6395 C C . ALA B 1 326 ? -22.359 -21.031 1.272 1 77.75 326 ALA B C 1
ATOM 6397 O O . ALA B 1 326 ? -21.594 -20.734 0.363 1 77.75 326 ALA B O 1
ATOM 6398 N N . TRP B 1 327 ? -23.516 -20.344 1.614 1 79.31 327 TRP B N 1
ATOM 6399 C CA . TRP B 1 327 ? -23.781 -19.047 0.996 1 79.31 327 TRP B CA 1
ATOM 6400 C C . TRP B 1 327 ? -23.734 -17.938 2.031 1 79.31 327 TRP B C 1
ATOM 6402 O O . TRP B 1 327 ? -24.172 -18.109 3.17 1 79.31 327 TRP B O 1
ATOM 6412 N N . GLY B 1 328 ? -23.234 -16.859 1.538 1 81 328 GLY B N 1
ATOM 6413 C CA . GLY B 1 328 ? -23.234 -15.688 2.404 1 81 328 GLY B CA 1
ATOM 6414 C C . GLY B 1 328 ? -24.625 -15.117 2.619 1 81 328 GLY B C 1
ATOM 6415 O O . GLY B 1 328 ? -25.469 -15.172 1.725 1 81 328 GLY B O 1
ATOM 6416 N N . ALA B 1 329 ? -24.844 -14.562 3.77 1 82.56 329 ALA B N 1
ATOM 6417 C CA . ALA B 1 329 ? -26.125 -13.938 4.098 1 82.56 329 ALA B CA 1
ATOM 6418 C C . ALA B 1 329 ? -26.281 -12.586 3.408 1 82.56 329 ALA B C 1
ATOM 6420 O O . ALA B 1 329 ? -27.391 -12.148 3.104 1 82.56 329 ALA B O 1
ATOM 6421 N N . GLN B 1 330 ? -25.203 -12.047 3.098 1 86.69 330 GLN B N 1
ATOM 6422 C CA . GLN B 1 330 ? -25.203 -10.719 2.5 1 86.69 330 GLN B CA 1
ATOM 6423 C C . GLN B 1 330 ? -25.359 -10.797 0.984 1 86.69 330 GLN B C 1
ATOM 6425 O O . GLN B 1 330 ? -24.797 -11.68 0.34 1 86.69 330 GLN B O 1
ATOM 6430 N N . THR B 1 331 ? -26.156 -9.875 0.493 1 89 331 THR B N 1
ATOM 6431 C CA . THR B 1 331 ? -26.328 -9.727 -0.949 1 89 331 THR B CA 1
ATOM 6432 C C . THR B 1 331 ? -25.797 -8.383 -1.422 1 89 331 THR B C 1
ATOM 6434 O O . THR B 1 331 ? -26.062 -7.348 -0.799 1 89 331 THR B O 1
ATOM 6437 N N . PHE B 1 332 ? -25.016 -8.461 -2.494 1 91.31 332 PHE B N 1
ATOM 6438 C CA . PHE B 1 332 ? -24.406 -7.238 -3.016 1 91.31 332 PHE B CA 1
ATOM 6439 C C . PHE B 1 332 ? -25.062 -6.832 -4.332 1 91.31 332 PHE B C 1
ATOM 6441 O O . PHE B 1 332 ? -25.172 -7.641 -5.258 1 91.31 332 PHE B O 1
ATOM 6448 N N . THR B 1 333 ? -25.516 -5.57 -4.449 1 92.38 333 THR B N 1
ATOM 6449 C CA . THR B 1 333 ? -26.172 -5.07 -5.652 1 92.38 333 THR B CA 1
ATOM 6450 C C . THR B 1 333 ? -25.453 -3.84 -6.191 1 92.38 333 THR B C 1
ATOM 6452 O O . THR B 1 333 ? -25.828 -3.299 -7.23 1 92.38 333 THR B O 1
ATOM 6455 N N . CYS B 1 334 ? -24.5 -3.371 -5.434 1 92.19 334 CYS B N 1
ATOM 6456 C CA . CYS B 1 334 ? -23.734 -2.205 -5.848 1 92.19 334 CYS B CA 1
ATOM 6457 C C . CYS B 1 334 ? -22.5 -2.035 -4.977 1 92.19 334 CYS B C 1
ATOM 6459 O O . CYS B 1 334 ? -22.359 -2.701 -3.949 1 92.19 334 CYS B O 1
ATOM 6461 N N . GLY B 1 335 ? -21.562 -1.332 -5.559 1 92.19 335 GLY B N 1
ATOM 6462 C CA . GLY B 1 335 ? -20.422 -0.916 -4.754 1 92.19 335 GLY B CA 1
ATOM 6463 C C . GLY B 1 335 ? -19.25 -1.876 -4.84 1 92.19 335 GLY B C 1
ATOM 6464 O O . GLY B 1 335 ? -19.25 -2.793 -5.664 1 92.19 335 GLY B O 1
ATOM 6465 N N . GLN B 1 336 ? -18.266 -1.521 -4.074 1 94.06 336 GLN B N 1
ATOM 6466 C CA . GLN B 1 336 ? -17.047 -2.328 -3.959 1 94.06 336 GLN B CA 1
ATOM 6467 C C . GLN B 1 336 ? -17 -3.057 -2.619 1 94.06 336 GLN B C 1
ATOM 6469 O O . GLN B 1 336 ? -17.281 -2.465 -1.574 1 94.06 336 GLN B O 1
ATOM 6474 N N . HIS B 1 337 ? -16.734 -4.312 -2.699 1 95.69 337 HIS B N 1
ATOM 6475 C CA . HIS B 1 337 ? -16.703 -5.137 -1.497 1 95.69 337 HIS B CA 1
ATOM 6476 C C . HIS B 1 337 ? -15.5 -6.078 -1.506 1 95.69 337 HIS B C 1
ATOM 6478 O O . HIS B 1 337 ? -15.102 -6.566 -2.564 1 95.69 337 HIS B O 1
ATOM 6484 N N . TYR B 1 338 ? -14.969 -6.297 -0.343 1 96.31 338 TYR B N 1
ATOM 6485 C CA . TYR B 1 338 ? -13.812 -7.18 -0.193 1 96.31 338 TYR B CA 1
ATOM 6486 C C . TYR B 1 338 ? -13.969 -8.078 1.029 1 96.31 338 TYR B C 1
ATOM 6488 O O . TYR B 1 338 ? -14.438 -7.629 2.08 1 96.31 338 TYR B O 1
ATOM 6496 N N . TRP B 1 339 ? -13.695 -9.375 0.907 1 94.25 339 TRP B N 1
ATOM 6497 C CA . TRP B 1 339 ? -13.672 -10.289 2.047 1 94.25 339 TRP B CA 1
ATOM 6498 C C . TRP B 1 339 ? -12.578 -11.336 1.887 1 94.25 339 TRP B C 1
ATOM 6500 O O . TRP B 1 339 ? -12.062 -11.539 0.787 1 94.25 339 TRP B O 1
ATOM 6510 N N . GLU B 1 340 ? -12.133 -11.93 2.932 1 92.75 340 GLU B N 1
ATOM 6511 C CA . GLU B 1 340 ? -11.055 -12.914 2.932 1 92.75 340 GLU B CA 1
ATOM 6512 C C . GLU B 1 340 ? -11.508 -14.234 3.539 1 92.75 340 GLU B C 1
ATOM 6514 O O . GLU B 1 340 ? -12.398 -14.258 4.391 1 92.75 340 GLU B O 1
ATOM 6519 N N . VAL B 1 341 ? -10.945 -15.281 3.029 1 90.12 341 VAL B N 1
ATOM 6520 C CA . VAL B 1 341 ? -11.234 -16.625 3.533 1 90.12 341 VAL B CA 1
ATOM 6521 C C . VAL B 1 341 ? -9.938 -17.375 3.756 1 90.12 341 VAL B C 1
ATOM 6523 O O . VAL B 1 341 ? -9.023 -17.328 2.926 1 90.12 341 VAL B O 1
ATOM 6526 N N . ASP B 1 342 ? -9.875 -18.047 4.879 1 88.44 342 ASP B N 1
ATOM 6527 C CA . ASP B 1 342 ? -8.758 -18.953 5.137 1 88.44 342 ASP B CA 1
ATOM 6528 C C . ASP B 1 342 ? -9.102 -20.375 4.715 1 88.44 342 ASP B C 1
ATOM 6530 O O . ASP B 1 3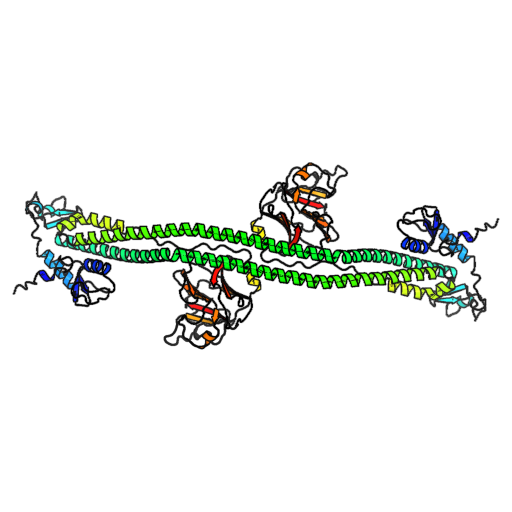42 ? -9.891 -21.047 5.383 1 88.44 342 ASP B O 1
ATOM 6534 N N . VAL B 1 343 ? -8.508 -20.75 3.615 1 81.75 343 VAL B N 1
ATOM 6535 C CA . VAL B 1 343 ? -8.812 -22.078 3.086 1 81.75 343 VAL B CA 1
ATOM 6536 C C . VAL B 1 343 ? -7.891 -23.125 3.717 1 81.75 343 VAL B C 1
ATOM 6538 O O . VAL B 1 343 ? -8.102 -24.328 3.561 1 81.75 343 VAL B O 1
ATOM 6541 N N . GLY B 1 344 ? -6.961 -22.703 4.445 1 75.62 344 GLY B N 1
ATOM 6542 C CA . GLY B 1 344 ? -6.07 -23.609 5.156 1 75.62 344 GLY B CA 1
ATOM 6543 C C . GLY B 1 344 ? -5.418 -24.641 4.254 1 75.62 344 GLY B C 1
ATOM 6544 O O . GLY B 1 344 ? -4.824 -24.281 3.234 1 75.62 344 GLY B O 1
ATOM 6545 N N . ASN B 1 345 ? -5.562 -25.938 4.668 1 72.62 345 ASN B N 1
ATOM 6546 C CA . ASN B 1 345 ? -4.938 -27.031 3.928 1 72.62 345 ASN B CA 1
ATOM 6547 C C . ASN B 1 345 ? -5.961 -27.812 3.107 1 72.62 345 ASN B C 1
ATOM 6549 O O . ASN B 1 345 ? -5.676 -28.922 2.646 1 72.62 345 ASN B O 1
ATOM 6553 N N . CYS B 1 346 ? -7.098 -27.141 2.914 1 74.31 346 CYS B N 1
ATOM 6554 C CA . CYS B 1 346 ? -8.109 -27.828 2.115 1 74.31 346 CYS B CA 1
ATOM 6555 C C . CYS B 1 346 ? -7.668 -27.953 0.663 1 74.31 346 CYS B C 1
ATOM 6557 O O . CYS B 1 346 ? -7.176 -26.984 0.071 1 74.31 346 CYS B O 1
ATOM 6559 N N . GLN B 1 347 ? -7.789 -29.078 0.171 1 71.31 347 GLN B N 1
ATOM 6560 C CA . GLN B 1 347 ? -7.25 -29.359 -1.158 1 71.31 347 GLN B CA 1
ATOM 6561 C C . GLN B 1 347 ? -8.281 -29.062 -2.24 1 71.31 347 GLN B C 1
ATOM 6563 O O . GLN B 1 347 ? -7.926 -28.781 -3.387 1 71.31 347 GLN B O 1
ATOM 6568 N N . ASN B 1 348 ? -9.586 -29.172 -1.893 1 76.62 348 ASN B N 1
ATOM 6569 C CA . ASN B 1 348 ? -10.641 -28.953 -2.879 1 76.62 348 ASN B CA 1
ATOM 6570 C C . ASN B 1 348 ? -11.68 -27.953 -2.383 1 76.62 348 ASN B C 1
ATOM 6572 O O . ASN B 1 348 ? -12.352 -28.188 -1.38 1 76.62 348 ASN B O 1
ATOM 6576 N N . TRP B 1 349 ? -11.672 -26.859 -3 1 79.25 349 TRP B N 1
ATOM 6577 C CA . TRP B 1 349 ? -12.656 -25.859 -2.619 1 79.25 349 TRP B CA 1
ATOM 6578 C C . TRP B 1 349 ? -12.992 -24.953 -3.797 1 79.25 349 TRP B C 1
ATOM 6580 O O . TRP B 1 349 ? -12.258 -24.906 -4.781 1 79.25 349 TRP B O 1
ATOM 6590 N N . VAL B 1 350 ? -14.141 -24.375 -3.711 1 81.44 350 VAL B N 1
ATOM 6591 C CA . VAL B 1 350 ? -14.617 -23.391 -4.672 1 81.44 350 VAL B CA 1
ATOM 6592 C C . VAL B 1 350 ? -15.047 -22.125 -3.939 1 81.44 350 VAL B C 1
ATOM 6594 O O . VAL B 1 350 ? -15.711 -22.188 -2.9 1 81.44 350 VAL B O 1
ATOM 6597 N N . LEU B 1 351 ? -14.539 -21.047 -4.434 1 85.25 351 LEU B N 1
ATOM 6598 C CA . LEU B 1 351 ? -14.844 -19.75 -3.834 1 85.25 351 LEU B CA 1
ATOM 6599 C C . LEU B 1 351 ? -15.305 -18.766 -4.895 1 85.25 351 LEU B C 1
ATOM 6601 O O . LEU B 1 351 ? -14.844 -18.812 -6.039 1 85.25 351 LEU B O 1
ATOM 6605 N N . GLY B 1 352 ? -16.25 -17.844 -4.477 1 86.81 352 GLY B N 1
ATOM 6606 C CA . GLY B 1 352 ? -16.641 -16.781 -5.395 1 86.81 352 GLY B CA 1
ATOM 6607 C C . GLY B 1 352 ? -18.031 -16.219 -5.105 1 86.81 352 GLY B C 1
ATOM 6608 O O . GLY B 1 352 ? -18.391 -16.031 -3.943 1 86.81 352 GLY B O 1
ATOM 6609 N N . PHE B 1 353 ? -18.672 -15.875 -6.215 1 85.25 353 PHE B N 1
ATOM 6610 C CA . PHE B 1 353 ? -20.016 -15.297 -6.125 1 85.25 353 PHE B CA 1
ATOM 6611 C C . PHE B 1 353 ? -21 -16.094 -6.973 1 85.25 353 PHE B C 1
ATOM 6613 O O . PHE B 1 353 ? -20.641 -16.609 -8.031 1 85.25 353 PHE B O 1
ATOM 6620 N N . CYS B 1 354 ? -22.188 -16.125 -6.441 1 79.75 354 CYS B N 1
ATOM 6621 C CA . CYS B 1 354 ? -23.281 -16.734 -7.203 1 79.75 354 CYS B CA 1
ATOM 6622 C C . CYS B 1 354 ? -24.484 -15.82 -7.25 1 79.75 354 CYS B C 1
ATOM 6624 O O . CYS B 1 354 ? -24.609 -14.891 -6.449 1 79.75 354 CYS B O 1
ATOM 6626 N N . ASP B 1 355 ? -25.188 -16.172 -8.289 1 76.81 355 ASP B N 1
ATOM 6627 C CA . ASP B 1 355 ? -26.453 -15.453 -8.383 1 76.81 355 ASP B CA 1
ATOM 6628 C C . ASP B 1 355 ? -27.406 -15.859 -7.262 1 76.81 355 ASP B C 1
ATOM 6630 O O . ASP B 1 355 ? -27.5 -17.047 -6.914 1 76.81 355 ASP B O 1
ATOM 6634 N N . ASP B 1 356 ? -28.047 -14.938 -6.648 1 69.06 356 ASP B N 1
ATOM 6635 C CA . ASP B 1 356 ? -28.953 -15.172 -5.531 1 69.06 356 ASP B CA 1
ATOM 6636 C C . ASP B 1 356 ? -30.062 -16.141 -5.922 1 69.06 356 ASP B C 1
ATOM 6638 O O . ASP B 1 356 ? -30.578 -16.875 -5.074 1 69.06 356 ASP B O 1
ATOM 6642 N N . SER B 1 357 ? -30.438 -16.172 -7.164 1 63.66 357 SER B N 1
ATOM 6643 C CA . SER B 1 357 ? -31.516 -17.047 -7.609 1 63.66 357 SER B CA 1
ATOM 6644 C C . SER B 1 357 ? -31.094 -18.516 -7.586 1 63.66 357 SER B C 1
ATOM 6646 O O . SER B 1 357 ? -31.953 -19.406 -7.516 1 63.66 357 SER B O 1
ATOM 6648 N N . TRP B 1 358 ? -29.859 -18.734 -7.621 1 60.91 358 TRP B N 1
ATOM 6649 C CA . TRP B 1 358 ? -29.344 -20.094 -7.656 1 60.91 358 TRP B CA 1
ATOM 6650 C C . TRP B 1 358 ? -29.5 -20.766 -6.297 1 60.91 358 TRP B C 1
ATOM 6652 O O . TRP B 1 358 ? -29.594 -22 -6.219 1 60.91 358 TRP B O 1
ATOM 6662 N N . THR B 1 359 ? -29.484 -20.016 -5.148 1 54.66 359 THR B N 1
ATOM 6663 C CA . THR B 1 359 ? -29.531 -20.578 -3.809 1 54.66 359 THR B CA 1
ATOM 6664 C C . THR B 1 359 ? -30.766 -21.469 -3.633 1 54.66 359 THR B C 1
ATOM 6666 O O . THR B 1 359 ? -30.75 -22.406 -2.84 1 54.66 359 THR B O 1
ATOM 6669 N N . MET B 1 360 ? -31.859 -21.156 -4.227 1 49 360 MET B N 1
ATOM 6670 C CA . MET B 1 360 ? -33.125 -21.797 -3.879 1 49 360 MET B CA 1
ATOM 6671 C C . MET B 1 360 ? -33.25 -23.156 -4.57 1 49 360 MET B C 1
ATOM 6673 O O . MET B 1 360 ? -34.062 -24 -4.145 1 49 360 MET B O 1
ATOM 6677 N N . THR B 1 361 ? -32.906 -23.203 -5.77 1 46.66 361 THR B N 1
ATOM 6678 C CA . THR B 1 361 ? -33.375 -24.391 -6.449 1 46.66 361 THR B CA 1
ATOM 6679 C C . THR B 1 361 ? -32.438 -25.562 -6.266 1 46.66 361 THR B C 1
ATOM 6681 O O . THR B 1 361 ? -32.844 -26.703 -6.082 1 46.66 361 THR B O 1
ATOM 6684 N N . ASN B 1 362 ? -31.391 -25.812 -7.336 1 43.22 362 ASN B N 1
ATOM 6685 C CA . ASN B 1 362 ? -30.875 -27.047 -7.941 1 43.22 362 ASN B CA 1
ATOM 6686 C C . ASN B 1 362 ? -29.75 -27.656 -7.105 1 43.22 362 ASN B C 1
ATOM 6688 O O . ASN B 1 362 ? -29.078 -26.938 -6.355 1 43.22 362 ASN B O 1
ATOM 6692 N N . ASP B 1 363 ? -29.812 -28.984 -6.883 1 41.34 363 ASP B N 1
ATOM 6693 C CA . ASP B 1 363 ? -28.75 -29.938 -6.613 1 41.34 363 ASP B CA 1
ATOM 6694 C C . ASP B 1 363 ? -27.406 -29.438 -7.141 1 41.34 363 ASP B C 1
ATOM 6696 O O . ASP B 1 363 ? -27.375 -28.625 -8.07 1 41.34 363 ASP B O 1
ATOM 6700 N N . MET B 1 364 ? -26.281 -29.75 -6.523 1 44.84 364 MET B N 1
ATOM 6701 C CA . MET B 1 364 ? -24.859 -29.484 -6.516 1 44.84 364 MET B CA 1
ATOM 6702 C C . MET B 1 364 ? -24.328 -29.328 -7.938 1 44.84 364 MET B C 1
ATOM 6704 O O . MET B 1 364 ? -23.109 -29.281 -8.148 1 44.84 364 MET B O 1
ATOM 6708 N N . VAL B 1 365 ? -24.984 -29.812 -9.039 1 44.41 365 VAL B N 1
ATOM 6709 C CA . VAL B 1 365 ? -24.125 -29.828 -10.211 1 44.41 365 VAL B CA 1
ATOM 6710 C C . VAL B 1 365 ? -23.656 -28.406 -10.539 1 44.41 365 VAL B C 1
ATOM 6712 O O . VAL B 1 365 ? -24.484 -27.516 -10.727 1 44.41 365 VAL B O 1
ATOM 6715 N N . LEU B 1 366 ? -22.531 -27.938 -9.883 1 48.06 366 LEU B N 1
ATOM 6716 C CA . LEU B 1 366 ? -21.844 -26.781 -10.438 1 48.06 366 LEU B CA 1
ATOM 6717 C C . LEU B 1 366 ? -22.266 -26.531 -11.875 1 48.06 366 LEU B C 1
ATOM 6719 O O . LEU B 1 366 ? -21.547 -26.859 -12.82 1 48.06 366 LEU B O 1
ATOM 6723 N N . ASP B 1 367 ? -23.484 -26.891 -12.328 1 44.28 367 ASP B N 1
ATOM 6724 C CA . ASP B 1 367 ? -23.969 -26.672 -13.688 1 44.28 367 ASP B CA 1
ATOM 6725 C C . ASP B 1 367 ? -23.828 -25.203 -14.094 1 44.28 367 ASP B C 1
ATOM 6727 O O . ASP B 1 367 ? -23.859 -24.312 -13.242 1 44.28 367 ASP B O 1
ATOM 6731 N N . SER B 1 368 ? -23.375 -24.969 -15.344 1 47.41 368 SER B N 1
ATOM 6732 C CA . SER B 1 368 ? -22.938 -23.906 -16.234 1 47.41 368 SER B CA 1
ATOM 6733 C C . SER B 1 368 ? -23.906 -22.719 -16.219 1 47.41 368 SER B C 1
ATOM 6735 O O . SER B 1 368 ? -23.547 -21.609 -16.625 1 47.41 368 SER B O 1
ATOM 6737 N N . GLU B 1 369 ? -25.141 -23.016 -16.031 1 47.66 369 GLU B N 1
ATOM 6738 C CA . GLU B 1 369 ? -25.906 -21.891 -16.547 1 47.66 369 GLU B CA 1
ATOM 6739 C C . GLU B 1 369 ? -25.875 -20.703 -15.57 1 47.66 369 GLU B C 1
ATOM 6741 O O . GLU B 1 369 ? -26.125 -19.562 -15.961 1 47.66 369 GLU B O 1
ATOM 6746 N N . GLY B 1 370 ? -25.875 -20.953 -14.297 1 49.34 370 GLY B N 1
ATOM 6747 C CA . GLY B 1 370 ? -25.844 -19.766 -13.461 1 49.34 370 GLY B CA 1
ATOM 6748 C C . GLY B 1 370 ? -24.453 -19.125 -13.375 1 49.34 370 GLY B C 1
ATOM 6749 O O . GLY B 1 370 ? -23.453 -19.828 -13.438 1 49.34 370 GLY B O 1
ATOM 6750 N N . ILE B 1 371 ? -24.344 -17.828 -13.781 1 52.66 371 ILE B N 1
ATOM 6751 C CA . ILE B 1 371 ? -23.125 -17.047 -13.914 1 52.66 371 ILE B CA 1
ATOM 6752 C C . ILE B 1 371 ? -22.266 -17.203 -12.664 1 52.66 371 ILE B C 1
ATOM 6754 O O . ILE B 1 371 ? -22.672 -16.828 -11.57 1 52.66 371 ILE B O 1
ATOM 6758 N N . PHE B 1 372 ? -21.406 -18.359 -12.469 1 61.69 372 PHE B N 1
ATOM 6759 C CA . PHE B 1 372 ? -20.578 -18.453 -11.273 1 61.69 372 PHE B CA 1
ATOM 6760 C C . PHE B 1 372 ? -19.188 -17.891 -11.547 1 61.69 372 PHE B C 1
ATOM 6762 O O . PHE B 1 372 ? -18.625 -18.094 -12.625 1 61.69 372 PHE B O 1
ATOM 6769 N N . LEU B 1 373 ? -18.938 -16.672 -10.945 1 69.44 373 LEU B N 1
ATOM 6770 C CA . LEU B 1 373 ? -17.562 -16.172 -10.859 1 69.44 373 LEU B CA 1
ATOM 6771 C C . LEU B 1 373 ? -16.781 -16.906 -9.781 1 69.44 373 LEU B C 1
ATOM 6773 O O . LEU B 1 373 ? -16.516 -16.344 -8.711 1 69.44 373 LEU B O 1
ATOM 6777 N N . LEU B 1 374 ? -16.547 -18.328 -10.117 1 69.81 374 LEU B N 1
ATOM 6778 C CA . LEU B 1 374 ? -15.961 -19.188 -9.094 1 69.81 374 LEU B CA 1
ATOM 6779 C C . LEU B 1 374 ? -14.523 -19.547 -9.453 1 69.81 374 LEU B C 1
ATOM 6781 O O . LEU B 1 374 ? -14.203 -19.75 -10.625 1 69.81 374 LEU B O 1
ATOM 6785 N N . PHE B 1 375 ? -13.797 -19.578 -8.438 1 74.88 375 PHE B N 1
ATOM 6786 C CA . PHE B 1 375 ? -12.43 -20.078 -8.484 1 74.88 375 PHE B CA 1
ATOM 6787 C C . PHE B 1 375 ? -12.32 -21.422 -7.785 1 74.88 375 PHE B C 1
ATOM 6789 O O . PHE B 1 375 ? -12.664 -21.547 -6.609 1 74.88 375 PHE B O 1
ATOM 6796 N N . CYS B 1 376 ? -11.992 -22.406 -8.641 1 70.31 376 CYS B N 1
ATOM 6797 C CA . CYS B 1 376 ? -11.969 -23.781 -8.141 1 70.31 376 CYS B CA 1
ATOM 6798 C C . CYS B 1 376 ? -10.539 -24.328 -8.125 1 70.31 376 CYS B C 1
ATOM 6800 O O . CYS B 1 376 ? -9.773 -24.109 -9.062 1 70.31 376 CYS B O 1
ATOM 6802 N N . ILE B 1 377 ? -10.227 -24.922 -6.996 1 66.94 377 ILE B N 1
ATOM 6803 C CA . ILE B 1 377 ? -8.945 -25.609 -6.895 1 66.94 377 ILE B CA 1
ATOM 6804 C C . ILE B 1 377 ? -9.18 -27.094 -6.66 1 66.94 377 ILE B C 1
ATOM 6806 O O . ILE B 1 377 ? -10.016 -27.484 -5.84 1 66.94 377 ILE B O 1
ATOM 6810 N N . LYS B 1 378 ? -8.617 -27.859 -7.59 1 66.62 378 LYS B N 1
ATOM 6811 C CA . LYS B 1 378 ? -8.727 -29.297 -7.469 1 66.62 378 LYS B CA 1
ATOM 6812 C C . LYS B 1 378 ? -7.426 -29.906 -6.953 1 66.62 378 LYS B C 1
ATOM 6814 O O . LYS B 1 378 ? -6.398 -29.234 -6.891 1 66.62 378 LYS B O 1
ATOM 6819 N N . GLU B 1 379 ? -7.523 -31.125 -6.516 1 61.75 379 GLU B N 1
ATOM 6820 C CA . GLU B 1 379 ? -6.422 -31.844 -5.887 1 61.75 379 GLU B CA 1
ATOM 6821 C C . GLU B 1 379 ? -5.184 -31.844 -6.781 1 61.75 379 GLU B C 1
ATOM 6823 O O . GLU B 1 379 ? -4.055 -31.797 -6.293 1 61.75 379 GLU B O 1
ATOM 6828 N N . ASP B 1 380 ? -5.387 -31.906 -8.062 1 58.94 380 ASP B N 1
ATOM 6829 C CA . ASP B 1 380 ? -4.219 -32 -8.93 1 58.94 380 ASP B CA 1
ATOM 6830 C C . ASP B 1 380 ? -3.609 -30.625 -9.195 1 58.94 380 ASP B C 1
ATOM 6832 O O . ASP B 1 380 ? -2.855 -30.453 -10.156 1 58.94 380 ASP B O 1
ATOM 6836 N N . ASN B 1 381 ? -3.936 -29.672 -8.273 1 58.47 381 ASN B N 1
ATOM 6837 C CA . ASN B 1 381 ? -3.391 -28.328 -8.359 1 58.47 381 ASN B CA 1
ATOM 6838 C C . ASN B 1 381 ? -3.898 -27.594 -9.602 1 58.47 381 ASN B C 1
ATOM 6840 O O . ASN B 1 381 ? -3.285 -26.625 -10.047 1 58.47 381 ASN B O 1
ATOM 6844 N N . GLN B 1 382 ? -4.84 -28.344 -10.125 1 63.09 382 GLN B N 1
ATOM 6845 C CA . GLN B 1 382 ? -5.43 -27.641 -11.25 1 63.09 382 GLN B CA 1
ATOM 6846 C C . GLN B 1 382 ? -6.484 -26.641 -10.781 1 63.09 382 GLN B C 1
ATOM 6848 O O . GLN B 1 382 ? -7.273 -26.938 -9.883 1 63.09 382 GLN B O 1
ATOM 6853 N N . CYS B 1 383 ? -6.18 -25.359 -11.031 1 63.16 383 CYS B N 1
ATOM 6854 C CA . CYS B 1 383 ? -7.152 -24.344 -10.688 1 63.16 383 CYS B CA 1
ATOM 6855 C C . CYS B 1 383 ? -7.918 -23.875 -11.922 1 63.16 383 CYS B C 1
ATOM 6857 O O . CYS B 1 383 ? -7.395 -23.922 -13.039 1 63.16 383 CYS B O 1
ATOM 6859 N N . SER B 1 384 ? -9.273 -23.859 -11.727 1 64.44 384 SER B N 1
ATOM 6860 C CA . SER B 1 384 ? -10.086 -23.422 -12.859 1 64.44 384 SER B CA 1
ATOM 6861 C C . SER B 1 384 ? -11.008 -22.281 -12.461 1 64.44 384 SER B C 1
ATOM 6863 O O . SER B 1 384 ? -11.398 -22.156 -11.297 1 64.44 384 SER B O 1
ATOM 6865 N N . LEU B 1 385 ? -10.984 -21.281 -13.211 1 61.78 385 LEU B N 1
ATOM 6866 C CA . LEU B 1 385 ? -11.992 -20.25 -13.062 1 61.78 385 LEU B CA 1
ATOM 6867 C C . LEU B 1 385 ? -13.289 -20.656 -13.758 1 61.78 385 LEU B C 1
ATOM 6869 O O . LEU B 1 385 ? -13.273 -21.078 -14.914 1 61.78 385 LEU B O 1
ATOM 6873 N N . PHE B 1 386 ? -14.281 -20.891 -12.766 1 59.34 386 PHE B N 1
ATOM 6874 C CA . PHE B 1 386 ? -15.586 -21.234 -13.305 1 59.34 386 PHE B CA 1
ATOM 6875 C C . PHE B 1 386 ? -16.344 -19.984 -13.758 1 59.34 386 PHE B C 1
ATOM 6877 O O . PHE B 1 386 ? -16.688 -19.141 -12.938 1 59.34 386 PHE B O 1
ATOM 6884 N N . THR B 1 387 ? -15.727 -19.359 -14.883 1 55.5 387 THR B N 1
ATOM 6885 C CA . THR B 1 387 ? -16.688 -18.406 -15.43 1 55.5 387 THR B CA 1
ATOM 6886 C C . THR B 1 387 ? -17.812 -19.141 -16.172 1 55.5 387 THR B C 1
ATOM 6888 O O . THR B 1 387 ? -17.797 -20.359 -16.281 1 55.5 387 THR B O 1
ATOM 6891 N N . SER B 1 388 ? -18.484 -18.438 -17.031 1 48.44 388 SER B N 1
ATOM 6892 C CA . SER B 1 388 ? -19.266 -19.094 -18.078 1 48.44 388 SER B CA 1
ATOM 6893 C C . SER B 1 388 ? -18.375 -19.984 -18.953 1 48.44 388 SER B C 1
ATOM 6895 O O . SER B 1 388 ? -17.156 -19.844 -18.953 1 48.44 388 SER B O 1
ATOM 6897 N N . SER B 1 389 ? -18.609 -20.922 -19.75 1 48.66 389 SER B N 1
ATOM 6898 C CA . SER B 1 389 ? -18.016 -21.844 -20.719 1 48.66 389 SER B CA 1
ATOM 6899 C C . SER B 1 389 ? -16.953 -21.125 -21.562 1 48.66 389 SER B C 1
ATOM 6901 O O . SER B 1 389 ? -17.203 -20.047 -22.094 1 48.66 389 SER B O 1
ATOM 6903 N N . PRO B 1 390 ? -15.664 -21.609 -21.844 1 53.72 390 PRO B N 1
ATOM 6904 C CA . PRO B 1 390 ? -14.859 -22.781 -21.453 1 53.72 390 PRO B CA 1
ATOM 6905 C C . PRO B 1 390 ? -13.984 -22.516 -20.234 1 53.72 390 PRO B C 1
ATOM 6907 O O . PRO B 1 390 ? -13.625 -21.359 -19.969 1 53.72 390 PRO B O 1
ATOM 6910 N N . LEU B 1 391 ? -13.711 -23.453 -19.375 1 58.94 391 LEU B N 1
ATOM 6911 C CA . LEU B 1 391 ? -12.852 -23.5 -18.188 1 58.94 391 LEU B CA 1
ATOM 6912 C C . LEU B 1 391 ? -11.383 -23.328 -18.578 1 58.94 391 LEU B C 1
ATOM 6914 O O . LEU B 1 391 ? -10.898 -24 -19.484 1 58.94 391 LEU B O 1
ATOM 6918 N N . SER B 1 392 ? -10.938 -22.109 -18.391 1 64.12 392 SER B N 1
ATOM 6919 C CA . SER B 1 392 ? -9.516 -21.922 -18.641 1 64.12 392 SER B CA 1
ATOM 6920 C C . SER B 1 392 ? -8.68 -22.359 -17.438 1 64.12 392 SER B C 1
ATOM 6922 O O . SER B 1 392 ? -8.922 -21.922 -16.312 1 64.12 392 SER B O 1
ATOM 6924 N N . PRO B 1 393 ? -7.91 -23.359 -17.719 1 67.19 393 PRO B N 1
ATOM 6925 C CA . PRO B 1 393 ? -7.09 -23.828 -16.594 1 67.19 393 PRO B CA 1
ATOM 6926 C C . PRO B 1 393 ? -6.133 -22.75 -16.078 1 67.19 393 PRO B C 1
ATOM 6928 O O . PRO B 1 393 ? -5.602 -21.969 -16.859 1 67.19 393 PRO B O 1
ATOM 6931 N N . GLN B 1 394 ? -6.223 -22.547 -14.812 1 74.5 394 GLN B N 1
ATOM 6932 C CA . GLN B 1 394 ? -5.27 -21.656 -14.156 1 74.5 394 GLN B CA 1
ATOM 6933 C C . GLN B 1 394 ? -4.289 -22.438 -13.289 1 74.5 394 GLN B C 1
ATOM 6935 O O . GLN B 1 394 ? -4.613 -23.531 -12.812 1 74.5 394 GLN B O 1
ATOM 6940 N N . TYR B 1 395 ? -3.043 -21.969 -13.375 1 72.75 395 TYR B N 1
ATOM 6941 C CA . TYR B 1 395 ? -2.029 -22.609 -12.547 1 72.75 395 TYR B CA 1
ATOM 6942 C C . TYR B 1 395 ? -1.699 -21.75 -11.328 1 72.75 395 TYR B C 1
ATOM 6944 O O . TYR B 1 395 ? -1.4 -20.562 -11.469 1 72.75 395 TYR B O 1
ATOM 6952 N N . VAL B 1 396 ? -1.993 -22.328 -10.188 1 74.75 396 VAL B N 1
ATOM 6953 C CA . VAL B 1 396 ? -1.705 -21.578 -8.969 1 74.75 396 VAL B CA 1
ATOM 6954 C C . VAL B 1 396 ? -0.781 -22.406 -8.07 1 74.75 396 VAL B C 1
ATOM 6956 O O . VAL B 1 396 ? -0.911 -23.625 -7.977 1 74.75 396 VAL B O 1
ATOM 6959 N N . GLN B 1 397 ? 0.109 -21.672 -7.469 1 72.5 397 GLN B N 1
ATOM 6960 C CA . GLN B 1 397 ? 1.004 -22.328 -6.52 1 72.5 397 GLN B CA 1
ATOM 6961 C C . GLN B 1 397 ? 0.325 -22.516 -5.164 1 72.5 397 GLN B C 1
ATOM 6963 O O . GLN B 1 397 ? -0.283 -21.594 -4.633 1 72.5 397 GLN B O 1
ATOM 6968 N N . ARG B 1 398 ? 0.352 -23.766 -4.547 1 75.62 398 ARG B N 1
ATOM 6969 C CA . ARG B 1 398 ? -0.194 -24.078 -3.23 1 75.62 398 ARG B CA 1
ATOM 6970 C C . ARG B 1 398 ? 0.887 -24.016 -2.158 1 75.62 398 ARG B C 1
ATOM 6972 O O . ARG B 1 398 ? 2.076 -24.141 -2.459 1 75.62 398 ARG B O 1
ATOM 6979 N N . PRO B 1 399 ? 0.53 -23.797 -0.984 1 76.56 399 PRO B N 1
ATOM 6980 C CA . PRO B 1 399 ? -0.803 -23.516 -0.442 1 76.56 399 PRO B CA 1
ATOM 6981 C C . PRO B 1 399 ? -1.188 -22.047 -0.534 1 76.56 399 PRO B C 1
ATOM 6983 O O . PRO B 1 399 ? -0.331 -21.172 -0.389 1 76.56 399 PRO B O 1
ATOM 6986 N N . LEU B 1 400 ? -2.453 -21.766 -0.874 1 77.69 400 LEU B N 1
ATOM 6987 C CA . LEU B 1 400 ? -2.912 -20.391 -0.981 1 77.69 400 LEU B CA 1
ATOM 6988 C C . LEU B 1 400 ? -3.217 -19.812 0.396 1 77.69 400 LEU B C 1
ATOM 6990 O O . LEU B 1 400 ? -3.023 -18.609 0.627 1 77.69 400 LEU B O 1
ATOM 6994 N N . GLY B 1 401 ? -3.627 -20.719 1.32 1 82.69 401 GLY B N 1
ATOM 6995 C CA . GLY B 1 401 ? -3.908 -20.266 2.672 1 82.69 401 GLY B CA 1
ATOM 6996 C C . GLY B 1 401 ? -5.059 -19.281 2.738 1 82.69 401 GLY B C 1
ATOM 6997 O O . GLY B 1 401 ? -6.223 -19.672 2.652 1 82.69 401 GLY B O 1
ATOM 6998 N N . HIS B 1 402 ? -4.66 -17.844 2.738 1 90.19 402 HIS B N 1
ATOM 6999 C CA . HIS B 1 402 ? -5.66 -16.781 2.793 1 90.19 402 HIS B CA 1
ATOM 7000 C C . HIS B 1 402 ? -5.941 -16.219 1.405 1 90.19 402 HIS B C 1
ATOM 7002 O O . HIS B 1 402 ? -5.039 -15.672 0.759 1 90.19 402 HIS B O 1
ATOM 7008 N N . VAL B 1 403 ? -7.23 -16.359 1.071 1 91.5 403 VAL B N 1
ATOM 7009 C CA . VAL B 1 403 ? -7.633 -15.875 -0.243 1 91.5 403 VAL B CA 1
ATOM 7010 C C . VAL B 1 403 ? -8.602 -14.703 -0.085 1 91.5 403 VAL B C 1
ATOM 7012 O O . VAL B 1 403 ? -9.562 -14.789 0.688 1 91.5 403 VAL B O 1
ATOM 7015 N N . GLY B 1 404 ? -8.258 -13.672 -0.817 1 94.12 404 GLY B N 1
ATOM 7016 C CA . GLY B 1 404 ? -9.156 -12.531 -0.843 1 94.12 404 GLY B CA 1
ATOM 7017 C C . GLY B 1 404 ? -10.023 -12.477 -2.088 1 94.12 404 GLY B C 1
ATOM 7018 O O . GLY B 1 404 ? -9.562 -12.805 -3.184 1 94.12 404 GLY B O 1
ATOM 7019 N N . VAL B 1 405 ? -11.266 -11.992 -1.896 1 94.25 405 VAL B N 1
ATOM 7020 C CA . VAL B 1 405 ? -12.203 -11.844 -3.004 1 94.25 405 VAL B CA 1
ATOM 7021 C C . VAL B 1 405 ? -12.703 -10.398 -3.066 1 94.25 405 VAL B C 1
ATOM 7023 O O . VAL B 1 405 ? -13.273 -9.891 -2.098 1 94.25 405 VAL B O 1
ATOM 7026 N N . PHE B 1 406 ? -12.445 -9.781 -4.184 1 94.94 406 PHE B N 1
ATOM 7027 C CA . PHE B 1 406 ? -12.875 -8.406 -4.379 1 94.94 406 PHE B CA 1
ATOM 7028 C C . PHE B 1 406 ? -13.945 -8.32 -5.461 1 94.94 406 PHE B C 1
ATOM 7030 O O . PHE B 1 406 ? -13.812 -8.93 -6.52 1 94.94 406 PHE B O 1
ATOM 7037 N N . LEU B 1 407 ? -14.977 -7.562 -5.164 1 93 407 LEU B N 1
ATOM 7038 C CA . LEU B 1 407 ? -16.078 -7.348 -6.102 1 93 407 LEU B CA 1
ATOM 7039 C C . LEU B 1 407 ? -16.266 -5.863 -6.379 1 93 407 LEU B C 1
ATOM 7041 O O . LEU B 1 407 ? -16.375 -5.059 -5.445 1 93 407 LEU B O 1
ATOM 7045 N N . ASP B 1 408 ? -16.188 -5.535 -7.582 1 90.81 408 ASP B N 1
ATOM 7046 C CA . ASP B 1 408 ? -16.672 -4.25 -8.062 1 90.81 408 ASP B CA 1
ATOM 7047 C C . ASP B 1 408 ? -17.922 -4.426 -8.914 1 90.81 408 ASP B C 1
ATOM 7049 O O . ASP B 1 408 ? -17.844 -4.762 -10.102 1 90.81 408 ASP B O 1
ATOM 7053 N N . TYR B 1 409 ? -19.031 -4.156 -8.336 1 90.5 409 TYR B N 1
ATOM 7054 C CA . TYR B 1 409 ? -20.312 -4.48 -8.969 1 90.5 409 TYR B CA 1
ATOM 7055 C C . TYR B 1 409 ? -20.547 -3.633 -10.211 1 90.5 409 TYR B C 1
ATOM 7057 O O . TYR B 1 409 ? -20.953 -4.145 -11.25 1 90.5 409 TYR B O 1
ATOM 7065 N N . GLU B 1 410 ? -20.312 -2.365 -10.164 1 88.5 410 GLU B N 1
ATOM 7066 C CA . GLU B 1 410 ? -20.594 -1.456 -11.266 1 88.5 410 GLU B CA 1
ATOM 7067 C C . GLU B 1 410 ? -19.672 -1.731 -12.453 1 88.5 410 GLU B C 1
ATOM 7069 O O . GLU B 1 410 ? -20.109 -1.653 -13.609 1 88.5 410 GLU B O 1
ATOM 7074 N N . ARG B 1 411 ? -18.484 -2.164 -12.18 1 86.5 411 ARG B N 1
ATOM 7075 C CA . ARG B 1 411 ? -17.516 -2.367 -13.258 1 86.5 411 ARG B CA 1
ATOM 7076 C C . ARG B 1 411 ? -17.484 -3.828 -13.695 1 86.5 411 ARG B C 1
ATOM 7078 O O . ARG B 1 411 ? -16.844 -4.168 -14.688 1 86.5 411 ARG B O 1
ATOM 7085 N N . GLY B 1 412 ? -18.094 -4.645 -12.875 1 84.44 412 GLY B N 1
ATOM 7086 C CA . GLY B 1 412 ? -18.188 -6.047 -13.242 1 84.44 412 GLY B CA 1
ATOM 7087 C C . GLY B 1 412 ? -16.875 -6.793 -13.094 1 84.44 412 GLY B C 1
ATOM 7088 O O . GLY B 1 412 ? -16.484 -7.551 -13.984 1 84.44 412 GLY B O 1
ATOM 7089 N N . VAL B 1 413 ? -16.188 -6.5 -12.039 1 86.5 413 VAL B N 1
ATOM 7090 C CA . VAL B 1 413 ? -14.891 -7.141 -11.828 1 86.5 413 VAL B CA 1
ATOM 7091 C C . VAL B 1 413 ? -14.922 -7.965 -10.539 1 86.5 413 VAL B C 1
ATOM 7093 O O . VAL B 1 413 ? -15.422 -7.504 -9.516 1 86.5 413 VAL B O 1
ATOM 7096 N N . VAL B 1 414 ? -14.523 -9.234 -10.664 1 89.5 414 VAL B N 1
ATOM 7097 C CA . VAL B 1 414 ? -14.297 -10.086 -9.5 1 89.5 414 VAL B CA 1
ATOM 7098 C C . VAL B 1 414 ? -12.859 -10.609 -9.516 1 89.5 414 VAL B C 1
ATOM 7100 O O . VAL B 1 414 ? -12.43 -11.234 -10.492 1 89.5 414 VAL B O 1
ATOM 7103 N N . SER B 1 415 ? -12.148 -10.258 -8.508 1 91.69 415 SER B N 1
ATOM 7104 C CA . SER B 1 415 ? -10.75 -10.68 -8.477 1 91.69 415 SER B CA 1
ATOM 7105 C C . SER B 1 415 ? -10.453 -11.516 -7.238 1 91.69 415 SER B C 1
ATOM 7107 O O . SER B 1 415 ? -11.055 -11.312 -6.184 1 91.69 415 SER B O 1
ATOM 7109 N N . PHE B 1 416 ? -9.602 -12.453 -7.391 1 91.88 416 PHE B N 1
ATOM 7110 C CA . PHE B 1 416 ? -9.094 -13.297 -6.316 1 91.88 416 PHE B CA 1
ATOM 7111 C C . PHE B 1 416 ? -7.613 -13.016 -6.059 1 91.88 416 PHE B C 1
ATOM 7113 O O . PHE B 1 416 ? -6.805 -13.039 -6.984 1 91.88 416 PHE B O 1
ATOM 7120 N N . VAL B 1 417 ? -7.336 -12.82 -4.84 1 93.56 417 VAL B N 1
ATOM 7121 C CA . VAL B 1 417 ? -5.961 -12.43 -4.543 1 93.56 417 VAL B CA 1
ATOM 7122 C C . VAL B 1 417 ? -5.402 -13.305 -3.424 1 93.56 417 VAL B C 1
ATOM 7124 O O . VAL B 1 417 ? -6.16 -13.852 -2.621 1 93.56 417 VAL B O 1
ATOM 7127 N N . HIS B 1 418 ? -4.133 -13.453 -3.502 1 92.62 418 HIS B N 1
ATOM 7128 C CA . HIS B 1 418 ? -3.396 -14.094 -2.416 1 92.62 418 HIS B CA 1
ATOM 7129 C C . HIS B 1 418 ? -2.965 -13.078 -1.367 1 92.62 418 HIS B C 1
ATOM 7131 O O . HIS B 1 418 ? -2.123 -12.219 -1.638 1 92.62 418 HIS B O 1
ATOM 7137 N N . VAL B 1 419 ? -3.459 -13.203 -0.154 1 93.94 419 VAL B N 1
ATOM 7138 C CA . VAL B 1 419 ? -3.311 -12.148 0.849 1 93.94 419 VAL B CA 1
ATOM 7139 C C . VAL B 1 419 ? -1.872 -12.125 1.363 1 93.94 419 VAL B C 1
ATOM 7141 O O . VAL B 1 419 ? -1.28 -11.055 1.52 1 93.94 419 VAL B O 1
ATOM 7144 N N . ALA B 1 420 ? -1.319 -13.219 1.591 1 90 420 ALA B N 1
ATOM 7145 C CA . ALA B 1 420 ? 0.013 -13.297 2.184 1 90 420 ALA B CA 1
ATOM 7146 C C . ALA B 1 420 ? 1.065 -12.703 1.252 1 90 420 ALA B C 1
ATOM 7148 O O . ALA B 1 420 ? 1.976 -12.008 1.699 1 90 420 ALA B O 1
ATOM 7149 N N . SER B 1 421 ? 0.896 -12.898 -0.021 1 90.62 421 SER B N 1
ATOM 7150 C CA . SER B 1 421 ? 1.898 -12.422 -0.969 1 90.62 421 SER B CA 1
ATOM 7151 C C . SER B 1 421 ? 1.431 -11.156 -1.679 1 90.62 421 SER B C 1
ATOM 7153 O O . SER B 1 421 ? 2.172 -10.57 -2.473 1 90.62 421 SER B O 1
ATOM 7155 N N . SER B 1 422 ? 0.263 -10.742 -1.503 1 93.19 422 SER B N 1
ATOM 7156 C CA . SER B 1 422 ? -0.299 -9.555 -2.137 1 93.19 422 SER B CA 1
ATOM 7157 C C . SER B 1 422 ? -0.242 -9.656 -3.656 1 93.19 422 SER B C 1
ATOM 7159 O O . SER B 1 422 ? 0.19 -8.719 -4.332 1 93.19 422 SER B O 1
ATOM 7161 N N . SER B 1 423 ? -0.613 -10.781 -4.105 1 93.31 423 SER B N 1
ATOM 7162 C CA . SER B 1 423 ? -0.542 -11.016 -5.543 1 93.31 423 SER B CA 1
ATOM 7163 C C . SER B 1 423 ? -1.895 -11.453 -6.098 1 93.31 423 SER B C 1
ATOM 7165 O O . SER B 1 423 ? -2.768 -11.891 -5.344 1 93.31 423 SER B O 1
ATOM 7167 N N . LEU B 1 424 ? -2.037 -11.281 -7.352 1 92.31 424 LEU B N 1
ATOM 7168 C CA . LEU B 1 424 ? -3.264 -11.664 -8.047 1 92.31 424 LEU B CA 1
ATOM 7169 C C . LEU B 1 424 ? -3.273 -13.156 -8.352 1 92.31 424 LEU B C 1
ATOM 7171 O O . LEU B 1 424 ? -2.287 -13.695 -8.859 1 92.31 424 LEU B O 1
ATOM 7175 N N . ILE B 1 425 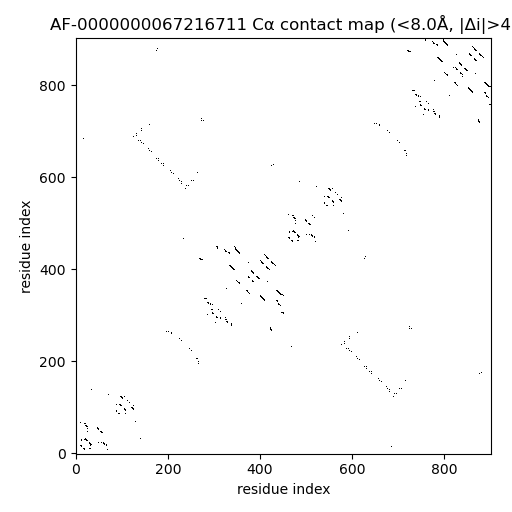? -4.312 -13.805 -7.977 1 89.12 425 ILE B N 1
ATOM 7176 C CA . ILE B 1 425 ? -4.496 -15.195 -8.391 1 89.12 425 ILE B CA 1
ATOM 7177 C C . ILE B 1 425 ? -5.188 -15.25 -9.75 1 89.12 425 ILE B C 1
ATOM 7179 O O . ILE B 1 425 ? -4.613 -15.742 -10.727 1 89.12 425 ILE B O 1
ATOM 7183 N N . CYS B 1 426 ? -6.398 -14.688 -9.812 1 87.56 426 CYS B N 1
ATOM 7184 C CA . CYS B 1 426 ? -7.145 -14.602 -11.062 1 87.56 426 CYS B CA 1
ATOM 7185 C C . CYS B 1 426 ? -8.25 -13.555 -10.969 1 87.56 426 CYS B C 1
ATOM 7187 O O . CYS B 1 426 ? -8.539 -13.055 -9.883 1 87.56 426 CYS B O 1
ATOM 7189 N N . SER B 1 427 ? -8.695 -13.164 -12.109 1 86.56 427 SER B N 1
ATOM 7190 C CA . SER B 1 427 ? -9.773 -12.18 -12.18 1 86.56 427 SER B CA 1
ATOM 7191 C C . SER B 1 427 ? -10.727 -12.477 -13.328 1 86.56 427 SER B C 1
ATOM 7193 O O . SER B 1 427 ? -10.312 -12.992 -14.367 1 86.56 427 SER B O 1
ATOM 7195 N N . PHE B 1 428 ? -11.977 -12.195 -12.969 1 82.06 428 PHE B N 1
ATOM 7196 C CA . PHE B 1 428 ? -12.953 -12.219 -14.047 1 82.06 428 PHE B CA 1
ATOM 7197 C C . PHE B 1 428 ? -13 -10.875 -14.766 1 82.06 428 PHE B C 1
ATOM 7199 O O . PHE B 1 428 ? -13.008 -9.828 -14.125 1 82.06 428 PHE B O 1
ATOM 7206 N N . LEU B 1 429 ? -12.891 -10.953 -16.078 1 73.81 429 LEU B N 1
ATOM 7207 C CA . LEU B 1 429 ? -12.812 -9.711 -16.844 1 73.81 429 LEU B CA 1
ATOM 7208 C C . LEU B 1 429 ? -14.164 -9.367 -17.453 1 73.81 429 LEU B C 1
ATOM 7210 O O . LEU B 1 429 ? -14.805 -10.219 -18.078 1 73.81 429 LEU B O 1
ATOM 7214 N N . SER B 1 430 ? -14.602 -8.078 -17.297 1 69.31 430 SER B N 1
ATOM 7215 C CA . SER B 1 430 ? -15.688 -7.383 -17.984 1 69.31 430 SER B CA 1
ATOM 7216 C C . SER B 1 430 ? -17 -8.148 -17.859 1 69.31 430 SER B C 1
ATOM 7218 O O . SER B 1 430 ? -17.641 -8.453 -18.875 1 69.31 430 SER B O 1
ATOM 7220 N N . CYS B 1 431 ? -17.281 -8.43 -16.562 1 73.06 431 CYS B N 1
ATOM 7221 C CA . CYS B 1 431 ? -18.594 -9.039 -16.344 1 73.06 431 CYS B CA 1
ATOM 7222 C C . CYS B 1 431 ? -19.656 -7.977 -16.078 1 73.06 431 CYS B C 1
ATOM 7224 O O . CYS B 1 431 ? -19.344 -6.891 -15.586 1 73.06 431 CYS B O 1
ATOM 7226 N N . SER B 1 432 ? -20.797 -8.062 -16.75 1 79.31 432 SER B N 1
ATOM 7227 C CA . SER B 1 432 ? -21.922 -7.195 -16.406 1 79.31 432 SER B CA 1
ATOM 7228 C C . SER B 1 432 ? -22.875 -7.883 -15.438 1 79.31 432 SER B C 1
ATOM 7230 O O . SER B 1 432 ? -23.344 -8.992 -15.711 1 79.31 432 SER B O 1
ATOM 7232 N N . PHE B 1 433 ? -23.016 -7.25 -14.297 1 81.06 433 PHE B N 1
ATOM 7233 C CA . PHE B 1 433 ? -23.859 -7.848 -13.273 1 81.06 433 PHE B CA 1
ATOM 7234 C C . PHE B 1 433 ? -25.25 -7.195 -13.273 1 81.06 433 PHE B C 1
ATOM 7236 O O . PHE B 1 433 ? -25.359 -5.973 -13.328 1 81.06 433 PHE B O 1
ATOM 7243 N N . SER B 1 434 ? -26.281 -7.996 -13.461 1 81.31 434 SER B N 1
ATOM 7244 C CA . SER B 1 434 ? -27.641 -7.492 -13.414 1 81.31 434 SER B CA 1
ATOM 7245 C C . SER B 1 434 ? -28.422 -8.094 -12.242 1 81.31 434 SER B C 1
ATOM 7247 O O . SER B 1 434 ? -29.531 -7.668 -11.945 1 81.31 434 SER B O 1
ATOM 7249 N N . CYS B 1 435 ? -27.906 -9.062 -11.586 1 81.25 435 CYS B N 1
ATOM 7250 C CA . CYS B 1 435 ? -28.562 -9.734 -10.477 1 81.25 435 CYS B CA 1
ATOM 7251 C C . CYS B 1 435 ? -27.734 -9.617 -9.195 1 81.25 435 CYS B C 1
ATOM 7253 O O . CYS B 1 435 ? -26.531 -9.375 -9.25 1 81.25 435 CYS B O 1
ATOM 7255 N N . PRO B 1 436 ? -28.469 -9.68 -8.117 1 87.69 436 PRO B N 1
ATOM 7256 C CA . PRO B 1 436 ? -27.75 -9.656 -6.844 1 87.69 436 PRO B CA 1
ATOM 7257 C C . PRO B 1 436 ? -26.781 -10.828 -6.695 1 87.69 436 PRO B C 1
ATOM 7259 O O . PRO B 1 436 ? -27.078 -11.945 -7.141 1 87.69 436 PRO B O 1
ATOM 7262 N N . LEU B 1 437 ? -25.609 -10.484 -6.145 1 88.06 437 LEU B N 1
ATOM 7263 C CA . LEU B 1 437 ? -24.594 -11.508 -5.969 1 88.06 437 LEU B CA 1
ATOM 7264 C C . LEU B 1 437 ? -24.422 -11.867 -4.496 1 88.06 437 LEU B C 1
ATOM 7266 O O . LEU B 1 437 ? -24.484 -10.992 -3.629 1 88.06 437 LEU B O 1
ATOM 7270 N N . ARG B 1 438 ? -24.188 -13.141 -4.262 1 86.25 438 ARG B N 1
ATOM 7271 C CA . ARG B 1 438 ? -23.969 -13.641 -2.908 1 86.25 438 ARG B CA 1
ATOM 7272 C C . ARG B 1 438 ? -22.641 -14.391 -2.818 1 86.25 438 ARG B C 1
ATOM 7274 O O . ARG B 1 438 ? -22.281 -15.148 -3.727 1 86.25 438 ARG B O 1
ATOM 7281 N N . PRO B 1 439 ? -21.938 -14.133 -1.73 1 88 439 PRO B N 1
ATOM 7282 C CA . PRO B 1 439 ? -20.719 -14.938 -1.554 1 88 439 PRO B CA 1
ATOM 7283 C C . PRO B 1 439 ? -21.016 -16.438 -1.479 1 88 439 PRO B C 1
ATOM 7285 O O . PRO B 1 439 ? -22.031 -16.844 -0.93 1 88 439 PRO B O 1
ATOM 7288 N N . PHE B 1 440 ? -20.047 -17.203 -2.041 1 84.06 440 PHE B N 1
ATOM 7289 C CA . PHE B 1 440 ? -20.25 -18.641 -2.117 1 84.06 440 PHE B CA 1
ATOM 7290 C C . PHE B 1 440 ? -18.969 -19.391 -1.743 1 84.06 440 PHE B C 1
ATOM 7292 O O . PHE B 1 440 ? -17.875 -18.969 -2.121 1 84.06 440 PHE B O 1
ATOM 7299 N N . LEU B 1 441 ? -19.109 -20.422 -1.026 1 82.88 441 LEU B N 1
ATOM 7300 C CA . LEU B 1 441 ? -18 -21.297 -0.651 1 82.88 441 LEU B CA 1
ATOM 7301 C C . LEU B 1 441 ? -18.422 -22.766 -0.708 1 82.88 441 LEU B C 1
ATOM 7303 O O . LEU B 1 441 ? -19.516 -23.125 -0.254 1 82.88 441 LEU B O 1
ATOM 7307 N N . CYS B 1 442 ? -17.578 -23.531 -1.44 1 78.62 442 CYS B N 1
ATOM 7308 C CA . CYS B 1 442 ? -17.797 -24.984 -1.499 1 78.62 442 CYS B CA 1
ATOM 7309 C C . CYS B 1 442 ? -16.516 -25.734 -1.16 1 78.62 442 CYS B C 1
ATOM 7311 O O . CYS B 1 442 ? -15.438 -25.406 -1.655 1 78.62 442 CYS B O 1
ATOM 7313 N N . SER B 1 443 ? -16.547 -26.625 -0.247 1 77 443 SER B N 1
ATOM 7314 C CA . SER B 1 443 ? -15.367 -27.422 0.103 1 77 443 SER B CA 1
ATOM 7315 C C . SER B 1 443 ? -15.695 -28.906 0.137 1 77 443 SER B C 1
ATOM 7317 O O . SER B 1 443 ? -16.797 -29.297 0.53 1 77 443 SER B O 1
ATOM 7319 N N . ALA B 1 444 ? -14.773 -29.641 -0.477 1 68.06 444 ALA B N 1
ATOM 7320 C CA . ALA B 1 444 ? -14.906 -31.094 -0.342 1 68.06 444 ALA B CA 1
ATOM 7321 C C . ALA B 1 444 ? -14.562 -31.547 1.076 1 68.06 444 ALA B C 1
ATOM 7323 O O . ALA B 1 444 ? -13.812 -30.875 1.786 1 68.06 444 ALA B O 1
ATOM 7324 N N . PRO B 1 445 ? -15.344 -32.594 1.542 1 60.72 445 PRO B N 1
ATOM 7325 C CA . PRO B 1 445 ? -15.078 -33.094 2.893 1 60.72 445 PRO B CA 1
ATOM 7326 C C . PRO B 1 445 ? -13.609 -33.469 3.102 1 60.72 445 PRO B C 1
ATOM 7328 O O . PRO B 1 445 ? -13.031 -34.188 2.266 1 60.72 445 PRO B O 1
ATOM 7331 N N . SER B 1 446 ? -12.797 -32.5 3.395 1 58.41 446 SER B N 1
ATOM 7332 C CA . SER B 1 446 ? -11.453 -32.969 3.732 1 58.41 446 SER B CA 1
ATOM 7333 C C . SER B 1 446 ? -11.328 -33.25 5.227 1 58.41 446 SER B C 1
ATOM 7335 O O . SER B 1 446 ? -12.062 -32.688 6.035 1 58.41 446 SER B O 1
ATOM 7337 N N . TYR B 1 447 ? -10.789 -34.5 5.598 1 54.06 447 TYR B N 1
ATOM 7338 C CA . TYR B 1 447 ? -10.641 -35.031 6.953 1 54.06 447 TYR B CA 1
ATOM 7339 C C . TYR B 1 447 ? -10.156 -33.938 7.906 1 54.06 447 TYR B C 1
ATOM 7341 O O . TYR B 1 447 ? -10.414 -34 9.109 1 54.06 447 TYR B O 1
ATOM 7349 N N . GLU B 1 448 ? -9.305 -33.031 7.461 1 52.75 448 GLU B N 1
ATOM 7350 C CA . GLU B 1 448 ? -8.617 -32.219 8.453 1 52.75 448 GLU B CA 1
ATOM 7351 C C . GLU B 1 448 ? -8.523 -30.766 8.008 1 52.75 448 GLU B C 1
ATOM 7353 O O . GLU B 1 448 ? -7.949 -30.469 6.965 1 52.75 448 GLU B O 1
ATOM 7358 N N . GLY B 1 449 ? -9.719 -29.953 8.258 1 56.88 449 GLY B N 1
ATOM 7359 C CA . GLY B 1 449 ? -9.375 -28.547 8.078 1 56.88 449 GLY B CA 1
ATOM 7360 C C . GLY B 1 449 ? -10.586 -27.625 8.078 1 56.88 449 GLY B C 1
ATOM 7361 O O . GLY B 1 449 ? -11.711 -28.078 7.895 1 56.88 449 GLY B O 1
ATOM 7362 N N . CYS B 1 450 ? -10.602 -26.703 8.828 1 58.88 450 CYS B N 1
ATOM 7363 C CA . CYS B 1 450 ? -11.586 -25.641 8.977 1 58.88 450 CYS B CA 1
ATOM 7364 C C . CYS B 1 450 ? -11.336 -24.516 7.973 1 58.88 450 CYS B C 1
ATOM 7366 O O . CYS B 1 450 ? -10.188 -24.234 7.621 1 58.88 450 CYS B O 1
ATOM 7368 N N . VAL B 1 451 ? -12.492 -24.328 7.184 1 71.06 451 VAL B N 1
ATOM 7369 C CA . VAL B 1 451 ? -12.43 -23.109 6.379 1 71.06 451 VAL B CA 1
ATOM 7370 C C . VAL B 1 451 ? -13.117 -21.969 7.117 1 71.06 451 VAL B C 1
ATOM 7372 O O . VAL B 1 451 ? -14.25 -22.109 7.578 1 71.06 451 VAL B O 1
#

Secondary structure (DSSP, 8-state):
------GGGGB-TTT-SB-SSEEE-TTS-EEEHHHHHHHHHHSPSSPB-TTT--B--S--EE-HHHHHHHHHHHHHS----SSTTTTB-TTT--B--EEETTT--EE-HHHHTSTTTTTS-EEEHHHHHHHHHHHHHHHHHHHHHHHHHHHHHHHHHHHHHHHHHHHHHHHHHHHHHHHHHHHHHHHHHHHHHHHHHHHHHHHHHHHHHHHHHHHHHHHHHHHHHHHHHHHHHHS-HHHHHHHHHHHHHHHHHHHS-PPPPP---PPP-BPTTHHHHHGGGB----B-SSSS-TT--B-TTSS-BB--TT-TTS---SS--SSEEEEBS--B-SSEEEEEEEEET-SSEEEEEEETTHHHH--S---SSS--EEEEE-TTSEEEEESSSS--EEE-PSP-EEEEEEEETTTTEEEEEETTTTEEEEEE-SPPP-S-EEEEEEE---SS-B-/------GGGGB-TTT-SB-SSEEE-TTS-EEEHHHHHHHHHHSPSSPB-TTT--B--S--EE-HHHHHHHHHHHHHS----SSTTTTB-TTT--BEEEEETTT--EEEHHHHTSTTTTTS-EEEHHHHHHHHHHHHHHHHHHHHHHHHHHHHHHHHHHHHHHHHHHHHHHHHHHHHHHHHHHHHHHHHHHHHHHHHHHHHHHHHHHHHHHHHHHHHHHHHHHHHHHHHHHHHHHS-HHHHHHHHHHHHHHHHHHHS-PPPPP---PPP-BPTTHHHHHHTTB----B-SSSS-TT--B-TTSS-BB--TT-TTS---SS--SSEEEEBS--BSSSEEEEEEEEET-SSEEEEEEETTHHHH--S---TTS--EEEEE-TTSEEEEE-SSS-EEEE-PSP-EEEEEEEETTTTEEEEEETTTTEEEEEE-SPPP-S-EEEEEEE---SS-B-

Sequence (902 aa):
MDSNIDQDELFCSICENYFIDPVTIGCGHSFCRPCLCIFWEEAPYPPYCPVCRETSHQMFKTNIVLKTQVFLARWARPYCLPSSAEQMCEIHMKTKNFFCEVTKDLLCLHCCTSKEHVVHNHCSIGWTAEGYRQNLLKQMRSLWEQTQENRRNQKRETSKVRTWKGYVSLRREMIRAEYQKVCHLLYEEERRYLEGIERESKEIFQRLKESEENMDVKGKLLRGMYEDLKKMCQKPDMELLQHFESALKRSEAVQQHLPQPVDAQLSSWPITGLIERLSQFLVPIFFENEVTTRHVPLFEDLRHLHVSPNHPDVVTNTKRSNYFLAWGAQTFTCGQHYWEVDVGNCQNWVLGFCDDSWTMTNDMVLDSEGIFLLFCIKEDNQCSLFTSSPLSPQYVQRPLGHVGVFLDYERGVVSFVHVASSSLICSFLSCSFSCPLRPFLCSAPSYEGCVMDSNIDQDELFCSICENYFIDPVTIGCGHSFCRPCLCIFWEEAPYPPYCPVCRETSHQMFKTNIVLKTQVFLARWARPYCLPSSAEQMCEIHMKTKNFFCEVTKDLLCLHCCTSKEHVVHNHCSIGWTAEGYRQNLLKQMRSLWEQTQENRRNQKRETSKVRTWKGYVSLRREMIRAEYQKVCHLLYEEERRYLEGIERESKEIFQRLKESEENMDVKGKLLRGMYEDLKKMCQKPDMELLQHFESALKRSEAVQQHLPQPVDAQLSSWPITGLIERLSQFLVPIFFENEVTTRHVPLFEDLRHLHVSPNHPDVVTNTKRSNYFLAWGAQTFTCGQHYWEVDVGNCQNWVLGFCDDSWTMTNDMVLDSEGIFLLFCIKEDNQCSLFTSSPLSPQYVQRPLGHVGVFLDYERGVVSFVHVASSSLICSFLSCSFSCPLRPFLCSAPSYEGCV

Organism: Canis lupus familiaris (NCBI:txid9615)

Solvent-accessible surface area (backbone atoms only — not comparable to full-atom values): 50098 Å² total; per-residue (Å²): 131,81,80,70,70,65,73,74,74,46,39,14,85,82,82,67,38,69,51,49,69,23,23,41,45,85,90,63,56,61,32,20,43,68,58,48,51,57,50,48,68,74,41,68,86,69,44,54,39,92,82,83,59,47,79,40,73,92,77,65,53,73,34,64,66,61,44,51,50,39,52,50,50,54,60,67,46,58,67,81,62,72,80,76,70,81,44,30,30,86,87,75,69,34,62,43,56,28,30,31,75,78,83,69,42,77,22,20,78,64,53,45,68,30,86,91,34,50,87,48,62,68,41,46,38,62,58,50,30,50,53,52,42,51,52,51,49,53,51,44,51,53,47,48,53,50,42,52,52,40,51,53,51,31,53,51,38,49,50,47,60,70,46,41,64,59,46,52,53,49,50,52,50,40,52,53,50,49,53,49,50,51,51,49,54,49,51,50,50,50,51,52,50,53,51,48,50,52,55,50,49,54,53,52,51,51,49,42,52,50,44,35,49,50,32,52,52,48,44,52,50,44,52,50,51,47,52,50,50,52,53,47,62,67,43,57,50,68,58,32,62,72,45,41,68,61,52,51,52,52,51,55,58,68,68,50,81,75,83,69,84,76,83,85,58,76,87,73,58,63,44,83,38,45,56,65,51,45,56,76,32,55,49,90,70,38,42,37,77,68,74,26,48,74,59,48,55,58,41,94,79,26,62,37,40,41,41,52,85,79,38,79,74,35,65,75,72,73,99,66,73,72,55,33,56,41,36,35,61,55,72,44,82,61,54,66,43,20,42,73,43,49,44,45,74,55,54,35,38,33,39,39,37,30,48,58,75,56,78,76,70,73,76,77,70,85,66,84,84,68,67,32,59,27,45,30,36,38,78,85,49,44,22,33,42,51,52,54,89,77,66,54,76,36,62,56,79,79,78,61,36,37,39,31,43,37,37,32,42,85,69,14,36,40,37,32,29,30,58,87,63,28,20,69,70,50,55,49,76,79,40,82,66,90,64,47,33,19,45,35,41,34,35,46,71,38,91,69,47,56,58,130,82,78,70,70,65,73,73,75,47,40,15,85,82,84,67,38,70,50,49,67,24,24,42,46,84,90,64,57,62,32,20,43,68,59,50,52,56,50,47,68,74,41,67,87,69,42,53,39,94,83,82,58,47,79,40,72,93,75,64,53,73,34,64,66,60,44,50,52,40,51,49,51,55,60,65,45,60,66,81,61,72,77,76,72,79,45,29,30,85,87,73,69,35,62,43,54,29,30,31,74,79,83,69,42,77,23,20,77,63,53,46,67,29,87,90,35,49,86,49,64,69,41,45,39,65,58,50,29,52,53,52,41,52,51,51,50,53,50,43,52,53,47,48,53,50,42,53,52,41,50,52,51,32,53,52,38,50,50,48,60,69,47,41,65,60,47,52,53,50,51,52,50,39,51,51,50,50,53,49,51,52,51,49,52,49,52,51,50,50,50,52,50,53,52,50,49,52,56,50,48,55,53,51,51,52,49,41,52,50,45,35,49,50,32,51,53,48,44,52,50,43,52,51,48,48,54,50,50,53,53,46,63,66,43,56,50,70,60,32,61,72,46,39,66,61,52,51,54,53,53,55,58,68,69,50,81,74,82,68,85,75,82,85,58,72,88,74,61,63,44,81,36,45,57,66,52,44,56,74,32,56,50,91,71,38,43,35,76,73,74,24,44,74,57,46,55,57,40,95,80,28,63,37,40,42,40,52,86,80,39,80,76,34,60,74,68,79,96,69,74,74,56,33,52,40,37,35,61,56,72,45,82,62,54,66,41,19,42,74,44,48,45,47,75,54,52,35,38,34,40,40,36,31,46,56,76,57,77,75,70,72,75,78,67,87,57,69,80,60,64,32,59,26,45,32,37,37,78,87,49,43,22,31,41,40,50,57,90,76,73,49,78,36,60,59,78,81,78,62,36,38,39,29,42,37,37,31,43,85,68,14,35,42,37,33,30,31,59,88,62,28,19,70,72,50,56,50,78,79,40,84,68,89,64,47,33,18,43,36,40,32,34,46,73,39,92,67,46,55,58

InterPro domains:
  IPR000315 B-box-type zinc finger [PS50119] (84-122)
  IPR001841 Zinc finger, RING-type [PS50089] (12-53)
  IPR001841 Zinc finger, RING-type [SM00184] (12-52)
  IPR001870 B30.2/SPRY domain [PS50188] (264-451)
  IPR003877 SPRY domain [PF00622] (336-444)
  IPR003879 Butyrophylin-like, SPRY domain [PR01407] (298-315)
  IPR003879 Butyrophylin-like, SPRY domain [PR01407] (349-362)
  IPR003879 Butyrophylin-like, SPRY domain [PR01407] (394-418)
  IPR003879 Butyrophylin-like, SPRY domain [PR01407] (425-443)
  IPR013083 Zinc finger, RING/FYVE/PHD-type [G3DSA:3.30.40.10] (2-76)
  IPR013320 Concanavalin A-like lectin/glucanase domain superfamily [SSF49899] (275-443)
  IPR017907 Zinc finger, RING-type, conserved site [PS00518] (27-36)
  IPR018957 Zinc finger, C3HC4 RING-type [PF00097] (12-52)
  IPR043136 B30.2/SPRY domain superfamily [G3DSA:2.60.120.920] (274-448)
  IPR050143 Tripartite motif-containing [PTHR24103] (7-443)